Protein AF-0000000083420151 (afdb_homodimer)

Secondary structure (DSSP, 8-state):
----SS--SS-S---SS-----THHHHS------GGGS----HHHHHHHHHHHHHTHHHHHHHHHHHHHS--BTT-GGGHHHHHHHHHHHHHHHHHTT-EEEEEEEPPSTT----EEEEEEEE---TTSPEEEEEEE--B----GGG-SS-TTS-EEETTEEE-TTTTTSHHHHHHHHHHHHHHHHHHSS-SSEEEEEEE---S-HHHHHHHHHHTTGGGGTT--EEEEEEEEEEETTEEB-B-EE-EEEEEEEEEE----SSS----EETTT---SS--HHHHHHHHHTTTB-TT--BSS---TTPPPPPHHHHHHHHH----HHHHHHHHT-SS-TTS--HHHHHHHHHTS-EEEEEEEEE---TT--SSEE-SEEEEEEEEEE-TT--HHHHHHHHHHHHHHHHHHTT--S-EEEEEEEEE--EE--TT-HHHHHHHHHHHHHH--PPB--SS--B--HHHHHHHHHS-TT-EEEEEEEEEGGG-TTSTT-EEEHHHHHHHHHHHHHHHHHHHTS-------HHHHT---SS---HHHHHHHH-TTTTSSS-------SSTTS---S-------HHHHHHHHHHHHHHH-/---TTT--SSSS---SS-----THHHHS------GGGS----HHHHHHHHHHHHHTHHHHHHHHHHHHHS--BTT-GGGHHHHHHHHHHHHHHHHHTT-EEEEEEEPPSTT----EEEEEEEE---TTSPEEEEEEE--B----GGG-SS-TTS-EEETTEEE-TTTTTSHHHHHHHHHHHHHHHHHHSS-SSEEEEEEE---S-HHHHHHHHHHTTGGGGTT--EEEEEEEEEEETTEEB-B-EE-EEEEEEEEEE---SSSS----EETTT---SS--HHHHHHHHHTTTB-TT--BSS---TTPPPPPHHHHHHHHH----HHHHHHHHT-SS-TTS--HHHHHHHHHTS-EEEEEEEEE---TT--SSEE-SEEEEEEEEEE-TT--HHHHHHHHHHHHHHHHHHTT--S-EEEEEEEEE--EE--TT-HHHHHHHHHHHHHH----B--SS--B--HHHHHHHHHS-TT-EEEEEEEEEGGG-TTSTT-EEEHHHHHHHHHHHHHHHHHHHTS-------HHHHT---SSS--HHHHHHHH-TTTTSS--------SSTTS---S----PPPHHHHHHHHHHHHHHH-

Organism: Drosophila navojoa (NCBI:txid7232)

InterPro domains:
  IPR051458 Cytosolic and Metallo Dipeptidase [PTHR43270] (41-514)

Foldseek 3Di:
DPDPDDDDPQVPVPPVPDPPPPCVLVPLLPCPDDPVVAQDDDPVLLVQLLVLLVVCLVVLVVVLQVLLLQQQAALDPVRLVSVVVNVVVVQVLLVVLVWDKDKDWFADPDPRGRIKIKIKTWDDDDLQFAEEEEEFEAHAHDDDQVLFPDRQSGFDDDPFWTWHTCCQAGNVLVSLLSSLSVSSCVRVVDFLHTYIYIYMHDDDVCQVRVCVVVVVVLVSLRRHAAYEYAHAAALDQFAWAKEQWAKKKWKKKKKFFAPPVDPPQPAFDFPVGPPPPDDFRVVVVVLLVCCQADPLRHGNQPQCVQQDDFDPLNLVSQLPGPPDPVVVCVVVVHPADRPSDHSSVVLCCVFRHKHKAWDDKDAPHDPPHDPGTGGRMIMTMMMIMGWPRDDPVVVVVRSVVSSVVSCVVVVPDTDMAMDTPDIFDIGADDCVPQLNVLLQVLCCVLVVGGYRYGHTTHHYDRVQSSSVVSNPPHHRYMHTHLYHPVQQHSHHRRIGGPSSSSSSSSSSSSSSVSSSPDRSDSCSVPPPPVVPDDDDPPVPVPVCVPDPVVPPVPDPPPPPDPPPVPPPDDDPPPDDDSCCVPPPPPVVVVVVD/DVDPPPDDLPVPVPVVPDPPPPCVLVVLLVCPDDPVPQQDDDPVLLVQLLVLLVVCLVVLVVVLQVLLLQQQAALDPVRLVSVVVSVVVVQVLLVVLVWDKDKDWFADPDPRGRIKIKIKTWDDDDLQFAEEEEEFEAHAHDDDQVLFPDRQSGFDDDPFWTWHTCCQAGNVLVSLLSSLSVSSCVRVVDFLHTYIYIYMHDDDVCQPRVCVVVVVVLVSLRRHAAYEYAHAAALDQFAWAKEQWAKKKWKKKKKFFAPPPDPDQPAFDFPVGPPPPDDFRVVVVVLLVCCQADPLRHGNQPQCVQQDDFDPLNLVSQQPGPPDPVVVCVVVVHPADRPNDHSSVVLCCVFRHKHKAWDDKDAPHDPPHDPGTGGRMIMTMMMIMGWPRGDPVVVVVSSVVSSVVSCVVVVPDTDMDMDTPDIFDIGADDCVPQLNVLLQVLCCVLVVGGYRYGHGTHHYDRVQSSSVVSNPPHHRYMHTHLYHPVQQHSHHRRIGGPSSSSSSSSSSSSSSVSSSPDRSDSCSVPSPPVVPDDDDPPVPPPVCVPDPVVPPVPDPPPPPDPPPVPPPDDDPPPDDDPCCVPQPPVVVVVVVD

Structure (mmCIF, N/CA/C/O backbone):
data_AF-0000000083420151-model_v1
#
loop_
_entity.id
_entity.type
_entity.pdbx_description
1 polymer 'Uncharacterized protein'
#
loop_
_atom_site.group_PDB
_atom_site.id
_atom_site.type_symbol
_atom_site.label_atom_id
_atom_site.label_alt_id
_atom_site.label_comp_id
_atom_site.label_asym_id
_atom_site.label_entity_id
_atom_site.label_seq_id
_atom_site.pdbx_PDB_ins_code
_atom_site.Cartn_x
_atom_site.Cartn_y
_atom_site.Cartn_z
_atom_site.occupancy
_atom_site.B_iso_or_equiv
_atom_site.auth_seq_id
_atom_site.auth_comp_id
_atom_site.auth_asym_id
_atom_site.auth_atom_id
_atom_site.pdbx_PDB_model_num
ATOM 1 N N . MET A 1 1 ? 25.75 55.375 -12.164 1 15.41 1 MET A N 1
ATOM 2 C CA . MET A 1 1 ? 24.875 56.062 -11.211 1 15.41 1 MET A CA 1
ATOM 3 C C . MET A 1 1 ? 23.406 55.906 -11.594 1 15.41 1 MET A C 1
ATOM 5 O O . MET A 1 1 ? 22.547 56.625 -11.109 1 15.41 1 MET A O 1
ATOM 9 N N . ILE A 1 2 ? 22.797 54.625 -11.859 1 16.34 2 ILE A N 1
ATOM 10 C CA . ILE A 1 2 ? 21.391 54.344 -12.062 1 16.34 2 ILE A CA 1
ATOM 11 C C . ILE A 1 2 ? 20.641 54.438 -10.734 1 16.34 2 ILE A C 1
ATOM 13 O O . ILE A 1 2 ? 20.906 53.688 -9.805 1 16.34 2 ILE A O 1
ATOM 17 N N . CYS A 1 3 ? 19.797 55.844 -10.695 1 16.09 3 CYS A N 1
ATOM 18 C CA . CYS A 1 3 ? 18.875 56.844 -10.18 1 16.09 3 CYS A CA 1
ATOM 19 C C . CYS A 1 3 ? 17.422 56.406 -10.422 1 16.09 3 CYS A C 1
ATOM 21 O O . CYS A 1 3 ? 17.047 56.125 -11.555 1 16.09 3 CYS A O 1
ATOM 23 N N . TRP A 1 4 ? 16.562 55.719 -9.188 1 20.94 4 TRP A N 1
ATOM 24 C CA . TRP A 1 4 ? 15.906 55.438 -7.922 1 20.94 4 TRP A CA 1
ATOM 25 C C . TRP A 1 4 ? 15.164 56.656 -7.398 1 20.94 4 TRP A C 1
ATOM 27 O O . TRP A 1 4 ? 14.688 56.656 -6.262 1 20.94 4 TRP A O 1
ATOM 37 N N . GLY A 1 5 ? 14.984 57.812 -8.219 1 21.97 5 GLY A N 1
ATOM 38 C CA . GLY A 1 5 ? 14.344 59.125 -8.219 1 21.97 5 GLY A CA 1
ATOM 39 C C . GLY A 1 5 ? 12.922 59.094 -8.742 1 21.97 5 GLY A C 1
ATOM 40 O O . GLY A 1 5 ? 12.406 58.031 -9.094 1 21.97 5 GLY A O 1
ATOM 41 N N . GLU A 1 6 ? 12.258 60.094 -9.578 1 23.14 6 GLU A N 1
ATOM 42 C CA . GLU A 1 6 ? 10.969 60.625 -10.008 1 23.14 6 GLU A CA 1
ATOM 43 C C . GLU A 1 6 ? 10.211 59.625 -10.859 1 23.14 6 GLU A C 1
ATOM 45 O O . GLU A 1 6 ? 9.055 59.875 -11.234 1 23.14 6 GLU A O 1
ATOM 50 N N . GLN A 1 7 ? 10.812 58.625 -11.492 1 23.88 7 GLN A N 1
ATOM 51 C CA . GLN A 1 7 ? 10.305 58.219 -12.797 1 23.88 7 GLN A CA 1
ATOM 52 C C . GLN A 1 7 ? 9.172 57.219 -12.672 1 23.88 7 GLN A C 1
ATOM 54 O O . GLN A 1 7 ? 9.102 56.469 -11.695 1 23.88 7 GLN A O 1
ATOM 59 N N . ASN A 1 8 ? 8.195 57.312 -13.648 1 23.17 8 ASN A N 1
ATOM 60 C CA . ASN A 1 8 ? 6.836 56.906 -13.977 1 23.17 8 ASN A CA 1
ATOM 61 C C . ASN A 1 8 ? 6.703 55.375 -13.977 1 23.17 8 ASN A C 1
ATOM 63 O O . ASN A 1 8 ? 7.488 54.688 -14.633 1 23.17 8 ASN A O 1
ATOM 67 N N . CYS A 1 9 ? 6.449 54.875 -12.891 1 25.41 9 CYS A N 1
ATOM 68 C CA . CYS A 1 9 ? 6.297 53.562 -12.297 1 25.41 9 CYS A CA 1
ATOM 69 C C . CYS A 1 9 ? 5.629 52.594 -13.266 1 25.41 9 CYS A C 1
ATOM 71 O O . CYS A 1 9 ? 5.656 51.375 -13.055 1 25.41 9 CYS A O 1
ATOM 73 N N . CYS A 1 10 ? 4.609 53.125 -14.078 1 26.06 10 CYS A N 1
ATOM 74 C CA . CYS A 1 10 ? 3.771 52.312 -14.953 1 26.06 10 CYS A CA 1
ATOM 75 C C . CYS A 1 10 ? 4.527 51.938 -16.219 1 26.06 10 CYS A C 1
ATOM 77 O O . CYS A 1 10 ? 5.199 52.75 -16.828 1 26.06 10 CYS A O 1
ATOM 79 N N . GLY A 1 11 ? 5.469 51.094 -16.281 1 27.66 11 GLY A N 1
ATOM 80 C CA . GLY A 1 11 ? 6.094 50.844 -17.562 1 27.66 11 GLY A CA 1
ATOM 81 C C . GLY A 1 11 ? 5.195 51.188 -18.734 1 27.66 11 GLY A C 1
ATOM 82 O O . GLY A 1 11 ? 5.461 50.781 -19.875 1 27.66 11 GLY A O 1
ATOM 83 N N . VAL A 1 12 ? 3.736 51.344 -18.484 1 26.94 12 VAL A N 1
ATOM 84 C CA . VAL A 1 12 ? 3.082 51.969 -19.641 1 26.94 12 VAL A CA 1
ATOM 85 C C . VAL A 1 12 ? 3.738 53.281 -19.969 1 26.94 12 VAL A C 1
ATOM 87 O O . VAL A 1 12 ? 4.031 54.094 -19.062 1 26.94 12 VAL A O 1
ATOM 90 N N . PHE A 1 13 ? 4.625 53.25 -20.953 1 27.58 13 PHE A N 1
ATOM 91 C CA . PHE A 1 13 ? 4.891 54.531 -21.578 1 27.58 13 PHE A CA 1
ATOM 92 C C . PHE A 1 13 ? 3.619 55.375 -21.656 1 27.58 13 PHE A C 1
ATOM 94 O O . PHE A 1 13 ? 2.705 55.062 -22.422 1 27.58 13 PHE A O 1
ATOM 101 N N . LEU A 1 14 ? 3.121 55.719 -20.328 1 26.69 14 LEU A N 1
ATOM 102 C CA . LEU A 1 14 ? 2.201 56.844 -20.453 1 26.69 14 LEU A CA 1
ATOM 103 C C . LEU A 1 14 ? 2.758 57.906 -21.406 1 26.69 14 LEU A C 1
ATOM 105 O O . LEU A 1 14 ? 3.891 58.375 -21.25 1 26.69 14 LEU A O 1
ATOM 109 N N . ASP A 1 15 ? 2.428 57.594 -22.75 1 27.91 15 ASP A N 1
ATOM 110 C CA . ASP A 1 15 ? 2.574 58.844 -23.5 1 27.91 15 ASP A CA 1
ATOM 111 C C . ASP A 1 15 ? 2.16 60.031 -22.656 1 27.91 15 ASP A C 1
ATOM 113 O O . ASP A 1 15 ? 1.205 59.969 -21.875 1 27.91 15 ASP A O 1
ATOM 117 N N . ARG A 1 16 ? 3.068 60.906 -22.219 1 29.41 16 ARG A N 1
ATOM 118 C CA . ARG A 1 16 ? 2.932 62.156 -21.469 1 29.41 16 ARG A CA 1
ATOM 119 C C . ARG A 1 16 ? 1.572 62.812 -21.719 1 29.41 16 ARG A C 1
ATOM 121 O O . ARG A 1 16 ? 0.978 63.375 -20.812 1 29.41 16 ARG A O 1
ATOM 128 N N . ASP A 1 17 ? 1.144 62.906 -22.953 1 27.97 17 ASP A N 1
ATOM 129 C CA . ASP A 1 17 ? 0.086 63.875 -23.281 1 27.97 17 ASP A CA 1
ATOM 130 C C . ASP A 1 17 ? -1.291 63.281 -22.969 1 27.97 17 ASP A C 1
ATOM 132 O O . ASP A 1 17 ? -2.229 64 -22.672 1 27.97 17 ASP A O 1
ATOM 136 N N . LYS A 1 18 ? -1.635 61.938 -23.484 1 31.73 18 LYS A N 1
ATOM 137 C CA . LYS A 1 18 ? -3.074 61.719 -23.438 1 31.73 18 LYS A CA 1
ATOM 138 C C . LYS A 1 18 ? -3.5 61.125 -22.094 1 31.73 18 LYS A C 1
ATOM 140 O O . LYS A 1 18 ? -2.785 60.312 -21.5 1 31.73 18 LYS A O 1
ATOM 145 N N . ASN A 1 19 ? -4.309 61.719 -21.094 1 26.14 19 ASN A N 1
ATOM 146 C CA . ASN A 1 19 ? -4.996 61.625 -19.812 1 26.14 19 ASN A CA 1
ATOM 147 C C . ASN A 1 19 ? -5.582 60.219 -19.578 1 26.14 19 ASN A C 1
ATOM 149 O O . ASN A 1 19 ? -6.59 60.062 -18.891 1 26.14 19 ASN A O 1
ATOM 153 N N . ASP A 1 20 ? -5.363 59.25 -20.438 1 28.25 20 ASP A N 1
ATOM 154 C CA . ASP A 1 20 ? -6.18 58.031 -20.297 1 28.25 20 ASP A CA 1
ATOM 155 C C . ASP A 1 20 ? -5.82 57.281 -19.016 1 28.25 20 ASP A C 1
ATOM 157 O O . ASP A 1 20 ? -4.75 56.688 -18.922 1 28.25 20 ASP A O 1
ATOM 161 N N . ARG A 1 21 ? -6.285 57.844 -17.75 1 28.59 21 ARG A N 1
ATOM 162 C CA . ARG A 1 21 ? -6.301 57.406 -16.359 1 28.59 21 ARG A CA 1
ATOM 163 C C . ARG A 1 21 ? -6.801 55.969 -16.25 1 28.59 21 ARG A C 1
ATOM 165 O O . ARG A 1 21 ? -7.84 55.625 -16.812 1 28.59 21 ARG A O 1
ATOM 172 N N . CYS A 1 22 ? -5.949 55 -16.297 1 28.22 22 CYS A N 1
ATOM 173 C CA . CYS A 1 22 ? -6.34 53.594 -16.156 1 28.22 22 CYS A CA 1
ATOM 174 C C . CYS A 1 22 ? -7.395 53.438 -15.07 1 28.22 22 CYS A C 1
ATOM 176 O O . CYS A 1 22 ? -7.133 53.719 -13.898 1 28.22 22 CYS A O 1
ATOM 178 N N . ASP A 1 23 ? -8.734 53.594 -15.25 1 26.89 23 ASP A N 1
ATOM 179 C CA . ASP A 1 23 ? -9.969 53.438 -14.477 1 26.89 23 ASP A CA 1
ATOM 180 C C . ASP A 1 23 ? -9.984 52.125 -13.727 1 26.89 23 ASP A C 1
ATOM 182 O O . ASP A 1 23 ? -10.828 51.906 -12.852 1 26.89 23 ASP A O 1
ATOM 186 N N . CYS A 1 24 ? -9.375 51.156 -14.289 1 28.39 24 CYS A N 1
ATOM 187 C CA . CYS A 1 24 ? -9.586 49.844 -13.688 1 28.39 24 CYS A CA 1
ATOM 188 C C . CYS A 1 24 ? -9.023 49.812 -12.266 1 28.39 24 CYS A C 1
ATOM 190 O O . CYS A 1 24 ? -9.305 48.875 -11.516 1 28.39 24 CYS A O 1
ATOM 192 N N . LEU A 1 25 ? -7.934 50.562 -11.992 1 29.17 25 LEU A N 1
ATOM 193 C CA . LEU A 1 25 ? -7.289 50.594 -10.68 1 29.17 25 LEU A CA 1
ATOM 194 C C . LEU A 1 25 ? -8.242 51.156 -9.625 1 29.17 25 LEU A C 1
ATOM 196 O O . LEU A 1 25 ? -7.949 51.094 -8.43 1 29.17 25 LEU A O 1
ATOM 200 N N . ARG A 1 26 ? -9.18 51.969 -10.047 1 28.11 26 ARG A N 1
ATOM 201 C CA . ARG A 1 26 ? -10.117 52.688 -9.18 1 28.11 26 ARG A CA 1
ATOM 202 C C . ARG A 1 26 ? -11.047 51.719 -8.477 1 28.11 26 ARG A C 1
ATOM 204 O O . ARG A 1 26 ? -11.391 51.906 -7.309 1 28.11 26 ARG A O 1
ATOM 211 N N . ASP A 1 27 ? -11.633 50.812 -9.258 1 28.66 27 ASP A N 1
ATOM 212 C CA . ASP A 1 27 ? -12.766 50.094 -8.664 1 28.66 27 ASP A CA 1
ATOM 213 C C . ASP A 1 27 ? -12.297 49.125 -7.566 1 28.66 27 ASP A C 1
ATOM 215 O O . ASP A 1 27 ? -13.078 48.719 -6.707 1 28.66 27 ASP A O 1
ATOM 219 N N . PHE A 1 28 ? -11.258 48.344 -7.797 1 29.7 28 PHE A N 1
ATOM 220 C CA . PHE A 1 28 ? -10.953 47.406 -6.727 1 29.7 28 PHE A CA 1
ATOM 221 C C . PHE A 1 28 ? -10.273 48.094 -5.559 1 29.7 28 PHE A C 1
ATOM 223 O O . PHE A 1 28 ? -9.977 47.469 -4.539 1 29.7 28 PHE A O 1
ATOM 230 N N . CYS A 1 29 ? -9.516 49.219 -5.82 1 31.81 29 CYS A N 1
ATOM 231 C CA . CYS A 1 29 ? -9.055 50 -4.676 1 31.81 29 CYS A CA 1
ATOM 232 C C . CYS A 1 29 ? -10.234 50.5 -3.848 1 31.81 29 CYS A C 1
ATOM 234 O O . CYS A 1 29 ? -10.844 51.5 -4.18 1 31.81 29 CYS A O 1
ATOM 236 N N . ILE A 1 30 ? -10.93 49.562 -3.318 1 33.56 30 ILE A N 1
ATOM 237 C CA . ILE A 1 30 ? -12.086 50.031 -2.551 1 33.56 30 ILE A CA 1
ATOM 238 C C . ILE A 1 30 ? -11.664 51.125 -1.578 1 33.56 30 ILE A C 1
ATOM 240 O O . ILE A 1 30 ? -12.516 51.844 -1.036 1 33.56 30 ILE A O 1
ATOM 244 N N . ARG A 1 31 ? -10.414 50.969 -0.913 1 38.84 31 ARG A N 1
ATOM 245 C CA . ARG A 1 31 ? -10.414 51.781 0.303 1 38.84 31 ARG A CA 1
ATOM 246 C C . ARG A 1 31 ? -9.992 53.219 0.008 1 38.84 31 ARG A C 1
ATOM 248 O O . ARG A 1 31 ? -8.797 53.5 -0.026 1 38.84 31 ARG A O 1
ATOM 255 N N . ASP A 1 32 ? -10.32 53.906 -0.871 1 37.34 32 ASP A N 1
ATOM 256 C CA . ASP A 1 32 ? -10.086 55.344 -0.929 1 37.34 32 ASP A CA 1
ATOM 257 C C . ASP A 1 32 ? -10.633 56.031 0.318 1 37.34 32 ASP A C 1
ATOM 259 O O . ASP A 1 32 ? -11.773 56.5 0.331 1 37.34 32 ASP A O 1
ATOM 263 N N . TYR A 1 33 ? -10.375 55.531 1.555 1 38.16 33 TYR A N 1
ATOM 264 C CA . TYR A 1 33 ? -11.062 56.219 2.631 1 38.16 33 TYR A CA 1
ATOM 265 C C . TYR A 1 33 ? -10.336 57.531 2.996 1 38.16 33 TYR A C 1
ATOM 267 O O . TYR A 1 33 ? -9.117 57.625 2.867 1 38.16 33 TYR A O 1
ATOM 275 N N . LEU A 1 34 ? -11.055 58.625 3.01 1 40.31 34 LEU A N 1
ATOM 276 C CA . LEU A 1 34 ? -10.617 59.875 3.59 1 40.31 34 LEU A CA 1
ATOM 277 C C . LEU A 1 34 ? -10.094 59.656 5.008 1 40.31 34 LEU A C 1
ATOM 279 O O . LEU A 1 34 ? -10.586 58.812 5.734 1 40.31 34 LEU A O 1
ATOM 283 N N . PRO A 1 35 ? -8.922 60.125 5.305 1 43.91 35 PRO A N 1
ATOM 284 C CA . PRO A 1 35 ? -8.359 60.062 6.656 1 43.91 35 PRO A CA 1
ATOM 285 C C . PRO A 1 35 ? -9.422 60.25 7.746 1 43.91 35 PRO A C 1
ATOM 287 O O . PRO A 1 35 ? -9.289 59.656 8.836 1 43.91 35 PRO A O 1
ATOM 290 N N . GLU A 1 36 ? -10.328 61.062 7.496 1 43.5 36 GLU A N 1
ATOM 291 C CA . GLU A 1 36 ? -11.328 61.344 8.516 1 43.5 36 GLU A CA 1
ATOM 292 C C . GLU A 1 36 ? -12.125 60.094 8.875 1 43.5 36 GLU A C 1
ATOM 294 O O . GLU A 1 36 ? -12.812 60.062 9.898 1 43.5 36 GLU A O 1
ATOM 299 N N . ASP A 1 37 ? -12.086 59.188 7.98 1 46.91 37 ASP A N 1
ATOM 300 C CA . ASP A 1 37 ? -12.914 58.031 8.219 1 46.91 37 ASP A CA 1
ATOM 301 C C . ASP A 1 37 ? -12.148 56.969 9.023 1 46.91 37 ASP A C 1
ATOM 303 O O . ASP A 1 37 ? -12.602 55.812 9.141 1 46.91 37 ASP A O 1
ATOM 307 N N . ARG A 1 38 ? -11.023 57.344 9.375 1 50.91 38 ARG A N 1
ATOM 308 C CA . ARG A 1 38 ? -10.195 56.406 10.148 1 50.91 38 ARG A CA 1
ATOM 309 C C . ARG A 1 38 ? -10.891 56 11.445 1 50.91 38 ARG A C 1
ATOM 311 O O . ARG A 1 38 ? -11.539 56.844 12.086 1 50.91 38 ARG A O 1
ATOM 318 N N . ILE A 1 39 ? -11.141 54.75 11.688 1 57.25 39 ILE A N 1
ATOM 319 C CA . ILE A 1 39 ? -11.781 54.031 12.781 1 57.25 39 ILE A CA 1
ATOM 320 C C . ILE A 1 39 ? -11.164 54.469 14.109 1 57.25 39 ILE A C 1
ATOM 322 O O . ILE A 1 39 ? -9.945 54.406 14.281 1 57.25 39 ILE A O 1
ATOM 326 N N . THR A 1 40 ? -11.875 55.344 14.906 1 63.5 40 THR A N 1
ATOM 327 C CA . THR A 1 40 ? -11.469 55.969 16.172 1 63.5 40 THR A CA 1
ATOM 328 C C . THR A 1 40 ? -11.828 55.094 17.344 1 63.5 40 THR A C 1
ATOM 330 O O . THR A 1 40 ? -12.977 55.094 17.797 1 63.5 40 THR A O 1
ATOM 333 N N . VAL A 1 41 ? -11.211 53.781 17.531 1 82.94 41 VAL A N 1
ATOM 334 C CA . VAL A 1 41 ? -11.398 53.125 18.812 1 82.94 41 VAL A CA 1
ATOM 335 C C . VAL A 1 41 ? -10.461 53.719 19.859 1 82.94 41 VAL A C 1
ATOM 337 O O . VAL A 1 41 ? -9.344 54.125 19.531 1 82.94 41 VAL A O 1
ATOM 340 N N . SER A 1 42 ? -11.016 53.844 21.141 1 86.62 42 SER A N 1
ATOM 341 C CA . SER A 1 42 ? -10.234 54.406 22.234 1 86.62 42 SER A CA 1
ATOM 342 C C . SER A 1 42 ? -10.023 53.406 23.344 1 86.62 42 SER A C 1
ATOM 344 O O . SER A 1 42 ? -10.664 52.344 23.359 1 86.62 42 SER A O 1
ATOM 346 N N . GLU A 1 43 ? -9.148 53.688 24.234 1 90.62 43 GLU A N 1
ATOM 347 C CA . GLU A 1 43 ? -8.883 52.844 25.406 1 90.62 43 GLU A CA 1
ATOM 348 C C . GLU A 1 43 ? -10.148 52.656 26.234 1 90.62 43 GLU A C 1
ATOM 350 O O . GLU A 1 43 ? -10.359 51.594 26.812 1 90.62 43 GLU A O 1
ATOM 355 N N . LYS A 1 44 ? -10.945 53.656 26.281 1 91.62 44 LYS A N 1
ATOM 356 C CA . LYS A 1 44 ? -12.203 53.562 27.031 1 91.62 44 LYS A CA 1
ATOM 357 C C . LYS A 1 44 ? -13.141 52.531 26.406 1 91.62 44 LYS A C 1
ATOM 359 O O . LYS A 1 44 ? -13.867 51.844 27.109 1 91.62 44 LYS A O 1
ATOM 364 N N . ASP A 1 45 ? -13.102 52.469 25.125 1 93.5 45 ASP A N 1
ATOM 365 C CA . ASP A 1 45 ? -13.906 51.5 24.422 1 93.5 45 ASP A CA 1
ATOM 366 C C . ASP A 1 45 ? -13.461 50.062 24.781 1 93.5 45 ASP A C 1
ATOM 368 O O . ASP A 1 45 ? -14.289 49.188 25 1 93.5 45 ASP A O 1
ATOM 372 N N . LEU A 1 46 ? -12.148 49.844 24.828 1 95.44 46 LEU A N 1
ATOM 373 C CA . LEU A 1 46 ? -11.609 48.531 25.172 1 95.44 46 LEU A CA 1
ATOM 374 C C . LEU A 1 46 ? -12.008 48.156 26.594 1 95.44 46 LEU A C 1
ATOM 376 O O . LEU A 1 46 ? -12.352 47 26.844 1 95.44 46 LEU A O 1
ATOM 380 N N . ASP A 1 47 ? -12.008 49.156 27.453 1 94.94 47 ASP A N 1
ATOM 381 C CA . ASP A 1 47 ? -12.414 48.875 28.828 1 94.94 47 ASP A CA 1
ATOM 382 C C . ASP A 1 47 ? -13.867 48.406 28.891 1 94.94 47 ASP A C 1
ATOM 384 O O . ASP A 1 47 ? -14.195 47.469 29.641 1 94.94 47 ASP A O 1
ATOM 388 N N . LYS A 1 48 ? -14.688 49.031 28.141 1 97.06 48 LYS A N 1
ATOM 389 C CA . LYS A 1 48 ? -16.094 48.625 28.078 1 97.06 48 LYS A CA 1
ATOM 390 C C . LYS A 1 48 ? -16.234 47.219 27.531 1 97.06 48 LYS A C 1
ATOM 392 O O . LYS A 1 48 ? -17.094 46.469 27.984 1 97.06 48 LYS A O 1
ATOM 397 N N . VAL A 1 49 ? -15.43 46.938 26.594 1 97.56 49 VAL A N 1
ATOM 398 C CA . VAL A 1 49 ? -15.477 45.625 25.953 1 97.56 49 VAL A CA 1
ATOM 399 C C . VAL A 1 49 ? -15.039 44.562 26.938 1 97.56 49 VAL A C 1
ATOM 401 O O . VAL A 1 49 ? -15.656 43.5 27.031 1 97.56 49 VAL A O 1
ATOM 404 N N . ILE A 1 50 ? -13.984 44.781 27.688 1 96.94 50 ILE A N 1
ATOM 405 C CA . ILE A 1 50 ? -13.492 43.844 28.688 1 96.94 50 ILE A CA 1
ATOM 406 C C . ILE A 1 50 ? -14.547 43.625 29.766 1 96.94 50 ILE A C 1
ATOM 408 O O . ILE A 1 50 ? -14.766 42.5 30.203 1 96.94 50 ILE A O 1
ATOM 412 N N . LYS A 1 51 ? -15.195 44.688 30.141 1 96.62 51 LYS A N 1
ATOM 413 C CA . LYS A 1 51 ? -16.281 44.562 31.109 1 96.62 51 LYS A CA 1
ATOM 414 C C . LYS A 1 51 ? -17.422 43.719 30.547 1 96.62 51 LYS A C 1
ATOM 416 O O . LYS A 1 51 ? -17.953 42.875 31.25 1 96.62 51 LYS A O 1
ATOM 421 N N . ALA A 1 52 ? -17.734 43.969 29.328 1 97.06 52 ALA A N 1
ATOM 422 C CA . ALA A 1 52 ? -18.797 43.219 28.688 1 97.06 52 ALA A CA 1
ATOM 423 C C . ALA A 1 52 ? -18.453 41.719 28.625 1 97.06 52 ALA A C 1
ATOM 425 O O . ALA A 1 52 ? -19.328 40.875 28.734 1 97.06 52 ALA A O 1
ATOM 426 N N . LEU A 1 53 ? -17.219 41.438 28.375 1 96.06 53 LEU A N 1
ATOM 427 C CA . LEU A 1 53 ? -16.719 40.062 28.328 1 96.06 53 LEU A CA 1
ATOM 428 C C . LEU A 1 53 ? -16.969 39.344 29.656 1 96.06 53 LEU A C 1
ATOM 430 O O . LEU A 1 53 ? -17.484 38.219 29.672 1 96.06 53 LEU A O 1
ATOM 434 N N . TYR A 1 54 ? -16.719 40 30.719 1 93.94 54 TYR A N 1
ATOM 435 C CA . TYR A 1 54 ? -16.859 39.406 32.031 1 93.94 54 TYR A CA 1
ATOM 436 C C . TYR A 1 54 ? -18.312 39.375 32.469 1 93.94 54 TYR A C 1
ATOM 438 O O . TYR A 1 54 ? -18.734 38.531 33.25 1 93.94 54 TYR A O 1
ATOM 446 N N . ASP A 1 55 ? -19.125 40.312 32 1 95.38 55 ASP A N 1
ATOM 447 C CA . ASP A 1 55 ? -20.562 40.312 32.281 1 95.38 55 ASP A CA 1
ATOM 448 C C . ASP A 1 55 ? -21.219 39.031 31.719 1 95.38 55 ASP A C 1
ATOM 450 O O . ASP A 1 55 ? -22.25 38.594 32.219 1 95.38 55 ASP A O 1
ATOM 454 N N . LYS A 1 56 ? -20.609 38.469 30.766 1 94.56 56 LYS A N 1
ATOM 455 C CA . LYS A 1 56 ? -21.172 37.281 30.125 1 94.56 56 LYS A CA 1
ATOM 456 C C . LYS A 1 56 ? -20.359 36.031 30.453 1 94.56 56 LYS A C 1
ATOM 458 O O . LYS A 1 56 ? -20.359 35.062 29.703 1 94.56 56 LYS A O 1
ATOM 463 N N . GLU A 1 57 ? -19.656 36.125 31.484 1 93.44 57 GLU A N 1
ATOM 464 C CA . GLU A 1 57 ? -18.781 35 31.875 1 93.44 57 GLU A CA 1
ATOM 465 C C . GLU A 1 57 ? -19.562 33.719 32 1 93.44 57 GLU A C 1
ATOM 467 O O . GLU A 1 57 ? -19.125 32.656 31.516 1 93.44 57 GLU A O 1
ATOM 472 N N . ASP A 1 58 ? -20.703 33.719 32.656 1 92.06 58 ASP A N 1
ATOM 473 C CA . ASP A 1 58 ? -21.516 32.531 32.844 1 92.06 58 ASP A CA 1
ATOM 474 C C . ASP A 1 58 ? -22.031 31.984 31.531 1 92.06 58 ASP A C 1
ATOM 476 O O . ASP A 1 58 ? -21.984 30.781 31.281 1 92.06 58 ASP A O 1
ATOM 480 N N . PHE A 1 59 ? -22.5 32.875 30.75 1 93.19 59 PHE A N 1
ATOM 481 C CA . PHE A 1 59 ? -22.969 32.469 29.438 1 93.19 59 PHE A CA 1
ATOM 482 C C . PHE A 1 59 ? -21.859 31.781 28.641 1 93.19 59 PHE A C 1
ATOM 484 O O . PHE A 1 59 ? -22.078 30.734 28.031 1 93.19 59 PHE A O 1
ATOM 491 N N . ASN A 1 60 ? -20.75 32.438 28.594 1 94.62 60 ASN A N 1
ATOM 492 C CA . ASN A 1 60 ? -19.609 31.922 27.828 1 94.62 60 ASN A CA 1
ATOM 493 C C . ASN A 1 60 ? -19.188 30.531 28.312 1 94.62 60 ASN A C 1
ATOM 495 O O . ASN A 1 60 ? -18.875 29.656 27.516 1 94.62 60 ASN A O 1
ATOM 499 N N . MET A 1 61 ? -19.234 30.297 29.578 1 93.75 61 MET A N 1
ATOM 500 C CA . MET A 1 61 ? -18.828 29 30.141 1 93.75 61 MET A CA 1
ATOM 501 C C . MET A 1 61 ? -19.859 27.938 29.828 1 93.75 61 MET A C 1
ATOM 503 O O . MET A 1 61 ? -19.516 26.797 29.516 1 93.75 61 MET A O 1
ATOM 507 N N . VAL A 1 62 ? -21.125 28.297 29.922 1 94.06 62 VAL A N 1
ATOM 508 C CA . VAL A 1 62 ? -22.188 27.344 29.609 1 94.06 62 VAL A CA 1
ATOM 509 C C . VAL A 1 62 ? -22.125 26.969 28.141 1 94.06 62 VAL A C 1
ATOM 511 O O . VAL A 1 62 ? -22.25 25.797 27.781 1 94.06 62 VAL A O 1
ATOM 514 N N . TYR A 1 63 ? -21.984 27.984 27.344 1 95.44 63 TYR A N 1
ATOM 515 C CA . TYR A 1 63 ? -21.891 27.719 25.922 1 95.44 63 TYR A CA 1
ATOM 516 C C . TYR A 1 63 ? -20.688 26.844 25.594 1 95.44 63 TYR A C 1
ATOM 518 O O . TYR A 1 63 ? -20.766 25.938 24.766 1 95.44 63 TYR A O 1
ATOM 526 N N . THR A 1 64 ? -19.516 27.109 26.234 1 96.25 64 THR A N 1
ATOM 527 C CA . THR A 1 64 ? -18.328 26.281 26.047 1 96.25 64 THR A CA 1
ATOM 528 C C . THR A 1 64 ? -18.594 24.844 26.453 1 96.25 64 THR A C 1
ATOM 530 O O . THR A 1 64 ? -18.156 23.906 25.781 1 96.25 64 THR A O 1
ATOM 533 N N . SER A 1 65 ? -19.266 24.688 27.531 1 95.75 65 SER A N 1
ATOM 534 C CA . SER A 1 65 ? -19.609 23.344 28.016 1 95.75 65 SER A CA 1
ATOM 535 C C . SER A 1 65 ? -20.469 22.594 27 1 95.75 65 SER A C 1
ATOM 537 O O . SER A 1 65 ? -20.25 21.406 26.766 1 95.75 65 SER A O 1
ATOM 539 N N . GLU A 1 66 ? -21.375 23.281 26.453 1 95.94 66 GLU A N 1
ATOM 540 C CA . GLU A 1 66 ? -22.234 22.688 25.438 1 95.94 66 GLU A CA 1
ATOM 541 C C . GLU A 1 66 ? -21.438 22.234 24.234 1 95.94 66 GLU A C 1
ATOM 543 O O . GLU A 1 66 ? -21.656 21.141 23.703 1 95.94 66 GLU A O 1
ATOM 548 N N . ILE A 1 67 ? -20.578 23.094 23.766 1 97.06 67 ILE A N 1
ATOM 549 C CA . ILE A 1 67 ? -19.797 22.812 22.562 1 97.06 67 ILE A CA 1
ATOM 550 C C . ILE A 1 67 ? -18.844 21.656 22.812 1 97.06 67 ILE A C 1
ATOM 552 O O . ILE A 1 67 ? -18.688 20.781 21.953 1 97.06 67 ILE A O 1
ATOM 556 N N . ILE A 1 68 ? -18.234 21.594 23.953 1 95.5 68 ILE A N 1
ATOM 557 C CA . ILE A 1 68 ? -17.281 20.547 24.312 1 95.5 68 ILE A CA 1
ATOM 558 C C . ILE A 1 68 ? -18.016 19.203 24.375 1 95.5 68 ILE A C 1
ATOM 560 O O . ILE A 1 68 ? -17.453 18.172 24.031 1 95.5 68 ILE A O 1
ATOM 564 N N . ALA A 1 69 ? -19.25 19.234 24.75 1 95 69 ALA A N 1
ATOM 565 C CA . ALA A 1 69 ? -20.031 18.031 24.906 1 95 69 ALA A CA 1
ATOM 566 C C . ALA A 1 69 ? -20.344 17.391 23.547 1 95 69 ALA A C 1
ATOM 568 O O . ALA A 1 69 ? -20.672 16.203 23.484 1 95 69 ALA A O 1
ATOM 569 N N . ILE A 1 70 ? -20.266 18.156 22.516 1 96.06 70 ILE A N 1
ATOM 570 C CA . ILE A 1 70 ? -20.578 17.625 21.188 1 96.06 70 ILE A CA 1
ATOM 571 C C . ILE A 1 70 ? -19.375 16.828 20.672 1 96.06 70 ILE A C 1
ATOM 573 O O . ILE A 1 70 ? -18.266 17.359 20.547 1 96.06 70 ILE A O 1
ATOM 577 N N . LYS A 1 71 ? -19.594 15.586 20.25 1 93.44 71 LYS A N 1
ATOM 578 C CA . LYS A 1 71 ? -18.531 14.68 19.828 1 93.44 71 LYS A CA 1
ATOM 579 C C . LYS A 1 71 ? -18.25 14.812 18.328 1 93.44 71 LYS A C 1
ATOM 581 O O . LYS A 1 71 ? -18.516 13.883 17.562 1 93.44 71 LYS A O 1
ATOM 586 N N . SER A 1 72 ? -17.641 15.883 17.953 1 91.06 72 SER A N 1
ATOM 587 C CA . SER A 1 72 ? -17.25 16.094 16.562 1 91.06 72 SER A CA 1
ATOM 588 C C . SER A 1 72 ? -15.969 15.344 16.234 1 91.06 72 SER A C 1
ATOM 590 O O . SER A 1 72 ? -14.961 15.953 15.891 1 91.06 72 SER A O 1
ATOM 592 N N . ILE A 1 73 ? -16.047 14.047 16.219 1 84.75 73 ILE A N 1
ATOM 593 C CA . ILE A 1 73 ? -14.891 13.18 16.062 1 84.75 73 ILE A CA 1
ATOM 594 C C . ILE A 1 73 ? -14.578 13 14.586 1 84.75 73 ILE A C 1
ATOM 596 O O . ILE A 1 73 ? -15.445 12.594 13.805 1 84.75 73 ILE A O 1
ATOM 600 N N . LEU A 1 74 ? -13.422 13.273 14.281 1 73.31 74 LEU A N 1
ATOM 601 C CA . LEU A 1 74 ? -12.914 13.25 12.914 1 73.31 74 LEU A CA 1
ATOM 602 C C . LEU A 1 74 ? -12.984 11.844 12.32 1 73.31 74 LEU A C 1
ATOM 604 O O . LEU A 1 74 ? -12.594 10.875 12.977 1 73.31 74 LEU A O 1
ATOM 608 N N . GLY A 1 75 ? -13.344 11.734 11.07 1 66.5 75 GLY A N 1
ATOM 609 C CA . GLY A 1 75 ? -13.219 10.523 10.266 1 66.5 75 GLY A CA 1
ATOM 610 C C . GLY A 1 75 ? -14.07 9.383 10.781 1 66.5 75 GLY A C 1
ATOM 611 O O . GLY A 1 75 ? -13.898 8.234 10.352 1 66.5 75 GLY A O 1
ATOM 612 N N . ASN A 1 76 ? -14.844 9.586 11.781 1 71.88 76 ASN A N 1
ATOM 613 C CA . ASN A 1 76 ? -15.703 8.531 12.312 1 71.88 76 ASN A CA 1
ATOM 614 C C . ASN A 1 76 ? -17.141 8.695 11.859 1 71.88 76 ASN A C 1
ATOM 616 O O . ASN A 1 76 ? -17.828 9.625 12.297 1 71.88 76 ASN A O 1
ATOM 620 N N . PRO A 1 77 ? -17.547 7.789 11.07 1 75.31 77 PRO A N 1
ATOM 621 C CA . PRO A 1 77 ? -18.906 7.922 10.516 1 75.31 77 PRO A CA 1
ATOM 622 C C . PRO A 1 77 ? -19.984 7.887 11.594 1 75.31 77 PRO A C 1
ATOM 624 O O . PRO A 1 77 ? -21.094 8.398 11.375 1 75.31 77 PRO A O 1
ATOM 627 N N . MET A 1 78 ? -19.75 7.367 12.742 1 81.56 78 MET A N 1
ATOM 628 C CA . MET A 1 78 ? -20.719 7.254 13.82 1 81.56 78 MET A CA 1
ATOM 629 C C . MET A 1 78 ? -21.078 8.633 14.367 1 81.56 78 MET A C 1
ATOM 631 O O . MET A 1 78 ? -22.156 8.805 14.961 1 81.56 78 MET A O 1
ATOM 635 N N . TYR A 1 79 ? -20.234 9.617 14.086 1 88 79 TYR A N 1
ATOM 636 C CA . TYR A 1 79 ? -20.438 10.914 14.727 1 88 79 TYR A CA 1
ATOM 637 C C . TYR A 1 79 ? -20.703 12 13.688 1 88 79 TYR A C 1
ATOM 639 O O . TYR A 1 79 ? -20.453 13.18 13.938 1 88 79 TYR A O 1
ATOM 647 N N . VAL A 1 80 ? -21.156 11.633 12.617 1 85.94 80 VAL A N 1
ATOM 648 C CA . VAL A 1 80 ? -21.438 12.586 11.555 1 85.94 80 VAL A CA 1
ATOM 649 C C . VAL A 1 80 ? -22.531 13.562 12.008 1 85.94 80 VAL A C 1
ATOM 651 O O . VAL A 1 80 ? -22.453 14.758 11.719 1 85.94 80 VAL A O 1
ATOM 654 N N . ASN A 1 81 ? -23.484 13.055 12.672 1 90.81 81 ASN A N 1
ATOM 655 C CA . ASN A 1 81 ? -24.578 13.898 13.148 1 90.81 81 ASN A CA 1
ATOM 656 C C . ASN A 1 81 ? -24.094 14.891 14.211 1 90.81 81 ASN A C 1
ATOM 658 O O . ASN A 1 81 ? -24.547 16.031 14.25 1 90.81 81 ASN A O 1
ATOM 662 N N . GLU A 1 82 ? -23.266 14.469 15.039 1 93.56 82 GLU A N 1
ATOM 663 C CA . GLU A 1 82 ? -22.703 15.359 16.047 1 93.56 82 GLU A CA 1
ATOM 664 C C . GLU A 1 82 ? -21.875 16.469 15.398 1 93.56 82 GLU A C 1
ATOM 666 O O . GLU A 1 82 ? -21.938 17.625 15.82 1 93.56 82 GLU A O 1
ATOM 671 N N . THR A 1 83 ? -21.219 16.062 14.422 1 92.31 83 THR A N 1
ATOM 672 C CA . THR A 1 83 ? -20.422 17.062 13.711 1 92.31 83 THR A CA 1
ATOM 673 C C . THR A 1 83 ? -21.328 18.094 13.055 1 92.31 83 THR A C 1
ATOM 675 O O . THR A 1 83 ? -21.047 19.297 13.109 1 92.31 83 THR A O 1
ATOM 678 N N . LYS A 1 84 ? -22.344 17.656 12.469 1 93.31 84 LYS A N 1
ATOM 679 C CA . LYS A 1 84 ? -23.312 18.578 11.875 1 93.31 84 LYS A CA 1
ATOM 680 C C . LYS A 1 84 ? -23.953 19.469 12.938 1 93.31 84 LYS A C 1
ATOM 682 O O . LYS A 1 84 ? -24.141 20.672 12.719 1 93.31 84 LYS A O 1
ATOM 687 N N . GLN A 1 85 ? -24.281 18.875 14.008 1 96 85 GLN A N 1
ATOM 688 C CA . GLN A 1 85 ? -24.859 19.625 15.117 1 96 85 GLN A CA 1
ATOM 689 C C . GLN A 1 85 ? -23.938 20.75 15.562 1 96 85 GLN A C 1
ATOM 691 O O . GLN A 1 85 ? -24.391 21.859 15.844 1 96 85 GLN A O 1
ATOM 696 N N . LEU A 1 86 ? -22.703 20.453 15.688 1 97.06 86 LEU A N 1
ATOM 697 C CA . LEU A 1 86 ? -21.734 21.453 16.094 1 97.06 86 LEU A CA 1
ATOM 698 C C . LEU A 1 86 ? -21.703 22.609 15.094 1 97.06 86 LEU A C 1
ATOM 700 O O . LEU A 1 86 ? -21.734 23.781 15.5 1 97.06 86 LEU A O 1
ATOM 704 N N . ILE A 1 87 ? -21.672 22.297 13.859 1 96.38 87 ILE A N 1
ATOM 705 C CA . ILE A 1 87 ? -21.609 23.312 12.805 1 96.38 87 ILE A CA 1
ATOM 706 C C . ILE A 1 87 ? -22.891 24.156 12.836 1 96.38 87 ILE A C 1
ATOM 708 O O . ILE A 1 87 ? -22.812 25.375 12.68 1 96.38 87 ILE A O 1
ATOM 712 N N . ASP A 1 88 ? -23.953 23.516 13.023 1 96.94 88 ASP A N 1
ATOM 713 C CA . ASP A 1 88 ? -25.219 24.234 13.109 1 96.94 88 ASP A CA 1
ATOM 714 C C . ASP A 1 88 ? -25.234 25.188 14.312 1 96.94 88 ASP A C 1
ATOM 716 O O . ASP A 1 88 ? -25.672 26.328 14.203 1 96.94 88 ASP A O 1
ATOM 720 N N . ARG A 1 89 ? -24.766 24.703 15.359 1 97.62 89 ARG A N 1
ATOM 721 C CA . ARG A 1 89 ? -24.766 25.5 16.578 1 97.62 89 ARG A CA 1
ATOM 722 C C . ARG A 1 89 ? -23.844 26.719 16.422 1 97.62 89 ARG A C 1
ATOM 724 O O . ARG A 1 89 ? -24.188 27.812 16.875 1 97.62 89 ARG A O 1
ATOM 731 N N . LEU A 1 90 ? -22.672 26.516 15.891 1 98.19 90 LEU A N 1
ATOM 732 C CA . LEU A 1 90 ? -21.734 27.609 15.695 1 98.19 90 LEU A CA 1
ATOM 733 C C . LEU A 1 90 ? -22.281 28.594 14.664 1 98.19 90 LEU A C 1
ATOM 735 O O . LEU A 1 90 ? -22.156 29.812 14.844 1 98.19 90 LEU A O 1
ATOM 739 N N . SER A 1 91 ? -22.859 28.109 13.617 1 97.94 91 SER A N 1
ATOM 740 C CA . SER A 1 91 ? -23.438 28.969 12.594 1 97.94 91 SER A CA 1
ATOM 741 C C . SER A 1 91 ? -24.562 29.828 13.172 1 97.94 91 SER A C 1
ATOM 743 O O . SER A 1 91 ? -24.688 31.016 12.836 1 97.94 91 SER A O 1
ATOM 745 N N . GLN A 1 92 ? -25.344 29.188 13.914 1 97.81 92 GLN A N 1
ATOM 746 C CA . GLN A 1 92 ? -26.438 29.906 14.562 1 97.81 92 GLN A CA 1
ATOM 747 C C . GLN A 1 92 ? -25.906 31.031 15.445 1 97.81 92 GLN A C 1
ATOM 749 O O . GLN A 1 92 ? -26.422 32.156 15.422 1 97.81 92 GLN A O 1
ATOM 754 N N . ARG A 1 93 ? -24.922 30.688 16.219 1 97.75 93 ARG A N 1
ATOM 755 C CA . ARG A 1 93 ? -24.344 31.688 17.109 1 97.75 93 ARG A CA 1
ATOM 756 C C . ARG A 1 93 ? -23.781 32.875 16.312 1 97.75 93 ARG A C 1
ATOM 758 O O . ARG A 1 93 ? -23.984 34.031 16.688 1 97.75 93 ARG A O 1
ATOM 765 N N . LEU A 1 94 ? -23.078 32.656 15.258 1 98.44 94 LEU A N 1
ATOM 766 C CA . LEU A 1 94 ? -22.5 33.688 14.414 1 98.44 94 LEU A CA 1
ATOM 767 C C . LEU A 1 94 ? -23.594 34.531 13.758 1 98.44 94 LEU A C 1
ATOM 769 O O . LEU A 1 94 ? -23.453 35.75 13.625 1 98.44 94 LEU A O 1
ATOM 773 N N . THR A 1 95 ? -24.688 33.906 13.398 1 97.81 95 THR A N 1
ATOM 774 C CA . THR A 1 95 ? -25.812 34.625 12.828 1 97.81 95 THR A CA 1
ATOM 775 C C . THR A 1 95 ? -26.438 35.562 13.859 1 97.81 95 THR A C 1
ATOM 777 O O . THR A 1 95 ? -26.781 36.688 13.539 1 97.81 95 THR A O 1
ATOM 780 N N . GLU A 1 96 ? -26.547 35.031 15.047 1 97.25 96 GLU A N 1
ATOM 781 C CA . GLU A 1 96 ? -27.062 35.844 16.141 1 97.25 96 GLU A CA 1
ATOM 782 C C . GLU A 1 96 ? -26.203 37.094 16.359 1 97.25 96 GLU A C 1
ATOM 784 O O . GLU A 1 96 ? -26.703 38.125 16.828 1 97.25 96 GLU A O 1
ATOM 789 N N . LEU A 1 97 ? -24.938 36.969 16.047 1 97.31 97 LEU A N 1
ATOM 790 C CA . LEU A 1 97 ? -24 38.094 16.203 1 97.31 97 LEU A CA 1
ATOM 791 C C . LEU A 1 97 ? -23.953 38.938 14.938 1 97.31 97 LEU A C 1
ATOM 793 O O . LEU A 1 97 ? -23.047 39.75 14.758 1 97.31 97 LEU A O 1
ATOM 797 N N . GLU A 1 98 ? -24.859 38.688 14 1 95.12 98 GLU A N 1
ATOM 798 C CA . GLU A 1 98 ? -25.109 39.5 12.812 1 95.12 98 GLU A CA 1
ATOM 799 C C . GLU A 1 98 ? -24.047 39.281 11.75 1 95.12 98 GLU A C 1
ATOM 801 O O . GLU A 1 98 ? -23.797 40.156 10.906 1 95.12 98 GLU A O 1
ATOM 806 N N . PHE A 1 99 ? -23.297 38.25 11.844 1 98 99 PHE A N 1
ATOM 807 C CA . PHE A 1 99 ? -22.438 37.844 10.734 1 98 99 PHE A CA 1
ATOM 808 C C . PHE A 1 99 ? -23.281 37.312 9.57 1 98 99 PHE A C 1
ATOM 810 O O . PHE A 1 99 ? -24.344 36.719 9.781 1 98 99 PHE A O 1
ATOM 817 N N . ASP A 1 100 ? -22.828 37.625 8.336 1 97.12 100 ASP A N 1
ATOM 818 C CA . ASP A 1 100 ? -23.328 36.875 7.172 1 97.12 100 ASP A CA 1
ATOM 819 C C . ASP A 1 100 ? -22.688 35.5 7.09 1 97.12 100 ASP A C 1
ATOM 821 O O . ASP A 1 100 ? -21.484 35.375 6.855 1 97.12 100 ASP A O 1
ATOM 825 N N . VAL A 1 101 ? -23.562 34.469 7.285 1 97.62 101 VAL A N 1
ATOM 826 C CA . VAL A 1 101 ? -23.016 33.125 7.473 1 97.62 101 VAL A CA 1
ATOM 827 C C . VAL A 1 101 ? -23.438 32.25 6.312 1 97.62 101 VAL A C 1
ATOM 829 O O . VAL A 1 101 ? -24.609 32.25 5.902 1 97.62 101 VAL A O 1
ATOM 832 N N . GLU A 1 102 ? -22.438 31.594 5.73 1 96.12 102 GLU A N 1
ATOM 833 C CA . GLU A 1 102 ? -22.641 30.531 4.746 1 96.12 102 GLU A CA 1
ATOM 834 C C . GLU A 1 102 ? -22.031 29.219 5.207 1 96.12 102 GLU A C 1
ATOM 836 O O . GLU A 1 102 ? -20.875 29.172 5.621 1 96.12 102 GLU A O 1
ATOM 841 N N . VAL A 1 103 ? -22.859 28.172 5.18 1 95.12 103 VAL A N 1
ATOM 842 C CA . VAL A 1 103 ? -22.359 26.828 5.504 1 95.12 103 VAL A CA 1
ATOM 843 C C . VAL A 1 103 ? -22.297 25.984 4.238 1 95.12 103 VAL A C 1
ATOM 845 O O . VAL A 1 103 ? -23.281 25.844 3.518 1 95.12 103 VAL A O 1
ATOM 848 N N . VAL A 1 104 ? -21.125 25.438 3.982 1 91.88 104 VAL A N 1
ATOM 849 C CA . VAL A 1 104 ? -20.922 24.625 2.793 1 91.88 104 VAL A CA 1
ATOM 850 C C . VAL A 1 104 ? -20.672 23.172 3.201 1 91.88 104 VAL A C 1
ATOM 852 O O . VAL A 1 104 ? -19.859 22.906 4.098 1 91.88 104 VAL A O 1
ATOM 855 N N . THR A 1 105 ? -21.375 22.297 2.58 1 87.88 105 THR A N 1
ATOM 856 C CA . THR A 1 105 ? -21.141 20.875 2.768 1 87.88 105 THR A CA 1
ATOM 857 C C . THR A 1 105 ? -20.219 20.312 1.681 1 87.88 105 THR A C 1
ATOM 859 O O . THR A 1 105 ? -20.469 20.547 0.491 1 87.88 105 THR A O 1
ATOM 862 N N . VAL A 1 106 ? -19.141 19.688 2.139 1 81.56 106 VAL A N 1
ATOM 863 C CA . VAL A 1 106 ? -18.172 19.141 1.195 1 81.56 106 VAL A CA 1
ATOM 864 C C . VAL A 1 106 ? -18.188 17.609 1.265 1 81.56 106 VAL A C 1
ATOM 866 O O . VAL A 1 106 ? -17.938 17.031 2.324 1 81.56 106 VAL A O 1
ATOM 869 N N . GLN A 1 107 ? -18.391 16.953 0.151 1 75.5 107 GLN A N 1
ATOM 870 C CA . GLN A 1 107 ? -18.359 15.5 0.069 1 75.5 107 GLN A CA 1
ATOM 871 C C . GLN A 1 107 ? -16.984 15 -0.348 1 75.5 107 GLN A C 1
ATOM 873 O O . GLN A 1 107 ? -16.422 15.469 -1.338 1 75.5 107 GLN A O 1
ATOM 878 N N . PRO A 1 108 ? -16.438 14.164 0.526 1 68.19 108 PRO A N 1
ATOM 879 C CA . PRO A 1 108 ? -15.148 13.625 0.119 1 68.19 108 PRO A CA 1
ATOM 880 C C . PRO A 1 108 ? -15.234 12.742 -1.121 1 68.19 108 PRO A C 1
ATOM 882 O O . PRO A 1 108 ? -16.312 12.242 -1.452 1 68.19 108 PRO A O 1
ATOM 885 N N . GLN A 1 109 ? -14.047 12.711 -1.879 1 59.47 109 GLN A N 1
ATOM 886 C CA . GLN A 1 109 ? -13.992 11.805 -3.025 1 59.47 109 GLN A CA 1
ATOM 887 C C . GLN A 1 109 ? -13.625 10.391 -2.592 1 59.47 109 GLN A C 1
ATOM 889 O O . GLN A 1 109 ? -12.914 10.203 -1.602 1 59.47 109 GLN A O 1
ATOM 894 N N . GLY A 1 110 ? -14.172 9.352 -3.146 1 53.75 110 GLY A N 1
ATOM 895 C CA . GLY A 1 110 ? -13.812 7.961 -2.943 1 53.75 110 GLY A CA 1
ATOM 896 C C . GLY A 1 110 ? -14.719 7.25 -1.956 1 53.75 110 GLY A C 1
ATOM 897 O O . GLY A 1 110 ? -15.914 7.559 -1.861 1 53.75 110 GLY A O 1
ATOM 898 N N . ASN A 1 111 ? -14.078 6.328 -1.108 1 47.28 111 ASN A N 1
ATOM 899 C CA . ASN A 1 111 ? -14.828 5.445 -0.225 1 47.28 111 ASN A CA 1
ATOM 900 C C . ASN A 1 111 ? -15.156 6.125 1.103 1 47.28 111 ASN A C 1
ATOM 902 O O . ASN A 1 111 ? -15.836 5.547 1.949 1 47.28 111 ASN A O 1
ATOM 906 N N . VAL A 1 112 ? -14.547 7.352 1.278 1 54.41 112 VAL A N 1
ATOM 907 C CA . VAL A 1 112 ? -14.859 7.984 2.557 1 54.41 112 VAL A CA 1
ATOM 908 C C . VAL A 1 112 ? -16.234 8.641 2.484 1 54.41 112 VAL A C 1
ATOM 910 O O . VAL A 1 112 ? -16.5 9.438 1.583 1 54.41 112 VAL A O 1
ATOM 913 N N . LYS A 1 113 ? -16.969 8.281 3.477 1 61.19 113 LYS A N 1
ATOM 914 C CA . LYS A 1 113 ? -18.406 8.531 3.354 1 61.19 113 LYS A CA 1
ATOM 915 C C . LYS A 1 113 ? -18.828 9.727 4.203 1 61.19 113 LYS A C 1
ATOM 917 O O . LYS A 1 113 ? -19.953 10.234 4.055 1 61.19 113 LYS A O 1
ATOM 922 N N . THR A 1 114 ? -17.906 10.312 5.035 1 72.19 114 THR A N 1
ATOM 923 C CA . THR A 1 114 ? -18.516 11.312 5.902 1 72.19 114 THR A CA 1
ATOM 924 C C . THR A 1 114 ? -18.297 12.719 5.34 1 72.19 114 THR A C 1
ATOM 926 O O . THR A 1 114 ? -17.188 13.086 4.984 1 72.19 114 THR A O 1
ATOM 929 N N . PRO A 1 115 ? -19.359 13.43 5.211 1 80.88 115 PRO A N 1
ATOM 930 C CA . PRO A 1 115 ? -19.234 14.789 4.691 1 80.88 115 PRO A CA 1
ATOM 931 C C . PRO A 1 115 ? -18.469 15.719 5.633 1 80.88 115 PRO A C 1
ATOM 933 O O . PRO A 1 115 ? -18.484 15.516 6.848 1 80.88 115 PRO A O 1
ATOM 936 N N . HIS A 1 116 ? -17.781 16.672 5.059 1 84.25 116 HIS A N 1
ATOM 937 C CA . HIS A 1 116 ? -17.156 17.766 5.797 1 84.25 116 HIS A CA 1
ATOM 938 C C . HIS A 1 116 ? -17.922 19.062 5.645 1 84.25 116 HIS A C 1
ATOM 940 O O . HIS A 1 116 ? -18.75 19.188 4.73 1 84.25 116 HIS A O 1
ATOM 946 N N . TYR A 1 117 ? -17.75 19.953 6.621 1 89.5 117 TYR A N 1
ATOM 947 C CA . TYR A 1 117 ? -18.453 21.234 6.609 1 89.5 117 TYR A CA 1
ATOM 948 C C . TYR A 1 117 ? -17.5 22.406 6.766 1 89.5 117 TYR A C 1
ATOM 950 O O . TYR A 1 117 ? -16.469 22.281 7.438 1 89.5 117 TYR A O 1
ATOM 958 N N . VAL A 1 118 ? -17.828 23.5 6.094 1 91.69 118 VAL A N 1
ATOM 959 C CA . VAL A 1 118 ? -17.078 24.734 6.238 1 91.69 118 VAL A CA 1
ATOM 960 C C . VAL A 1 118 ? -18.031 25.906 6.492 1 91.69 118 VAL A C 1
ATOM 962 O O . VAL A 1 118 ? -19.016 26.062 5.773 1 91.69 118 VAL A O 1
ATOM 965 N N . ILE A 1 119 ? -17.797 26.656 7.523 1 95.75 119 ILE A N 1
ATOM 966 C CA . ILE A 1 119 ? -18.531 27.875 7.793 1 95.75 119 ILE A CA 1
ATOM 967 C C . ILE A 1 119 ? -17.75 29.078 7.266 1 95.75 119 ILE A C 1
ATOM 969 O O . ILE A 1 119 ? -16.578 29.25 7.605 1 95.75 119 ILE A O 1
ATOM 973 N N . PHE A 1 120 ? -18.375 29.859 6.398 1 95.56 120 PHE A N 1
ATOM 974 C CA . PHE A 1 120 ? -17.906 31.188 6.035 1 95.56 120 PHE A CA 1
ATOM 975 C C . PHE A 1 120 ? -18.75 32.25 6.711 1 95.56 120 PHE A C 1
ATOM 977 O O . PHE A 1 120 ? -19.953 32.344 6.465 1 95.56 120 PHE A O 1
ATOM 984 N N . ALA A 1 121 ? -18.125 33 7.57 1 97.94 121 ALA A N 1
ATOM 985 C CA . ALA A 1 121 ? -18.828 34.094 8.258 1 97.94 121 ALA A CA 1
ATOM 986 C C . ALA A 1 121 ? -18.141 35.406 8.023 1 97.94 121 ALA A C 1
ATOM 988 O O . ALA A 1 121 ? -16.906 35.531 8.102 1 97.94 121 ALA A O 1
ATOM 989 N N . ASN A 1 122 ? -18.953 36.406 7.656 1 97.06 122 ASN A N 1
ATOM 990 C CA . ASN A 1 122 ? -18.422 37.719 7.309 1 97.06 122 ASN A CA 1
ATOM 991 C C . ASN A 1 122 ? -19.156 38.844 8.039 1 97.06 122 ASN A C 1
ATOM 993 O O . ASN A 1 122 ? -20.375 38.969 7.926 1 97.06 122 ASN A O 1
ATOM 997 N N . TYR A 1 123 ? -18.453 39.562 8.875 1 97.5 123 TYR A N 1
ATOM 998 C CA . TYR A 1 123 ? -18.906 40.812 9.43 1 97.5 123 TYR A CA 1
ATOM 999 C C . TYR A 1 123 ? -18.141 42 8.828 1 97.5 123 TYR A C 1
ATOM 1001 O O . TYR A 1 123 ? -16.953 42.188 9.117 1 97.5 123 TYR A O 1
ATOM 1009 N N . PHE A 1 124 ? -18.812 42.688 7.996 1 92.25 124 PHE A N 1
ATOM 1010 C CA . PHE A 1 124 ? -18.203 43.812 7.277 1 92.25 124 PHE A CA 1
ATOM 1011 C C . PHE A 1 124 ? -18.969 45.094 7.527 1 92.25 124 PHE A C 1
ATOM 1013 O O . PHE A 1 124 ? -20.141 45.219 7.152 1 92.25 124 PHE A O 1
ATOM 1020 N N . SER A 1 125 ? -18.297 46 8.156 1 88 125 SER A N 1
ATOM 1021 C CA . SER A 1 125 ? -18.984 47.25 8.523 1 88 125 SER A CA 1
ATOM 1022 C C . SER A 1 125 ? -18.578 48.375 7.594 1 88 125 SER A C 1
ATOM 1024 O O . SER A 1 125 ? -19.438 49.094 7.066 1 88 125 SER A O 1
ATOM 1026 N N . THR A 1 126 ? -17.297 48.594 7.422 1 85.19 126 THR A N 1
ATOM 1027 C CA . THR A 1 126 ? -16.812 49.656 6.562 1 85.19 126 THR A CA 1
ATOM 1028 C C . THR A 1 126 ? -15.477 49.312 5.945 1 85.19 126 THR A C 1
ATOM 1030 O O . THR A 1 126 ? -14.641 48.656 6.582 1 85.19 126 THR A O 1
ATOM 1033 N N . PRO A 1 127 ? -15.258 49.719 4.77 1 81 127 PRO A N 1
ATOM 1034 C CA . PRO A 1 127 ? -13.984 49.438 4.102 1 81 127 PRO A CA 1
ATOM 1035 C C . PRO A 1 127 ? -12.797 50.125 4.754 1 81 127 PRO A C 1
ATOM 1037 O O . PRO A 1 127 ? -11.641 49.812 4.465 1 81 127 PRO A O 1
ATOM 1040 N N . ALA A 1 128 ? -13.016 51.062 5.605 1 76.69 128 ALA A N 1
ATOM 1041 C CA . ALA A 1 128 ? -11.961 51.812 6.277 1 76.69 128 ALA A CA 1
ATOM 1042 C C . ALA A 1 128 ? -11.281 50.969 7.348 1 76.69 128 ALA A C 1
ATOM 1044 O O . ALA A 1 128 ? -10.188 51.281 7.812 1 76.69 128 ALA A O 1
ATOM 1045 N N . LYS A 1 129 ? -11.914 49.906 7.672 1 86.69 129 LYS A N 1
ATOM 1046 C CA . LYS A 1 129 ? -11.375 49.031 8.711 1 86.69 129 LYS A CA 1
ATOM 1047 C C . LYS A 1 129 ? -10.539 47.906 8.102 1 86.69 129 LYS A C 1
ATOM 1049 O O . LYS A 1 129 ? -10.812 47.469 6.988 1 86.69 129 LYS A O 1
ATOM 1054 N N . ASN A 1 130 ? -9.523 47.531 8.859 1 89.31 130 ASN A N 1
ATOM 1055 C CA . ASN A 1 130 ? -8.773 46.344 8.453 1 89.31 130 ASN A CA 1
ATOM 1056 C C . ASN A 1 130 ? -9.656 45.094 8.406 1 89.31 130 ASN A C 1
ATOM 1058 O O . ASN A 1 130 ? -10.609 44.969 9.18 1 89.31 130 ASN A O 1
ATOM 1062 N N . VAL A 1 131 ? -9.344 44.188 7.508 1 91.81 131 VAL A N 1
ATOM 1063 C CA . VAL A 1 131 ? -10.07 42.938 7.414 1 91.81 131 VAL A CA 1
ATOM 1064 C C . VAL A 1 131 ? -9.234 41.812 8.023 1 91.81 131 VAL A C 1
ATOM 1066 O O . VAL A 1 131 ? -8.125 41.531 7.551 1 91.81 131 VAL A O 1
ATOM 1069 N N . VAL A 1 132 ? -9.734 41.188 9.039 1 94.81 132 VAL A N 1
ATOM 1070 C CA . VAL A 1 132 ? -9.062 40.094 9.719 1 94.81 132 VAL A CA 1
ATOM 1071 C C . VAL A 1 132 ? -9.805 38.781 9.422 1 94.81 132 VAL A C 1
ATOM 1073 O O . VAL A 1 132 ? -11.023 38.688 9.609 1 94.81 132 VAL A O 1
ATOM 1076 N N . LEU A 1 133 ? -9.07 37.812 8.914 1 95.75 133 LEU A N 1
ATOM 1077 C CA . LEU A 1 133 ? -9.625 36.5 8.68 1 95.75 133 LEU A CA 1
ATOM 1078 C C . LEU A 1 133 ? -9.07 35.5 9.688 1 95.75 133 LEU A C 1
ATOM 1080 O O . LEU A 1 133 ? -7.863 35.25 9.75 1 95.75 133 LEU A O 1
ATOM 1084 N N . VAL A 1 134 ? -9.961 34.906 10.43 1 95.81 134 VAL A N 1
ATOM 1085 C CA . VAL A 1 134 ? -9.594 33.906 11.422 1 95.81 134 VAL A CA 1
ATOM 1086 C C . VAL A 1 134 ? -9.961 32.5 10.906 1 95.81 134 VAL A C 1
ATOM 1088 O O . VAL A 1 134 ? -11.109 32.25 10.531 1 95.81 134 VAL A O 1
ATOM 1091 N N . TYR A 1 135 ? -8.953 31.672 10.953 1 92.5 135 TYR A N 1
ATOM 1092 C CA . TYR A 1 135 ? -9.172 30.297 10.562 1 92.5 135 TYR A CA 1
ATOM 1093 C C . TYR A 1 135 ? -9.086 29.359 11.773 1 92.5 135 TYR A C 1
ATOM 1095 O O . TYR A 1 135 ? -8.195 29.516 12.617 1 92.5 135 TYR A O 1
ATOM 1103 N N . GLY A 1 136 ? -10.062 28.359 11.805 1 90.06 136 GLY A N 1
ATOM 1104 C CA . GLY A 1 136 ? -10 27.375 12.859 1 90.06 136 GLY A CA 1
ATOM 1105 C C . GLY A 1 136 ? -10.742 26.094 12.523 1 90.06 136 GLY A C 1
ATOM 1106 O O . GLY A 1 136 ? -11.789 26.125 11.867 1 90.06 136 GLY A O 1
ATOM 1107 N N . GLY A 1 137 ? -10.156 25.031 12.984 1 87.69 137 GLY A N 1
ATOM 1108 C CA . GLY A 1 137 ? -10.828 23.734 12.922 1 87.69 137 GLY A CA 1
ATOM 1109 C C . GLY A 1 137 ? -11.508 23.359 14.219 1 87.69 137 GLY A C 1
ATOM 1110 O O . GLY A 1 137 ? -11.055 23.734 15.305 1 87.69 137 GLY A O 1
ATOM 1111 N N . VAL A 1 138 ? -12.547 22.438 14.094 1 91.56 138 VAL A N 1
ATOM 1112 C CA . VAL A 1 138 ? -13.305 22.188 15.312 1 91.56 138 VAL A CA 1
ATOM 1113 C C . VAL A 1 138 ? -13.484 20.688 15.508 1 91.56 138 VAL A C 1
ATOM 1115 O O . VAL A 1 138 ? -14.273 20.25 16.359 1 91.56 138 VAL A O 1
ATOM 1118 N N . THR A 1 139 ? -12.805 19.953 14.781 1 86.94 139 THR A N 1
ATOM 1119 C CA . THR A 1 139 ? -12.883 18.516 14.977 1 86.94 139 THR A CA 1
ATOM 1120 C C . THR A 1 139 ? -11.844 18.047 15.992 1 86.94 139 THR A C 1
ATOM 1122 O O . THR A 1 139 ? -10.812 18.688 16.172 1 86.94 139 THR A O 1
ATOM 1125 N N . VAL A 1 140 ? -12.219 16.922 16.609 1 86.06 140 VAL A N 1
ATOM 1126 C CA . VAL A 1 140 ? -11.312 16.359 17.625 1 86.06 140 VAL A CA 1
ATOM 1127 C C . VAL A 1 140 ? -10.969 14.922 17.281 1 86.06 140 VAL A C 1
ATOM 1129 O O . VAL A 1 140 ? -11.664 14.281 16.484 1 86.06 140 VAL A O 1
ATOM 1132 N N . LYS A 1 141 ? -9.914 14.453 17.844 1 76.75 141 LYS A N 1
ATOM 1133 C CA . LYS A 1 141 ? -9.5 13.07 17.641 1 76.75 141 LYS A CA 1
ATOM 1134 C C . LYS A 1 141 ? -10.367 12.117 18.453 1 76.75 141 LYS A C 1
ATOM 1136 O O . LYS A 1 141 ? -10.93 12.5 19.484 1 76.75 141 LYS A O 1
ATOM 1141 N N . ASP A 1 142 ? -10.43 10.914 17.844 1 77.44 142 ASP A N 1
ATOM 1142 C CA . ASP A 1 142 ? -11.078 9.867 18.625 1 77.44 142 ASP A CA 1
ATOM 1143 C C . ASP A 1 142 ? -10.188 9.414 19.781 1 77.44 142 ASP A C 1
ATOM 1145 O O . ASP A 1 142 ? -9 9.117 19.578 1 77.44 142 ASP A O 1
ATOM 1149 N N . VAL A 1 143 ? -10.633 9.516 20.984 1 78.81 143 VAL A N 1
ATOM 1150 C CA . VAL A 1 143 ? -9.812 9.203 22.156 1 78.81 143 VAL A CA 1
ATOM 1151 C C . VAL A 1 143 ? -10.461 8.07 22.953 1 78.81 143 VAL A C 1
ATOM 1153 O O . VAL A 1 143 ? -11.68 7.902 22.922 1 78.81 143 VAL A O 1
ATOM 1156 N N . ASN A 1 144 ? -9.516 7.352 23.562 1 78.56 144 ASN A N 1
ATOM 1157 C CA . ASN A 1 144 ? -10 6.379 24.547 1 78.56 144 ASN A CA 1
ATOM 1158 C C . ASN A 1 144 ? -10.367 7.047 25.859 1 78.56 144 ASN A C 1
ATOM 1160 O O . ASN A 1 144 ? -9.5 7.586 26.562 1 78.56 144 ASN A O 1
ATOM 1164 N N . LYS A 1 145 ? -11.547 6.895 26.219 1 82.75 145 LYS A N 1
ATOM 1165 C CA . LYS A 1 145 ? -12.078 7.57 27.391 1 82.75 145 LYS A CA 1
ATOM 1166 C C . LYS A 1 145 ? -11.344 7.133 28.656 1 82.75 145 LYS A C 1
ATOM 1168 O O . LYS A 1 145 ? -11.172 7.926 29.578 1 82.75 145 LYS A O 1
ATOM 1173 N N . SER A 1 146 ? -10.844 5.953 28.547 1 81.69 146 SER A N 1
ATOM 1174 C CA . SER A 1 146 ? -10.195 5.406 29.75 1 81.69 146 SER A CA 1
ATOM 1175 C C . SER A 1 146 ? -8.844 6.062 30 1 81.69 146 SER A C 1
ATOM 1177 O O . SER A 1 146 ? -8.336 6.035 31.109 1 81.69 146 SER A O 1
ATOM 1179 N N . ASP A 1 147 ? -8.352 6.73 29.047 1 81.56 147 ASP A N 1
ATOM 1180 C CA . ASP A 1 147 ? -7.043 7.355 29.172 1 81.56 147 ASP A CA 1
ATOM 1181 C C . ASP A 1 147 ? -7.156 8.742 29.797 1 81.56 147 ASP A C 1
ATOM 1183 O O . ASP A 1 147 ? -6.152 9.32 30.219 1 81.56 147 ASP A O 1
ATOM 1187 N N . TRP A 1 148 ? -8.328 9.203 29.906 1 86.69 148 TRP A N 1
ATOM 1188 C CA . TRP A 1 148 ? -8.562 10.555 30.422 1 86.69 148 TRP A CA 1
ATOM 1189 C C . TRP A 1 148 ? -8.906 10.523 31.906 1 86.69 148 TRP A C 1
ATOM 1191 O O . TRP A 1 148 ? -9.594 9.617 32.375 1 86.69 148 TRP A O 1
ATOM 1201 N N . SER A 1 149 ? -8.391 11.453 32.625 1 86.94 149 SER A N 1
ATOM 1202 C CA . SER A 1 149 ? -8.734 11.586 34.062 1 86.94 149 SER A CA 1
ATOM 1203 C C . SER A 1 149 ? -10.188 12.008 34.219 1 86.94 149 SER A C 1
ATOM 1205 O O . SER A 1 149 ? -10.812 11.68 35.25 1 86.94 149 SER A O 1
ATOM 1207 N N . HIS A 1 150 ? -10.672 12.82 33.312 1 88.56 150 HIS A N 1
ATOM 1208 C CA . HIS A 1 150 ? -12.062 13.258 33.25 1 88.56 150 HIS A CA 1
ATOM 1209 C C . HIS A 1 150 ? -12.68 12.945 31.906 1 88.56 150 HIS A C 1
ATOM 1211 O O . HIS A 1 150 ? -11.961 12.82 30.906 1 88.56 150 HIS A O 1
ATOM 1217 N N . TYR A 1 151 ? -14 12.758 32 1 91.31 151 TYR A N 1
ATOM 1218 C CA . TYR A 1 151 ? -14.656 12.422 30.75 1 91.31 151 TYR A CA 1
ATOM 1219 C C . TYR A 1 151 ? -14.367 13.477 29.688 1 91.31 151 TYR A C 1
ATOM 1221 O O . TYR A 1 151 ? -14.633 14.664 29.891 1 91.31 151 TYR A O 1
ATOM 1229 N N . PRO A 1 152 ? -13.828 13.102 28.531 1 92.94 152 PRO A N 1
ATOM 1230 C CA . PRO A 1 152 ? -13.305 14.062 27.562 1 92.94 152 PRO A CA 1
ATOM 1231 C C . PRO A 1 152 ? -14.398 14.922 26.938 1 92.94 152 PRO A C 1
ATOM 1233 O O . PRO A 1 152 ? -14.125 16.047 26.5 1 92.94 152 PRO A O 1
ATOM 1236 N N . PHE A 1 153 ? -15.672 14.477 26.938 1 94.19 153 PHE A N 1
ATOM 1237 C CA . PHE A 1 153 ? -16.734 15.227 26.266 1 94.19 153 PHE A CA 1
ATOM 1238 C C . PHE A 1 153 ? -17.656 15.875 27.281 1 94.19 153 PHE A C 1
ATOM 1240 O O . PHE A 1 153 ? -18.875 15.953 27.062 1 94.19 153 PHE A O 1
ATOM 1247 N N . GLN A 1 154 ? -17.078 16.234 28.312 1 93.44 154 GLN A N 1
ATOM 1248 C CA . GLN A 1 154 ? -17.688 17.047 29.375 1 93.44 154 GLN A CA 1
ATOM 1249 C C . GLN A 1 154 ? -16.688 18.047 29.922 1 93.44 154 GLN A C 1
ATOM 1251 O O . GLN A 1 154 ? -15.602 17.672 30.375 1 93.44 154 GLN A O 1
ATOM 1256 N N . LEU A 1 155 ? -17.078 19.328 29.797 1 94.62 155 LEU A N 1
ATOM 1257 C CA . LEU A 1 155 ? -16.219 20.344 30.406 1 94.62 155 LEU A CA 1
ATOM 1258 C C . LEU A 1 155 ? -16.203 20.203 31.922 1 94.62 155 LEU A C 1
ATOM 1260 O O . LEU A 1 155 ? -17.234 20.359 32.562 1 94.62 155 LEU A O 1
ATOM 1264 N N . THR A 1 156 ? -15.062 19.875 32.406 1 92.94 156 THR A N 1
ATOM 1265 C CA . THR A 1 156 ? -14.93 19.641 33.844 1 92.94 156 THR A CA 1
ATOM 1266 C C . THR A 1 156 ? -13.938 20.609 34.469 1 92.94 156 THR A C 1
ATOM 1268 O O . THR A 1 156 ? -12.875 20.875 33.875 1 92.94 156 THR A O 1
ATOM 1271 N N . GLN A 1 157 ? -14.344 21.156 35.5 1 90.88 157 GLN A N 1
ATOM 1272 C CA . GLN A 1 157 ? -13.445 22.016 36.25 1 90.88 157 GLN A CA 1
ATOM 1273 C C . GLN A 1 157 ? -12.984 21.328 37.531 1 90.88 157 GLN A C 1
ATOM 1275 O O . GLN A 1 157 ? -13.805 20.844 38.312 1 90.88 157 GLN A O 1
ATOM 1280 N N . SER A 1 158 ? -11.766 21.172 37.656 1 88.69 158 SER A N 1
ATOM 1281 C CA . SER A 1 158 ? -11.133 20.688 38.875 1 88.69 158 SER A CA 1
ATOM 1282 C C . SER A 1 158 ? -10.227 21.766 39.469 1 88.69 158 SER A C 1
ATOM 1284 O O . SER A 1 158 ? -9.141 22.016 38.969 1 88.69 158 SER A O 1
ATOM 1286 N N . ASN A 1 159 ? -10.68 22.406 40.562 1 86.62 159 ASN A N 1
ATOM 1287 C CA . ASN A 1 159 ? -10.016 23.578 41.094 1 86.62 159 ASN A CA 1
ATOM 1288 C C . ASN A 1 159 ? -9.961 24.734 40.094 1 86.62 159 ASN A C 1
ATOM 1290 O O . ASN A 1 159 ? -11 25.25 39.688 1 86.62 159 ASN A O 1
ATOM 1294 N N . GLN A 1 160 ? -8.812 25 39.594 1 87.69 160 GLN A N 1
ATOM 1295 C CA . GLN A 1 160 ? -8.703 26.125 38.688 1 87.69 160 GLN A CA 1
ATOM 1296 C C . GLN A 1 160 ? -8.523 25.641 37.25 1 87.69 160 GLN A C 1
ATOM 1298 O O . GLN A 1 160 ? -8.555 26.438 36.312 1 87.69 160 GLN A O 1
ATOM 1303 N N . ASP A 1 161 ? -8.523 24.312 37.156 1 88.75 161 ASP A N 1
ATOM 1304 C CA . ASP A 1 161 ? -8.219 23.766 35.844 1 88.75 161 ASP A CA 1
ATOM 1305 C C . ASP A 1 161 ? -9.484 23.297 35.156 1 88.75 161 ASP A C 1
ATOM 1307 O O . ASP A 1 161 ? -10.391 22.75 35.781 1 88.75 161 ASP A O 1
ATOM 1311 N N . LEU A 1 162 ? -9.555 23.594 33.875 1 91.88 162 LEU A N 1
ATOM 1312 C CA . LEU A 1 162 ? -10.609 23.125 32.969 1 91.88 162 LEU A CA 1
ATOM 1313 C C . LEU A 1 162 ? -10.094 22.031 32.062 1 91.88 162 LEU A C 1
ATOM 1315 O O . LEU A 1 162 ? -8.961 22.094 31.562 1 91.88 162 LEU A O 1
ATOM 1319 N N . PHE A 1 163 ? -10.93 21 31.953 1 91.06 163 PHE A N 1
ATOM 1320 C CA . PHE A 1 163 ? -10.562 19.891 31.078 1 91.06 163 PHE A CA 1
ATOM 1321 C C . PHE A 1 163 ? -11.664 19.594 30.078 1 91.06 163 PHE A C 1
ATOM 1323 O O . PHE A 1 163 ? -12.852 19.688 30.406 1 91.06 163 PHE A O 1
ATOM 1330 N N . GLY A 1 164 ? -11.273 19.281 28.859 1 92 164 GLY A N 1
ATOM 1331 C CA . GLY A 1 164 ? -12.188 18.875 27.812 1 92 164 GLY A CA 1
ATOM 1332 C C . GLY A 1 164 ? -11.5 18.656 26.469 1 92 164 GLY A C 1
ATOM 1333 O O . GLY A 1 164 ? -10.562 19.391 26.125 1 92 164 GLY A O 1
ATOM 1334 N N . ASN A 1 165 ? -12 17.703 25.75 1 91.12 165 ASN A N 1
ATOM 1335 C CA . ASN A 1 165 ? -11.406 17.406 24.453 1 91.12 165 ASN A CA 1
ATOM 1336 C C . ASN A 1 165 ? -11.656 18.531 23.453 1 91.12 165 ASN A C 1
ATOM 1338 O O . ASN A 1 165 ? -12.812 18.859 23.172 1 91.12 165 ASN A O 1
ATOM 1342 N N . GLY A 1 166 ? -10.633 19.156 23 1 90.44 166 GLY A N 1
ATOM 1343 C CA . GLY A 1 166 ? -10.727 20.25 22.047 1 90.44 166 GLY A CA 1
ATOM 1344 C C . GLY A 1 166 ? -10.68 21.625 22.688 1 90.44 166 GLY A C 1
ATOM 1345 O O . GLY A 1 166 ? -10.633 22.641 22 1 90.44 166 GLY A O 1
ATOM 1346 N N . LEU A 1 167 ? -10.609 21.656 23.922 1 91.19 167 LEU A N 1
ATOM 1347 C CA . LEU A 1 167 ? -10.672 22.906 24.656 1 91.19 167 LEU A CA 1
ATOM 1348 C C . LEU A 1 167 ? -9.477 23.797 24.312 1 91.19 167 LEU A C 1
ATOM 1350 O O . LEU A 1 167 ? -9.625 25.016 24.172 1 91.19 167 LEU A O 1
ATOM 1354 N N . THR A 1 168 ? -8.328 23.203 24.172 1 88.06 168 THR A N 1
ATOM 1355 C CA . THR A 1 168 ? -7.121 24 23.953 1 88.06 168 THR A CA 1
ATOM 1356 C C . THR A 1 168 ? -6.648 23.906 22.516 1 88.06 168 THR A C 1
ATOM 1358 O O . THR A 1 168 ? -5.875 24.75 22.047 1 88.06 168 THR A O 1
ATOM 1361 N N . SER A 1 169 ? -7.148 23.016 21.797 1 84.38 169 SER A N 1
ATOM 1362 C CA . SER A 1 169 ? -6.531 22.719 20.5 1 84.38 169 SER A CA 1
ATOM 1363 C C . SER A 1 169 ? -7.441 23.141 19.344 1 84.38 169 SER A C 1
ATOM 1365 O O . SER A 1 169 ? -6.973 23.672 18.344 1 84.38 169 SER A O 1
ATOM 1367 N N . THR A 1 170 ? -8.664 22.875 19.422 1 89.38 170 THR A N 1
ATOM 1368 C CA . THR A 1 170 ? -9.523 23.047 18.266 1 89.38 170 THR A CA 1
ATOM 1369 C C . THR A 1 170 ? -10.734 23.922 18.609 1 89.38 170 THR A C 1
ATOM 1371 O O . THR A 1 170 ? -10.734 25.125 18.344 1 89.38 170 THR A O 1
ATOM 1374 N N . LYS A 1 171 ? -11.641 23.484 19.453 1 92.88 171 LYS A N 1
ATOM 1375 C CA . LYS A 1 171 ? -12.906 24.156 19.734 1 92.88 171 LYS A CA 1
ATOM 1376 C C . LYS A 1 171 ? -12.672 25.422 20.578 1 92.88 171 LYS A C 1
ATOM 1378 O O . LYS A 1 171 ? -13.297 26.453 20.344 1 92.88 171 LYS A O 1
ATOM 1383 N N . GLY A 1 172 ? -11.852 25.266 21.516 1 92.62 172 GLY A N 1
ATOM 1384 C CA . GLY A 1 172 ? -11.609 26.359 22.453 1 92.62 172 GLY A CA 1
ATOM 1385 C C . GLY A 1 172 ? -11.18 27.641 21.766 1 92.62 172 GLY A C 1
ATOM 1386 O O . GLY A 1 172 ? -11.797 28.688 21.969 1 92.62 172 GLY A O 1
ATOM 1387 N N . PRO A 1 173 ? -10.148 27.594 20.984 1 93.81 173 PRO A N 1
ATOM 1388 C CA . PRO A 1 173 ? -9.695 28.812 20.297 1 93.81 173 PRO A CA 1
ATOM 1389 C C . PRO A 1 173 ? -10.797 29.453 19.453 1 93.81 173 PRO A C 1
ATOM 1391 O O . PRO A 1 173 ? -10.945 30.688 19.453 1 93.81 173 PRO A O 1
ATOM 1394 N N . VAL A 1 174 ? -11.531 28.719 18.766 1 95.69 174 VAL A N 1
ATOM 1395 C CA . VAL A 1 174 ? -12.609 29.219 17.938 1 95.69 174 VAL A CA 1
ATOM 1396 C C . VAL A 1 174 ? -13.656 29.922 18.797 1 95.69 174 VAL A C 1
ATOM 1398 O O . VAL A 1 174 ? -14.109 31.031 18.469 1 95.69 174 VAL A O 1
ATOM 1401 N N . LEU A 1 175 ? -14.016 29.344 19.891 1 96.5 175 LEU A N 1
ATOM 1402 C CA . LEU A 1 175 ? -14.992 29.906 20.797 1 96.5 175 LEU A CA 1
ATOM 1403 C C . LEU A 1 175 ? -14.492 31.234 21.375 1 96.5 175 LEU A C 1
ATOM 1405 O O . LEU A 1 175 ? -15.258 32.188 21.484 1 96.5 175 LEU A O 1
ATOM 1409 N N . CYS A 1 176 ? -13.258 31.234 21.703 1 95.62 176 CYS A N 1
ATOM 1410 C CA . CYS A 1 176 ? -12.703 32.469 22.281 1 95.62 176 CYS A CA 1
ATOM 1411 C C . CYS A 1 176 ? -12.773 33.625 21.297 1 95.62 176 CYS A C 1
ATOM 1413 O O . CYS A 1 176 ? -13.031 34.75 21.688 1 95.62 176 CYS A O 1
ATOM 1415 N N . TRP A 1 177 ? -12.539 33.344 20.078 1 97.25 177 TRP A N 1
ATOM 1416 C CA . TRP A 1 177 ? -12.656 34.375 19.062 1 97.25 177 TRP A CA 1
ATOM 1417 C C . TRP A 1 177 ? -14.102 34.844 18.953 1 97.25 177 TRP A C 1
ATOM 1419 O O . TRP A 1 177 ? -14.344 36.062 18.844 1 97.25 177 TRP A O 1
ATOM 1429 N N . ILE A 1 178 ? -15 33.969 18.953 1 98 178 ILE A N 1
ATOM 1430 C CA . ILE A 1 178 ? -16.422 34.312 18.844 1 98 178 ILE A CA 1
ATOM 1431 C C . ILE A 1 178 ? -16.844 35.156 20.047 1 98 178 ILE A C 1
ATOM 1433 O O . ILE A 1 178 ? -17.547 36.156 19.891 1 98 178 ILE A O 1
ATOM 1437 N N . PHE A 1 179 ? -16.375 34.781 21.203 1 98 179 PHE A N 1
ATOM 1438 C CA . PHE A 1 179 ? -16.719 35.5 22.422 1 98 179 PHE A CA 1
ATOM 1439 C C . PHE A 1 179 ? -16.109 36.906 22.422 1 98 179 PHE A C 1
ATOM 1441 O O . PHE A 1 179 ? -16.688 37.844 22.938 1 98 179 PHE A O 1
ATOM 1448 N N . ALA A 1 180 ? -14.914 37 21.906 1 97.5 180 ALA A N 1
ATOM 1449 C CA . ALA A 1 180 ? -14.289 38.312 21.781 1 97.5 180 ALA A CA 1
ATOM 1450 C C . ALA A 1 180 ? -15.102 39.219 20.875 1 97.5 180 ALA A C 1
ATOM 1452 O O . ALA A 1 180 ? -15.305 40.375 21.188 1 97.5 180 ALA A O 1
ATOM 1453 N N . ALA A 1 181 ? -15.516 38.719 19.781 1 98 181 ALA A N 1
ATOM 1454 C CA . ALA A 1 181 ? -16.359 39.469 18.859 1 98 181 ALA A CA 1
ATOM 1455 C C . ALA A 1 181 ? -17.672 39.875 19.547 1 98 181 ALA A C 1
ATOM 1457 O O . ALA A 1 181 ? -18.141 41 19.391 1 98 181 ALA A O 1
ATOM 1458 N N . GLN A 1 182 ? -18.234 38.938 20.281 1 97.94 182 GLN A N 1
ATOM 1459 C CA . GLN A 1 182 ? -19.469 39.188 21 1 97.94 182 GLN A CA 1
ATOM 1460 C C . GLN A 1 182 ? -19.297 40.344 22 1 97.94 182 GLN A C 1
ATOM 1462 O O . GLN A 1 182 ? -20.172 41.188 22.109 1 97.94 182 GLN A O 1
ATOM 1467 N N . ALA A 1 183 ? -18.234 40.312 22.656 1 97.94 183 ALA A N 1
ATOM 1468 C CA . ALA A 1 183 ? -17.984 41.375 23.641 1 97.94 183 ALA A CA 1
ATOM 1469 C C . ALA A 1 183 ? -17.938 42.75 22.984 1 97.94 183 ALA A C 1
ATOM 1471 O O . ALA A 1 183 ? -18.469 43.719 23.516 1 97.94 183 ALA A O 1
ATOM 1472 N N . TRP A 1 184 ? -17.25 42.844 21.906 1 97.56 184 TRP A N 1
ATOM 1473 C CA . TRP A 1 184 ? -17.203 44.094 21.156 1 97.56 184 TRP A CA 1
ATOM 1474 C C . TRP A 1 184 ? -18.594 44.531 20.703 1 97.56 184 TRP A C 1
ATOM 1476 O O . TRP A 1 184 ? -18.969 45.688 20.859 1 97.56 184 TRP A O 1
ATOM 1486 N N . LEU A 1 185 ? -19.344 43.656 20.188 1 97.12 185 LEU A N 1
ATOM 1487 C CA . LEU A 1 185 ? -20.688 43.938 19.672 1 97.12 185 LEU A CA 1
ATOM 1488 C C . LEU A 1 185 ? -21.625 44.344 20.812 1 97.12 185 LEU A C 1
ATOM 1490 O O . LEU A 1 185 ? -22.453 45.219 20.656 1 97.12 185 LEU A O 1
ATOM 1494 N N . ASP A 1 186 ? -21.469 43.656 21.891 1 96.69 186 ASP A N 1
ATOM 1495 C CA . ASP A 1 186 ? -22.297 44 23.047 1 96.69 186 ASP A CA 1
ATOM 1496 C C . ASP A 1 186 ? -22 45.375 23.578 1 96.69 186 ASP A C 1
ATOM 1498 O O . ASP A 1 186 ? -22.922 46.125 23.938 1 96.69 186 ASP A O 1
ATOM 1502 N N . ALA A 1 187 ? -20.75 45.75 23.578 1 96.75 187 ALA A N 1
ATOM 1503 C CA . ALA A 1 187 ? -20.344 47 24.219 1 96.75 187 ALA A CA 1
ATOM 1504 C C . ALA A 1 187 ? -20.406 48.156 23.25 1 96.75 187 ALA A C 1
ATOM 1506 O O . ALA A 1 187 ? -20.766 49.281 23.625 1 96.75 187 ALA A O 1
ATOM 1507 N N . MET A 1 188 ? -20 47.938 21.984 1 94.88 188 MET A N 1
ATOM 1508 C CA . MET A 1 188 ? -19.781 49.031 21.062 1 94.88 188 MET A CA 1
ATOM 1509 C C . MET A 1 188 ? -20.734 48.969 19.875 1 94.88 188 MET A C 1
ATOM 1511 O O . MET A 1 188 ? -20.75 49.844 19 1 94.88 188 MET A O 1
ATOM 1515 N N . HIS A 1 189 ? -21.594 47.938 19.781 1 94.31 189 HIS A N 1
ATOM 1516 C CA . HIS A 1 189 ? -22.547 47.688 18.719 1 94.31 189 HIS A CA 1
ATOM 1517 C C . HIS A 1 189 ? -21.859 47.625 17.359 1 94.31 189 HIS A C 1
ATOM 1519 O O . HIS A 1 189 ? -22.484 47.875 16.328 1 94.31 189 HIS A O 1
ATOM 1525 N N . ASP A 1 190 ? -20.547 47.438 17.438 1 94.38 190 ASP A N 1
ATOM 1526 C CA . ASP A 1 190 ? -19.734 47.281 16.234 1 94.38 190 ASP A CA 1
ATOM 1527 C C . ASP A 1 190 ? -18.375 46.656 16.578 1 94.38 190 ASP A C 1
ATOM 1529 O O . ASP A 1 190 ? -17.984 46.625 17.75 1 94.38 190 ASP A O 1
ATOM 1533 N N . L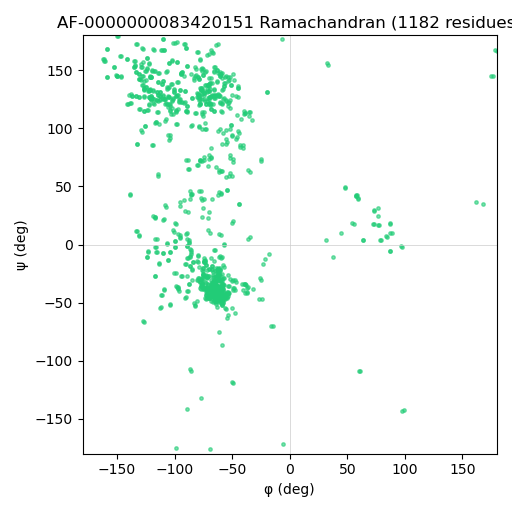EU A 1 191 ? -17.781 46.094 15.539 1 96 191 LEU A N 1
ATOM 1534 C CA . LEU A 1 191 ? -16.438 45.562 15.695 1 96 191 LEU A CA 1
ATOM 1535 C C . LEU A 1 191 ? -15.391 46.594 15.289 1 96 191 LEU A C 1
ATOM 1537 O O . LEU A 1 191 ? -15.656 47.438 14.438 1 96 191 LEU A O 1
ATOM 1541 N N . PRO A 1 192 ? -14.258 46.531 15.93 1 94.94 192 PRO A N 1
ATOM 1542 C CA . PRO A 1 192 ? -13.227 47.5 15.57 1 94.94 192 PRO A CA 1
ATOM 1543 C C . PRO A 1 192 ? -12.555 47.188 14.234 1 94.94 192 PRO A C 1
ATOM 1545 O O . PRO A 1 192 ? -11.844 48.031 13.68 1 94.94 192 PRO A O 1
ATOM 1548 N N . VAL A 1 193 ? -12.719 46 13.703 1 95 193 VAL A N 1
ATOM 1549 C CA . VAL A 1 193 ? -12.211 45.562 12.422 1 95 193 VAL A CA 1
ATOM 1550 C C . VAL A 1 193 ? -13.312 44.812 11.664 1 95 193 VAL A C 1
ATOM 1552 O O . VAL A 1 193 ? -14.359 44.5 12.234 1 95 193 VAL A O 1
ATOM 1555 N N . ASN A 1 194 ? -13.148 44.75 10.312 1 94 194 ASN A N 1
ATOM 1556 C CA . ASN A 1 194 ? -13.938 43.75 9.609 1 94 194 ASN A CA 1
ATOM 1557 C C . ASN A 1 194 ? -13.445 42.312 9.914 1 94 194 ASN A C 1
ATOM 1559 O O . ASN A 1 194 ? -12.25 42.031 9.82 1 94 194 ASN A O 1
ATOM 1563 N N . LEU A 1 195 ? -14.305 41.469 10.359 1 97.62 195 LEU A N 1
ATOM 1564 C CA . LEU A 1 195 ? -13.898 40.188 10.859 1 97.62 195 LEU A CA 1
ATOM 1565 C C . LEU A 1 195 ? -14.547 39.062 10.047 1 97.62 195 LEU A C 1
ATOM 1567 O O . LEU A 1 195 ? -15.758 39.062 9.828 1 97.62 195 LEU A O 1
ATOM 1571 N N . ARG A 1 196 ? -13.719 38.188 9.562 1 97 196 ARG A N 1
ATOM 1572 C CA . ARG A 1 196 ? -14.172 37.031 8.828 1 97 196 ARG A CA 1
ATOM 1573 C C . ARG A 1 196 ? -13.719 35.75 9.508 1 97 196 ARG A C 1
ATOM 1575 O O . ARG A 1 196 ? -12.633 35.688 10.094 1 97 196 ARG A O 1
ATOM 1582 N N . PHE A 1 197 ? -14.594 34.688 9.461 1 97.31 197 PHE A N 1
ATOM 1583 C CA . PHE A 1 197 ? -14.25 33.375 10 1 97.31 197 PHE A CA 1
ATOM 1584 C C . PHE A 1 197 ? -14.344 32.312 8.914 1 97.31 197 PHE A C 1
ATOM 1586 O O . PHE A 1 197 ? -15.258 32.312 8.094 1 97.31 197 PHE A O 1
ATOM 1593 N N . ILE A 1 198 ? -13.32 31.469 8.859 1 93.94 198 ILE A N 1
ATOM 1594 C CA . ILE A 1 198 ? -13.43 30.172 8.211 1 93.94 198 ILE A CA 1
ATOM 1595 C C . ILE A 1 198 ? -13.266 29.062 9.25 1 93.94 198 ILE A C 1
ATOM 1597 O O . ILE A 1 198 ? -12.203 28.922 9.852 1 93.94 198 ILE A O 1
ATOM 1601 N N . ILE A 1 199 ? -14.305 28.312 9.492 1 94 199 ILE A N 1
ATOM 1602 C CA . ILE A 1 199 ? -14.312 27.219 10.453 1 94 199 ILE A CA 1
ATOM 1603 C C . ILE A 1 199 ? -14.664 25.906 9.734 1 94 199 ILE A C 1
ATOM 1605 O O . ILE A 1 199 ? -15.703 25.828 9.062 1 94 199 ILE A O 1
ATOM 1609 N N . ASP A 1 200 ? -13.812 24.953 9.867 1 89.25 200 ASP A N 1
ATOM 1610 C CA . ASP A 1 200 ? -14.094 23.75 9.086 1 89.25 200 ASP A CA 1
ATOM 1611 C C . ASP A 1 200 ? -13.953 22.484 9.945 1 89.25 200 ASP A C 1
ATOM 1613 O O . ASP A 1 200 ? -13.602 22.578 11.125 1 89.25 200 ASP A O 1
ATOM 1617 N N . THR A 1 201 ? -14.352 21.359 9.312 1 87.06 201 THR A N 1
ATOM 1618 C CA . THR A 1 201 ? -14.258 20.047 9.961 1 87.06 201 THR A CA 1
ATOM 1619 C C . THR A 1 201 ? -13.297 19.141 9.195 1 87.06 201 THR A C 1
ATOM 1621 O O . THR A 1 201 ? -13.438 17.906 9.227 1 87.06 201 THR A O 1
ATOM 1624 N N . PHE A 1 202 ? -12.484 19.828 8.523 1 74.25 202 PHE A N 1
ATOM 1625 C CA . PHE A 1 202 ? -11.602 19.031 7.688 1 74.25 202 PHE A CA 1
ATOM 1626 C C . PHE A 1 202 ? -10.586 18.281 8.547 1 74.25 202 PHE A C 1
ATOM 1628 O O . PHE A 1 202 ? -10.211 18.734 9.617 1 74.25 202 PHE A O 1
ATOM 1635 N N . ASP A 1 203 ? -10.516 17.109 8.078 1 56.47 203 ASP A N 1
ATOM 1636 C CA . ASP A 1 203 ? -9.5 16.297 8.75 1 56.47 203 ASP A CA 1
ATOM 1637 C C . ASP A 1 203 ? -8.125 16.5 8.109 1 56.47 203 ASP A C 1
ATOM 1639 O O . ASP A 1 203 ? -7.57 17.609 8.156 1 56.47 203 ASP A O 1
ATOM 1643 N N . THR A 1 204 ? -7.723 15.367 7.344 1 48.75 204 THR A N 1
ATOM 1644 C CA . THR A 1 204 ? -6.363 15.289 6.828 1 48.75 204 THR A CA 1
ATOM 1645 C C . THR A 1 204 ? -6.305 15.758 5.379 1 48.75 204 THR A C 1
ATOM 1647 O O . THR A 1 204 ? -5.254 16.188 4.898 1 48.75 204 THR A O 1
ATOM 1650 N N . GLU A 1 205 ? -7.285 15.477 4.539 1 51.38 205 GLU A N 1
ATOM 1651 C CA . GLU A 1 205 ? -7.141 15.727 3.107 1 51.38 205 GLU A CA 1
ATOM 1652 C C . GLU A 1 205 ? -7.52 17.172 2.76 1 51.38 205 GLU A C 1
ATOM 1654 O O . GLU A 1 205 ? -8.219 17.406 1.771 1 51.38 205 GLU A O 1
ATOM 1659 N N . TYR A 1 206 ? -7.012 18.125 3.678 1 58.34 206 TYR A N 1
ATOM 1660 C CA . TYR A 1 206 ? -7.523 19.484 3.801 1 58.34 206 TYR A CA 1
ATOM 1661 C C . TYR A 1 206 ? -7.406 20.234 2.479 1 58.34 206 TYR A C 1
ATOM 1663 O O . TYR A 1 206 ? -8.352 20.922 2.055 1 58.34 206 TYR A O 1
ATOM 1671 N N . ASN A 1 207 ? -6.242 19.859 1.775 1 57.88 207 ASN A N 1
ATOM 1672 C CA . ASN A 1 207 ? -5.875 20.891 0.807 1 57.88 207 ASN A CA 1
ATOM 1673 C C . ASN A 1 207 ? -6.75 20.828 -0.441 1 57.88 207 ASN A C 1
ATOM 1675 O O . ASN A 1 207 ? -7.242 21.844 -0.915 1 57.88 207 ASN A O 1
ATOM 1679 N N . GLN A 1 208 ? -7.012 19.547 -0.758 1 61.25 208 GLN A N 1
ATOM 1680 C CA . GLN A 1 208 ? -7.746 19.453 -2.016 1 61.25 208 GLN A CA 1
ATOM 1681 C C . GLN A 1 208 ? -9.211 19.828 -1.824 1 61.25 208 GLN A C 1
ATOM 1683 O O . GLN A 1 208 ? -9.805 20.5 -2.67 1 61.25 208 GLN A O 1
ATOM 1688 N N . MET A 1 209 ? -9.695 19.469 -0.732 1 65.75 209 MET A N 1
ATOM 1689 C CA . MET A 1 209 ? -11.109 19.75 -0.486 1 65.75 209 MET A CA 1
ATOM 1690 C C . MET A 1 209 ? -11.336 21.234 -0.246 1 65.75 209 MET A C 1
ATOM 1692 O O . MET A 1 209 ? -12.305 21.812 -0.742 1 65.75 209 MET A O 1
ATOM 1696 N N . LEU A 1 210 ? -10.438 21.828 0.478 1 70.19 210 LEU A N 1
ATOM 1697 C CA . LEU A 1 210 ? -10.547 23.25 0.771 1 70.19 210 LEU A CA 1
ATOM 1698 C C . LEU A 1 210 ? -10.422 24.078 -0.504 1 70.19 210 LEU A C 1
ATOM 1700 O O . LEU A 1 210 ? -11.133 25.062 -0.674 1 70.19 210 LEU A O 1
ATOM 1704 N N . ARG A 1 211 ? -9.562 23.531 -1.357 1 71.44 211 ARG A N 1
ATOM 1705 C CA . ARG A 1 211 ? -9.359 24.25 -2.607 1 71.44 211 ARG A CA 1
ATOM 1706 C C . ARG A 1 211 ? -10.641 24.312 -3.42 1 71.44 211 ARG A C 1
ATOM 1708 O O . ARG A 1 211 ? -10.977 25.375 -3.975 1 71.44 211 ARG A O 1
ATOM 1715 N N . LYS A 1 212 ? -11.32 23.219 -3.428 1 71.19 212 LYS A N 1
ATOM 1716 C CA . LYS A 1 212 ? -12.555 23.188 -4.207 1 71.19 212 LYS A CA 1
ATOM 1717 C C . LYS A 1 212 ? -13.586 24.156 -3.65 1 71.19 212 LYS A C 1
ATOM 1719 O O . LYS A 1 212 ? -14.281 24.828 -4.41 1 71.19 212 LYS A O 1
ATOM 1724 N N . VAL A 1 213 ? -13.625 24.25 -2.369 1 78.75 213 VAL A N 1
ATOM 1725 C CA . VAL A 1 213 ? -14.625 25.094 -1.719 1 78.75 213 VAL A CA 1
ATOM 1726 C C . VAL A 1 213 ? -14.25 26.562 -1.866 1 78.75 213 VAL A C 1
ATOM 1728 O O . VAL A 1 213 ? -15.109 27.406 -2.113 1 78.75 213 VAL A O 1
ATOM 1731 N N . ILE A 1 214 ? -12.969 26.828 -1.777 1 78.88 214 ILE A N 1
ATOM 1732 C CA . ILE A 1 214 ? -12.5 28.219 -1.756 1 78.88 214 ILE A CA 1
ATOM 1733 C C . ILE A 1 214 ? -12.531 28.797 -3.168 1 78.88 214 ILE A C 1
ATOM 1735 O O . ILE A 1 214 ? -12.797 29.984 -3.352 1 78.88 214 ILE A O 1
ATOM 1739 N N . ASP A 1 215 ? -12.344 27.906 -4.164 1 74.5 215 ASP A N 1
ATOM 1740 C CA . ASP A 1 215 ? -12.289 28.359 -5.547 1 74.5 215 ASP A CA 1
ATOM 1741 C C . ASP A 1 215 ? -13.594 29.047 -5.953 1 74.5 215 ASP A C 1
ATOM 1743 O O . ASP A 1 215 ? -13.586 29.984 -6.754 1 74.5 215 ASP A O 1
ATOM 1747 N N . ASP A 1 216 ? -14.625 28.594 -5.355 1 76.81 216 ASP A N 1
ATOM 1748 C CA . ASP A 1 216 ? -15.93 29.156 -5.691 1 76.81 216 ASP A CA 1
ATOM 1749 C C . ASP A 1 216 ? -16.234 30.391 -4.84 1 76.81 216 ASP A C 1
ATOM 1751 O O . ASP A 1 216 ? -17.266 31.031 -5.031 1 76.81 216 ASP A O 1
ATOM 1755 N N . ARG A 1 217 ? -15.312 30.781 -3.988 1 85.12 217 ARG A N 1
ATOM 1756 C CA . ARG A 1 217 ? -15.602 31.844 -3.029 1 85.12 217 ARG A CA 1
ATOM 1757 C C . ARG A 1 217 ? -14.414 32.781 -2.896 1 85.12 217 ARG A C 1
ATOM 1759 O O . ARG A 1 217 ? -14.07 33.219 -1.79 1 85.12 217 ARG A O 1
ATOM 1766 N N . LYS A 1 218 ? -13.875 33.094 -3.992 1 79.56 218 LYS A N 1
ATOM 1767 C CA . LYS A 1 218 ? -12.672 33.906 -4.016 1 79.56 218 LYS A CA 1
ATOM 1768 C C . LYS A 1 218 ? -12.953 35.312 -3.504 1 79.56 218 LYS A C 1
ATOM 1770 O O . LYS A 1 218 ? -12.086 35.938 -2.914 1 79.56 218 LYS A O 1
ATOM 1775 N N . VAL A 1 219 ? -14.188 35.688 -3.668 1 82.25 219 VAL A N 1
ATOM 1776 C CA . VAL A 1 219 ? -14.578 37.031 -3.268 1 82.25 219 VAL A CA 1
ATOM 1777 C C . VAL A 1 219 ? -14.469 37.188 -1.75 1 82.25 219 VAL A C 1
ATOM 1779 O O . VAL A 1 219 ? -14.195 38.25 -1.238 1 82.25 219 VAL A O 1
ATOM 1782 N N . PHE A 1 220 ? -14.625 36.125 -1.053 1 89.88 220 PHE A N 1
ATOM 1783 C CA . PHE A 1 220 ? -14.562 36.125 0.404 1 89.88 220 PHE A CA 1
ATOM 1784 C C . PHE A 1 220 ? -13.188 36.562 0.895 1 89.88 220 PHE A C 1
ATOM 1786 O O . PHE A 1 220 ? -13.055 37.062 2.004 1 89.88 220 PHE A O 1
ATOM 1793 N N . PHE A 1 221 ? -12.211 36.406 0.064 1 88.75 221 PHE A N 1
ATOM 1794 C CA . PHE A 1 221 ? -10.828 36.625 0.477 1 88.75 221 PHE A CA 1
ATOM 1795 C C . PHE A 1 221 ? -10.359 38 0.041 1 88.75 221 PHE A C 1
ATOM 1797 O O . PHE A 1 221 ? -9.242 38.438 0.377 1 88.75 221 PHE A O 1
ATOM 1804 N N . LYS A 1 222 ? -11.18 38.656 -0.605 1 80.88 222 LYS A N 1
ATOM 1805 C CA . LYS A 1 222 ? -10.82 40 -1.094 1 80.88 222 LYS A CA 1
ATOM 1806 C C . LYS A 1 222 ? -10.578 40.969 0.064 1 80.88 222 LYS A C 1
ATOM 1808 O O . LYS A 1 222 ? -11.391 41.031 0.989 1 80.88 222 LYS A O 1
ATOM 1813 N N . GLY A 1 223 ? -9.422 41.625 0.084 1 82.44 223 GLY A N 1
ATOM 1814 C CA . GLY A 1 223 ? -9.133 42.688 1.017 1 82.44 223 GLY A CA 1
ATOM 1815 C C . GLY A 1 223 ? -8.648 42.188 2.365 1 82.44 223 GLY A C 1
ATOM 1816 O O . GLY A 1 223 ? -8.484 43 3.299 1 82.44 223 GLY A O 1
ATOM 1817 N N . VAL A 1 224 ? -8.422 40.969 2.49 1 90.56 224 VAL A N 1
ATOM 1818 C CA . VAL A 1 224 ? -7.945 40.438 3.771 1 90.56 224 VAL A CA 1
ATOM 1819 C C . VAL A 1 224 ? -6.559 41 4.074 1 90.56 224 VAL A C 1
ATOM 1821 O O . VAL A 1 224 ? -5.652 40.906 3.244 1 90.56 224 VAL A O 1
ATOM 1824 N N . ASP A 1 225 ? -6.441 41.562 5.266 1 88.5 225 ASP A N 1
ATOM 1825 C CA . ASP A 1 225 ? -5.176 42.156 5.688 1 88.5 225 ASP A CA 1
ATOM 1826 C C . ASP A 1 225 ? -4.375 41.188 6.559 1 88.5 225 ASP A C 1
ATOM 1828 O O . ASP A 1 225 ? -3.145 41.188 6.52 1 88.5 225 ASP A O 1
ATOM 1832 N N . LEU A 1 226 ? -5.047 40.5 7.301 1 91.62 226 LEU A N 1
ATOM 1833 C CA . LEU A 1 226 ? -4.406 39.625 8.273 1 91.62 226 LEU A CA 1
ATOM 1834 C C . LEU A 1 226 ? -5.109 38.281 8.344 1 91.62 226 LEU A C 1
ATOM 1836 O O . LEU A 1 226 ? -6.332 38.219 8.484 1 91.62 226 LEU A O 1
ATOM 1840 N N . LEU A 1 227 ? -4.367 37.312 8.086 1 92.44 227 LEU A N 1
ATOM 1841 C CA . LEU A 1 227 ? -4.82 35.938 8.258 1 92.44 227 LEU A CA 1
ATOM 1842 C C . LEU A 1 227 ? -4.262 35.344 9.539 1 92.44 227 LEU A C 1
ATOM 1844 O O . LEU A 1 227 ? -3.043 35.281 9.734 1 92.44 227 LEU A O 1
ATOM 1848 N N . ILE A 1 228 ? -5.145 34.812 10.422 1 92.06 228 ILE A N 1
ATOM 1849 C CA . ILE A 1 228 ? -4.699 34.375 11.734 1 92.06 228 ILE A CA 1
ATOM 1850 C C . ILE A 1 228 ? -5.176 32.938 11.984 1 92.06 228 ILE A C 1
ATOM 1852 O O . ILE A 1 228 ? -6.297 32.594 11.617 1 92.06 228 ILE A O 1
ATOM 1856 N N . THR A 1 229 ? -4.289 32.188 12.516 1 89.31 229 THR A N 1
ATOM 1857 C CA . THR A 1 229 ? -4.66 30.922 13.156 1 89.31 229 THR A CA 1
ATOM 1858 C C . THR A 1 229 ? -4.145 30.875 14.594 1 89.31 229 THR A C 1
ATOM 1860 O O . THR A 1 229 ? -3.18 31.562 14.938 1 89.31 229 THR A O 1
ATOM 1863 N N . THR A 1 230 ? -4.883 30.172 15.414 1 84.88 230 THR A N 1
ATOM 1864 C CA . THR A 1 230 ? -4.488 30.094 16.812 1 84.88 230 THR A CA 1
ATOM 1865 C C . THR A 1 230 ? -4.098 28.656 17.188 1 84.88 230 THR A C 1
ATOM 1867 O O . THR A 1 230 ? -4.738 28.031 18.031 1 84.88 230 THR A O 1
ATOM 1870 N N . THR A 1 231 ? -3.096 28.188 16.5 1 69.12 231 THR A N 1
ATOM 1871 C CA . THR A 1 231 ? -2.707 26.797 16.719 1 69.12 231 THR A CA 1
ATOM 1872 C C . THR A 1 231 ? -1.287 26.719 17.281 1 69.12 231 THR A C 1
ATOM 1874 O O . THR A 1 231 ? -0.797 25.625 17.578 1 69.12 231 THR A O 1
ATOM 1877 N N . ASN A 1 232 ? -0.701 27.719 17.562 1 69.44 232 ASN A N 1
ATOM 1878 C CA . ASN A 1 232 ? 0.676 27.672 18.047 1 69.44 232 ASN A CA 1
ATOM 1879 C C . ASN A 1 232 ? 0.734 27.578 19.562 1 69.44 232 ASN A C 1
ATOM 1881 O O . ASN A 1 232 ? -0.299 27.625 20.234 1 69.44 232 ASN A O 1
ATOM 1885 N N . LEU A 1 233 ? 2.008 27.375 20.047 1 74.56 233 LEU A N 1
ATOM 1886 C CA . LEU A 1 233 ? 2.166 27.094 21.469 1 74.56 233 LEU A CA 1
ATOM 1887 C C . LEU A 1 233 ? 3.08 28.125 22.125 1 74.56 233 LEU A C 1
ATOM 1889 O O . LEU A 1 233 ? 3.828 28.828 21.438 1 74.56 233 LEU A O 1
ATOM 1893 N N . TRP A 1 234 ? 2.826 28.219 23.453 1 80.5 234 TRP A N 1
ATOM 1894 C CA . TRP A 1 234 ? 3.857 28.844 24.266 1 80.5 234 TRP A CA 1
ATOM 1895 C C . TRP A 1 234 ? 5.043 27.906 24.469 1 80.5 234 TRP A C 1
ATOM 1897 O O . TRP A 1 234 ? 4.875 26.781 24.938 1 80.5 234 TRP A O 1
ATOM 1907 N N . ILE A 1 235 ? 6.215 28.375 24.125 1 82.25 235 ILE A N 1
ATOM 1908 C CA . ILE A 1 235 ? 7.379 27.5 24.188 1 82.25 235 ILE A CA 1
ATOM 1909 C C . ILE A 1 235 ? 7.812 27.312 25.625 1 82.25 235 ILE A C 1
ATOM 1911 O O . ILE A 1 235 ? 8.547 26.375 25.953 1 82.25 235 ILE A O 1
ATOM 1915 N N . THR A 1 236 ? 7.539 28.234 26.484 1 82.12 236 THR A N 1
ATOM 1916 C CA . THR A 1 236 ? 7.617 28.156 27.938 1 82.12 236 THR A CA 1
ATOM 1917 C C . THR A 1 236 ? 6.305 28.594 28.578 1 82.12 236 THR A C 1
ATOM 1919 O O . THR A 1 236 ? 5.406 29.078 27.891 1 82.12 236 THR A O 1
ATOM 1922 N N . PRO A 1 237 ? 6.156 28.359 29.844 1 78.38 237 PRO A N 1
ATOM 1923 C CA . PRO A 1 237 ? 4.93 28.844 30.484 1 78.38 237 PRO A CA 1
ATOM 1924 C C . PRO A 1 237 ? 4.762 30.359 30.391 1 78.38 237 PRO A C 1
ATOM 1926 O O . PRO A 1 237 ? 3.658 30.875 30.594 1 78.38 237 PRO A O 1
ATOM 1929 N N . THR A 1 238 ? 5.754 31.062 30 1 84.38 238 THR A N 1
ATOM 1930 C CA . THR A 1 238 ? 5.664 32.531 30.016 1 84.38 238 THR A CA 1
ATOM 1931 C C . THR A 1 238 ? 6.105 33.094 28.688 1 84.38 238 THR A C 1
ATOM 1933 O O . THR A 1 238 ? 6.316 34.312 28.578 1 84.38 238 THR A O 1
ATOM 1936 N N . THR A 1 239 ? 6.316 32.281 27.75 1 87.12 239 THR A N 1
ATOM 1937 C CA . THR A 1 239 ? 6.805 32.844 26.484 1 87.12 239 THR A CA 1
ATOM 1938 C C . THR A 1 239 ? 5.941 32.344 25.328 1 87.12 239 THR A C 1
ATOM 1940 O O . THR A 1 239 ? 6.223 31.312 24.719 1 87.12 239 THR A O 1
ATOM 1943 N N . PRO A 1 240 ? 4.977 33.219 24.922 1 89.94 240 PRO A N 1
ATOM 1944 C CA . PRO A 1 240 ? 4.238 32.875 23.703 1 89.94 240 PRO A CA 1
ATOM 1945 C C . PRO A 1 240 ? 5.09 33.031 22.453 1 89.94 240 PRO A C 1
ATOM 1947 O O . PRO A 1 240 ? 5.836 34 22.312 1 89.94 240 PRO A O 1
ATOM 1950 N N . LEU A 1 241 ? 5.055 32.094 21.625 1 88.38 241 LEU A N 1
ATOM 1951 C CA . LEU A 1 241 ? 5.793 32.125 20.359 1 88.38 241 LEU A CA 1
ATOM 1952 C C . LEU A 1 241 ? 4.891 32.562 19.219 1 88.38 241 LEU A C 1
ATOM 1954 O O . LEU A 1 241 ? 4.082 31.75 18.719 1 88.38 241 LEU A O 1
ATOM 1958 N N . LEU A 1 242 ? 5.035 33.812 18.781 1 88.62 242 LEU A N 1
ATOM 1959 C CA . LEU A 1 242 ? 4.312 34.312 17.609 1 88.62 242 LEU A CA 1
ATOM 1960 C C . LEU A 1 242 ? 5.023 33.906 16.328 1 88.62 242 LEU A C 1
ATOM 1962 O O . LEU A 1 242 ? 6.145 34.344 16.062 1 88.62 242 LEU A O 1
ATOM 1966 N N . THR A 1 243 ? 4.41 33.062 15.562 1 83 243 THR A N 1
ATOM 1967 C CA . THR A 1 243 ? 5.066 32.594 14.344 1 83 243 THR A CA 1
ATOM 1968 C C . THR A 1 243 ? 4.586 33.406 13.133 1 83 243 THR A C 1
ATOM 1970 O O . THR A 1 243 ? 3.383 33.594 12.945 1 83 243 THR A O 1
ATOM 1973 N N . THR A 1 244 ? 5.609 33.906 12.406 1 82.38 244 THR A N 1
ATOM 1974 C CA . THR A 1 244 ? 5.324 34.75 11.258 1 82.38 244 THR A CA 1
ATOM 1975 C C . THR A 1 244 ? 5.789 34.094 9.969 1 82.38 244 THR A C 1
ATOM 1977 O O . THR A 1 244 ? 5.543 34.625 8.875 1 82.38 244 THR A O 1
ATOM 1980 N N . SER A 1 245 ? 6.426 33.031 10.117 1 85.75 245 SER A N 1
ATOM 1981 C CA . SER A 1 245 ? 6.883 32.281 8.953 1 85.75 245 SER A CA 1
ATOM 1982 C C . SER A 1 245 ? 6.316 30.859 8.945 1 85.75 245 SER A C 1
ATOM 1984 O O . SER A 1 245 ? 6.148 30.25 10 1 85.75 245 SER A O 1
ATOM 1986 N N . HIS A 1 246 ? 6.047 30.438 7.754 1 86.25 246 HIS A N 1
ATOM 1987 C CA . HIS A 1 246 ? 5.488 29.109 7.594 1 86.25 246 HIS A CA 1
ATOM 1988 C C . HIS A 1 246 ? 6.238 28.328 6.523 1 86.25 246 HIS A C 1
ATOM 1990 O O . HIS A 1 246 ? 6.633 28.891 5.496 1 86.25 246 HIS A O 1
ATOM 1996 N N . SER A 1 247 ? 6.367 27.062 6.844 1 88.75 247 SER A N 1
ATOM 1997 C CA . SER A 1 247 ? 7.098 26.188 5.922 1 88.75 247 SER A CA 1
ATOM 1998 C C . SER A 1 247 ? 6.273 25.891 4.672 1 88.75 247 SER A C 1
ATOM 2000 O O . SER A 1 247 ? 5.043 25.906 4.719 1 88.75 247 SER A O 1
ATOM 2002 N N . GLY A 1 248 ? 6.992 25.719 3.57 1 87.31 248 GLY A N 1
ATOM 2003 C CA . GLY A 1 248 ? 6.406 25.203 2.348 1 87.31 248 GLY A CA 1
ATOM 2004 C C . GLY A 1 248 ? 6.688 23.719 2.137 1 87.31 248 GLY A C 1
ATOM 2005 O O . GLY A 1 248 ? 7.398 23.094 2.928 1 87.31 248 GLY A O 1
ATOM 2006 N N . TYR A 1 249 ? 6.023 23.203 1.073 1 87.88 249 TYR A N 1
ATOM 2007 C CA . TYR A 1 249 ? 6.215 21.781 0.799 1 87.88 249 TYR A CA 1
ATOM 2008 C C . TYR A 1 249 ? 6.168 21.5 -0.699 1 87.88 249 TYR A C 1
ATOM 2010 O O . TYR A 1 249 ? 5.492 22.219 -1.447 1 87.88 249 TYR A O 1
ATOM 2018 N N . ILE A 1 250 ? 6.949 20.609 -1.049 1 90.5 250 ILE A N 1
ATOM 2019 C CA . ILE A 1 250 ? 6.82 20 -2.367 1 90.5 250 ILE A CA 1
ATOM 2020 C C . ILE A 1 250 ? 6.48 18.516 -2.221 1 90.5 250 ILE A C 1
ATOM 2022 O O . ILE A 1 250 ? 7.188 17.781 -1.529 1 90.5 250 ILE A O 1
ATOM 2026 N N . TYR A 1 251 ? 5.398 18.109 -2.832 1 88.44 251 TYR A N 1
ATOM 2027 C CA . TYR A 1 251 ? 4.98 16.719 -2.789 1 88.44 251 TYR A CA 1
ATOM 2028 C C . TYR A 1 251 ? 5.336 16 -4.086 1 88.44 251 TYR A C 1
ATOM 2030 O O . TYR A 1 251 ? 4.895 16.391 -5.168 1 88.44 251 TYR A O 1
ATOM 2038 N N . PHE A 1 252 ? 6.082 14.938 -3.883 1 91.38 252 PHE A N 1
ATOM 2039 C CA . PHE A 1 252 ? 6.602 14.219 -5.039 1 91.38 252 PHE A CA 1
ATOM 2040 C C . PHE A 1 252 ? 5.984 12.82 -5.125 1 91.38 252 PHE A C 1
ATOM 2042 O O . PHE A 1 252 ? 5.676 12.211 -4.102 1 91.38 252 PHE A O 1
ATOM 2049 N N . GLU A 1 253 ? 5.824 12.375 -6.359 1 90.88 253 GLU A N 1
ATOM 2050 C CA . GLU A 1 253 ? 5.551 10.977 -6.684 1 90.88 253 GLU A CA 1
ATOM 2051 C C . GLU A 1 253 ? 6.613 10.414 -7.621 1 90.88 253 GLU A C 1
ATOM 2053 O O . GLU A 1 253 ? 6.867 10.977 -8.688 1 90.88 253 GLU A O 1
ATOM 2058 N N . LEU A 1 254 ? 7.27 9.406 -7.168 1 93.56 254 LEU A N 1
ATOM 2059 C CA . LEU A 1 254 ? 8.227 8.68 -7.992 1 93.56 254 LEU A CA 1
ATOM 2060 C C . LEU A 1 254 ? 7.652 7.348 -8.453 1 93.56 254 LEU A C 1
ATOM 2062 O O . LEU A 1 254 ? 7.246 6.527 -7.633 1 93.56 254 LEU A O 1
ATOM 2066 N N . GLU A 1 255 ? 7.582 7.18 -9.797 1 89.44 255 GLU A N 1
ATOM 2067 C CA . GLU A 1 255 ? 7.031 5.953 -10.367 1 89.44 255 GLU A CA 1
ATOM 2068 C C . GLU A 1 255 ? 8.109 5.148 -11.086 1 89.44 255 GLU A C 1
ATOM 2070 O O . GLU A 1 255 ? 8.891 5.703 -11.859 1 89.44 255 GLU A O 1
ATOM 2075 N N . VAL A 1 256 ? 8.211 3.877 -10.727 1 87.94 256 VAL A N 1
ATOM 2076 C CA . VAL A 1 256 ? 9.062 2.928 -11.438 1 87.94 256 VAL A CA 1
ATOM 2077 C C . VAL A 1 256 ? 8.195 1.85 -12.086 1 87.94 256 VAL A C 1
ATOM 2079 O O . VAL A 1 256 ? 7.348 1.244 -11.43 1 87.94 256 VAL A O 1
ATOM 2082 N N . LYS A 1 257 ? 8.328 1.687 -13.367 1 79.81 257 LYS A N 1
ATOM 2083 C CA . LYS A 1 257 ? 7.473 0.708 -14.031 1 79.81 257 LYS A CA 1
ATOM 2084 C C . LYS A 1 257 ? 8.273 -0.179 -14.977 1 79.81 257 LYS A C 1
ATOM 2086 O O . LYS A 1 257 ? 9.344 0.215 -15.445 1 79.81 257 LYS A O 1
ATOM 2091 N N . GLU A 1 258 ? 7.77 -1.39 -15.055 1 71.31 258 GLU A N 1
ATOM 2092 C CA . GLU A 1 258 ? 8.367 -2.33 -15.992 1 71.31 258 GLU A CA 1
ATOM 2093 C C . GLU A 1 258 ? 8.055 -1.938 -17.438 1 71.31 258 GLU A C 1
ATOM 2095 O O . GLU A 1 258 ? 7.008 -1.35 -17.719 1 71.31 258 GLU A O 1
ATOM 2100 N N . ASN A 1 259 ? 9.039 -1.652 -18.391 1 56.19 259 ASN A N 1
ATOM 2101 C CA . ASN A 1 259 ? 8.938 -1.2 -19.766 1 56.19 259 ASN A CA 1
ATOM 2102 C C . ASN A 1 259 ? 7.953 -2.053 -20.562 1 56.19 259 ASN A C 1
ATOM 2104 O O . ASN A 1 259 ? 8.312 -2.613 -21.609 1 56.19 259 ASN A O 1
ATOM 2108 N N . ALA A 1 260 ? 7.098 -2.734 -19.906 1 50.81 260 ALA A N 1
ATOM 2109 C CA . ALA A 1 260 ? 6.273 -3.49 -20.844 1 50.81 260 ALA A CA 1
ATOM 2110 C C . ALA A 1 260 ? 5.496 -2.555 -21.766 1 50.81 260 ALA A C 1
ATOM 2112 O O . ALA A 1 260 ? 4.855 -1.608 -21.297 1 50.81 260 ALA A O 1
ATOM 2113 N N . LYS A 1 261 ? 6.129 -2.408 -22.938 1 44.59 261 LYS A N 1
ATOM 2114 C CA . LYS A 1 261 ? 5.531 -1.588 -24 1 44.59 261 LYS A CA 1
ATOM 2115 C C . LYS A 1 261 ? 4.059 -1.312 -23.703 1 44.59 261 LYS A C 1
ATOM 2117 O O . LYS A 1 261 ? 3.484 -0.36 -24.234 1 44.59 261 LYS A O 1
ATOM 2122 N N . LYS A 1 262 ? 3.191 -2.346 -23.797 1 43.81 262 LYS A N 1
ATOM 2123 C CA . LYS A 1 262 ? 1.755 -2.193 -24.016 1 43.81 262 LYS A CA 1
ATOM 2124 C C . LYS A 1 262 ? 1.053 -1.732 -22.75 1 43.81 262 LYS A C 1
ATOM 2126 O O . LYS A 1 262 ? 1.541 -1.974 -21.641 1 43.81 262 LYS A O 1
ATOM 2131 N N . ASN A 1 263 ? 0.234 -0.751 -22.906 1 39.34 263 ASN A N 1
ATOM 2132 C CA . ASN A 1 263 ? -0.802 -0.105 -22.109 1 39.34 263 ASN A CA 1
ATOM 2133 C C . ASN A 1 263 ? -1.383 -1.058 -21.078 1 39.34 263 ASN A C 1
ATOM 2135 O O . ASN A 1 263 ? -2.363 -0.729 -20.406 1 39.34 263 ASN A O 1
ATOM 2139 N N . SER A 1 264 ? -1.411 -2.295 -21.359 1 39.09 264 SER A N 1
ATOM 2140 C CA . SER A 1 264 ? -2.262 -3.039 -20.438 1 39.09 264 SER A CA 1
ATOM 2141 C C . SER A 1 264 ? -1.548 -3.291 -19.125 1 39.09 264 SER A C 1
ATOM 2143 O O . SER A 1 264 ? -0.381 -3.689 -19.094 1 39.09 264 SER A O 1
ATOM 2145 N N . PRO A 1 265 ? -1.848 -2.594 -18.234 1 42.44 265 PRO A N 1
ATOM 2146 C CA . PRO A 1 265 ? -1.348 -2.977 -16.906 1 42.44 265 PRO A CA 1
ATOM 2147 C C . PRO A 1 265 ? -1.056 -4.469 -16.797 1 42.44 265 PRO A C 1
ATOM 2149 O O . PRO A 1 265 ? -1.949 -5.297 -17 1 42.44 265 PRO A O 1
ATOM 2152 N N . GLU A 1 266 ? -0.016 -4.973 -17.375 1 46.31 266 GLU A N 1
ATOM 2153 C CA . GLU A 1 266 ? 0.233 -6.406 -17.297 1 46.31 266 GLU A CA 1
ATOM 2154 C C . GLU A 1 266 ? -0.1 -6.953 -15.914 1 46.31 266 GLU A C 1
ATOM 2156 O O . GLU A 1 266 ? 0.136 -6.285 -14.906 1 46.31 266 GLU A O 1
ATOM 2161 N N . GLU A 1 267 ? -1.052 -7.758 -15.922 1 49.09 267 GLU A N 1
ATOM 2162 C CA . GLU A 1 267 ? -1.519 -8.492 -14.75 1 49.09 267 GLU A CA 1
ATOM 2163 C C . GLU A 1 267 ? -0.348 -8.977 -13.898 1 49.09 267 GLU A C 1
ATOM 2165 O O . GLU A 1 267 ? 0.645 -9.477 -14.43 1 49.09 267 GLU A O 1
ATOM 2170 N N . PRO A 1 268 ? -0.275 -8.375 -12.719 1 52.09 268 PRO A N 1
ATOM 2171 C CA . PRO A 1 268 ? 0.716 -8.898 -11.781 1 52.09 268 PRO A CA 1
ATOM 2172 C C . PRO A 1 268 ? 0.886 -10.406 -11.883 1 52.09 268 PRO A C 1
ATOM 2174 O O . PRO A 1 268 ? -0.095 -11.133 -12.07 1 52.09 268 PRO A O 1
ATOM 2177 N N . GLU A 1 269 ? 2.09 -10.82 -12.32 1 58.91 269 GLU A N 1
ATOM 2178 C CA . GLU A 1 269 ? 2.373 -12.258 -12.32 1 58.91 269 GLU A CA 1
ATOM 2179 C C . GLU A 1 269 ? 2.516 -12.789 -10.898 1 58.91 269 GLU A C 1
ATOM 2181 O O . GLU A 1 269 ? 3.045 -12.102 -10.023 1 58.91 269 GLU A O 1
ATOM 2186 N N . PRO A 1 270 ? 1.761 -13.805 -10.648 1 56.69 270 PRO A N 1
ATOM 2187 C CA . PRO A 1 270 ? 1.997 -14.422 -9.344 1 56.69 270 PRO A CA 1
ATOM 2188 C C . PRO A 1 270 ? 3.482 -14.602 -9.039 1 56.69 270 PRO A C 1
ATOM 2190 O O . PRO A 1 270 ? 4.277 -14.859 -9.945 1 56.69 270 PRO A O 1
ATOM 2193 N N . ALA A 1 271 ? 3.818 -14.219 -7.758 1 53.31 271 ALA A N 1
ATOM 2194 C CA . ALA A 1 271 ? 5.199 -14.312 -7.285 1 53.31 271 ALA A CA 1
ATOM 2195 C C . ALA A 1 271 ? 5.871 -15.586 -7.805 1 53.31 271 ALA A C 1
ATOM 2197 O O . ALA A 1 271 ? 7.059 -15.57 -8.141 1 53.31 271 ALA A O 1
ATOM 2198 N N . GLU A 1 272 ? 5.051 -16.578 -7.898 1 53.81 272 GLU A N 1
ATOM 2199 C CA . GLU A 1 272 ? 5.543 -17.922 -8.227 1 53.81 272 GLU A CA 1
ATOM 2200 C C . GLU A 1 272 ? 5.961 -18 -9.688 1 53.81 272 GLU A C 1
ATOM 2202 O O . GLU A 1 272 ? 6.801 -18.828 -10.047 1 53.81 272 GLU A O 1
ATOM 2207 N N . CYS A 1 273 ? 5.27 -17.141 -10.484 1 51.12 273 CYS A N 1
ATOM 2208 C CA . CYS A 1 273 ? 5.516 -17.188 -11.922 1 51.12 273 CYS A CA 1
ATOM 2209 C C . CYS A 1 273 ? 6.473 -16.094 -12.352 1 51.12 273 CYS A C 1
ATOM 2211 O O . CYS A 1 273 ? 6.965 -16.094 -13.484 1 51.12 273 CYS A O 1
ATOM 2213 N N . SER A 1 274 ? 6.539 -14.984 -11.531 1 49.72 274 SER A N 1
ATOM 2214 C CA . SER A 1 274 ? 7.062 -13.688 -11.953 1 49.72 274 SER A CA 1
ATOM 2215 C C . SER A 1 274 ? 8.57 -13.734 -12.141 1 49.72 274 SER A C 1
ATOM 2217 O O . SER A 1 274 ? 9.234 -12.695 -12.156 1 49.72 274 SER A O 1
ATOM 2219 N N . LYS A 1 275 ? 9.211 -14.797 -12.367 1 55.16 275 LYS A N 1
ATOM 2220 C CA . LYS A 1 275 ? 10.641 -14.492 -12.391 1 55.16 275 LYS A CA 1
ATOM 2221 C C . LYS A 1 275 ? 11.023 -13.773 -13.672 1 55.16 275 LYS A C 1
ATOM 2223 O O . LYS A 1 275 ? 11.484 -14.398 -14.633 1 55.16 275 LYS A O 1
ATOM 2228 N N . LYS A 1 276 ? 10.555 -12.422 -13.688 1 58.75 276 LYS A N 1
ATOM 2229 C CA . LYS A 1 276 ? 10.906 -11.477 -14.742 1 58.75 276 LYS A CA 1
ATOM 2230 C C . LYS A 1 276 ? 12.414 -11.32 -14.867 1 58.75 276 LYS A C 1
ATOM 2232 O O . LYS A 1 276 ? 13.133 -11.367 -13.867 1 58.75 276 LYS A O 1
ATOM 2237 N N . PRO A 1 277 ? 12.773 -11.547 -16.078 1 62.72 277 PRO A N 1
ATOM 2238 C CA . PRO A 1 277 ? 14.211 -11.43 -16.328 1 62.72 277 PRO A CA 1
ATOM 2239 C C . PRO A 1 277 ? 14.773 -10.062 -15.953 1 62.72 277 PRO A C 1
ATOM 2241 O O . PRO A 1 277 ? 15.984 -9.836 -16.047 1 62.72 277 PRO A O 1
ATOM 2244 N N . THR A 1 278 ? 13.898 -9.281 -15.5 1 65.88 278 THR A N 1
ATOM 2245 C CA . THR A 1 278 ? 14.344 -7.922 -15.211 1 65.88 278 THR A CA 1
ATOM 2246 C C . THR A 1 278 ? 14.391 -7.672 -13.711 1 65.88 278 THR A C 1
ATOM 2248 O O . THR A 1 278 ? 13.945 -8.508 -12.922 1 65.88 278 THR A O 1
ATOM 2251 N N . ARG A 1 279 ? 15.023 -6.574 -13.43 1 76.31 279 ARG A N 1
ATOM 2252 C CA . ARG A 1 279 ? 14.992 -6.148 -12.039 1 76.31 279 ARG A CA 1
ATOM 2253 C C . ARG A 1 279 ? 13.562 -5.891 -11.57 1 76.31 279 ARG A C 1
ATOM 2255 O O . ARG A 1 279 ? 12.719 -5.465 -12.359 1 76.31 279 ARG A O 1
ATOM 2262 N N . GLN A 1 280 ? 13.367 -6.195 -10.422 1 81.38 280 GLN A N 1
ATOM 2263 C CA . GLN A 1 280 ? 12.047 -5.969 -9.852 1 81.38 280 GLN A CA 1
ATOM 2264 C C . GLN A 1 280 ? 11.82 -4.484 -9.562 1 81.38 280 GLN A C 1
ATOM 2266 O O . GLN A 1 280 ? 12.648 -3.846 -8.906 1 81.38 280 GLN A O 1
ATOM 2271 N N . PRO A 1 281 ? 10.742 -3.949 -10.023 1 84.31 281 PRO A N 1
ATOM 2272 C CA . PRO A 1 281 ? 10.477 -2.523 -9.812 1 84.31 281 PRO A CA 1
ATOM 2273 C C . PRO A 1 281 ? 10.562 -2.111 -8.352 1 84.31 281 PRO A C 1
ATOM 2275 O O . PRO A 1 281 ? 11.086 -1.037 -8.031 1 84.31 281 PRO A O 1
ATOM 2278 N N . LEU A 1 282 ? 10.047 -2.92 -7.473 1 87.75 282 LEU A N 1
ATOM 2279 C CA . LEU A 1 282 ? 10.086 -2.578 -6.055 1 87.75 282 LEU A CA 1
ATOM 2280 C C . LEU A 1 282 ? 11.523 -2.514 -5.555 1 87.75 282 LEU A C 1
ATOM 2282 O O . LEU A 1 282 ? 11.859 -1.672 -4.715 1 87.75 282 LEU A O 1
ATOM 2286 N N . ALA A 1 283 ? 12.359 -3.369 -6.008 1 87.31 283 ALA A N 1
ATOM 2287 C CA . ALA A 1 283 ? 13.766 -3.34 -5.621 1 87.31 283 ALA A CA 1
ATOM 2288 C C . ALA A 1 283 ? 14.438 -2.049 -6.082 1 87.31 283 ALA A C 1
ATOM 2290 O O . ALA A 1 283 ? 15.188 -1.425 -5.328 1 87.31 283 ALA A O 1
ATOM 2291 N N . GLU A 1 284 ? 14.195 -1.751 -7.27 1 88.12 284 GLU A N 1
ATOM 2292 C CA . GLU A 1 284 ? 14.781 -0.524 -7.797 1 88.12 284 GLU A CA 1
ATOM 2293 C C . GLU A 1 284 ? 14.242 0.705 -7.074 1 88.12 284 GLU A C 1
ATOM 2295 O O . GLU A 1 284 ? 14.977 1.663 -6.828 1 88.12 284 GLU A O 1
ATOM 2300 N N . MET A 1 285 ? 12.938 0.701 -6.816 1 91.31 285 MET A N 1
ATOM 2301 C CA . MET A 1 285 ? 12.344 1.799 -6.059 1 91.31 285 MET A CA 1
ATOM 2302 C C . MET A 1 285 ? 13.039 1.972 -4.715 1 91.31 285 MET A C 1
ATOM 2304 O O . MET A 1 285 ? 13.383 3.09 -4.324 1 91.31 285 MET A O 1
ATOM 2308 N N . CYS A 1 286 ? 13.25 0.892 -4.023 1 89.94 286 CYS A N 1
ATOM 2309 C CA . CYS A 1 286 ? 13.898 0.956 -2.723 1 89.94 286 CYS A CA 1
ATOM 2310 C C . CYS A 1 286 ? 15.32 1.509 -2.85 1 89.94 286 CYS A C 1
ATOM 2312 O O . CYS A 1 286 ? 15.773 2.258 -1.984 1 89.94 286 CYS A O 1
ATOM 2314 N N . LEU A 1 287 ? 16.031 1.14 -3.902 1 89.19 287 LEU A N 1
ATOM 2315 C CA . LEU A 1 287 ? 17.375 1.653 -4.141 1 89.19 287 LEU A CA 1
ATOM 2316 C C . LEU A 1 287 ? 17.359 3.17 -4.293 1 89.19 287 LEU A C 1
ATOM 2318 O O . LEU A 1 287 ? 18.172 3.869 -3.68 1 89.19 287 LEU A O 1
ATOM 2322 N N . LEU A 1 288 ? 16.453 3.557 -5.078 1 91.5 288 LEU A N 1
ATOM 2323 C CA . LEU A 1 288 ? 16.375 4.988 -5.344 1 91.5 288 LEU A CA 1
ATOM 2324 C C . LEU A 1 288 ? 15.961 5.754 -4.09 1 91.5 288 LEU A C 1
ATOM 2326 O O . LEU A 1 288 ? 16.562 6.781 -3.76 1 91.5 288 LEU A O 1
ATOM 2330 N N . MET A 1 289 ? 15 5.289 -3.367 1 90.88 289 MET A N 1
ATOM 2331 C CA . MET A 1 289 ? 14.516 5.949 -2.158 1 90.88 289 MET A CA 1
ATOM 2332 C C . MET A 1 289 ? 15.609 6.016 -1.1 1 90.88 289 MET A C 1
ATOM 2334 O O . MET A 1 289 ? 15.688 6.984 -0.344 1 90.88 289 MET A O 1
ATOM 2338 N N . ASN A 1 290 ? 16.453 5.059 -1.127 1 88.94 290 ASN A N 1
ATOM 2339 C CA . ASN A 1 290 ? 17.516 4.984 -0.131 1 88.94 290 ASN A CA 1
ATOM 2340 C C . ASN A 1 290 ? 18.609 6.016 -0.4 1 88.94 290 ASN A C 1
ATOM 2342 O O . ASN A 1 290 ? 19.453 6.266 0.457 1 88.94 290 ASN A O 1
ATOM 2346 N N . THR A 1 291 ? 18.547 6.566 -1.489 1 90.94 291 THR A N 1
ATOM 2347 C CA . THR A 1 291 ? 19.562 7.578 -1.789 1 90.94 291 THR A CA 1
ATOM 2348 C C . THR A 1 291 ? 19.156 8.93 -1.22 1 90.94 291 THR A C 1
ATOM 2350 O O . THR A 1 291 ? 19.984 9.852 -1.143 1 90.94 291 THR A O 1
ATOM 2353 N N . LEU A 1 292 ? 17.938 9.094 -0.847 1 90.12 292 LEU A N 1
ATOM 2354 C CA . LEU A 1 292 ? 17.406 10.391 -0.438 1 90.12 292 LEU A CA 1
ATOM 2355 C C . LEU A 1 292 ? 17.875 10.742 0.972 1 90.12 292 LEU A C 1
ATOM 2357 O O . LEU A 1 292 ? 18 11.922 1.309 1 90.12 292 LEU A O 1
ATOM 2361 N N . THR A 1 293 ? 18.016 9.789 1.747 1 81.12 293 THR A N 1
ATOM 2362 C CA . THR A 1 293 ? 18.484 9.984 3.115 1 81.12 293 THR A CA 1
ATOM 2363 C C . THR A 1 293 ? 19.547 8.953 3.477 1 81.12 293 THR A C 1
ATOM 2365 O O . THR A 1 293 ? 19.594 7.875 2.885 1 81.12 293 THR A O 1
ATOM 2368 N N . ASP A 1 294 ? 20.406 9.258 4.363 1 74.81 294 ASP A N 1
ATOM 2369 C CA . ASP A 1 294 ? 21.391 8.289 4.828 1 74.81 294 ASP A CA 1
ATOM 2370 C C . ASP A 1 294 ? 20.875 7.492 6.02 1 74.81 294 ASP A C 1
ATOM 2372 O O . ASP A 1 294 ? 19.797 7.793 6.547 1 74.81 294 ASP A O 1
ATOM 2376 N N . PRO A 1 295 ? 21.562 6.461 6.387 1 65.62 295 PRO A N 1
ATOM 2377 C CA . PRO A 1 295 ? 21.109 5.633 7.5 1 65.62 295 PRO A CA 1
ATOM 2378 C C . PRO A 1 295 ? 20.922 6.426 8.789 1 65.62 295 PRO A C 1
ATOM 2380 O O . PRO A 1 295 ? 20.219 5.98 9.695 1 65.62 295 PRO A O 1
ATOM 2383 N N . LYS A 1 296 ? 21.547 7.625 8.898 1 63.81 296 LYS A N 1
ATOM 2384 C CA . LYS A 1 296 ? 21.406 8.492 10.062 1 63.81 296 LYS A CA 1
ATOM 2385 C C . LYS A 1 296 ? 20.328 9.547 9.828 1 63.81 296 LYS A C 1
ATOM 2387 O O . LYS A 1 296 ? 20.203 10.508 10.594 1 63.81 296 LYS A O 1
ATOM 2392 N N . SER A 1 297 ? 19.578 9.43 8.719 1 65.69 297 SER A N 1
ATOM 2393 C CA . SER A 1 297 ? 18.438 10.273 8.344 1 65.69 297 SER A CA 1
ATOM 2394 C C . SER A 1 297 ? 18.906 11.648 7.887 1 65.69 297 SER A C 1
ATOM 2396 O O . SER A 1 297 ? 18.172 12.633 8.016 1 65.69 297 SER A O 1
ATOM 2398 N N . LYS A 1 298 ? 20.141 11.719 7.574 1 72.31 298 LYS A N 1
ATOM 2399 C CA . LYS A 1 298 ? 20.609 12.969 6.973 1 72.31 298 LYS A CA 1
ATOM 2400 C C . LYS A 1 298 ? 20.188 13.055 5.508 1 72.31 298 LYS A C 1
ATOM 2402 O O . LYS A 1 298 ? 20.234 12.062 4.781 1 72.31 298 LYS A O 1
ATOM 2407 N N . LEU A 1 299 ? 19.703 14.219 5.172 1 80.69 299 LEU A N 1
ATOM 2408 C CA . LEU A 1 299 ? 19.312 14.461 3.789 1 80.69 299 LEU A CA 1
ATOM 2409 C C . LEU A 1 299 ? 20.531 14.422 2.865 1 80.69 299 LEU A C 1
ATOM 2411 O O . LEU A 1 299 ? 21.531 15.078 3.129 1 80.69 299 LEU A O 1
ATOM 2415 N N . MET A 1 300 ? 20.422 13.648 1.831 1 86.06 300 MET A N 1
ATOM 2416 C CA . MET A 1 300 ? 21.547 13.492 0.911 1 86.06 300 MET A CA 1
ATOM 2417 C C . MET A 1 300 ? 21.5 14.539 -0.196 1 86.06 300 MET A C 1
ATOM 2419 O O . MET A 1 300 ? 22.438 14.656 -0.99 1 86.06 300 MET A O 1
ATOM 2423 N N . ILE A 1 301 ? 20.438 15.172 -0.26 1 89.62 301 ILE A N 1
ATOM 2424 C CA . ILE A 1 301 ? 20.281 16.297 -1.175 1 89.62 301 ILE A CA 1
ATOM 2425 C C . ILE A 1 301 ? 20.656 17.594 -0.461 1 89.62 301 ILE A C 1
ATOM 2427 O O . ILE A 1 301 ? 20.172 17.875 0.634 1 89.62 301 ILE A O 1
ATOM 2431 N N . ASN A 1 302 ? 21.547 18.297 -0.913 1 86.69 302 ASN A N 1
ATOM 2432 C CA . ASN A 1 302 ? 21.938 19.547 -0.29 1 86.69 302 ASN A CA 1
ATOM 2433 C C . ASN A 1 302 ? 20.891 20.641 -0.515 1 86.69 302 ASN A C 1
ATOM 2435 O O . ASN A 1 302 ? 20.891 21.297 -1.553 1 86.69 302 ASN A O 1
ATOM 2439 N N . LEU A 1 303 ? 20.109 20.828 0.454 1 88.31 303 LEU A N 1
ATOM 2440 C CA . LEU A 1 303 ? 19.062 21.828 0.368 1 88.31 303 LEU A CA 1
ATOM 2441 C C . LEU A 1 303 ? 19.453 23.094 1.104 1 88.31 303 LEU A C 1
ATOM 2443 O O . LEU A 1 303 ? 18.625 23.984 1.314 1 88.31 303 LEU A O 1
ATOM 2447 N N . ASP A 1 304 ? 20.688 23.188 1.463 1 82.19 304 ASP A N 1
ATOM 2448 C CA . ASP A 1 304 ? 21.109 24.234 2.393 1 82.19 304 ASP A CA 1
ATOM 2449 C C . ASP A 1 304 ? 21.266 25.578 1.676 1 82.19 304 ASP A C 1
ATOM 2451 O O . ASP A 1 304 ? 21.328 26.625 2.318 1 82.19 304 ASP A O 1
ATOM 2455 N N . ARG A 1 305 ? 21.188 25.344 0.371 1 78.19 305 ARG A N 1
ATOM 2456 C CA . ARG A 1 305 ? 21.312 26.594 -0.362 1 78.19 305 ARG A CA 1
ATOM 2457 C C . ARG A 1 305 ? 20.094 27.484 -0.145 1 78.19 305 ARG A C 1
ATOM 2459 O O . ARG A 1 305 ? 18.953 27.016 -0.207 1 78.19 305 ARG A O 1
ATOM 2466 N N . HIS A 1 306 ? 20.141 28.641 0.334 1 80.56 306 HIS A N 1
ATOM 2467 C CA . HIS A 1 306 ? 19.109 29.656 0.521 1 80.56 306 HIS A CA 1
ATOM 2468 C C . HIS A 1 306 ? 18.391 29.484 1.855 1 80.56 306 HIS A C 1
ATOM 2470 O O . HIS A 1 306 ? 17.234 29.859 1.995 1 80.56 306 HIS A O 1
ATOM 2476 N N . VAL A 1 307 ? 18.953 28.625 2.646 1 87.69 307 VAL A N 1
ATOM 2477 C CA . VAL A 1 307 ? 18.453 28.578 4.016 1 87.69 307 VAL A CA 1
ATOM 2478 C C . VAL A 1 307 ? 19.031 29.734 4.82 1 87.69 307 VAL A C 1
ATOM 2480 O O . VAL A 1 307 ? 20.25 29.938 4.84 1 87.69 307 VAL A O 1
ATOM 2483 N N . LEU A 1 308 ? 18.188 30.5 5.395 1 84.25 308 LEU A N 1
ATOM 2484 C CA . LEU A 1 308 ? 18.625 31.609 6.215 1 84.25 308 LEU A CA 1
ATOM 2485 C C . LEU A 1 308 ? 19.359 31.125 7.457 1 84.25 308 LEU A C 1
ATOM 2487 O O . LEU A 1 308 ? 18.969 30.125 8.062 1 84.25 308 LEU A O 1
ATOM 2491 N N . PRO A 1 309 ? 20.484 31.734 7.734 1 85.5 309 PRO A N 1
ATOM 2492 C CA . PRO A 1 309 ? 21.172 31.344 8.969 1 85.5 309 PRO A CA 1
ATOM 2493 C C . PRO A 1 309 ? 20.312 31.562 10.211 1 85.5 309 PRO A C 1
ATOM 2495 O O . PRO A 1 309 ? 19.562 32.562 10.281 1 85.5 309 PRO A O 1
ATOM 2498 N N . VAL A 1 310 ? 20.531 30.719 11.125 1 87.5 310 VAL A N 1
ATOM 2499 C CA . VAL A 1 310 ? 19.828 30.875 12.391 1 87.5 310 VAL A CA 1
ATOM 2500 C C . VAL A 1 310 ? 20.422 32.031 13.172 1 87.5 310 VAL A C 1
ATOM 2502 O O . VAL A 1 310 ? 21.625 32.062 13.438 1 87.5 310 VAL A O 1
ATOM 2505 N N . THR A 1 311 ? 19.578 32.969 13.516 1 85.56 311 THR A N 1
ATOM 2506 C CA . THR A 1 311 ? 20.031 34.156 14.188 1 85.56 311 THR A CA 1
ATOM 2507 C C . THR A 1 311 ? 20.25 33.906 15.68 1 85.56 311 THR A C 1
ATOM 2509 O O . THR A 1 311 ? 19.812 32.875 16.203 1 85.56 311 THR A O 1
ATOM 2512 N N . HIS A 1 312 ? 20.953 34.844 16.328 1 87.44 312 HIS A N 1
ATOM 2513 C CA . HIS A 1 312 ? 21.125 34.75 17.781 1 87.44 312 HIS A CA 1
ATOM 2514 C C . HIS A 1 312 ? 19.797 34.75 18.5 1 87.44 312 HIS A C 1
ATOM 2516 O O . HIS A 1 312 ? 19.625 34.062 19.516 1 87.44 312 HIS A O 1
ATOM 2522 N N . ARG A 1 313 ? 18.906 35.531 18.016 1 85.75 313 ARG A N 1
ATOM 2523 C CA . ARG A 1 313 ? 17.562 35.562 18.594 1 85.75 313 ARG A CA 1
ATOM 2524 C C . ARG A 1 313 ? 16.875 34.219 18.516 1 85.75 313 ARG A C 1
ATOM 2526 O O . ARG A 1 313 ? 16.297 33.75 19.484 1 85.75 313 ARG A O 1
ATOM 2533 N N . ASP A 1 314 ? 16.969 33.625 17.375 1 88.31 314 ASP A N 1
ATOM 2534 C CA . ASP A 1 314 ? 16.359 32.312 17.188 1 88.31 314 ASP A CA 1
ATOM 2535 C C . ASP A 1 314 ? 17.016 31.281 18.094 1 88.31 314 ASP A C 1
ATOM 2537 O O . ASP A 1 314 ? 16.344 30.422 18.672 1 88.31 314 ASP A O 1
ATOM 2541 N N . TRP A 1 315 ? 18.297 31.391 18.219 1 88.06 315 TRP A N 1
ATOM 2542 C CA . TRP A 1 315 ? 19 30.469 19.094 1 88.06 315 TRP A CA 1
ATOM 2543 C C . TRP A 1 315 ? 18.547 30.625 20.547 1 88.06 315 TRP A C 1
ATOM 2545 O O . TRP A 1 315 ? 18.453 29.656 21.297 1 88.06 315 TRP A O 1
ATOM 2555 N N . ASP A 1 316 ? 18.344 31.844 20.906 1 86.25 316 ASP A N 1
ATOM 2556 C CA . ASP A 1 316 ? 17.859 32.125 22.25 1 86.25 316 ASP A CA 1
ATOM 2557 C C . ASP A 1 316 ? 16.484 31.484 22.484 1 86.25 316 ASP A C 1
ATOM 2559 O O . ASP A 1 316 ? 16.234 30.906 23.531 1 86.25 316 ASP A O 1
ATOM 2563 N N . ILE A 1 317 ? 15.648 31.641 21.531 1 86.69 317 ILE A N 1
ATOM 2564 C CA . ILE A 1 317 ? 14.312 31.062 21.609 1 86.69 317 ILE A CA 1
ATOM 2565 C C . ILE A 1 317 ? 14.414 29.531 21.656 1 86.69 317 ILE A C 1
ATOM 2567 O O . ILE A 1 317 ? 13.773 28.891 22.5 1 86.69 317 ILE A O 1
ATOM 2571 N N . LEU A 1 318 ? 15.258 28.969 20.828 1 84 318 LEU A N 1
ATOM 2572 C CA . LEU A 1 318 ? 15.438 27.531 20.734 1 84 318 LEU A CA 1
ATOM 2573 C C . LEU A 1 318 ? 15.984 26.969 22.047 1 84 318 LEU A C 1
ATOM 2575 O O . LEU A 1 318 ? 15.57 25.891 22.484 1 84 318 LEU A O 1
ATOM 2579 N N . SER A 1 319 ? 16.844 27.656 22.641 1 82.62 319 SER A N 1
ATOM 2580 C CA . SER A 1 319 ? 17.484 27.188 23.875 1 82.62 319 SER A CA 1
ATOM 2581 C C . SER A 1 319 ? 16.516 27.266 25.047 1 82.62 319 SER A C 1
ATOM 2583 O O . SER A 1 319 ? 16.594 26.438 25.969 1 82.62 319 SER A O 1
ATOM 2585 N N . LYS A 1 320 ? 15.562 28.156 25.016 1 81.31 320 LYS A N 1
ATOM 2586 C CA . LYS A 1 320 ? 14.648 28.359 26.125 1 81.31 320 LYS A CA 1
ATOM 2587 C C . LYS A 1 320 ? 13.414 27.484 26 1 81.31 320 LYS A C 1
ATOM 2589 O O . LYS A 1 320 ? 12.688 27.281 26.969 1 81.31 320 LYS A O 1
ATOM 2594 N N . ALA A 1 321 ? 13.211 26.984 24.828 1 81 321 ALA A N 1
ATOM 2595 C CA . ALA A 1 321 ? 12 26.203 24.578 1 81 321 ALA A CA 1
ATOM 2596 C C . ALA A 1 321 ? 11.945 24.969 25.484 1 81 321 ALA A C 1
ATOM 2598 O O . ALA A 1 321 ? 12.961 24.281 25.672 1 81 321 ALA A O 1
ATOM 2599 N N . GLU A 1 322 ? 10.812 24.797 26.188 1 74.19 322 GLU A N 1
ATOM 2600 C CA . GLU A 1 322 ? 10.625 23.641 27.078 1 74.19 322 GLU A CA 1
ATOM 2601 C C . GLU A 1 322 ? 9.883 22.516 26.375 1 74.19 322 GLU A C 1
ATOM 2603 O O . GLU A 1 322 ? 8.797 22.109 26.812 1 74.19 322 GLU A O 1
ATOM 2608 N N . MET A 1 323 ? 10.062 22.266 25.203 1 66.5 323 MET A N 1
ATOM 2609 C CA . MET A 1 323 ? 9.477 21.156 24.469 1 66.5 323 MET A CA 1
ATOM 2610 C C . MET A 1 323 ? 10.406 19.938 24.5 1 66.5 323 MET A C 1
ATOM 2612 O O . MET A 1 323 ? 10.992 19.578 23.469 1 66.5 323 MET A O 1
ATOM 2616 N N . GLY A 1 324 ? 11.039 19.719 25.594 1 56.66 324 GLY A N 1
ATOM 2617 C CA . GLY A 1 324 ? 12.281 19.016 25.875 1 56.66 324 GLY A CA 1
ATOM 2618 C C . GLY A 1 324 ? 12.352 17.641 25.219 1 56.66 324 GLY A C 1
ATOM 2619 O O . GLY A 1 324 ? 11.32 17.047 24.891 1 56.66 324 GLY A O 1
ATOM 2620 N N . ILE A 1 325 ? 13.547 17.297 24.734 1 63.12 325 ILE A N 1
ATOM 2621 C CA . ILE A 1 325 ? 14.117 16.078 24.156 1 63.12 325 ILE A CA 1
ATOM 2622 C C . ILE A 1 325 ? 13.633 14.867 24.953 1 63.12 325 ILE A C 1
ATOM 2624 O O . ILE A 1 325 ? 13.297 13.836 24.359 1 63.12 325 ILE A O 1
ATOM 2628 N N . MET A 1 326 ? 13.477 15.156 26.25 1 62.81 326 MET A N 1
ATOM 2629 C CA . MET A 1 326 ? 13.109 14.023 27.078 1 62.81 326 MET A CA 1
ATOM 2630 C C . MET A 1 326 ? 11.656 13.617 26.844 1 62.81 326 MET A C 1
ATOM 2632 O O . MET A 1 326 ? 11.328 12.43 26.844 1 62.81 326 MET A O 1
ATOM 2636 N N . ASP A 1 327 ? 10.844 14.695 26.641 1 63.5 327 ASP A N 1
ATOM 2637 C CA . ASP A 1 327 ? 9.438 14.406 26.375 1 63.5 327 ASP A CA 1
ATOM 2638 C C . ASP A 1 327 ? 9.273 13.633 25.062 1 63.5 327 ASP A C 1
ATOM 2640 O O . ASP A 1 327 ? 8.484 12.688 25 1 63.5 327 ASP A O 1
ATOM 2644 N N . PHE A 1 328 ? 10.055 14.07 24.188 1 65.06 328 PHE A N 1
ATOM 2645 C CA . PHE A 1 328 ? 10 13.391 22.906 1 65.06 328 PHE A CA 1
ATOM 2646 C C . PHE A 1 328 ? 10.562 11.977 23 1 65.06 328 PHE A C 1
ATOM 2648 O O . PHE A 1 328 ? 10 11.031 22.453 1 65.06 328 PHE A O 1
ATOM 2655 N N . LYS A 1 329 ? 11.68 11.859 23.719 1 67.25 329 LYS A N 1
ATOM 2656 C CA . LYS A 1 329 ? 12.289 10.547 23.891 1 67.25 329 LYS A CA 1
ATOM 2657 C C . LYS A 1 329 ? 11.336 9.586 24.594 1 67.25 329 LYS A C 1
ATOM 2659 O O . LYS A 1 329 ? 11.234 8.414 24.219 1 67.25 329 LYS A O 1
ATOM 2664 N N . ASN A 1 330 ? 10.656 10.109 25.562 1 64.62 330 ASN A N 1
ATOM 2665 C CA . ASN A 1 330 ? 9.727 9.281 26.312 1 64.62 330 ASN A CA 1
ATOM 2666 C C . ASN A 1 330 ? 8.492 8.93 25.484 1 64.62 330 ASN A C 1
ATOM 2668 O O . ASN A 1 330 ? 8.008 7.793 25.531 1 64.62 330 ASN A O 1
ATOM 2672 N N . ARG A 1 331 ? 8.078 9.852 24.734 1 63.41 331 ARG A N 1
ATOM 2673 C CA . ARG A 1 331 ? 6.875 9.672 23.922 1 63.41 331 ARG A CA 1
ATOM 2674 C C . ARG A 1 331 ? 7.102 8.633 22.828 1 63.41 331 ARG A C 1
ATOM 2676 O O . ARG A 1 331 ? 6.223 7.816 22.547 1 63.41 331 ARG A O 1
ATOM 2683 N N . TYR A 1 332 ? 8.234 8.75 22.297 1 62.94 332 TYR A N 1
ATOM 2684 C CA . TYR A 1 332 ? 8.508 7.867 21.172 1 62.94 332 TYR A CA 1
ATOM 2685 C C . TYR A 1 332 ? 9.344 6.672 21.609 1 62.94 332 TYR A C 1
ATOM 2687 O O . TYR A 1 332 ? 9.625 5.773 20.812 1 62.94 332 TYR A O 1
ATOM 2695 N N . ASN A 1 333 ? 9.641 6.586 22.938 1 63.97 333 ASN A N 1
ATOM 2696 C CA . ASN A 1 333 ? 10.438 5.512 23.531 1 63.97 333 ASN A CA 1
ATOM 2697 C C . ASN A 1 333 ? 11.719 5.266 22.734 1 63.97 333 ASN A C 1
ATOM 2699 O O . ASN A 1 333 ? 11.984 4.141 22.312 1 63.97 333 ASN A O 1
ATOM 2703 N N . VAL A 1 334 ? 12.328 6.359 22.516 1 63.91 334 VAL A N 1
ATOM 2704 C CA . VAL A 1 334 ? 13.594 6.262 21.797 1 63.91 334 VAL A CA 1
ATOM 2705 C C . VAL A 1 334 ? 14.742 6.699 22.703 1 63.91 334 VAL A C 1
ATOM 2707 O O . VAL A 1 334 ? 14.562 7.574 23.562 1 63.91 334 VAL A O 1
ATOM 2710 N N . LYS A 1 335 ? 15.805 5.973 22.594 1 62.12 335 LYS A N 1
ATOM 2711 C CA . LYS A 1 335 ? 16.969 6.289 23.406 1 62.12 335 LYS A CA 1
ATOM 2712 C C . LYS A 1 335 ? 17.734 7.477 22.828 1 62.12 335 LYS A C 1
ATOM 2714 O O . LYS A 1 335 ? 18.391 8.227 23.578 1 62.12 335 LYS A O 1
ATOM 2719 N N . ARG A 1 336 ? 17.656 7.527 21.516 1 61.69 336 ARG A N 1
ATOM 2720 C CA . ARG A 1 336 ? 18.422 8.586 20.859 1 61.69 336 ARG A CA 1
ATOM 2721 C C . ARG A 1 336 ? 17.578 9.297 19.812 1 61.69 336 ARG A C 1
ATOM 2723 O O . ARG A 1 336 ? 16.781 8.664 19.109 1 61.69 336 ARG A O 1
ATOM 2730 N N . LEU A 1 337 ? 17.562 10.594 19.953 1 64.88 337 LEU A N 1
ATOM 2731 C CA . LEU A 1 337 ? 16.906 11.398 18.922 1 64.88 337 LEU A CA 1
ATOM 2732 C C . LEU A 1 337 ? 17.844 11.633 17.75 1 64.88 337 LEU A C 1
ATOM 2734 O O . LEU A 1 337 ? 19.062 11.523 17.875 1 64.88 337 LEU A O 1
ATOM 2738 N N . ARG A 1 338 ? 17.156 11.82 16.594 1 62.78 338 ARG A N 1
ATOM 2739 C CA . ARG A 1 338 ? 17.938 12.141 15.398 1 62.78 338 ARG A CA 1
ATOM 2740 C C . ARG A 1 338 ? 18.844 13.344 15.656 1 62.78 338 ARG A C 1
ATOM 2742 O O . ARG A 1 338 ? 18.469 14.273 16.375 1 62.78 338 ARG A O 1
ATOM 2749 N N . HIS A 1 339 ? 20.078 13.312 15.133 1 59.59 339 HIS A N 1
ATOM 2750 C CA . HIS A 1 339 ? 21.078 14.375 15.102 1 59.59 339 HIS A CA 1
ATOM 2751 C C . HIS A 1 339 ? 21.75 14.539 16.469 1 59.59 339 HIS A C 1
ATOM 2753 O O . HIS A 1 339 ? 22.344 15.586 16.734 1 59.59 339 HIS A O 1
ATOM 2759 N N . GLU A 1 340 ? 21.719 13.25 17.391 1 57.16 340 GLU A N 1
ATOM 2760 C CA . GLU A 1 340 ? 22.438 13.086 18.656 1 57.16 340 GLU A CA 1
ATOM 2761 C C . GLU A 1 340 ? 22.578 14.414 19.391 1 57.16 340 GLU A C 1
ATOM 2763 O O . GLU A 1 340 ? 23.25 14.5 20.406 1 57.16 340 GLU A O 1
ATOM 2768 N N . GLU A 1 341 ? 21.984 15.484 18.844 1 61.12 341 GLU A N 1
ATOM 2769 C CA . GLU A 1 341 ? 22.469 16.781 19.344 1 61.12 341 GLU A CA 1
ATOM 2770 C C . GLU A 1 341 ? 21.547 17.328 20.422 1 61.12 341 GLU A C 1
ATOM 2772 O O . GLU A 1 341 ? 20.469 16.797 20.656 1 61.12 341 GLU A O 1
ATOM 2777 N N . SER A 1 342 ? 21.812 18.422 21.109 1 68.88 342 SER A N 1
ATOM 2778 C CA . SER A 1 342 ? 21.156 19.25 22.109 1 68.88 342 SER A CA 1
ATOM 2779 C C . SER A 1 342 ? 19.734 19.594 21.688 1 68.88 342 SER A C 1
ATOM 2781 O O . SER A 1 342 ? 19.375 19.469 20.516 1 68.88 342 SER A O 1
ATOM 2783 N N . GLN A 1 343 ? 18.859 19.719 22.609 1 73.31 343 GLN A N 1
ATOM 2784 C CA . GLN A 1 343 ? 17.5 20.156 22.391 1 73.31 343 GLN A CA 1
ATOM 2785 C C . GLN A 1 343 ? 17.453 21.281 21.344 1 73.31 343 GLN A C 1
ATOM 2787 O O . GLN A 1 343 ? 16.594 21.266 20.453 1 73.31 343 GLN A O 1
ATOM 2792 N N . ALA A 1 344 ? 18.391 22.125 21.5 1 76.56 344 ALA A N 1
ATOM 2793 C CA . ALA A 1 344 ? 18.422 23.266 20.594 1 76.56 344 ALA A CA 1
ATOM 2794 C C . ALA A 1 344 ? 18.688 22.812 19.156 1 76.56 344 ALA A C 1
ATOM 2796 O O . ALA A 1 344 ? 18.078 23.328 18.219 1 76.56 344 ALA A O 1
ATOM 2797 N N . SER A 1 345 ? 19.516 21.859 19.062 1 76.62 345 SER A N 1
ATOM 2798 C CA . SER A 1 345 ? 19.828 21.344 17.734 1 76.62 345 SER A CA 1
ATOM 2799 C C . SER A 1 345 ? 18.656 20.594 17.125 1 76.62 345 SER A C 1
ATOM 2801 O O . SER A 1 345 ? 18.422 20.672 15.914 1 76.62 345 SER A O 1
ATOM 2803 N N . PHE A 1 346 ? 18.031 19.953 17.906 1 77.19 346 PHE A N 1
ATOM 2804 C CA . PHE A 1 346 ? 16.859 19.219 17.438 1 77.19 346 PHE A CA 1
ATOM 2805 C C . PHE A 1 346 ? 15.781 20.188 16.953 1 77.19 346 PHE A C 1
ATOM 2807 O O . PHE A 1 346 ? 15.219 19.984 15.867 1 77.19 346 PHE A O 1
ATOM 2814 N N . LEU A 1 347 ? 15.523 21.156 17.766 1 79.69 347 LEU A N 1
ATOM 2815 C CA . LEU A 1 347 ? 14.484 22.125 17.406 1 79.69 347 LEU A CA 1
ATOM 2816 C C . LEU A 1 347 ? 14.883 22.938 16.188 1 79.69 347 LEU A C 1
ATOM 2818 O O . LEU A 1 347 ? 14.031 23.312 15.375 1 79.69 347 LEU A O 1
ATOM 2822 N N . LYS A 1 348 ? 16.141 23.172 16.094 1 82.06 348 LYS A N 1
ATOM 2823 C CA . LYS A 1 348 ? 16.641 23.859 14.898 1 82.06 348 LYS A CA 1
ATOM 2824 C C . LYS A 1 348 ? 16.281 23.078 13.633 1 82.06 348 LYS A C 1
ATOM 2826 O O . LYS A 1 348 ? 15.836 23.672 12.641 1 82.06 348 LYS A O 1
ATOM 2831 N N . HIS A 1 349 ? 16.484 21.844 13.688 1 79.25 349 HIS A N 1
ATOM 2832 C CA . HIS A 1 349 ? 16.188 21.016 12.523 1 79.25 349 HIS A CA 1
ATOM 2833 C C . HIS A 1 349 ? 14.695 20.953 12.25 1 79.25 349 HIS A C 1
ATOM 2835 O O . HIS A 1 349 ? 14.273 20.859 11.094 1 79.25 349 HIS A O 1
ATOM 2841 N N . ARG A 1 350 ? 14 21.016 13.234 1 79.19 350 ARG A N 1
ATOM 2842 C CA . ARG A 1 350 ? 12.555 20.906 13.102 1 79.19 350 ARG A CA 1
ATOM 2843 C C . ARG A 1 350 ? 11.945 22.203 12.594 1 79.19 350 ARG A C 1
ATOM 2845 O O . ARG A 1 350 ? 11.031 22.203 11.773 1 79.19 350 ARG A O 1
ATOM 2852 N N . TRP A 1 351 ? 12.531 23.312 13.039 1 83.12 351 TRP A N 1
ATOM 2853 C CA . TRP A 1 351 ? 11.797 24.562 12.828 1 83.12 351 TRP A CA 1
ATOM 2854 C C . TRP A 1 351 ? 12.539 25.453 11.852 1 83.12 351 TRP A C 1
ATOM 2856 O O . TRP A 1 351 ? 11.961 26.391 11.289 1 83.12 351 TRP A O 1
ATOM 2866 N N . CYS A 1 352 ? 13.805 25.172 11.594 1 86.38 352 CYS A N 1
ATOM 2867 C CA . CYS A 1 352 ? 14.57 26.156 10.82 1 86.38 352 CYS A CA 1
ATOM 2868 C C . CYS A 1 352 ? 15.18 25.516 9.578 1 86.38 352 CYS A C 1
ATOM 2870 O O . CYS A 1 352 ? 15.633 26.219 8.68 1 86.38 352 CYS A O 1
ATOM 2872 N N . MET A 1 353 ? 15.109 24.219 9.547 1 84.62 353 MET A N 1
ATOM 2873 C CA . MET A 1 353 ? 15.812 23.562 8.453 1 84.62 353 MET A CA 1
ATOM 2874 C C . MET A 1 353 ? 14.836 22.812 7.551 1 84.62 353 MET A C 1
ATOM 2876 O O . MET A 1 353 ? 13.781 22.359 8 1 84.62 353 MET A O 1
ATOM 2880 N N . PRO A 1 354 ? 15.234 22.75 6.23 1 88.69 354 PRO A N 1
ATOM 2881 C CA . PRO A 1 354 ? 14.438 21.875 5.359 1 88.69 354 PRO A CA 1
ATOM 2882 C C . PRO A 1 354 ? 14.57 20.406 5.719 1 88.69 354 PRO A C 1
ATOM 2884 O O . PRO A 1 354 ? 15.438 20.031 6.512 1 88.69 354 PRO A O 1
ATOM 2887 N N . GLY A 1 355 ? 13.633 19.625 5.164 1 83.94 355 GLY A N 1
ATOM 2888 C CA . GLY A 1 355 ? 13.641 18.203 5.445 1 83.94 355 GLY A CA 1
ATOM 2889 C C . GLY A 1 355 ? 12.891 17.391 4.402 1 83.94 355 GLY A C 1
ATOM 2890 O O . GLY A 1 355 ? 12.266 17.953 3.498 1 83.94 355 GLY A O 1
ATOM 2891 N N . LEU A 1 356 ? 13.109 16.078 4.523 1 87.56 356 LEU A N 1
ATOM 2892 C CA . LEU A 1 356 ? 12.461 15.156 3.605 1 87.56 356 LEU A CA 1
ATOM 2893 C C . LEU A 1 356 ? 11.703 14.07 4.371 1 87.56 356 LEU A C 1
ATOM 2895 O O . LEU A 1 356 ? 12.195 13.555 5.375 1 87.56 356 LEU A O 1
ATOM 2899 N N . SER A 1 357 ? 10.484 13.812 3.965 1 85.44 357 SER A N 1
ATOM 2900 C CA . SER A 1 357 ? 9.648 12.781 4.574 1 85.44 357 SER A CA 1
ATOM 2901 C C . SER A 1 357 ? 9.203 11.75 3.543 1 85.44 357 SER A C 1
ATOM 2903 O O . SER A 1 357 ? 8.828 12.109 2.424 1 85.44 357 SER A O 1
ATOM 2905 N N . LEU A 1 358 ? 9.359 10.531 3.953 1 86.75 358 LEU A N 1
ATOM 2906 C CA . LEU A 1 358 ? 8.859 9.445 3.129 1 86.75 358 LEU A CA 1
ATOM 2907 C C . LEU A 1 358 ? 7.461 9.023 3.58 1 86.75 358 LEU A C 1
ATOM 2909 O O . LEU A 1 358 ? 7.223 8.828 4.773 1 86.75 358 LEU A O 1
ATOM 2913 N N . HIS A 1 359 ? 6.57 8.875 2.646 1 84.06 359 HIS A N 1
ATOM 2914 C CA . HIS A 1 359 ? 5.176 8.68 3.031 1 84.06 359 HIS A CA 1
ATOM 2915 C C . HIS A 1 359 ? 4.699 7.277 2.676 1 84.06 359 HIS A C 1
ATOM 2917 O O . HIS A 1 359 ? 4.121 6.582 3.516 1 84.06 359 HIS A O 1
ATOM 2923 N N . LYS A 1 360 ? 4.879 6.914 1.344 1 84.56 360 LYS A N 1
ATOM 2924 C CA . LYS A 1 360 ? 4.25 5.672 0.907 1 84.56 360 LYS A CA 1
ATOM 2925 C C . LYS A 1 360 ? 5.016 5.047 -0.256 1 84.56 360 LYS A C 1
ATOM 2927 O O . LYS A 1 360 ? 5.684 5.75 -1.015 1 84.56 360 LYS A O 1
ATOM 2932 N N . VAL A 1 361 ? 4.895 3.783 -0.33 1 86.56 361 VAL A N 1
ATOM 2933 C CA . VAL A 1 361 ? 5.219 2.982 -1.506 1 86.56 361 VAL A CA 1
ATOM 2934 C C . VAL A 1 361 ? 4.027 2.107 -1.881 1 86.56 361 VAL A C 1
ATOM 2936 O O . VAL A 1 361 ? 3.551 1.313 -1.066 1 86.56 361 VAL A O 1
ATOM 2939 N N . GLU A 1 362 ? 3.486 2.379 -3.025 1 80.19 362 GLU A N 1
ATOM 2940 C CA . GLU A 1 362 ? 2.268 1.654 -3.375 1 80.19 362 GLU A CA 1
ATOM 2941 C C . GLU A 1 362 ? 2.357 1.073 -4.785 1 80.19 362 GLU A C 1
ATOM 2943 O O . GLU A 1 362 ? 3.143 1.549 -5.609 1 80.19 362 GLU A O 1
ATOM 2948 N N . HIS A 1 363 ? 1.712 -0.057 -4.863 1 74.88 363 HIS A N 1
ATOM 2949 C CA . HIS A 1 363 ? 1.556 -0.615 -6.203 1 74.88 363 HIS A CA 1
ATOM 2950 C C . HIS A 1 363 ? 0.259 -0.14 -6.852 1 74.88 363 HIS A C 1
ATOM 2952 O O . HIS A 1 363 ? -0.726 0.126 -6.156 1 74.88 363 HIS A O 1
ATOM 2958 N N . ARG A 1 364 ? 0.235 0.29 -7.984 1 56.06 364 ARG A N 1
ATOM 2959 C CA . ARG A 1 364 ? -1.007 0.629 -8.672 1 56.06 364 ARG A CA 1
ATOM 2960 C C . ARG A 1 364 ? -1.711 -0.625 -9.18 1 56.06 364 ARG A C 1
ATOM 2962 O O . ARG A 1 364 ? -1.148 -1.377 -9.977 1 56.06 364 ARG A O 1
ATOM 2969 N N . SER A 1 365 ? -2.27 -1.356 -8.109 1 49.84 365 SER A N 1
ATOM 2970 C CA . SER A 1 365 ? -2.787 -2.703 -8.32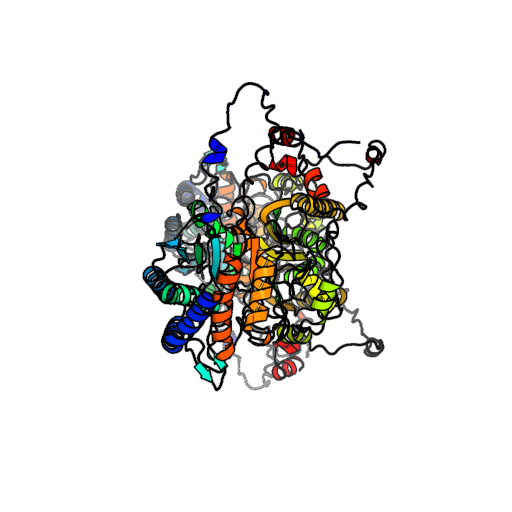8 1 49.84 365 SER A CA 1
ATOM 2971 C C . SER A 1 365 ? -4.031 -2.68 -9.211 1 49.84 365 SER A C 1
ATOM 2973 O O . SER A 1 365 ? -4.762 -1.685 -9.234 1 49.84 365 SER A O 1
ATOM 2975 N N . TYR A 1 366 ? -3.955 -3.424 -10.125 1 43.25 366 TYR A N 1
ATOM 2976 C CA . TYR A 1 366 ? -5.203 -3.824 -10.766 1 43.25 366 TYR A CA 1
ATOM 2977 C C . TYR A 1 366 ? -6.117 -4.539 -9.773 1 43.25 366 TYR A C 1
ATOM 2979 O O . TYR A 1 366 ? -5.645 -5.129 -8.797 1 43.25 366 TYR A O 1
ATOM 2987 N N . GLY A 1 367 ? -7.273 -4.105 -9.539 1 42.91 367 GLY A N 1
ATOM 2988 C CA . GLY A 1 367 ? -8.32 -4.754 -8.758 1 42.91 367 GLY A CA 1
ATOM 2989 C C . GLY A 1 367 ? -8.102 -6.25 -8.594 1 42.91 367 GLY A C 1
ATOM 2990 O O . GLY A 1 367 ? -7.73 -6.934 -9.555 1 42.91 367 GLY A O 1
ATOM 2991 N N . GLY A 1 368 ? -8.203 -6.828 -7.359 1 43.97 368 GLY A N 1
ATOM 2992 C CA . GLY A 1 368 ? -8.281 -8.258 -7.109 1 43.97 368 GLY A CA 1
ATOM 2993 C C . GLY A 1 368 ? -6.926 -8.922 -6.992 1 43.97 368 GLY A C 1
ATOM 2994 O O . GLY A 1 368 ? -6.797 -10.133 -7.207 1 43.97 368 GLY A O 1
ATOM 2995 N N . MET A 1 369 ? -5.914 -8.055 -6.754 1 48.16 369 MET A N 1
ATOM 2996 C CA . MET A 1 369 ? -4.57 -8.617 -6.898 1 48.16 369 MET A CA 1
ATOM 2997 C C . MET A 1 369 ? -4.223 -9.508 -5.711 1 48.16 369 MET A C 1
ATOM 2999 O O . MET A 1 369 ? -4.711 -9.289 -4.602 1 48.16 369 MET A O 1
ATOM 3003 N N . ARG A 1 370 ? -3.455 -10.539 -6.035 1 55.78 370 ARG A N 1
ATOM 3004 C CA . ARG A 1 370 ? -2.852 -11.5 -5.121 1 55.78 370 ARG A CA 1
ATOM 3005 C C . ARG A 1 370 ? -1.995 -10.797 -4.074 1 55.78 370 ARG A C 1
ATOM 3007 O O . ARG A 1 370 ? -1.497 -9.695 -4.305 1 55.78 370 ARG A O 1
ATOM 3014 N N . GLU A 1 371 ? -2.074 -11.266 -2.83 1 60.19 371 GLU A N 1
ATOM 3015 C CA . GLU A 1 371 ? -1.233 -10.75 -1.757 1 60.19 371 GLU A CA 1
ATOM 3016 C C . GLU A 1 371 ? 0.244 -10.805 -2.137 1 60.19 371 GLU A C 1
ATOM 3018 O O . GLU A 1 371 ? 1.011 -9.898 -1.8 1 60.19 371 GLU A O 1
ATOM 3023 N N . PHE A 1 372 ? 0.557 -11.836 -2.855 1 62.59 372 PHE A N 1
ATOM 3024 C CA . PHE A 1 372 ? 1.962 -11.984 -3.219 1 62.59 372 PHE A CA 1
ATOM 3025 C C . PHE A 1 372 ? 2.133 -11.969 -4.734 1 62.59 372 PHE A C 1
ATOM 3027 O O . PHE A 1 372 ? 2.014 -13.008 -5.387 1 62.59 372 PHE A O 1
ATOM 3034 N N . PHE A 1 373 ? 2.227 -10.883 -5.262 1 71.31 373 PHE A N 1
ATOM 3035 C CA . PHE A 1 373 ? 2.492 -10.648 -6.676 1 71.31 373 PHE A CA 1
ATOM 3036 C C . PHE A 1 373 ? 3.648 -9.672 -6.855 1 71.31 373 PHE A C 1
ATOM 3038 O O . PHE A 1 373 ? 3.979 -8.922 -5.938 1 71.31 373 PHE A O 1
ATOM 3045 N N . THR A 1 374 ? 4.273 -9.82 -7.91 1 73.56 374 THR A N 1
ATOM 3046 C CA . THR A 1 374 ? 5.316 -8.852 -8.227 1 73.56 374 THR A CA 1
ATOM 3047 C C . THR A 1 374 ? 4.742 -7.68 -9.023 1 73.56 374 THR A C 1
ATOM 3049 O O . THR A 1 374 ? 4.27 -7.855 -10.148 1 73.56 374 THR A O 1
ATOM 3052 N N . PRO A 1 375 ? 4.785 -6.551 -8.414 1 77.38 375 PRO A N 1
ATOM 3053 C CA . PRO A 1 375 ? 4.195 -5.402 -9.109 1 77.38 375 PRO A CA 1
ATOM 3054 C C . PRO A 1 375 ? 5 -4.969 -10.328 1 77.38 375 PRO A C 1
ATOM 3056 O O . PRO A 1 375 ? 6.23 -5.023 -10.312 1 77.38 375 PRO A O 1
ATOM 3059 N N . SER A 1 376 ? 4.258 -4.652 -11.375 1 77.06 376 SER A N 1
ATOM 3060 C CA . SER A 1 376 ? 4.906 -4.141 -12.578 1 77.06 376 SER A CA 1
ATOM 3061 C C . SER A 1 376 ? 5.094 -2.629 -12.508 1 77.06 376 SER A C 1
ATOM 3063 O O . SER A 1 376 ? 5.867 -2.057 -13.273 1 77.06 376 SER A O 1
ATOM 3065 N N . ARG A 1 377 ? 4.332 -2.047 -11.625 1 81.31 377 ARG A N 1
ATOM 3066 C CA . ARG A 1 377 ? 4.387 -0.6 -11.445 1 81.31 377 ARG A CA 1
ATOM 3067 C C . ARG A 1 377 ? 4.367 -0.232 -9.969 1 81.31 377 ARG A C 1
ATOM 3069 O O . ARG A 1 377 ? 3.498 -0.689 -9.219 1 81.31 377 ARG A O 1
ATOM 3076 N N . ILE A 1 378 ? 5.352 0.575 -9.602 1 86.75 378 ILE A N 1
ATOM 3077 C CA . ILE A 1 378 ? 5.461 0.997 -8.211 1 86.75 378 ILE A CA 1
ATOM 3078 C C . ILE A 1 378 ? 5.531 2.52 -8.133 1 86.75 378 ILE A C 1
ATOM 3080 O O . ILE A 1 378 ? 6.195 3.158 -8.953 1 86.75 378 ILE A O 1
ATOM 3084 N N . VAL A 1 379 ? 4.758 3.045 -7.215 1 89.38 379 VAL A N 1
ATOM 3085 C CA . VAL A 1 379 ? 4.766 4.488 -6.996 1 89.38 379 VAL A CA 1
ATOM 3086 C C . VAL A 1 379 ? 5.145 4.789 -5.547 1 89.38 379 VAL A C 1
ATOM 3088 O O . VAL A 1 379 ? 4.582 4.207 -4.617 1 89.38 379 VAL A O 1
ATOM 3091 N N . SER A 1 380 ? 6.121 5.59 -5.383 1 91.19 380 SER A N 1
ATOM 3092 C CA . SER A 1 380 ? 6.488 6.074 -4.059 1 91.19 380 SER A CA 1
ATOM 3093 C C . SER A 1 380 ? 6.164 7.555 -3.9 1 91.19 380 SER A C 1
ATOM 3095 O O . SER A 1 380 ? 6.293 8.328 -4.852 1 91.19 380 SER A O 1
ATOM 3097 N N . LYS A 1 381 ? 5.688 7.883 -2.732 1 89.38 381 LYS A N 1
ATOM 3098 C CA . LYS A 1 381 ? 5.355 9.273 -2.418 1 89.38 381 LYS A CA 1
ATOM 3099 C C . LYS A 1 381 ? 6.25 9.805 -1.304 1 89.38 381 LYS A C 1
ATOM 3101 O O . LYS A 1 381 ? 6.461 9.141 -0.292 1 89.38 381 LYS A O 1
ATOM 3106 N N . PHE A 1 382 ? 6.84 10.953 -1.472 1 89.94 382 PHE A N 1
ATOM 3107 C CA . PHE A 1 382 ? 7.641 11.633 -0.464 1 89.94 382 PHE A CA 1
ATOM 3108 C C . PHE A 1 382 ? 7.5 13.148 -0.592 1 89.94 382 PHE A C 1
ATOM 3110 O O . PHE A 1 382 ? 6.961 13.641 -1.584 1 89.94 382 PHE A O 1
ATOM 3117 N N . SER A 1 383 ? 7.852 13.828 0.407 1 89.5 383 SER A N 1
ATOM 3118 C CA . SER A 1 383 ? 7.723 15.281 0.397 1 89.5 383 SER A CA 1
ATOM 3119 C C . SER A 1 383 ? 8.984 15.953 0.921 1 89.5 383 SER A C 1
ATOM 3121 O O . SER A 1 383 ? 9.773 15.336 1.644 1 89.5 383 SER A O 1
ATOM 3123 N N . VAL A 1 384 ? 9.188 17.156 0.469 1 90.12 384 VAL A N 1
ATOM 3124 C CA . VAL A 1 384 ? 10.281 18 0.937 1 90.12 384 VAL A CA 1
ATOM 3125 C C . VAL A 1 384 ? 9.734 19.25 1.592 1 90.12 384 VAL A C 1
ATOM 3127 O O . VAL A 1 384 ? 8.953 19.984 0.98 1 90.12 384 VAL A O 1
ATOM 3130 N N . LYS A 1 385 ? 10.078 19.422 2.799 1 89.19 385 LYS A N 1
ATOM 3131 C CA . LYS A 1 385 ? 9.734 20.641 3.52 1 89.19 385 LYS A CA 1
ATOM 3132 C C . LYS A 1 385 ? 10.641 21.797 3.113 1 89.19 385 LYS A C 1
ATOM 3134 O O . LYS A 1 385 ? 11.867 21.641 3.092 1 89.19 385 LYS A O 1
ATOM 3139 N N . LEU A 1 386 ? 10.055 22.906 2.85 1 91 386 LEU A N 1
ATOM 3140 C CA . LEU A 1 386 ? 10.797 24.109 2.504 1 91 386 LEU A CA 1
ATOM 3141 C C . LEU A 1 386 ? 10.758 25.125 3.648 1 91 386 LEU A C 1
ATOM 3143 O O . LEU A 1 386 ? 9.805 25.141 4.434 1 91 386 LEU A O 1
ATOM 3147 N N . VAL A 1 387 ? 11.789 25.844 3.738 1 89.69 387 VAL A N 1
ATOM 3148 C CA . VAL A 1 387 ? 11.844 26.938 4.695 1 89.69 387 VAL A CA 1
ATOM 3149 C C . VAL A 1 387 ? 11.844 28.266 3.953 1 89.69 387 VAL A C 1
ATOM 3151 O O . VAL A 1 387 ? 11.992 28.312 2.73 1 89.69 387 VAL A O 1
ATOM 3154 N N . PRO A 1 388 ? 11.633 29.359 4.684 1 85.06 388 PRO A N 1
ATOM 3155 C CA . PRO A 1 388 ? 11.516 30.672 4.039 1 85.06 388 PRO A CA 1
ATOM 3156 C C . PRO A 1 388 ? 12.672 30.969 3.086 1 85.06 388 PRO A C 1
ATOM 3158 O O . PRO A 1 388 ? 13.82 30.625 3.379 1 85.06 388 PRO A O 1
ATOM 3161 N N . ASP A 1 389 ? 12.43 31.5 1.943 1 81.44 389 ASP A N 1
ATOM 3162 C CA . ASP A 1 389 ? 13.359 32 0.933 1 81.44 389 ASP A CA 1
ATOM 3163 C C . ASP A 1 389 ? 13.797 30.875 -0.009 1 81.44 389 ASP A C 1
ATOM 3165 O O . ASP A 1 389 ? 14.523 31.125 -0.976 1 81.44 389 ASP A O 1
ATOM 3169 N N . GLN A 1 390 ? 13.375 29.688 0.307 1 89.75 390 GLN A N 1
ATOM 3170 C CA . GLN A 1 390 ? 13.656 28.625 -0.646 1 89.75 390 GLN A CA 1
ATOM 3171 C C . GLN A 1 390 ? 12.68 28.641 -1.813 1 89.75 390 GLN A C 1
ATOM 3173 O O . GLN A 1 390 ? 11.5 28.984 -1.637 1 89.75 390 GLN A O 1
ATOM 3178 N N . ASP A 1 391 ? 13.234 28.312 -2.957 1 88.06 391 ASP A N 1
ATOM 3179 C CA . ASP A 1 391 ? 12.445 28.328 -4.188 1 88.06 391 ASP A CA 1
ATOM 3180 C C . ASP A 1 391 ? 11.992 26.922 -4.578 1 88.06 391 ASP A C 1
ATOM 3182 O O . ASP A 1 391 ? 12.797 25.984 -4.586 1 88.06 391 ASP A O 1
ATOM 3186 N N . ILE A 1 392 ? 10.773 26.844 -4.898 1 89.56 392 ILE A N 1
ATOM 3187 C CA . ILE A 1 392 ? 10.172 25.562 -5.23 1 89.56 392 ILE A CA 1
ATOM 3188 C C . ILE A 1 392 ? 10.852 24.969 -6.461 1 89.56 392 ILE A C 1
ATOM 3190 O O . ILE A 1 392 ? 11.203 23.781 -6.48 1 89.56 392 ILE A O 1
ATOM 3194 N N . ASP A 1 393 ? 11.023 25.797 -7.484 1 87.88 393 ASP A N 1
ATOM 3195 C CA . ASP A 1 393 ? 11.609 25.312 -8.734 1 87.88 393 ASP A CA 1
ATOM 3196 C C . ASP A 1 393 ? 13.047 24.844 -8.523 1 87.88 393 ASP A C 1
ATOM 3198 O O . ASP A 1 393 ? 13.453 23.812 -9.062 1 87.88 393 ASP A O 1
ATOM 3202 N N . TYR A 1 394 ? 13.742 25.625 -7.77 1 89.81 394 TYR A N 1
ATOM 3203 C CA . TYR A 1 394 ? 15.133 25.266 -7.516 1 89.81 394 TYR A CA 1
ATOM 3204 C C . TYR A 1 394 ? 15.234 23.969 -6.742 1 89.81 394 TYR A C 1
ATOM 3206 O O . TYR A 1 394 ? 16.047 23.094 -7.082 1 89.81 394 TYR A O 1
ATOM 3214 N N . VAL A 1 395 ? 14.484 23.844 -5.695 1 92.62 395 VAL A N 1
ATOM 3215 C CA . VAL A 1 395 ? 14.508 22.625 -4.887 1 92.62 395 VAL A CA 1
ATOM 3216 C C . VAL A 1 395 ? 14.062 21.438 -5.727 1 92.62 395 VAL A C 1
ATOM 3218 O O . VAL A 1 395 ? 14.617 20.344 -5.609 1 92.62 395 VAL A O 1
ATOM 3221 N N . THR A 1 396 ? 13.062 21.641 -6.559 1 91.12 396 THR A N 1
ATOM 3222 C CA . THR A 1 396 ? 12.609 20.594 -7.469 1 91.12 396 THR A CA 1
ATOM 3223 C C . THR A 1 396 ? 13.75 20.141 -8.375 1 91.12 396 THR A C 1
ATOM 3225 O O . THR A 1 396 ? 13.922 18.938 -8.594 1 91.12 396 THR A O 1
ATOM 3228 N N . PHE A 1 397 ? 14.461 21.094 -8.883 1 90.06 397 PHE A N 1
ATOM 3229 C CA . PHE A 1 397 ? 15.609 20.797 -9.719 1 90.06 397 PHE A CA 1
ATOM 3230 C C . PHE A 1 397 ? 16.625 19.953 -8.961 1 90.06 397 PHE A C 1
ATOM 3232 O O . PHE A 1 397 ? 17.156 18.969 -9.5 1 90.06 397 PHE A O 1
ATOM 3239 N N . LEU A 1 398 ? 16.922 20.328 -7.719 1 92.44 398 LEU A N 1
ATOM 3240 C CA . LEU A 1 398 ? 17.891 19.594 -6.918 1 92.44 398 LEU A CA 1
ATOM 3241 C C . LEU A 1 398 ? 17.453 18.156 -6.703 1 92.44 398 LEU A C 1
ATOM 3243 O O . LEU A 1 398 ? 18.281 17.234 -6.77 1 92.44 398 LEU A O 1
ATOM 3247 N N . VAL A 1 399 ? 16.188 17.938 -6.375 1 93.19 399 VAL A N 1
ATOM 3248 C CA . VAL A 1 399 ? 15.656 16.594 -6.129 1 93.19 399 VAL A CA 1
ATOM 3249 C C . VAL A 1 399 ? 15.742 15.758 -7.406 1 93.19 399 VAL A C 1
ATOM 3251 O O . VAL A 1 399 ? 16.188 14.609 -7.375 1 93.19 399 VAL A O 1
ATOM 3254 N N . ARG A 1 400 ? 15.328 16.328 -8.445 1 91.5 400 ARG A N 1
ATOM 3255 C CA . ARG A 1 400 ? 15.383 15.648 -9.734 1 91.5 400 ARG A CA 1
ATOM 3256 C C . ARG A 1 400 ? 16.812 15.281 -10.102 1 91.5 400 ARG A C 1
ATOM 3258 O O . ARG A 1 400 ? 17.078 14.148 -10.516 1 91.5 400 ARG A O 1
ATOM 3265 N N . ASP A 1 401 ? 17.672 16.266 -10 1 92 401 ASP A N 1
ATOM 3266 C CA . ASP A 1 401 ? 19.078 16.047 -10.32 1 92 401 ASP A CA 1
ATOM 3267 C C . ASP A 1 401 ? 19.656 14.922 -9.477 1 92 401 ASP A C 1
ATOM 3269 O O . ASP A 1 401 ? 20.422 14.086 -9.984 1 92 401 ASP A O 1
ATOM 3273 N N . HIS A 1 402 ? 19.375 14.938 -8.258 1 93.69 402 HIS A N 1
ATOM 3274 C CA . HIS A 1 402 ? 19.859 13.906 -7.355 1 93.69 402 HIS A CA 1
ATOM 3275 C C . HIS A 1 402 ? 19.359 12.523 -7.777 1 93.69 402 HIS A C 1
ATOM 3277 O O . HIS A 1 402 ? 20.141 11.57 -7.816 1 93.69 402 HIS A O 1
ATOM 3283 N N . LEU A 1 403 ? 18.094 12.398 -8.062 1 93.69 403 LEU A N 1
ATOM 3284 C CA . LEU A 1 403 ? 17.5 11.109 -8.422 1 93.69 403 LEU A CA 1
ATOM 3285 C C . LEU A 1 403 ? 18.031 10.625 -9.766 1 93.69 403 LEU A C 1
ATOM 3287 O O . LEU A 1 403 ? 18.234 9.422 -9.961 1 93.69 403 LEU A O 1
ATOM 3291 N N . GLU A 1 404 ? 18.219 11.523 -10.664 1 90.31 404 GLU A N 1
ATOM 3292 C CA . GLU A 1 404 ? 18.781 11.156 -11.961 1 90.31 404 GLU A CA 1
ATOM 3293 C C . GLU A 1 404 ? 20.219 10.641 -11.805 1 90.31 404 GLU A C 1
ATOM 3295 O O . GLU A 1 404 ? 20.594 9.656 -12.438 1 90.31 404 GLU A O 1
ATOM 3300 N N . ASP A 1 405 ? 20.984 11.367 -11.039 1 93.44 405 ASP A N 1
ATOM 3301 C CA . ASP A 1 405 ? 22.344 10.914 -10.75 1 93.44 405 ASP A CA 1
ATOM 3302 C C . ASP A 1 405 ? 22.344 9.539 -10.094 1 93.44 405 ASP A C 1
ATOM 3304 O O . ASP A 1 405 ? 23.156 8.68 -10.438 1 93.44 405 ASP A O 1
ATOM 3308 N N . ALA A 1 406 ? 21.531 9.398 -9.133 1 91.38 406 ALA A N 1
ATOM 3309 C CA . ALA A 1 406 ? 21.422 8.117 -8.445 1 91.38 406 ALA A CA 1
ATOM 3310 C C . ALA A 1 406 ? 21.031 7.012 -9.422 1 91.38 406 ALA A C 1
ATOM 3312 O O . ALA A 1 406 ? 21.562 5.898 -9.359 1 91.38 406 ALA A O 1
ATOM 3313 N N . TYR A 1 407 ? 20.047 7.293 -10.266 1 89.12 407 TYR A N 1
ATOM 3314 C CA . TYR A 1 407 ? 19.578 6.348 -11.273 1 89.12 407 TYR A CA 1
ATOM 3315 C C . TYR A 1 407 ? 20.734 5.844 -12.125 1 89.12 407 TYR A C 1
ATOM 3317 O O . TYR A 1 407 ? 20.844 4.645 -12.391 1 89.12 407 TYR A O 1
ATOM 3325 N N . LYS A 1 408 ? 21.609 6.73 -12.516 1 87.94 408 LYS A N 1
ATOM 3326 C CA . LYS A 1 408 ? 22.766 6.387 -13.336 1 87.94 408 LYS A CA 1
ATOM 3327 C C . LYS A 1 408 ? 23.812 5.637 -12.523 1 87.94 408 LYS A C 1
ATOM 3329 O O . LYS A 1 408 ? 24.328 4.598 -12.961 1 87.94 408 LYS A O 1
ATOM 3334 N N . ARG A 1 409 ? 24.094 6.141 -11.375 1 89.25 409 ARG A N 1
ATOM 3335 C CA . ARG A 1 409 ? 25.141 5.57 -10.516 1 89.25 409 ARG A CA 1
ATOM 3336 C C . ARG A 1 409 ? 24.781 4.148 -10.102 1 89.25 409 ARG A C 1
ATOM 3338 O O . ARG A 1 409 ? 25.656 3.281 -10.039 1 89.25 409 ARG A O 1
ATOM 3345 N N . LEU A 1 410 ? 23.547 3.936 -9.859 1 85.88 410 LEU A N 1
ATOM 3346 C CA . LEU A 1 410 ? 23.094 2.631 -9.383 1 85.88 410 LEU A CA 1
ATOM 3347 C C . LEU A 1 410 ? 22.75 1.715 -10.555 1 85.88 410 LEU A C 1
ATOM 3349 O O . LEU A 1 410 ? 22.344 0.571 -10.344 1 85.88 410 LEU A O 1
ATOM 3353 N N . LYS A 1 411 ? 22.875 2.232 -11.758 1 81.62 411 LYS A N 1
ATOM 3354 C CA . LYS A 1 411 ? 22.641 1.475 -12.984 1 81.62 411 LYS A CA 1
ATOM 3355 C C . LYS A 1 411 ? 21.234 0.896 -13.008 1 81.62 411 LYS A C 1
ATOM 3357 O O . LYS A 1 411 ? 21.047 -0.299 -13.25 1 81.62 411 LYS A O 1
ATOM 3362 N N . CYS A 1 412 ? 20.312 1.752 -12.57 1 81.12 412 CYS A N 1
ATOM 3363 C CA . CYS A 1 412 ? 18.906 1.37 -12.703 1 81.12 412 CYS A CA 1
ATOM 3364 C C . CYS A 1 412 ? 18.547 1.159 -14.164 1 81.12 412 CYS A C 1
ATOM 3366 O O . CYS A 1 412 ? 19.125 1.784 -15.055 1 81.12 412 CYS A O 1
ATOM 3368 N N . GLU A 1 413 ? 17.625 0.207 -14.422 1 77.5 413 GLU A N 1
ATOM 3369 C CA . GLU A 1 413 ? 17.297 -0.152 -15.805 1 77.5 413 GLU A CA 1
ATOM 3370 C C . GLU A 1 413 ? 15.844 0.147 -16.125 1 77.5 413 GLU A C 1
ATOM 3372 O O . GLU A 1 413 ? 15.484 0.341 -17.281 1 77.5 413 GLU A O 1
ATOM 3377 N N . LEU A 1 414 ? 15.039 0.119 -15.156 1 80.12 414 LEU A N 1
ATOM 3378 C CA . LEU A 1 414 ? 13.617 0.311 -15.398 1 80.12 414 LEU A CA 1
ATOM 3379 C C . LEU A 1 414 ? 13.281 1.794 -15.516 1 80.12 414 LEU A C 1
ATOM 3381 O O . LEU A 1 414 ? 13.867 2.625 -14.82 1 80.12 414 LEU A O 1
ATOM 3385 N N . PRO A 1 415 ? 12.312 2.137 -16.375 1 82.5 415 PRO A N 1
ATOM 3386 C CA . PRO A 1 415 ? 11.898 3.539 -16.469 1 82.5 415 PRO A CA 1
ATOM 3387 C C . PRO A 1 415 ? 11.391 4.094 -15.141 1 82.5 415 PRO A C 1
ATOM 3389 O O . PRO A 1 415 ? 10.641 3.42 -14.43 1 82.5 415 PRO A O 1
ATOM 3392 N N . ALA A 1 416 ? 11.906 5.277 -14.852 1 88.12 416 ALA A N 1
ATOM 3393 C CA . ALA A 1 416 ? 11.484 5.98 -13.641 1 88.12 416 ALA A CA 1
ATOM 3394 C C . ALA A 1 416 ? 10.977 7.379 -13.969 1 88.12 416 ALA A C 1
ATOM 3396 O O . ALA A 1 416 ? 11.547 8.078 -14.805 1 88.12 416 ALA A O 1
ATOM 3397 N N . TYR A 1 417 ? 9.805 7.754 -13.32 1 87.69 417 TYR A N 1
ATOM 3398 C CA . TYR A 1 417 ? 9.164 9.047 -13.57 1 87.69 417 TYR A CA 1
ATOM 3399 C C . TYR A 1 417 ? 8.93 9.797 -12.266 1 87.69 417 TYR A C 1
ATOM 3401 O O . TYR A 1 417 ? 8.391 9.234 -11.305 1 87.69 417 TYR A O 1
ATOM 3409 N N . LEU A 1 418 ? 9.414 11.055 -12.242 1 92.06 418 LEU A N 1
ATOM 3410 C CA . LEU A 1 418 ? 9.188 11.93 -11.094 1 92.06 418 LEU A CA 1
ATOM 3411 C C . LEU A 1 418 ? 8.133 12.984 -11.414 1 92.06 418 LEU A C 1
ATOM 3413 O O . LEU A 1 418 ? 8.211 13.656 -12.445 1 92.06 418 LEU A O 1
ATOM 3417 N N . ARG A 1 419 ? 7.133 13.062 -10.562 1 89.31 419 ARG A N 1
ATOM 3418 C CA . ARG A 1 419 ? 6.082 14.062 -10.734 1 89.31 419 ARG A CA 1
ATOM 3419 C C . ARG A 1 419 ? 5.832 14.828 -9.438 1 89.31 419 ARG A C 1
ATOM 3421 O O . ARG A 1 419 ? 5.977 14.273 -8.344 1 89.31 419 ARG A O 1
ATOM 3428 N N . ILE A 1 420 ? 5.578 16.109 -9.594 1 90.12 420 ILE A N 1
ATOM 3429 C CA . ILE A 1 420 ? 5.105 16.922 -8.477 1 90.12 420 ILE A CA 1
ATOM 3430 C C . ILE A 1 420 ? 3.582 16.875 -8.422 1 90.12 420 ILE A C 1
ATOM 3432 O O . ILE A 1 420 ? 2.908 17.219 -9.398 1 90.12 420 ILE A O 1
ATOM 3436 N N . THR A 1 421 ? 3.084 16.391 -7.363 1 82.81 421 THR A N 1
ATOM 3437 C CA . THR A 1 421 ? 1.634 16.281 -7.242 1 82.81 421 THR A CA 1
ATOM 3438 C C . THR A 1 421 ? 1.047 17.578 -6.672 1 82.81 421 THR A C 1
ATOM 3440 O O . THR A 1 421 ? -0.102 17.922 -6.961 1 82.81 421 THR A O 1
ATOM 3443 N N . ASP A 1 422 ? 1.736 18.234 -5.809 1 80.69 422 ASP A N 1
ATOM 3444 C CA . ASP A 1 422 ? 1.316 19.484 -5.184 1 80.69 422 ASP A CA 1
ATOM 3445 C C . ASP A 1 422 ? 2.51 20.234 -4.59 1 80.69 422 ASP A C 1
ATOM 3447 O O . ASP A 1 422 ? 3.59 19.656 -4.43 1 80.69 422 ASP A O 1
ATOM 3451 N N . SER A 1 423 ? 2.379 21.5 -4.406 1 85.88 423 SER A N 1
ATOM 3452 C CA . SER A 1 423 ? 3.424 22.297 -3.77 1 85.88 423 SER A CA 1
ATOM 3453 C C . SER A 1 423 ? 2.836 23.484 -3.016 1 85.88 423 SER A C 1
ATOM 3455 O O . SER A 1 423 ? 1.783 24.016 -3.391 1 85.88 423 SER A O 1
ATOM 3457 N N . LEU A 1 424 ? 3.42 23.828 -1.946 1 83.56 424 LEU A N 1
ATOM 3458 C CA . LEU A 1 424 ? 3.094 24.984 -1.134 1 83.56 424 LEU A CA 1
ATOM 3459 C C . LEU A 1 424 ? 4.305 25.906 -0.984 1 83.56 424 LEU A C 1
ATOM 3461 O O . LEU A 1 424 ? 5.375 25.469 -0.56 1 83.56 424 LEU A O 1
ATOM 3465 N N . LYS A 1 425 ? 4.074 27.125 -1.306 1 85.56 425 LYS A N 1
ATOM 3466 C CA . LYS A 1 425 ? 5.16 28.094 -1.163 1 85.56 425 LYS A CA 1
ATOM 3467 C C . LYS A 1 425 ? 5.359 28.484 0.298 1 85.56 425 LYS A C 1
ATOM 3469 O O . LYS A 1 425 ? 4.387 28.719 1.02 1 85.56 425 LYS A O 1
ATOM 3474 N N . PRO A 1 426 ? 6.613 28.484 0.759 1 88.88 426 PRO A N 1
ATOM 3475 C CA . PRO A 1 426 ? 6.832 28.984 2.121 1 88.88 426 PRO A CA 1
ATOM 3476 C C . PRO A 1 426 ? 6.457 30.453 2.281 1 88.88 426 PRO A C 1
ATOM 3478 O O . PRO A 1 426 ? 6.484 31.203 1.31 1 88.88 426 PRO A O 1
ATOM 3481 N N . ILE A 1 427 ? 6.027 30.844 3.473 1 85.44 427 ILE A N 1
ATOM 3482 C CA . ILE A 1 427 ? 5.664 32.219 3.809 1 85.44 427 ILE A CA 1
ATOM 3483 C C . ILE A 1 427 ? 6.695 32.812 4.766 1 85.44 427 ILE A C 1
ATOM 3485 O O . ILE A 1 427 ? 7.129 32.125 5.707 1 85.44 427 ILE A O 1
ATOM 3489 N N . ASN A 1 428 ? 7.195 33.906 4.453 1 82 428 ASN A N 1
ATOM 3490 C CA . ASN A 1 428 ? 8.117 34.625 5.324 1 82 428 ASN A CA 1
ATOM 3491 C C . ASN A 1 428 ? 7.641 36.062 5.586 1 82 428 ASN A C 1
ATOM 3493 O O . ASN A 1 428 ? 7.785 36.938 4.727 1 82 428 ASN A O 1
ATOM 3497 N N . GLU A 1 429 ? 7.059 36.281 6.758 1 78.62 429 GLU A N 1
ATOM 3498 C CA . GLU A 1 429 ? 6.637 37.625 7.148 1 78.62 429 GLU A CA 1
ATOM 3499 C C . GLU A 1 429 ? 7.719 38.312 7.969 1 78.62 429 GLU A C 1
ATOM 3501 O O . GLU A 1 429 ? 8.43 37.688 8.742 1 78.62 429 GLU A O 1
ATOM 3506 N N . ALA A 1 430 ? 7.746 39.594 7.766 1 74.5 430 ALA A N 1
ATOM 3507 C CA . ALA A 1 430 ? 8.719 40.344 8.539 1 74.5 430 ALA A CA 1
ATOM 3508 C C . ALA A 1 430 ? 8.352 40.375 10.023 1 74.5 430 ALA A C 1
ATOM 3510 O O . ALA A 1 430 ? 7.172 40.5 10.375 1 74.5 430 ALA A O 1
ATOM 3511 N N . ARG A 1 431 ? 9.383 40.219 10.828 1 78.25 431 ARG A N 1
ATOM 3512 C CA . ARG A 1 431 ? 9.188 40.188 12.273 1 78.25 431 ARG A CA 1
ATOM 3513 C C . ARG A 1 431 ? 8.508 41.469 12.734 1 78.25 431 ARG A C 1
ATOM 3515 O O . ARG A 1 431 ? 7.695 41.469 13.664 1 78.25 431 ARG A O 1
ATOM 3522 N N . HIS A 1 432 ? 8.828 42.625 12.062 1 77.62 432 HIS A N 1
ATOM 3523 C CA . HIS A 1 432 ? 8.32 43.906 12.516 1 77.62 432 HIS A CA 1
ATOM 3524 C C . HIS A 1 432 ? 7.105 44.344 11.695 1 77.62 432 HIS A C 1
ATOM 3526 O O . HIS A 1 432 ? 6.77 45.531 11.656 1 77.62 432 HIS A O 1
ATOM 3532 N N . ALA A 1 433 ? 6.559 43.344 11.055 1 81.56 433 ALA A N 1
ATOM 3533 C CA . ALA A 1 433 ? 5.297 43.656 10.391 1 81.56 433 ALA A CA 1
ATOM 3534 C C . ALA A 1 433 ? 4.281 44.219 11.375 1 81.56 433 ALA A C 1
ATOM 3536 O O . ALA A 1 433 ? 4.242 43.812 12.539 1 81.56 433 ALA A O 1
ATOM 3537 N N . PRO A 1 434 ? 3.477 45.125 10.984 1 82.06 434 PRO A N 1
ATOM 3538 C CA . PRO A 1 434 ? 2.621 45.875 11.898 1 82.06 434 PRO A CA 1
ATOM 3539 C C . PRO A 1 434 ? 1.7 45 12.727 1 82.06 434 PRO A C 1
ATOM 3541 O O . PRO A 1 434 ? 1.524 45.219 13.93 1 82.06 434 PRO A O 1
ATOM 3544 N N . PHE A 1 435 ? 1.159 44.031 12.172 1 89.25 435 PHE A N 1
ATOM 3545 C CA . PHE A 1 435 ? 0.201 43.219 12.914 1 89.25 435 PHE A CA 1
ATOM 3546 C C . PHE A 1 435 ? 0.916 42.312 13.906 1 89.25 435 PHE A C 1
ATOM 3548 O O . PHE A 1 435 ? 0.342 41.938 14.93 1 89.25 435 PHE A O 1
ATOM 3555 N N . ASN A 1 436 ? 2.152 41.969 13.641 1 88.5 436 ASN A N 1
ATOM 3556 C CA . ASN A 1 436 ? 2.941 41.25 14.633 1 88.5 436 ASN A CA 1
ATOM 3557 C C . ASN A 1 436 ? 3.182 42.062 15.883 1 88.5 436 ASN A C 1
ATOM 3559 O O . ASN A 1 436 ? 3.113 41.562 17 1 88.5 436 ASN A O 1
ATOM 3563 N N . LEU A 1 437 ? 3.422 43.281 15.609 1 86.81 437 LEU A N 1
ATOM 3564 C CA . LEU A 1 437 ? 3.652 44.188 16.734 1 86.81 437 LEU A CA 1
ATOM 3565 C C . LEU A 1 437 ? 2.367 44.406 17.516 1 86.81 437 LEU A C 1
ATOM 3567 O O . LEU A 1 437 ? 2.402 44.531 18.75 1 86.81 437 LEU A O 1
ATOM 3571 N N . ALA A 1 438 ? 1.273 44.469 16.797 1 90.56 438 ALA A N 1
ATOM 3572 C CA . ALA A 1 438 ? -0.021 44.562 17.469 1 90.56 438 ALA A CA 1
ATOM 3573 C C . ALA A 1 438 ? -0.257 43.375 18.391 1 90.56 438 ALA A C 1
ATOM 3575 O O . ALA A 1 438 ? -0.722 43.531 19.531 1 90.56 438 ALA A O 1
ATOM 3576 N N . ALA A 1 439 ? 0.098 42.219 17.891 1 93 439 ALA A N 1
ATOM 3577 C CA . ALA A 1 439 ? -0.07 41 18.688 1 93 439 ALA A CA 1
ATOM 3578 C C . ALA A 1 439 ? 0.859 41 19.906 1 93 439 ALA A C 1
ATOM 3580 O O . ALA A 1 439 ? 0.466 40.594 21 1 93 439 ALA A O 1
ATOM 3581 N N . LYS A 1 440 ? 2.057 41.469 19.688 1 90.31 440 LYS A N 1
ATOM 3582 C CA . LYS A 1 440 ? 3.012 41.562 20.797 1 90.31 440 LYS A CA 1
ATOM 3583 C C . LYS A 1 440 ? 2.477 42.469 21.906 1 90.31 440 LYS A C 1
ATOM 3585 O O . LYS A 1 440 ? 2.549 42.094 23.078 1 90.31 440 LYS A O 1
ATOM 3590 N N . ARG A 1 441 ? 1.925 43.562 21.562 1 92.44 441 ARG A N 1
ATOM 3591 C CA . ARG A 1 441 ? 1.362 44.5 22.531 1 92.44 441 ARG A CA 1
ATOM 3592 C C . ARG A 1 441 ? 0.179 43.875 23.266 1 92.44 441 ARG A C 1
ATOM 3594 O O . ARG A 1 441 ? 0.017 44.094 24.469 1 92.44 441 ARG A O 1
ATOM 3601 N N . ALA A 1 442 ? -0.61 43.188 22.531 1 94.69 442 ALA A N 1
ATOM 3602 C CA . ALA A 1 442 ? -1.766 42.531 23.156 1 94.69 442 ALA A CA 1
ATOM 3603 C C . ALA A 1 442 ? -1.331 41.531 24.219 1 94.69 442 ALA A C 1
ATOM 3605 O O . ALA A 1 442 ? -1.903 41.5 25.312 1 94.69 442 ALA A O 1
ATOM 3606 N N . TYR A 1 443 ? -0.319 40.75 23.922 1 93.62 443 TYR A N 1
ATOM 3607 C CA . TYR A 1 443 ? 0.18 39.781 24.906 1 93.62 443 TYR A CA 1
ATOM 3608 C C . TYR A 1 443 ? 0.765 40.5 26.125 1 93.62 443 TYR A C 1
ATOM 3610 O O . TYR A 1 443 ? 0.575 40.031 27.25 1 93.62 443 TYR A O 1
ATOM 3618 N N . GLU A 1 444 ? 1.483 41.531 25.859 1 91.56 444 GLU A N 1
ATOM 3619 C CA . GLU A 1 444 ? 2.074 42.312 26.953 1 91.56 444 GLU A CA 1
ATOM 3620 C C . GLU A 1 444 ? 0.996 42.906 27.859 1 91.56 444 GLU A C 1
ATOM 3622 O O . GLU A 1 444 ? 1.123 42.875 29.078 1 91.56 444 GLU A O 1
ATOM 3627 N N . ARG A 1 445 ? 0.014 43.344 27.297 1 93.12 445 ARG A N 1
ATOM 3628 C CA . ARG A 1 445 ? -1.053 44 28.031 1 93.12 445 ARG A CA 1
ATOM 3629 C C . ARG A 1 445 ? -1.837 43 28.875 1 93.12 445 ARG A C 1
ATOM 3631 O O . ARG A 1 445 ? -2.215 43.312 30.016 1 93.12 445 ARG A O 1
ATOM 3638 N N . ILE A 1 446 ? -2.076 41.875 28.359 1 93.94 446 ILE A N 1
ATOM 3639 C CA . ILE A 1 446 ? -3.035 40.969 28.984 1 93.94 446 ILE A CA 1
ATOM 3640 C C . ILE A 1 446 ? -2.297 39.969 29.875 1 93.94 446 ILE A C 1
ATOM 3642 O O . ILE A 1 446 ? -2.748 39.656 30.984 1 93.94 446 ILE A O 1
ATOM 3646 N N . PHE A 1 447 ? -1.144 39.469 29.438 1 92.81 447 PHE A N 1
ATOM 3647 C CA . PHE A 1 447 ? -0.445 38.438 30.172 1 92.81 447 PHE A CA 1
ATOM 3648 C C . PHE A 1 447 ? 0.831 38.969 30.797 1 92.81 447 PHE A C 1
ATOM 3650 O O . PHE A 1 447 ? 1.49 38.281 31.578 1 92.81 447 PHE A O 1
ATOM 3657 N N . ASP A 1 448 ? 1.209 40.156 30.5 1 91.38 448 ASP A N 1
ATOM 3658 C CA . ASP A 1 448 ? 2.43 40.781 31.016 1 91.38 448 ASP A CA 1
ATOM 3659 C C . ASP A 1 448 ? 3.66 39.969 30.625 1 91.38 448 ASP A C 1
ATOM 3661 O O . ASP A 1 448 ? 4.504 39.688 31.484 1 91.38 448 ASP A O 1
ATOM 3665 N N . VAL A 1 449 ? 3.639 39.5 29.453 1 90.38 449 VAL A N 1
ATOM 3666 C CA . VAL A 1 449 ? 4.758 38.719 28.922 1 90.38 449 VAL A CA 1
ATOM 3667 C C . VAL A 1 449 ? 5.184 39.281 27.562 1 90.38 449 VAL A C 1
ATOM 3669 O O . VAL A 1 449 ? 4.422 40 26.922 1 90.38 449 VAL A O 1
ATOM 3672 N N . GLU A 1 450 ? 6.422 39 27.281 1 86.44 450 GLU A N 1
ATOM 3673 C CA . GLU A 1 450 ? 6.914 39.375 25.969 1 86.44 450 GLU A CA 1
ATOM 3674 C C . GLU A 1 450 ? 6.855 38.188 25 1 86.44 450 GLU A C 1
ATOM 3676 O O . GLU A 1 450 ? 7.531 37.188 25.203 1 86.44 450 GLU A O 1
ATOM 3681 N N . ALA A 1 451 ? 6.016 38.406 23.984 1 89.12 451 ALA A N 1
ATOM 3682 C CA . ALA A 1 451 ? 5.922 37.344 22.984 1 89.12 451 ALA A CA 1
ATOM 3683 C C . ALA A 1 451 ? 7.199 37.25 22.156 1 89.12 451 ALA A C 1
ATOM 3685 O O . ALA A 1 451 ? 7.777 38.281 21.781 1 89.12 451 ALA A O 1
ATOM 3686 N N . ALA A 1 452 ? 7.668 36.094 22.016 1 88.38 452 ALA A N 1
ATOM 3687 C CA . ALA A 1 452 ? 8.82 35.875 21.156 1 88.38 452 ALA A CA 1
ATOM 3688 C C . ALA A 1 452 ? 8.414 35.812 19.688 1 88.38 452 ALA A C 1
ATOM 3690 O O . ALA A 1 452 ? 7.43 35.156 19.328 1 88.38 452 ALA A O 1
ATOM 3691 N N . ILE A 1 453 ? 9.086 36.562 18.828 1 88.75 453 ILE A N 1
ATOM 3692 C CA . ILE A 1 453 ? 8.906 36.531 17.391 1 88.75 453 ILE A CA 1
ATOM 3693 C C . ILE A 1 453 ? 10.195 36.062 16.719 1 88.75 453 ILE A C 1
ATOM 3695 O O . ILE A 1 453 ? 11.156 36.812 16.609 1 88.75 453 ILE A O 1
ATOM 3699 N N . PRO A 1 454 ? 10.203 34.844 16.266 1 87.38 454 PRO A N 1
ATOM 3700 C CA . PRO A 1 454 ? 11.43 34.344 15.633 1 87.38 454 PRO A CA 1
ATOM 3701 C C . PRO A 1 454 ? 11.703 35 14.273 1 87.38 454 PRO A C 1
ATOM 3703 O O . PRO A 1 454 ? 10.805 35.594 13.68 1 87.38 454 PRO A O 1
ATOM 3706 N N . ASP A 1 455 ? 12.953 34.812 13.859 1 79.12 455 ASP A N 1
ATOM 3707 C CA . ASP A 1 455 ? 13.367 35.344 12.562 1 79.12 455 ASP A CA 1
ATOM 3708 C C . ASP A 1 455 ? 13.164 34.312 11.453 1 79.12 455 ASP A C 1
ATOM 3710 O O . ASP A 1 455 ? 12.703 34.656 10.359 1 79.12 455 ASP A O 1
ATOM 3714 N N . THR A 1 456 ? 13.586 33.125 11.758 1 80.56 456 THR A N 1
ATOM 3715 C CA . THR A 1 456 ? 13.664 32.156 10.68 1 80.56 456 THR A CA 1
ATOM 3716 C C . THR A 1 456 ? 12.828 30.922 11.008 1 80.56 456 THR A C 1
ATOM 3718 O O . THR A 1 456 ? 12.648 30.047 10.164 1 80.56 456 THR A O 1
ATOM 3721 N N . MET A 1 457 ? 12.305 30.844 12.172 1 83 457 MET A N 1
ATOM 3722 C CA . MET A 1 457 ? 11.555 29.656 12.562 1 83 457 MET A CA 1
ATOM 3723 C C . MET A 1 457 ? 10.219 29.594 11.828 1 83 457 MET A C 1
ATOM 3725 O O . MET A 1 457 ? 9.547 30.625 11.664 1 83 457 MET A O 1
ATOM 3729 N N . CYS A 1 458 ? 10 28.422 11.312 1 82.56 458 CYS A N 1
ATOM 3730 C CA . CYS A 1 458 ? 8.758 28.281 10.562 1 82.56 458 CYS A CA 1
ATOM 3731 C C . CYS A 1 458 ? 7.887 27.172 11.156 1 82.56 458 CYS A C 1
ATOM 3733 O O . CYS A 1 458 ? 8.398 26.219 11.727 1 82.56 458 CYS A O 1
ATOM 3735 N N . THR A 1 459 ? 6.625 27.391 11.109 1 77.38 459 THR A N 1
ATOM 3736 C CA . THR A 1 459 ? 5.645 26.391 11.508 1 77.38 459 THR A CA 1
ATOM 3737 C C . THR A 1 459 ? 5.02 25.734 10.289 1 77.38 459 THR A C 1
ATOM 3739 O O . THR A 1 459 ? 5.098 26.266 9.172 1 77.38 459 THR A O 1
ATOM 3742 N N . CYS A 1 460 ? 4.512 24.578 10.609 1 73.19 460 CYS A N 1
ATOM 3743 C CA . CYS A 1 460 ? 3.904 23.812 9.531 1 73.19 460 CYS A CA 1
ATOM 3744 C C . CYS A 1 460 ? 2.383 23.844 9.625 1 73.19 460 CYS A C 1
ATOM 3746 O O . CYS A 1 460 ? 1.777 22.984 10.273 1 73.19 460 CYS A O 1
ATOM 3748 N N . ILE A 1 461 ? 1.774 24.766 8.922 1 75.19 461 ILE A N 1
ATOM 3749 C CA . ILE A 1 461 ? 0.321 24.828 8.812 1 75.19 461 ILE A CA 1
ATOM 3750 C C . ILE A 1 461 ? -0.077 25.016 7.352 1 75.19 461 ILE A C 1
ATOM 3752 O O . ILE A 1 461 ? -0.374 26.125 6.918 1 75.19 461 ILE A O 1
ATOM 3756 N N . PRO A 1 462 ? -0.186 23.938 6.656 1 76.31 462 PRO A N 1
ATOM 3757 C CA . PRO A 1 462 ? -0.386 24 5.207 1 76.31 462 PRO A CA 1
ATOM 3758 C C . PRO A 1 462 ? -1.629 24.797 4.816 1 76.31 462 PRO A C 1
ATOM 3760 O O . PRO A 1 462 ? -1.651 25.438 3.758 1 76.31 462 PRO A O 1
ATOM 3763 N N . VAL A 1 463 ? -2.564 24.812 5.645 1 77.5 463 VAL A N 1
ATOM 3764 C CA . VAL A 1 463 ? -3.812 25.484 5.32 1 77.5 463 VAL A CA 1
ATOM 3765 C C . VAL A 1 463 ? -3.561 26.984 5.172 1 77.5 463 VAL A C 1
ATOM 3767 O O . VAL A 1 463 ? -4.184 27.656 4.336 1 77.5 463 VAL A O 1
ATOM 3770 N N . LEU A 1 464 ? -2.713 27.484 5.957 1 80.81 464 LEU A N 1
ATOM 3771 C CA . LEU A 1 464 ? -2.412 28.906 5.879 1 80.81 464 LEU A CA 1
ATOM 3772 C C . LEU A 1 464 ? -1.733 29.25 4.559 1 80.81 464 LEU A C 1
ATOM 3774 O O . LEU A 1 464 ? -2.002 30.297 3.971 1 80.81 464 LEU A O 1
ATOM 3778 N N . ASN A 1 465 ? -0.86 28.344 4.211 1 80.94 465 ASN A N 1
ATOM 3779 C CA . ASN A 1 465 ? -0.222 28.531 2.916 1 80.94 465 ASN A CA 1
ATOM 3780 C C . ASN A 1 465 ? -1.244 28.547 1.783 1 80.94 465 ASN A C 1
ATOM 3782 O O . ASN A 1 465 ? -1.15 29.359 0.864 1 80.94 465 ASN A O 1
ATOM 3786 N N . GLU A 1 466 ? -2.152 27.734 1.912 1 78.12 466 GLU A N 1
ATOM 3787 C CA . GLU A 1 466 ? -3.182 27.625 0.882 1 78.12 466 GLU A CA 1
ATOM 3788 C C . GLU A 1 466 ? -4.086 28.859 0.881 1 78.12 466 GLU A C 1
ATOM 3790 O O . GLU A 1 466 ? -4.422 29.391 -0.181 1 78.12 466 GLU A O 1
ATOM 3795 N N . LEU A 1 467 ? -4.496 29.25 2.053 1 83.31 467 LEU A N 1
ATOM 3796 C CA . LEU A 1 467 ? -5.398 30.391 2.16 1 83.31 467 LEU A CA 1
ATOM 3797 C C . LEU A 1 467 ? -4.715 31.656 1.683 1 83.31 467 LEU A C 1
ATOM 3799 O O . LEU A 1 467 ? -5.359 32.531 1.087 1 83.31 467 LEU A O 1
ATOM 3803 N N . ARG A 1 468 ? -3.51 31.75 1.977 1 83.5 468 ARG A N 1
ATOM 3804 C CA . ARG A 1 468 ? -2.762 32.938 1.584 1 83.5 468 ARG A CA 1
ATOM 3805 C C . ARG A 1 468 ? -2.766 33.094 0.069 1 83.5 468 ARG A C 1
ATOM 3807 O O . ARG A 1 468 ? -2.771 34.219 -0.432 1 83.5 468 ARG A O 1
ATOM 3814 N N . LYS A 1 469 ? -2.803 32.031 -0.58 1 77.5 469 LYS A N 1
ATOM 3815 C CA . LYS A 1 469 ? -2.836 32.062 -2.039 1 77.5 469 LYS A CA 1
ATOM 3816 C C . LYS A 1 469 ? -4.059 32.844 -2.539 1 77.5 469 LYS A C 1
ATOM 3818 O O . LYS A 1 469 ? -4.008 33.469 -3.592 1 77.5 469 LYS A O 1
ATOM 3823 N N . TYR A 1 470 ? -5.086 32.781 -1.798 1 79.19 470 TYR A N 1
ATOM 3824 C CA . TYR A 1 470 ? -6.336 33.375 -2.248 1 79.19 470 TYR A CA 1
ATOM 3825 C C . TYR A 1 470 ? -6.473 34.812 -1.728 1 79.19 470 TYR A C 1
ATOM 3827 O O . TYR A 1 470 ? -7.301 35.562 -2.219 1 79.19 470 TYR A O 1
ATOM 3835 N N . CYS A 1 471 ? -5.789 35 -0.578 1 78.19 471 CYS A N 1
ATOM 3836 C CA . CYS A 1 471 ? -5.816 36.344 -0.046 1 78.19 471 CYS A CA 1
ATOM 3837 C C . CYS A 1 471 ? -5 37.312 -0.918 1 78.19 471 CYS A C 1
ATOM 3839 O O . CYS A 1 471 ? -3.922 36.938 -1.392 1 78.19 471 CYS A O 1
ATOM 3841 N N . MET A 1 472 ? -5.547 37.656 -2.086 1 58.28 472 MET A N 1
ATOM 3842 C CA . MET A 1 472 ? -4.855 38.469 -3.062 1 58.28 472 MET A CA 1
ATOM 3843 C C . MET A 1 472 ? -3.518 38.969 -2.51 1 58.28 472 MET A C 1
ATOM 3845 O O . MET A 1 472 ? -3.271 38.875 -1.306 1 58.28 472 MET A O 1
ATOM 3849 N N . SER A 1 473 ? -2.697 39.875 -3.104 1 53.75 473 SER A N 1
ATOM 3850 C CA . SER A 1 473 ? -1.296 40.219 -3.273 1 53.75 473 SER A CA 1
ATOM 3851 C C . SER A 1 473 ? -0.746 40.906 -2.018 1 53.75 473 SER A C 1
ATOM 3853 O O . SER A 1 473 ? 0.321 41.531 -2.055 1 53.75 473 SER A O 1
ATOM 3855 N N . ASN A 1 474 ? -1.197 40.344 -0.396 1 64.25 474 ASN A N 1
ATOM 3856 C CA . ASN A 1 474 ? -0.254 40.75 0.633 1 64.25 474 ASN A CA 1
ATOM 3857 C C . ASN A 1 474 ? -0.859 40.656 2.029 1 64.25 474 ASN A C 1
ATOM 3859 O O . ASN A 1 474 ? -0.619 41.5 2.885 1 64.25 474 ASN A O 1
ATOM 3863 N N . ALA A 1 475 ? -1.729 39.562 2.23 1 84.12 475 ALA A N 1
ATOM 3864 C CA . ALA A 1 475 ? -2.219 39.406 3.598 1 84.12 475 ALA A CA 1
ATOM 3865 C C . ALA A 1 475 ? -1.127 38.844 4.512 1 84.12 475 ALA A C 1
ATOM 3867 O O . ALA A 1 475 ? -0.378 37.938 4.117 1 84.12 475 ALA A O 1
ATOM 3868 N N . GLN A 1 476 ? -0.979 39.531 5.629 1 87.19 476 GLN A N 1
ATOM 3869 C CA . GLN A 1 476 ? -0.044 39 6.609 1 87.19 476 GLN A CA 1
ATOM 3870 C C . GLN A 1 476 ? -0.599 37.719 7.262 1 87.19 476 GLN A C 1
ATOM 3872 O O . GLN A 1 476 ? -1.793 37.656 7.551 1 87.19 476 GLN A O 1
ATOM 3877 N N . VAL A 1 477 ? 0.273 36.781 7.395 1 88.88 477 VAL A N 1
ATOM 3878 C CA . VAL A 1 477 ? -0.124 35.531 8.039 1 88.88 477 VAL A CA 1
ATOM 3879 C C . VAL A 1 477 ? 0.485 35.469 9.438 1 88.88 477 VAL A C 1
ATOM 3881 O O . VAL A 1 477 ? 1.66 35.781 9.633 1 88.88 477 VAL A O 1
ATOM 3884 N N . MET A 1 478 ? -0.363 35.094 10.359 1 88.94 478 MET A N 1
ATOM 3885 C CA . MET A 1 478 ? 0.11 35.031 11.742 1 88.94 478 MET A CA 1
ATOM 3886 C C . MET A 1 478 ? -0.409 33.781 12.453 1 88.94 478 MET A C 1
ATOM 3888 O O . MET A 1 478 ? -1.604 33.5 12.406 1 88.94 478 MET A O 1
ATOM 3892 N N . GLY A 1 479 ? 0.551 33.094 13.062 1 88.38 479 GLY A N 1
ATOM 3893 C CA . GLY A 1 479 ? 0.193 32.031 14.008 1 88.38 479 GLY A CA 1
ATOM 3894 C C . GLY A 1 479 ? 0.269 32.5 15.453 1 88.38 479 GLY A C 1
ATOM 3895 O O . GLY A 1 479 ? 1.356 32.75 15.969 1 88.38 479 GLY A O 1
ATOM 3896 N N . MET A 1 480 ? -0.875 32.531 16.094 1 89.25 480 MET A N 1
ATOM 3897 C CA . MET A 1 480 ? -0.93 33.062 17.453 1 89.25 480 MET A CA 1
ATOM 3898 C C . MET A 1 480 ? -0.963 31.906 18.469 1 89.25 480 MET A C 1
ATOM 3900 O O . MET A 1 480 ? -1.746 30.969 18.312 1 89.25 480 MET A O 1
ATOM 3904 N N . PRO A 1 481 ? -0.089 32.031 19.453 1 88.31 481 PRO A N 1
ATOM 3905 C CA . PRO A 1 481 ? -0.12 31 20.469 1 88.31 481 PRO A CA 1
ATOM 3906 C C . PRO A 1 481 ? -1.332 31.109 21.391 1 88.31 481 PRO A C 1
ATOM 3908 O O . PRO A 1 481 ? -1.69 32.219 21.812 1 88.31 481 PRO A O 1
ATOM 3911 N N . PHE A 1 482 ? -1.927 29.984 21.672 1 86.31 482 PHE A N 1
ATOM 3912 C CA . PHE A 1 482 ? -3.137 29.938 22.484 1 86.31 482 PHE A CA 1
ATOM 3913 C C . PHE A 1 482 ? -2.85 29.328 23.859 1 86.31 482 PHE A C 1
ATOM 3915 O O . PHE A 1 482 ? -3.371 29.797 24.875 1 86.31 482 PHE A O 1
ATOM 3922 N N . CYS A 1 483 ? -2.008 28.312 23.844 1 81.12 483 CYS A N 1
ATOM 3923 C CA . CYS A 1 483 ? -1.776 27.625 25.094 1 81.12 483 CYS A CA 1
ATOM 3924 C C . CYS A 1 483 ? -0.309 27.234 25.234 1 81.12 483 CYS A C 1
ATOM 3926 O O . CYS A 1 483 ? 0.441 27.25 24.266 1 81.12 483 CYS A O 1
ATOM 3928 N N . SER A 1 484 ? -0.011 27.016 26.484 1 77 484 SER A N 1
ATOM 3929 C CA . SER A 1 484 ? 1.357 26.594 26.766 1 77 484 SER A CA 1
ATOM 3930 C C . SER A 1 484 ? 1.558 25.125 26.438 1 77 484 SER A C 1
ATOM 3932 O O . SER A 1 484 ? 0.591 24.359 26.375 1 77 484 SER A O 1
ATOM 3934 N N . VAL A 1 485 ? 2.758 24.75 26.25 1 71.88 485 VAL A N 1
ATOM 3935 C CA . VAL A 1 485 ? 3.139 23.391 25.922 1 71.88 485 VAL A CA 1
ATOM 3936 C C . VAL A 1 485 ? 2.721 22.438 27.031 1 71.88 485 VAL A C 1
ATOM 3938 O O . VAL A 1 485 ? 2.494 21.25 26.812 1 71.88 485 VAL A O 1
ATOM 3941 N N . HIS A 1 486 ? 2.523 22.938 28.188 1 68.81 486 HIS A N 1
ATOM 3942 C CA . HIS A 1 486 ? 2.211 22.109 29.344 1 68.81 486 HIS A CA 1
ATOM 3943 C C . HIS A 1 486 ? 0.712 21.844 29.453 1 68.81 486 HIS A C 1
ATOM 3945 O O . HIS A 1 486 ? 0.274 21.031 30.266 1 68.81 486 HIS A O 1
ATOM 3951 N N . MET A 1 487 ? -0.02 22.453 28.578 1 69.12 487 MET A N 1
ATOM 3952 C CA . MET A 1 487 ? -1.475 22.344 28.656 1 69.12 487 MET A CA 1
ATOM 3953 C C . MET A 1 487 ? -1.983 21.234 27.734 1 69.12 487 MET A C 1
ATOM 3955 O O . MET A 1 487 ? -3.191 21.078 27.562 1 69.12 487 MET A O 1
ATOM 3959 N N . LEU A 1 488 ? -1.065 20.516 27.172 1 61 488 LEU A N 1
ATOM 3960 C CA . LEU A 1 488 ? -1.276 19.25 26.5 1 61 488 LEU A CA 1
ATOM 3961 C C . LEU A 1 488 ? -2.279 19.391 25.359 1 61 488 LEU A C 1
ATOM 3963 O O . LEU A 1 488 ? -3.221 18.609 25.234 1 61 488 LEU A O 1
ATOM 3967 N N . GLY A 1 489 ? -2.156 20.469 24.594 1 64.94 489 GLY A N 1
ATOM 3968 C CA . GLY A 1 489 ? -3.062 20.672 23.484 1 64.94 489 GLY A CA 1
ATOM 3969 C C . GLY A 1 489 ? -3.139 19.484 22.547 1 64.94 489 GLY A C 1
ATOM 3970 O O . GLY A 1 489 ? -2.119 19.047 22.016 1 64.94 489 GLY A O 1
ATOM 3971 N N . GLY A 1 490 ? -4.391 18.969 22.375 1 65.69 490 GLY A N 1
ATOM 3972 C CA . GLY A 1 490 ? -4.621 17.859 21.469 1 65.69 490 GLY A CA 1
ATOM 3973 C C . GLY A 1 490 ? -4.223 16.516 22.047 1 65.69 490 GLY A C 1
ATOM 3974 O O . GLY A 1 490 ? -4.316 15.484 21.375 1 65.69 490 GLY A O 1
ATOM 3975 N N . GLN A 1 491 ? -3.826 16.562 23.234 1 73 491 GLN A N 1
ATOM 3976 C CA . GLN A 1 491 ? -3.41 15.328 23.906 1 73 491 GLN A CA 1
ATOM 3977 C C . GLN A 1 491 ? -4.41 14.93 24.984 1 73 491 GLN A C 1
ATOM 3979 O O . GLN A 1 491 ? -5.406 15.617 25.203 1 73 491 GLN A O 1
ATOM 3984 N N . ILE A 1 492 ? -4.094 13.789 25.562 1 80.44 492 ILE A N 1
ATOM 3985 C CA . ILE A 1 492 ? -4.934 13.289 26.656 1 80.44 492 ILE A CA 1
ATOM 3986 C C . ILE A 1 492 ? -4.906 14.266 27.828 1 80.44 492 ILE A C 1
ATOM 3988 O O . ILE A 1 492 ? -3.848 14.773 28.188 1 80.44 492 ILE A O 1
ATOM 3992 N N . ASN A 1 493 ? -6.062 14.602 28.266 1 84.19 493 ASN A N 1
ATOM 3993 C CA . ASN A 1 493 ? -6.25 15.492 29.406 1 84.19 493 ASN A CA 1
ATOM 3994 C C . ASN A 1 493 ? -5.91 16.938 29.047 1 84.19 493 ASN A C 1
ATOM 3996 O O . ASN A 1 493 ? -5.348 17.672 29.859 1 84.19 493 ASN A O 1
ATOM 4000 N N . GLU A 1 494 ? -6.105 17.234 27.812 1 86.81 494 GLU A N 1
ATOM 4001 C CA . GLU A 1 494 ? -5.902 18.625 27.438 1 86.81 494 GLU A CA 1
ATOM 4002 C C . GLU A 1 494 ? -6.789 19.562 28.266 1 86.81 494 GLU A C 1
ATOM 4004 O O . GLU A 1 494 ? -7.938 19.219 28.562 1 86.81 494 GLU A O 1
ATOM 4009 N N . GLY A 1 495 ? -6.176 20.656 28.719 1 85.44 495 GLY A N 1
ATOM 4010 C CA . GLY A 1 495 ? -6.879 21.625 29.531 1 85.44 495 GLY A CA 1
ATOM 4011 C C . GLY A 1 495 ? -6 22.797 29.953 1 85.44 495 GLY A C 1
ATOM 4012 O O . GLY A 1 495 ? -4.801 22.797 29.672 1 85.44 495 GLY A O 1
ATOM 4013 N N . PHE A 1 496 ? -6.637 23.812 30.438 1 86.44 496 PHE A N 1
ATOM 4014 C CA . PHE A 1 496 ? -5.922 24.922 31.047 1 86.44 496 PHE A CA 1
ATOM 4015 C C . PHE A 1 496 ? -6.762 25.578 32.156 1 86.44 496 PHE A C 1
ATOM 4017 O O . PHE A 1 496 ? -7.867 25.109 32.438 1 86.44 496 PHE A O 1
ATOM 4024 N N . THR A 1 497 ? -6.227 26.531 32.75 1 87 497 THR A N 1
ATOM 4025 C CA . THR A 1 497 ? -6.91 27.141 33.875 1 87 497 THR A CA 1
ATOM 4026 C C . THR A 1 497 ? -8.047 28.047 33.438 1 87 497 THR A C 1
ATOM 4028 O O . THR A 1 497 ? -8.008 28.578 32.312 1 87 497 THR A O 1
ATOM 4031 N N . ARG A 1 498 ? -8.992 28.094 34.281 1 89.62 498 ARG A N 1
ATOM 4032 C CA . ARG A 1 498 ? -10.094 29.016 34.031 1 89.62 498 ARG A CA 1
ATOM 4033 C C . ARG A 1 498 ? -9.578 30.438 33.781 1 89.62 498 ARG A C 1
ATOM 4035 O O . ARG A 1 498 ? -10.062 31.141 32.906 1 89.62 498 ARG A O 1
ATOM 4042 N N . GLU A 1 499 ? -8.688 30.797 34.5 1 89.12 499 GLU A N 1
ATOM 4043 C CA . GLU A 1 499 ? -8.078 32.125 34.344 1 89.12 499 GLU A CA 1
ATOM 4044 C C . GLU A 1 499 ? -7.488 32.281 32.969 1 89.12 499 GLU A C 1
ATOM 4046 O O . GLU A 1 499 ? -7.68 33.312 32.312 1 89.12 499 GLU A O 1
ATOM 4051 N N . HIS A 1 500 ? -6.758 31.312 32.562 1 89.69 500 HIS A N 1
ATOM 4052 C CA . HIS A 1 500 ? -6.148 31.359 31.234 1 89.69 500 HIS A CA 1
ATOM 4053 C C . HIS A 1 500 ? -7.207 31.453 30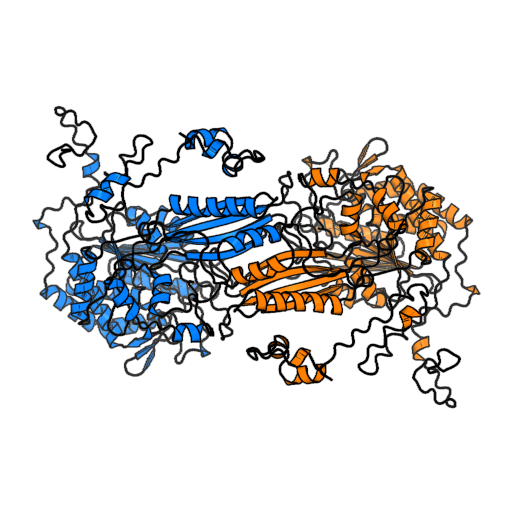.141 1 89.69 500 HIS A C 1
ATOM 4055 O O . HIS A 1 500 ? -7 32.094 29.125 1 89.69 500 HIS A O 1
ATOM 4061 N N . PHE A 1 501 ? -8.273 30.781 30.391 1 91.31 501 PHE A N 1
ATOM 4062 C CA . PHE A 1 501 ? -9.375 30.828 29.438 1 91.31 501 PHE A CA 1
ATOM 4063 C C . PHE A 1 501 ? -9.867 32.25 29.25 1 91.31 501 PHE A C 1
ATOM 4065 O O . PHE A 1 501 ? -9.938 32.75 28.125 1 91.31 501 PHE A O 1
ATOM 4072 N N . PHE A 1 502 ? -10.148 32.906 30.234 1 93.06 502 PHE A N 1
ATOM 4073 C CA . PHE A 1 502 ? -10.711 34.25 30.156 1 93.06 502 PHE A CA 1
ATOM 4074 C C . PHE A 1 502 ? -9.641 35.25 29.734 1 93.06 502 PHE A C 1
ATOM 4076 O O . PHE A 1 502 ? -9.938 36.219 29.031 1 93.06 502 PHE A O 1
ATOM 4083 N N . LYS A 1 503 ? -8.438 35.031 30.109 1 93 503 LYS A N 1
ATOM 4084 C CA . LYS A 1 503 ? -7.355 35.875 29.625 1 93 503 LYS A CA 1
ATOM 4085 C C . LYS A 1 503 ? -7.203 35.781 28.109 1 93 503 LYS A C 1
ATOM 4087 O O . LYS A 1 503 ? -6.852 36.781 27.469 1 93 503 LYS A O 1
ATOM 4092 N N . ASN A 1 504 ? -7.43 34.625 27.656 1 93.31 504 ASN A N 1
ATOM 4093 C CA . ASN A 1 504 ? -7.391 34.469 26.203 1 93.31 504 ASN A CA 1
ATOM 4094 C C . ASN A 1 504 ? -8.516 35.25 25.531 1 93.31 504 ASN A C 1
ATOM 4096 O O . ASN A 1 504 ? -8.328 35.812 24.438 1 93.31 504 ASN A O 1
ATOM 4100 N N . LEU A 1 505 ? -9.664 35.312 26.172 1 95.25 505 LEU A N 1
ATOM 4101 C CA . LEU A 1 505 ? -10.75 36.125 25.656 1 95.25 505 LEU A CA 1
ATOM 4102 C C . LEU A 1 505 ? -10.336 37.594 25.609 1 95.25 505 LEU A C 1
ATOM 4104 O O . LEU A 1 505 ? -10.555 38.281 24.609 1 95.25 505 LEU A O 1
ATOM 4108 N N . GLU A 1 506 ? -9.766 38 26.688 1 96.38 506 GLU A N 1
ATOM 4109 C CA . GLU A 1 506 ? -9.273 39.344 26.75 1 96.38 506 GLU A CA 1
ATOM 4110 C C . GLU A 1 506 ? -8.219 39.625 25.688 1 96.38 506 GLU A C 1
ATOM 4112 O O . GLU A 1 506 ? -8.188 40.688 25.078 1 96.38 506 GLU A O 1
ATOM 4117 N N . LEU A 1 507 ? -7.41 38.656 25.562 1 96.12 507 LEU A N 1
ATOM 4118 C CA . LEU A 1 507 ? -6.328 38.75 24.594 1 96.12 507 LEU A CA 1
ATOM 4119 C C . LEU A 1 507 ? -6.875 39 23.188 1 96.12 507 LEU A C 1
ATOM 4121 O O . LEU A 1 507 ? -6.418 39.875 22.484 1 96.12 507 LEU A O 1
ATOM 4125 N N . PHE A 1 508 ? -7.824 38.219 22.797 1 97.25 508 PHE A N 1
ATOM 4126 C CA . PHE A 1 508 ? -8.352 38.344 21.438 1 97.25 508 PHE A CA 1
ATOM 4127 C C . PHE A 1 508 ? -9.125 39.625 21.266 1 97.25 508 PHE A C 1
ATOM 4129 O O . PHE A 1 508 ? -9.039 40.281 20.203 1 97.25 508 PHE A O 1
ATOM 4136 N N . ALA A 1 509 ? -9.859 40.062 22.25 1 97.5 509 ALA A N 1
ATOM 4137 C CA . ALA A 1 509 ? -10.539 41.344 22.188 1 97.5 509 ALA A CA 1
ATOM 4138 C C . ALA A 1 509 ? -9.531 42.5 22.062 1 97.5 509 ALA A C 1
ATOM 4140 O O . ALA A 1 509 ? -9.742 43.406 21.281 1 97.5 509 ALA A O 1
ATOM 4141 N N . THR A 1 510 ? -8.492 42.375 22.844 1 96.81 510 THR A N 1
ATOM 4142 C CA . THR A 1 510 ? -7.453 43.406 22.828 1 96.81 510 THR A CA 1
ATOM 4143 C C . THR A 1 510 ? -6.699 43.375 21.5 1 96.81 510 THR A C 1
ATOM 4145 O O . THR A 1 510 ? -6.297 44.438 21 1 96.81 510 THR A O 1
ATOM 4148 N N . LEU A 1 511 ? -6.465 42.219 20.984 1 97.06 511 LEU A N 1
ATOM 4149 C CA . LEU A 1 511 ? -5.801 42.125 19.688 1 97.06 511 LEU A CA 1
ATOM 4150 C C . LEU A 1 511 ? -6.605 42.844 18.609 1 97.06 511 LEU A C 1
ATOM 4152 O O . LEU A 1 511 ? -6.043 43.531 17.781 1 97.06 511 LEU A O 1
ATOM 4156 N N . LEU A 1 512 ? -7.898 42.625 18.594 1 96.88 512 LEU A N 1
ATOM 4157 C CA . LEU A 1 512 ? -8.742 43.281 17.625 1 96.88 512 LEU A CA 1
ATOM 4158 C C . LEU A 1 512 ? -8.625 44.812 17.766 1 96.88 512 LEU A C 1
ATOM 4160 O O . LEU A 1 512 ? -8.633 45.531 16.766 1 96.88 512 LEU A O 1
ATOM 4164 N N . PHE A 1 513 ? -8.508 45.281 18.984 1 94.88 513 PHE A N 1
ATOM 4165 C CA . PHE A 1 513 ? -8.281 46.688 19.25 1 94.88 513 PHE A CA 1
ATOM 4166 C C . PHE A 1 513 ? -6.953 47.156 18.672 1 94.88 513 PHE A C 1
ATOM 4168 O O . PHE A 1 513 ? -6.902 48.156 17.953 1 94.88 513 PHE A O 1
ATOM 4175 N N . GLU A 1 514 ? -5.918 46.375 18.953 1 93.06 514 GLU A N 1
ATOM 4176 C CA . GLU A 1 514 ? -4.582 46.75 18.5 1 93.06 514 GLU A CA 1
ATOM 4177 C C . GLU A 1 514 ? -4.508 46.719 16.969 1 93.06 514 GLU A C 1
ATOM 4179 O O . GLU A 1 514 ? -3.818 47.562 16.375 1 93.06 514 GLU A O 1
ATOM 4184 N N . VAL A 1 515 ? -5.141 45.781 16.359 1 93.06 515 VAL A N 1
ATOM 4185 C CA . VAL A 1 515 ? -5.156 45.688 14.906 1 93.06 515 VAL A CA 1
ATOM 4186 C C . VAL A 1 515 ? -5.891 46.875 14.297 1 93.06 515 VAL A C 1
ATOM 4188 O O . VAL A 1 515 ? -5.512 47.375 13.234 1 93.06 515 VAL A O 1
ATOM 4191 N N . ALA A 1 516 ? -6.926 47.312 14.938 1 91.44 516 ALA A N 1
ATOM 4192 C CA . ALA A 1 516 ? -7.707 48.438 14.461 1 91.44 516 ALA A CA 1
ATOM 4193 C C . ALA A 1 516 ? -6.855 49.719 14.422 1 91.44 516 ALA A C 1
ATOM 4195 O O . ALA A 1 516 ? -7.129 50.625 13.641 1 91.44 516 ALA A O 1
ATOM 4196 N N . LEU A 1 517 ? -5.867 49.781 15.266 1 86.19 517 LEU A N 1
ATOM 4197 C CA . LEU A 1 517 ? -5.02 50.969 15.375 1 86.19 517 LEU A CA 1
ATOM 4198 C C . LEU A 1 517 ? -3.973 50.969 14.258 1 86.19 517 LEU A C 1
ATOM 4200 O O . LEU A 1 517 ? -3.34 52 14.016 1 86.19 517 LEU A O 1
ATOM 4204 N N . VAL A 1 518 ? -3.785 49.875 13.594 1 83.94 518 VAL A N 1
ATOM 4205 C CA . VAL A 1 518 ? -2.852 49.812 12.477 1 83.94 518 VAL A CA 1
ATOM 4206 C C . VAL A 1 518 ? -3.486 50.438 11.234 1 83.94 518 VAL A C 1
ATOM 4208 O O . VAL A 1 518 ? -4.582 50.062 10.828 1 83.94 518 VAL A O 1
ATOM 4211 N N . PRO A 1 519 ? -2.801 51.5 10.703 1 71.62 519 PRO A N 1
ATOM 4212 C CA . PRO A 1 519 ? -3.381 52.125 9.516 1 71.62 519 PRO A CA 1
ATOM 4213 C C . PRO A 1 519 ? -3.48 51.156 8.328 1 71.62 519 PRO A C 1
ATOM 4215 O O . PRO A 1 519 ? -2.562 50.375 8.094 1 71.62 519 PRO A O 1
ATOM 4218 N N . PRO A 1 520 ? -4.633 51.094 7.785 1 59.84 520 PRO A N 1
ATOM 4219 C CA . PRO A 1 520 ? -4.797 50.188 6.641 1 59.84 520 PRO A CA 1
ATOM 4220 C C . PRO A 1 520 ? -3.887 50.531 5.473 1 59.84 520 PRO A C 1
ATOM 4222 O O . PRO A 1 520 ? -3.602 51.719 5.25 1 59.84 520 PRO A O 1
ATOM 4225 N N . GLU A 1 521 ? -2.898 49.688 5.059 1 53.03 521 GLU A N 1
ATOM 4226 C CA . GLU A 1 521 ? -2 49.969 3.938 1 53.03 521 GLU A CA 1
ATOM 4227 C C . GLU A 1 521 ? -2.752 49.938 2.611 1 53.03 521 GLU A C 1
ATOM 4229 O O . GLU A 1 521 ? -3.729 49.219 2.451 1 53.03 521 GLU A O 1
ATOM 4234 N N . CYS A 1 522 ? -2.6 51.031 1.827 1 41.72 522 CYS A N 1
ATOM 4235 C CA . CYS A 1 522 ? -3.113 51.062 0.462 1 41.72 522 CYS A CA 1
ATOM 4236 C C . CYS A 1 522 ? -2.572 49.906 -0.355 1 41.72 522 CYS A C 1
ATOM 4238 O O . CYS A 1 522 ? -1.357 49.719 -0.437 1 41.72 522 CYS A O 1
ATOM 4240 N N . LYS A 1 523 ? -3.125 48.688 -0.41 1 42.31 523 LYS A N 1
ATOM 4241 C CA . LYS A 1 523 ? -2.631 47.469 -1.035 1 42.31 523 LYS A CA 1
ATOM 4242 C C . LYS A 1 523 ? -2.834 47.5 -2.547 1 42.31 523 LYS A C 1
ATOM 4244 O O . LYS A 1 523 ? -3.832 47 -3.057 1 42.31 523 LYS A O 1
ATOM 4249 N N . CYS A 1 524 ? -2.553 48.531 -3.34 1 34 524 CYS A N 1
ATOM 4250 C CA . CYS A 1 524 ? -2.588 48.438 -4.793 1 34 524 CYS A CA 1
ATOM 4251 C C . CYS A 1 524 ? -1.578 47.406 -5.285 1 34 524 CYS A C 1
ATOM 4253 O O . CYS A 1 524 ? -0.409 47.719 -5.5 1 34 524 CYS A O 1
ATOM 4255 N N . THR A 1 525 ? -1.482 46.312 -4.746 1 32.28 525 THR A N 1
ATOM 4256 C CA . THR A 1 525 ? -0.5 45.344 -5.199 1 32.28 525 THR A CA 1
ATOM 4257 C C . THR A 1 525 ? -0.816 44.875 -6.617 1 32.28 525 THR A C 1
ATOM 4259 O O . THR A 1 525 ? -0.154 43.969 -7.141 1 32.28 525 THR A O 1
ATOM 4262 N N . GLU A 1 526 ? -1.836 45.219 -7.23 1 31.02 526 GLU A N 1
ATOM 4263 C CA . GLU A 1 526 ? -1.995 44.531 -8.5 1 31.02 526 GLU A CA 1
ATOM 4264 C C . GLU A 1 526 ? -0.827 44.812 -9.438 1 31.02 526 GLU A C 1
ATOM 4266 O O . GLU A 1 526 ? -0.805 44.344 -10.578 1 31.02 526 GLU A O 1
ATOM 4271 N N . ILE A 1 527 ? 0.047 45.719 -9.156 1 29.83 527 ILE A N 1
ATOM 4272 C CA . ILE A 1 527 ? 1.001 46.094 -10.195 1 29.83 527 ILE A CA 1
ATOM 4273 C C . ILE A 1 527 ? 1.992 44.938 -10.422 1 29.83 527 ILE A C 1
ATOM 4275 O O . ILE A 1 527 ? 2.738 44.938 -11.406 1 29.83 527 ILE A O 1
ATOM 4279 N N . LYS A 1 528 ? 2.18 44.188 -9.406 1 29.62 528 LYS A N 1
ATOM 4280 C CA . LYS A 1 528 ? 3.365 43.375 -9.672 1 29.62 528 LYS A CA 1
ATOM 4281 C C . LYS A 1 528 ? 3.088 42.312 -10.75 1 29.62 528 LYS A C 1
ATOM 4283 O O . LYS A 1 528 ? 3.949 42.031 -11.586 1 29.62 528 LYS A O 1
ATOM 4288 N N . ASP A 1 529 ? 1.978 41.656 -10.672 1 28.67 529 ASP A N 1
ATOM 4289 C CA . ASP A 1 529 ? 1.991 40.438 -11.516 1 28.67 529 ASP A CA 1
ATOM 4290 C C . ASP A 1 529 ? 1.744 40.812 -12.977 1 28.67 529 ASP A C 1
ATOM 4292 O O . ASP A 1 529 ? 1.729 39.938 -13.844 1 28.67 529 ASP A O 1
ATOM 4296 N N . TYR A 1 530 ? 1.197 41.969 -13.266 1 27.48 530 TYR A N 1
ATOM 4297 C CA . TYR A 1 530 ? 0.901 42.062 -14.688 1 27.48 530 TYR A CA 1
ATOM 4298 C C . TYR A 1 530 ? 2.178 42.219 -15.5 1 27.48 530 TYR A C 1
ATOM 4300 O O . TYR A 1 530 ? 2.127 42.406 -16.719 1 27.48 530 TYR A O 1
ATOM 4308 N N . CYS A 1 531 ? 3.234 42.688 -14.836 1 26.53 531 CYS A N 1
ATOM 4309 C CA . CYS A 1 531 ? 4.297 42.969 -15.789 1 26.53 531 CYS A CA 1
ATOM 4310 C C . CYS A 1 531 ? 4.859 41.688 -16.391 1 26.53 531 CYS A C 1
ATOM 4312 O O . CYS A 1 531 ? 6.004 41.312 -16.125 1 26.53 531 CYS A O 1
ATOM 4314 N N . PHE A 1 532 ? 4.203 40.562 -16.141 1 24.88 532 PHE A N 1
ATOM 4315 C CA . PHE A 1 532 ? 4.754 39.438 -16.859 1 24.88 532 PHE A CA 1
ATOM 4316 C C . PHE A 1 532 ? 4.664 39.625 -18.375 1 24.88 532 PHE A C 1
ATOM 4318 O O . PHE A 1 532 ? 3.654 39.281 -19 1 24.88 532 PHE A O 1
ATOM 4325 N N . GLU A 1 533 ? 4.957 40.812 -18.875 1 25.17 533 GLU A N 1
ATOM 4326 C CA . GLU A 1 533 ? 5.039 40.656 -20.328 1 25.17 533 GLU A CA 1
ATOM 4327 C C . GLU A 1 533 ? 5.926 39.469 -20.688 1 25.17 533 GLU A C 1
ATOM 4329 O O . GLU A 1 533 ? 5.445 38.5 -21.25 1 25.17 533 GLU A O 1
ATOM 4334 N N . THR A 1 534 ? 7.102 39.844 -21.484 1 23.97 534 THR A N 1
ATOM 4335 C CA . THR A 1 534 ? 7.938 38.875 -22.156 1 23.97 534 THR A CA 1
ATOM 4336 C C . THR A 1 534 ? 8.594 37.938 -21.156 1 23.97 534 THR A C 1
ATOM 4338 O O . THR A 1 534 ? 8.672 38.25 -19.969 1 23.97 534 THR A O 1
ATOM 4341 N N . GLY A 1 535 ? 9.352 36.781 -21.516 1 24.7 535 GLY A N 1
ATOM 4342 C CA . GLY A 1 535 ? 9.906 35.594 -20.875 1 24.7 535 GLY A CA 1
ATOM 4343 C C . GLY A 1 535 ? 10.672 35.875 -19.609 1 24.7 535 GLY A C 1
ATOM 4344 O O . GLY A 1 535 ? 11.078 34.969 -18.891 1 24.7 535 GLY A O 1
ATOM 4345 N N . LYS A 1 536 ? 11.43 37.031 -19.609 1 25.56 536 LYS A N 1
ATOM 4346 C CA . LYS A 1 536 ? 12.555 37.125 -18.688 1 25.56 536 LYS A CA 1
ATOM 4347 C C . LYS A 1 536 ? 12.102 37.594 -17.312 1 25.56 536 LYS A C 1
ATOM 4349 O O . LYS A 1 536 ? 11.367 38.594 -17.203 1 25.56 536 LYS A O 1
ATOM 4354 N N . THR A 1 537 ? 12 36.688 -16.359 1 25.31 537 THR A N 1
ATOM 4355 C CA . THR A 1 537 ? 11.602 36.75 -14.953 1 25.31 537 THR A CA 1
ATOM 4356 C C . THR A 1 537 ? 12.359 37.875 -14.227 1 25.31 537 THR A C 1
ATOM 4358 O O . THR A 1 537 ? 13.578 37.781 -14.062 1 25.31 537 THR A O 1
ATOM 4361 N N . VAL A 1 538 ? 12.109 39.156 -14.453 1 25.16 538 VAL A N 1
ATOM 4362 C CA . VAL A 1 538 ? 12.711 40.312 -13.82 1 25.16 538 VAL A CA 1
ATOM 4363 C C . VAL A 1 538 ? 12.453 40.281 -12.32 1 25.16 538 VAL A C 1
ATOM 4365 O O . VAL A 1 538 ? 12.648 41.281 -11.625 1 25.16 538 VAL A O 1
ATOM 4368 N N . TYR A 1 539 ? 11.93 39.25 -11.773 1 26.64 539 TYR A N 1
ATOM 4369 C CA . TYR A 1 539 ? 11.547 39.219 -10.367 1 26.64 539 TYR A CA 1
ATOM 4370 C C . TYR A 1 539 ? 12.758 39.406 -9.461 1 26.64 539 TYR A C 1
ATOM 4372 O O . TYR A 1 539 ? 12.617 39.844 -8.312 1 26.64 539 TYR A O 1
ATOM 4380 N N . ARG A 1 540 ? 13.953 39.188 -9.883 1 26.47 540 ARG A N 1
ATOM 4381 C CA . ARG A 1 540 ? 15.109 39.062 -9.008 1 26.47 540 ARG A CA 1
ATOM 4382 C C . ARG A 1 540 ? 15.492 40.406 -8.406 1 26.47 540 ARG A C 1
ATOM 4384 O O . ARG A 1 540 ? 15.867 40.5 -7.238 1 26.47 540 ARG A O 1
ATOM 4391 N N . ASP A 1 541 ? 15.406 41.5 -9.125 1 27.59 541 ASP A N 1
ATOM 4392 C CA . ASP A 1 541 ? 16.047 42.75 -8.727 1 27.59 541 ASP A CA 1
ATOM 4393 C C . ASP A 1 541 ? 15.219 43.469 -7.656 1 27.59 541 ASP A C 1
ATOM 4395 O O . ASP A 1 541 ? 15.781 44.125 -6.77 1 27.59 541 ASP A O 1
ATOM 4399 N N . PHE A 1 542 ? 13.883 43.375 -7.582 1 28.09 542 PHE A N 1
ATOM 4400 C CA . PHE A 1 542 ? 13.086 44.125 -6.641 1 28.09 542 PHE A CA 1
ATOM 4401 C C . PHE A 1 542 ? 13.32 43.656 -5.211 1 28.09 542 PHE A C 1
ATOM 4403 O O . PHE A 1 542 ? 13.492 44.469 -4.301 1 28.09 542 PHE A O 1
ATOM 4410 N N . ILE A 1 543 ? 13.523 42.469 -4.883 1 27.34 543 ILE A N 1
ATOM 4411 C CA . ILE A 1 543 ? 13.789 41.938 -3.551 1 27.34 543 ILE A CA 1
ATOM 4412 C C . ILE A 1 543 ? 15.133 42.469 -3.047 1 27.34 543 ILE A C 1
ATOM 4414 O O . ILE A 1 543 ? 15.297 42.75 -1.854 1 27.34 543 ILE A O 1
ATOM 4418 N N . ARG A 1 544 ? 16.062 42.719 -3.832 1 28.8 544 ARG A N 1
ATOM 4419 C CA . ARG A 1 544 ? 17.375 43.219 -3.436 1 28.8 544 ARG A CA 1
ATOM 4420 C C . ARG A 1 544 ? 17.281 44.625 -2.826 1 28.8 544 ARG A C 1
ATOM 4422 O O . ARG A 1 544 ? 18.047 44.969 -1.923 1 28.8 544 ARG A O 1
ATOM 4429 N N . MET A 1 545 ? 16.484 45.5 -3.279 1 28.2 545 MET A N 1
ATOM 4430 C CA . MET A 1 545 ? 16.438 46.875 -2.863 1 28.2 545 MET A CA 1
ATOM 4431 C C . MET A 1 545 ? 15.906 47 -1.438 1 28.2 545 MET A C 1
ATOM 4433 O O . MET A 1 545 ? 16.375 47.844 -0.67 1 28.2 545 MET A O 1
ATOM 4437 N N . MET A 1 546 ? 14.844 46.344 -0.943 1 28.44 546 MET A N 1
ATOM 4438 C CA . MET A 1 546 ? 14.234 46.594 0.355 1 28.44 546 MET A CA 1
ATOM 4439 C C . MET A 1 546 ? 15.062 46 1.482 1 28.44 546 MET A C 1
ATOM 4441 O O . MET A 1 546 ? 14.867 46.344 2.652 1 28.44 546 MET A O 1
ATOM 4445 N N . HIS A 1 547 ? 15.812 44.781 1.362 1 25.25 547 HIS A N 1
ATOM 4446 C CA . HIS A 1 547 ? 16.719 44.281 2.398 1 25.25 547 HIS A CA 1
ATOM 4447 C C . HIS A 1 547 ? 18.172 44.5 1.996 1 25.25 547 HIS A C 1
ATOM 4449 O O . HIS A 1 547 ? 18.734 43.719 1.224 1 25.25 547 HIS A O 1
ATOM 4455 N N . PRO A 1 548 ? 18.812 45.594 2.312 1 25.95 548 PRO A N 1
ATOM 4456 C CA . PRO A 1 548 ? 20.203 45.969 1.989 1 25.95 548 PRO A CA 1
ATOM 4457 C C . PRO A 1 548 ? 21.203 44.906 2.451 1 25.95 548 PRO A C 1
ATOM 4459 O O . PRO A 1 548 ? 22.328 44.875 1.927 1 25.95 548 PRO A O 1
ATOM 4462 N N . ARG A 1 549 ? 21.094 44.406 3.578 1 28.98 549 ARG A N 1
ATOM 4463 C CA . ARG A 1 549 ? 22.219 43.625 4.039 1 28.98 549 ARG A CA 1
ATOM 4464 C C . ARG A 1 549 ? 22.422 42.375 3.15 1 28.98 549 ARG A C 1
ATOM 4466 O O . ARG A 1 549 ? 23.406 41.656 3.32 1 28.98 549 ARG A O 1
ATOM 4473 N N . GLU A 1 550 ? 21.531 41.906 2.436 1 27.86 550 GLU A N 1
ATOM 4474 C CA . GLU A 1 550 ? 21.906 40.75 1.604 1 27.86 550 GLU A CA 1
ATOM 4475 C C . GLU A 1 550 ? 22.734 41.188 0.403 1 27.86 550 GLU A C 1
ATOM 4477 O O . GLU A 1 550 ? 22.219 41.281 -0.714 1 27.86 550 GLU A O 1
ATOM 4482 N N . ARG A 1 551 ? 23.641 42.156 0.544 1 27.2 551 ARG A N 1
ATOM 4483 C CA . ARG A 1 551 ? 24.625 42.531 -0.465 1 27.2 551 ARG A CA 1
ATOM 4484 C C . ARG A 1 551 ? 25.453 41.344 -0.917 1 27.2 551 ARG A C 1
ATOM 4486 O O . ARG A 1 551 ? 25.734 41.188 -2.107 1 27.2 551 ARG A O 1
ATOM 4493 N N . GLN A 1 552 ? 26.25 40.688 -0.058 1 24.77 552 GLN A N 1
ATOM 4494 C CA . GLN A 1 552 ? 27.484 40.031 -0.473 1 24.77 552 GLN A CA 1
ATOM 4495 C C . GLN A 1 552 ? 27.188 38.75 -1.249 1 24.77 552 GLN A C 1
ATOM 4497 O O . GLN A 1 552 ? 28.047 38.188 -1.933 1 24.77 552 GLN A O 1
ATOM 4502 N N . VAL A 1 553 ? 26.297 38.062 -0.939 1 24.5 553 VAL A N 1
ATOM 4503 C CA . VAL A 1 553 ? 26.422 36.75 -1.575 1 24.5 553 VAL A CA 1
ATOM 4504 C C . VAL A 1 553 ? 26.016 36.844 -3.045 1 24.5 553 VAL A C 1
ATOM 4506 O O . VAL A 1 553 ? 24.906 36.438 -3.422 1 24.5 553 VAL A O 1
ATOM 4509 N N . SER A 1 554 ? 26.062 37.969 -3.695 1 24.95 554 SER A N 1
ATOM 4510 C CA . SER A 1 554 ? 25.562 38.125 -5.055 1 24.95 554 SER A CA 1
ATOM 4511 C C . SER A 1 554 ? 26.312 37.219 -6.027 1 24.95 554 SER A C 1
ATOM 4513 O O . SER A 1 554 ? 25.688 36.531 -6.836 1 24.95 554 SER A O 1
ATOM 4515 N N . ASP A 1 555 ? 27.672 37.5 -6.488 1 23.53 555 ASP A N 1
ATOM 4516 C CA . ASP A 1 555 ? 28.344 37.438 -7.781 1 23.53 555 ASP A CA 1
ATOM 4517 C C . ASP A 1 555 ? 28.859 36.031 -8.078 1 23.53 555 ASP A C 1
ATOM 4519 O O . ASP A 1 555 ? 29.547 35.812 -9.078 1 23.53 555 ASP A O 1
ATOM 4523 N N . VAL A 1 556 ? 29.219 35.25 -7.25 1 22.95 556 VAL A N 1
ATOM 4524 C CA . VAL A 1 556 ? 30.031 34.156 -7.789 1 22.95 556 VAL A CA 1
ATOM 4525 C C . VAL A 1 556 ? 29.219 33.344 -8.789 1 22.95 556 VAL A C 1
ATOM 4527 O O . VAL A 1 556 ? 28.328 32.594 -8.398 1 22.95 556 VAL A O 1
ATOM 4530 N N . LEU A 1 557 ? 28.766 34.031 -9.938 1 22.95 557 LEU A N 1
ATOM 4531 C CA . LEU A 1 557 ? 28.297 33.469 -11.203 1 22.95 557 LEU A CA 1
ATOM 4532 C C . LEU A 1 557 ? 29.297 32.469 -11.766 1 22.95 557 LEU A C 1
ATOM 4534 O O . LEU A 1 557 ? 30.438 32.812 -12.039 1 22.95 557 LEU A O 1
ATOM 4538 N N . PHE A 1 558 ? 29.438 31.203 -11.297 1 23.09 558 PHE A N 1
ATOM 4539 C CA . PHE A 1 558 ? 30.312 30.266 -11.984 1 23.09 558 PHE A CA 1
ATOM 4540 C C . PHE A 1 558 ? 30.094 30.328 -13.492 1 23.09 558 PHE A C 1
ATOM 4542 O O . PHE A 1 558 ? 28.953 30.219 -13.961 1 23.09 558 PHE A O 1
ATOM 4549 N N . GLU A 1 559 ? 30.859 31.016 -14.227 1 23.53 559 GLU A N 1
ATOM 4550 C CA . GLU A 1 559 ? 31.109 30.906 -15.656 1 23.53 559 GLU A CA 1
ATOM 4551 C C . GLU A 1 559 ? 31.438 29.469 -16.062 1 23.53 559 GLU A C 1
ATOM 4553 O O . GLU A 1 559 ? 32.531 28.984 -15.836 1 23.53 559 GLU A O 1
ATOM 4558 N N . LEU A 1 560 ? 30.578 28.484 -15.828 1 22.56 560 LEU A N 1
ATOM 4559 C CA . LEU A 1 560 ? 30.891 27.156 -16.344 1 22.56 560 LEU A CA 1
ATOM 4560 C C . LEU A 1 560 ? 31.266 27.219 -17.828 1 22.56 560 LEU A C 1
ATOM 4562 O O . LEU A 1 560 ? 30.531 27.812 -18.625 1 22.56 560 LEU A O 1
ATOM 4566 N N . ASP A 1 561 ? 32.438 27.297 -18.109 1 22.14 561 ASP A N 1
ATOM 4567 C CA . ASP A 1 561 ? 33.062 27.172 -19.422 1 22.14 561 ASP A CA 1
ATOM 4568 C C . ASP A 1 561 ? 32.438 26.016 -20.219 1 22.14 561 ASP A C 1
ATOM 4570 O O . ASP A 1 561 ? 32.281 24.922 -19.688 1 22.14 561 ASP A O 1
ATOM 4574 N N . GLU A 1 562 ? 31.656 26.203 -21.25 1 26.28 562 GLU A N 1
ATOM 4575 C CA . GLU A 1 562 ? 31.016 25.406 -22.312 1 26.28 562 GLU A CA 1
ATOM 4576 C C . GLU A 1 562 ? 31.938 24.297 -22.781 1 26.28 562 GLU A C 1
ATOM 4578 O O . GLU A 1 562 ? 31.469 23.219 -23.172 1 26.28 562 GLU A O 1
ATOM 4583 N N . ALA A 1 563 ? 33.188 24.625 -22.922 1 24.59 563 ALA A N 1
ATOM 4584 C CA . ALA A 1 563 ? 34.156 23.781 -23.609 1 24.59 563 ALA A CA 1
ATOM 4585 C C . ALA A 1 563 ? 34.375 22.453 -22.891 1 24.59 563 ALA A C 1
ATOM 4587 O O . ALA A 1 563 ? 34.531 21.406 -23.516 1 24.59 563 ALA A O 1
ATOM 4588 N N . GLN A 1 564 ? 34.562 22.547 -21.594 1 23.81 564 GLN A N 1
ATOM 4589 C CA . GLN A 1 564 ? 35.125 21.359 -21 1 23.81 564 GLN A CA 1
ATOM 4590 C C . GLN A 1 564 ? 34.062 20.328 -20.641 1 23.81 564 GLN A C 1
ATOM 4592 O O . GLN A 1 564 ? 34.375 19.234 -20.188 1 23.81 564 GLN A O 1
ATOM 4597 N N . ILE A 1 565 ? 32.812 20.75 -20.484 1 24.73 565 ILE A N 1
ATOM 4598 C CA . ILE A 1 565 ? 31.781 19.781 -20.156 1 24.73 565 ILE A CA 1
ATOM 4599 C C . ILE A 1 565 ? 31.656 18.766 -21.297 1 24.73 565 ILE A C 1
ATOM 4601 O O . ILE A 1 565 ? 31.062 17.688 -21.109 1 24.73 565 ILE A O 1
ATOM 4605 N N . ASP A 1 566 ? 31.984 19.109 -22.469 1 24.05 566 ASP A N 1
ATOM 4606 C CA . ASP A 1 566 ? 31.812 18.328 -23.688 1 24.05 566 ASP A CA 1
ATOM 4607 C C . ASP A 1 566 ? 32.688 17.062 -23.656 1 24.05 566 ASP A C 1
ATOM 4609 O O . ASP A 1 566 ? 32.406 16.109 -24.391 1 24.05 566 ASP A O 1
ATOM 4613 N N . LYS A 1 567 ? 33.969 17.25 -23.281 1 25.16 567 LYS A N 1
ATOM 4614 C CA . LYS A 1 567 ? 34.938 16.25 -23.719 1 25.16 567 LYS A CA 1
ATOM 4615 C C . LYS A 1 567 ? 34.812 14.969 -22.891 1 25.16 567 LYS A C 1
ATOM 4617 O O . LYS A 1 567 ? 35.656 14.062 -23.031 1 25.16 567 LYS A O 1
ATOM 4622 N N . ALA A 1 568 ? 34.188 14.953 -21.625 1 23.66 568 ALA A N 1
ATOM 4623 C CA . ALA A 1 568 ? 34.656 13.625 -21.219 1 23.66 568 ALA A CA 1
ATOM 4624 C C . ALA A 1 568 ? 33.875 12.531 -21.969 1 23.66 568 ALA A C 1
ATOM 4626 O O . ALA A 1 568 ? 32.656 12.578 -22.062 1 23.66 568 ALA A O 1
ATOM 4627 N N . PRO A 1 569 ? 34.344 11.672 -22.859 1 23.94 569 PRO A N 1
ATOM 4628 C CA . PRO A 1 569 ? 33.938 10.75 -23.922 1 23.94 569 PRO A CA 1
ATOM 4629 C C . PRO A 1 569 ? 32.875 9.742 -23.469 1 23.94 569 PRO A C 1
ATOM 4631 O O . PRO A 1 569 ? 32.406 8.938 -24.266 1 23.94 569 PRO A O 1
ATOM 4634 N N . GLY A 1 570 ? 32.812 9.406 -22.125 1 25.12 570 GLY A N 1
ATOM 4635 C CA . GLY A 1 570 ? 32.312 8.031 -22.156 1 25.12 570 GLY A CA 1
ATOM 4636 C C . GLY A 1 570 ? 30.891 7.906 -22.625 1 25.12 570 GLY A C 1
ATOM 4637 O O . GLY A 1 570 ? 30.188 8.906 -22.781 1 25.12 570 GLY A O 1
ATOM 4638 N N . ASN A 1 571 ? 30.328 6.637 -22.969 1 21.89 571 ASN A N 1
ATOM 4639 C CA . ASN A 1 571 ? 29.234 6.105 -23.781 1 21.89 571 ASN A CA 1
ATOM 4640 C C . ASN A 1 571 ? 27.875 6.555 -23.266 1 21.89 571 ASN A C 1
ATOM 4642 O O . ASN A 1 571 ? 27.391 6.031 -22.266 1 21.89 571 ASN A O 1
ATOM 4646 N N . ARG A 1 572 ? 27.516 7.836 -23.328 1 24.78 572 ARG A N 1
ATOM 4647 C CA . ARG A 1 572 ? 26.297 8.57 -23.016 1 24.78 572 ARG A CA 1
ATOM 4648 C C . ARG A 1 572 ? 25.094 7.969 -23.719 1 24.78 572 ARG A C 1
ATOM 4650 O O . ARG A 1 572 ? 24.875 8.219 -24.906 1 24.78 572 ARG A O 1
ATOM 4657 N N . ARG A 1 573 ? 24.766 6.703 -23.5 1 26.45 573 ARG A N 1
ATOM 4658 C CA . ARG A 1 573 ? 23.625 6.281 -24.297 1 26.45 573 ARG A CA 1
ATOM 4659 C C . ARG A 1 573 ? 22.453 7.246 -24.125 1 26.45 573 ARG A C 1
ATOM 4661 O O . ARG A 1 573 ? 22.234 7.773 -23.031 1 26.45 573 ARG A O 1
ATOM 4668 N N . ASP A 1 574 ? 21.953 7.957 -25.156 1 25.55 574 ASP A N 1
ATOM 4669 C CA . ASP A 1 574 ? 20.922 8.914 -25.547 1 25.55 574 ASP A CA 1
ATOM 4670 C C . ASP A 1 574 ? 19.562 8.539 -24.969 1 25.55 574 ASP A C 1
ATOM 4672 O O . ASP A 1 574 ? 18.75 7.922 -25.641 1 25.55 574 ASP A O 1
ATOM 4676 N N . TYR A 1 575 ? 19.578 8.023 -23.844 1 25.52 575 TYR A N 1
ATOM 4677 C CA . TYR A 1 575 ? 18.203 7.637 -23.531 1 25.52 575 TYR A CA 1
ATOM 4678 C C . TYR A 1 575 ? 17.312 8.867 -23.375 1 25.52 575 TYR A C 1
ATOM 4680 O O . TYR A 1 575 ? 17.781 9.914 -22.906 1 25.52 575 TYR A O 1
ATOM 4688 N N . PRO A 1 576 ? 16.266 9.062 -24.125 1 28.12 576 PRO A N 1
ATOM 4689 C CA . PRO A 1 576 ? 15.43 10.266 -24.062 1 28.12 576 PRO A CA 1
ATOM 4690 C C . PRO A 1 576 ? 15.109 10.688 -22.641 1 28.12 576 PRO A C 1
ATOM 4692 O O . PRO A 1 576 ? 15.094 9.852 -21.734 1 28.12 576 PRO A O 1
ATOM 4695 N N . SER A 1 577 ? 15.391 11.852 -22.406 1 29.12 577 SER A N 1
ATOM 4696 C CA . SER A 1 577 ? 15.234 12.477 -21.094 1 29.12 577 SER A CA 1
ATOM 4697 C C . SER A 1 577 ? 13.828 12.258 -20.547 1 29.12 577 SER A C 1
ATOM 4699 O O . SER A 1 577 ? 12.898 11.977 -21.297 1 29.12 577 SER A O 1
ATOM 4701 N N . ILE A 1 578 ? 13.734 12.086 -19.344 1 27.38 578 ILE A N 1
ATOM 4702 C CA . ILE A 1 578 ? 12.422 11.906 -18.719 1 27.38 578 ILE A CA 1
ATOM 4703 C C . ILE A 1 578 ? 11.469 13.008 -19.203 1 27.38 578 ILE A C 1
ATOM 4705 O O . ILE A 1 578 ? 10.289 12.75 -19.438 1 27.38 578 ILE A O 1
ATOM 4709 N N . THR A 1 579 ? 11.977 14.195 -19.516 1 25.88 579 THR A N 1
ATOM 4710 C CA . THR A 1 579 ? 11.203 15.32 -20.062 1 25.88 579 THR A CA 1
ATOM 4711 C C . THR A 1 579 ? 10.633 14.977 -21.422 1 25.88 579 THR A C 1
ATOM 4713 O O . THR A 1 579 ? 9.461 15.258 -21.703 1 25.88 579 THR A O 1
ATOM 4716 N N . GLU A 1 580 ? 11.492 14.438 -22.203 1 31.38 580 GLU A N 1
ATOM 4717 C CA . GLU A 1 580 ? 11.078 14.102 -23.562 1 31.38 580 GLU A CA 1
ATOM 4718 C C . GLU A 1 580 ? 10 13.016 -23.562 1 31.38 580 GLU A C 1
ATOM 4720 O O . GLU A 1 580 ? 9.094 13.039 -24.391 1 31.38 580 GLU A O 1
ATOM 4725 N N . MET A 1 581 ? 10.141 12.109 -22.688 1 29.73 581 MET A N 1
ATOM 4726 C CA . MET A 1 581 ? 9.164 11.023 -22.609 1 29.73 581 MET A CA 1
ATOM 4727 C C . MET A 1 581 ? 7.809 11.547 -22.156 1 29.73 581 MET A C 1
ATOM 4729 O O . MET A 1 581 ? 6.77 11.062 -22.609 1 29.73 581 MET A O 1
ATOM 4733 N N . LEU A 1 582 ? 7.789 12.547 -21.25 1 28.56 582 LEU A N 1
ATOM 4734 C CA . LEU A 1 582 ? 6.547 13.078 -20.703 1 28.56 582 LEU A CA 1
ATOM 4735 C C . LEU A 1 582 ? 5.934 14.102 -21.656 1 28.56 582 LEU A C 1
ATOM 4737 O O . LEU A 1 582 ? 4.711 14.164 -21.797 1 28.56 582 LEU A O 1
ATOM 4741 N N . LEU A 1 583 ? 6.668 15.133 -22.125 1 32.44 583 LEU A N 1
ATOM 4742 C CA . LEU A 1 583 ? 6.121 16.328 -22.75 1 32.44 583 LEU A CA 1
ATOM 4743 C C . LEU A 1 583 ? 6.016 16.156 -24.266 1 32.44 583 LEU A C 1
ATOM 4745 O O . LEU A 1 583 ? 5.406 16.984 -24.953 1 32.44 583 LEU A O 1
ATOM 4749 N N . GLY A 1 584 ? 5.859 15.109 -24.875 1 31.92 584 GLY A N 1
ATOM 4750 C CA . GLY A 1 584 ? 5.969 15.039 -26.328 1 31.92 584 GLY A CA 1
ATOM 4751 C C . GLY A 1 584 ? 6.973 16.016 -26.906 1 31.92 584 GLY A C 1
ATOM 4752 O O . GLY A 1 584 ? 7.457 16.906 -26.188 1 31.92 584 GLY A O 1
ATOM 4753 N N . LYS A 1 585 ? 7.684 15.914 -28.172 1 33.69 585 LYS A N 1
ATOM 4754 C CA . LYS A 1 585 ? 8.734 16.672 -28.844 1 33.69 585 LYS A CA 1
ATOM 4755 C C . LYS A 1 585 ? 8.438 18.172 -28.812 1 33.69 585 LYS A C 1
ATOM 4757 O O . LYS A 1 585 ? 9.32 18.984 -28.562 1 33.69 585 LYS A O 1
ATOM 4762 N N . ARG A 1 586 ? 7.324 18.656 -29.344 1 34.22 586 ARG A N 1
ATOM 4763 C CA . ARG A 1 586 ? 7.012 20.031 -29.672 1 34.22 586 ARG A CA 1
ATOM 4764 C C . ARG A 1 586 ? 6.984 20.906 -28.422 1 34.22 586 ARG A C 1
ATOM 4766 O O . ARG A 1 586 ? 7.535 22.016 -28.422 1 34.22 586 ARG A O 1
ATOM 4773 N N . SER A 1 587 ? 6.227 20.453 -27.562 1 32.41 587 SER A N 1
ATOM 4774 C CA . SER A 1 587 ? 6.012 21.375 -26.453 1 32.41 587 SER A CA 1
ATOM 4775 C C . SER A 1 587 ? 7.254 21.469 -25.562 1 32.41 587 SER A C 1
ATOM 4777 O O . SER A 1 587 ? 7.43 22.453 -24.844 1 32.41 587 SER A O 1
ATOM 4779 N N . ALA A 1 588 ? 8.172 20.625 -25.578 1 32.31 588 ALA A N 1
ATOM 4780 C CA . ALA A 1 588 ? 9.477 20.703 -24.938 1 32.31 588 ALA A CA 1
ATOM 4781 C C . ALA A 1 588 ? 10.336 21.797 -25.547 1 32.31 588 ALA A C 1
ATOM 4783 O O . ALA A 1 588 ? 11.07 22.484 -24.844 1 32.31 588 ALA A O 1
ATOM 4784 N N . GLU A 1 589 ? 10.211 21.969 -26.781 1 31.3 589 GLU A N 1
ATOM 4785 C CA . GLU A 1 589 ? 10.922 23.016 -27.5 1 31.3 589 GLU A CA 1
ATOM 4786 C C . GLU A 1 589 ? 10.539 24.406 -26.969 1 31.3 589 GLU A C 1
ATOM 4788 O O . GLU A 1 589 ? 11.406 25.266 -26.781 1 31.3 589 GLU A O 1
ATOM 4793 N N . LYS A 1 590 ? 9.312 24.656 -26.672 1 31.81 590 LYS A N 1
ATOM 4794 C CA . LYS A 1 590 ? 8.844 25.969 -26.234 1 31.81 590 LYS A CA 1
ATOM 4795 C C . LYS A 1 590 ? 9.344 26.281 -24.828 1 31.81 590 LYS A C 1
ATOM 4797 O O . LYS A 1 590 ? 9.758 27.406 -24.547 1 31.81 590 LYS A O 1
ATOM 4802 N N . ALA A 1 591 ? 9.438 25.219 -24.016 1 31 591 ALA A N 1
ATOM 4803 C CA . ALA A 1 591 ? 9.922 25.516 -22.672 1 31 591 ALA A CA 1
ATOM 4804 C C . ALA A 1 591 ? 11.414 25.844 -22.688 1 31 591 ALA A C 1
ATOM 4806 O O . ALA A 1 591 ? 11.867 26.719 -21.938 1 31 591 ALA A O 1
ATOM 4807 N N . LYS A 1 592 ? 12.102 25.328 -23.594 1 34.5 592 LYS A N 1
ATOM 4808 C CA . LYS A 1 592 ? 13.508 25.641 -23.797 1 34.5 592 LYS A CA 1
ATOM 4809 C C . LYS A 1 592 ? 13.688 27.125 -24.172 1 34.5 592 LYS A C 1
ATOM 4811 O O . LYS A 1 592 ? 14.633 27.766 -23.734 1 34.5 592 LYS A O 1
ATOM 4816 N N . ARG A 1 593 ? 12.719 27.703 -24.828 1 32.94 593 ARG A N 1
ATOM 4817 C CA . ARG A 1 593 ? 12.797 29.094 -25.25 1 32.94 593 ARG A CA 1
ATOM 4818 C C . ARG A 1 593 ? 12.516 30.031 -24.078 1 32.94 593 ARG A C 1
ATOM 4820 O O . ARG A 1 593 ? 13.18 31.062 -23.938 1 32.94 593 ARG A O 1
ATOM 4827 N N . MET B 1 1 ? 19.25 -53.312 14.43 1 13.45 1 MET B N 1
ATOM 4828 C CA . MET B 1 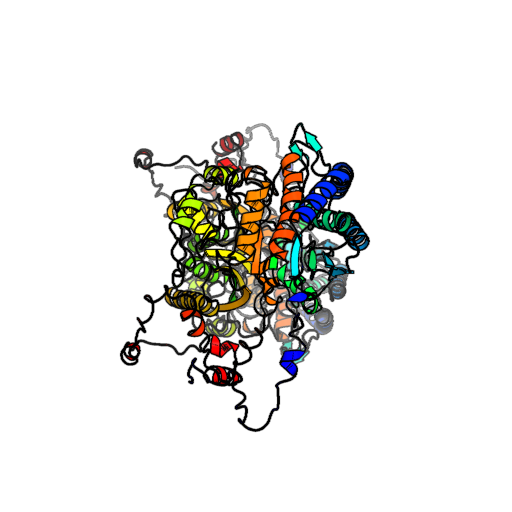1 ? 18.531 -53.125 15.68 1 13.45 1 MET B CA 1
ATOM 4829 C C . MET B 1 1 ? 19.328 -52.281 16.656 1 13.45 1 MET B C 1
ATOM 4831 O O . MET B 1 1 ? 20.562 -52.25 16.594 1 13.45 1 MET B O 1
ATOM 4835 N N . ILE B 1 2 ? 19.016 -50.906 17.047 1 15.18 2 ILE B N 1
ATOM 4836 C CA . ILE B 1 2 ? 17.828 -51.344 16.359 1 15.18 2 ILE B CA 1
ATOM 4837 C C . ILE B 1 2 ? 18.125 -51.531 14.867 1 15.18 2 ILE B C 1
ATOM 4839 O O . ILE B 1 2 ? 18.438 -50.531 14.18 1 15.18 2 ILE B O 1
ATOM 4843 N N . CYS B 1 3 ? 18.484 -52.312 14.734 1 17.39 3 CYS B N 1
ATOM 4844 C CA . CYS B 1 3 ? 18.781 -53.219 13.633 1 17.39 3 CYS B CA 1
ATOM 4845 C C . CYS B 1 3 ? 17.547 -53.469 12.789 1 17.39 3 CYS B C 1
ATOM 4847 O O . CYS B 1 3 ? 16.469 -53.781 13.32 1 17.39 3 CYS B O 1
ATOM 4849 N N . TRP B 1 4 ? 17.422 -52.719 11.578 1 22.28 4 TRP B N 1
ATOM 4850 C CA . TRP B 1 4 ? 17.188 -52.75 10.133 1 22.28 4 TRP B CA 1
ATOM 4851 C C . TRP B 1 4 ? 17.422 -54.156 9.578 1 22.28 4 TRP B C 1
ATOM 4853 O O . TRP B 1 4 ? 17.312 -54.375 8.367 1 22.28 4 TRP B O 1
ATOM 4863 N N . GLY B 1 5 ? 17.906 -54.969 10.352 1 22.45 5 GLY B N 1
ATOM 4864 C CA . GLY B 1 5 ? 17.719 -56.406 10.117 1 22.45 5 GLY B CA 1
ATOM 4865 C C . GLY B 1 5 ? 16.344 -56.875 10.508 1 22.45 5 GLY B C 1
ATOM 4866 O O . GLY B 1 5 ? 15.43 -56.094 10.719 1 22.45 5 GLY B O 1
ATOM 4867 N N . GLU B 1 6 ? 15.898 -57.906 11.234 1 23.11 6 GLU B N 1
ATOM 4868 C CA . GLU B 1 6 ? 14.758 -58.75 11.523 1 23.11 6 GLU B CA 1
ATOM 4869 C C . GLU B 1 6 ? 13.656 -57.969 12.25 1 23.11 6 GLU B C 1
ATOM 4871 O O . GLU B 1 6 ? 12.531 -58.469 12.391 1 23.11 6 GLU B O 1
ATOM 4876 N N . GLN B 1 7 ? 13.883 -56.906 13.094 1 24.39 7 GLN B N 1
ATOM 4877 C CA . GLN B 1 7 ? 13.156 -56.656 14.336 1 24.39 7 GLN B CA 1
ATOM 4878 C C . GLN B 1 7 ? 11.945 -55.75 14.102 1 24.39 7 GLN B C 1
ATOM 4880 O O . GLN B 1 7 ? 11.93 -54.969 13.148 1 24.39 7 GLN B O 1
ATOM 4885 N N . ASN B 1 8 ? 10.719 -55.969 14.898 1 23.55 8 ASN B N 1
ATOM 4886 C CA . ASN B 1 8 ? 9.297 -55.656 14.945 1 23.55 8 ASN B CA 1
ATOM 4887 C C . ASN B 1 8 ? 9.086 -54.125 14.891 1 23.55 8 ASN B C 1
ATOM 4889 O O . ASN B 1 8 ? 9.711 -53.375 15.648 1 23.55 8 ASN B O 1
ATOM 4893 N N . CYS B 1 9 ? 8.953 -53.594 13.773 1 25.41 9 CYS B N 1
ATOM 4894 C CA . CYS B 1 9 ? 8.805 -52.312 13.117 1 25.41 9 CYS B CA 1
ATOM 4895 C C . CYS B 1 9 ? 7.934 -51.375 13.945 1 25.41 9 CYS B C 1
ATOM 4897 O O . CYS B 1 9 ? 7.844 -50.188 13.648 1 25.41 9 CYS B O 1
ATOM 4899 N N . CYS B 1 10 ? 6.879 -51.938 14.672 1 26.16 10 CYS B N 1
ATOM 4900 C CA . CYS B 1 10 ? 5.938 -51.188 15.508 1 26.16 10 CYS B CA 1
ATOM 4901 C C . CYS B 1 10 ? 6.602 -50.75 16.797 1 26.16 10 CYS B C 1
ATOM 4903 O O . CYS B 1 10 ? 7.344 -51.5 17.422 1 26.16 10 CYS B O 1
ATOM 4905 N N . GLY B 1 11 ? 7.461 -49.781 16.938 1 28 11 GLY B N 1
ATOM 4906 C CA . GLY B 1 11 ? 7.949 -49.5 18.281 1 28 11 GLY B CA 1
ATOM 4907 C C . GLY B 1 11 ? 7.039 -50 19.375 1 28 11 GLY B C 1
ATOM 4908 O O . GLY B 1 11 ? 7.152 -49.562 20.531 1 28 11 GLY B O 1
ATOM 4909 N N . VAL B 1 12 ? 5.652 -50.438 18.969 1 26.86 12 VAL B N 1
ATOM 4910 C CA . VAL B 1 12 ? 5.043 -51.188 20.062 1 26.86 12 VAL B CA 1
ATOM 4911 C C . VAL B 1 12 ? 5.93 -52.406 20.422 1 26.86 12 VAL B C 1
ATOM 4913 O O . VAL B 1 12 ? 6.426 -53.094 19.531 1 26.86 12 VAL B O 1
ATOM 4916 N N . PHE B 1 13 ? 6.754 -52.188 21.438 1 27.67 13 PHE B N 1
ATOM 4917 C CA . PHE B 1 13 ? 7.168 -53.438 22.094 1 27.67 13 PHE B CA 1
ATOM 4918 C C . PHE B 1 13 ? 6.043 -54.469 22.078 1 27.67 13 PHE B C 1
ATOM 4920 O O . PHE B 1 13 ? 5.047 -54.312 22.781 1 27.67 13 PHE B O 1
ATOM 4927 N N . LEU B 1 14 ? 5.691 -54.844 20.703 1 26.48 14 LEU B N 1
ATOM 4928 C CA . LEU B 1 14 ? 4.938 -56.094 20.797 1 26.48 14 LEU B CA 1
ATOM 4929 C C . LEU B 1 14 ? 5.586 -57.062 21.797 1 26.48 14 LEU B C 1
ATOM 4931 O O . LEU B 1 14 ? 6.785 -57.344 21.703 1 26.48 14 LEU B O 1
ATOM 4935 N N . ASP B 1 15 ? 5.168 -56.781 23.094 1 27.81 15 ASP B N 1
ATOM 4936 C CA . ASP B 1 15 ? 5.434 -58 23.859 1 27.81 15 ASP B CA 1
ATOM 4937 C C . ASP B 1 15 ? 5.266 -59.25 22.969 1 27.81 15 ASP B C 1
ATOM 4939 O O . ASP B 1 15 ? 4.359 -59.312 22.141 1 27.81 15 ASP B O 1
ATOM 4943 N N . ARG B 1 16 ? 6.375 -59.938 22.578 1 29.34 16 ARG B N 1
ATOM 4944 C CA . ARG B 1 16 ? 6.449 -61.188 21.828 1 29.34 16 ARG B CA 1
ATOM 4945 C C . ARG B 1 16 ? 5.164 -62 21.984 1 29.34 16 ARG B C 1
ATOM 4947 O O . ARG B 1 16 ? 4.719 -62.656 21.031 1 29.34 16 ARG B O 1
ATOM 4954 N N . ASP B 1 17 ? 4.703 -62.125 23.188 1 27.95 17 ASP B N 1
ATOM 4955 C CA . ASP B 1 17 ? 3.725 -63.188 23.438 1 27.95 17 ASP B CA 1
ATOM 4956 C C . ASP B 1 17 ? 2.326 -62.75 23 1 27.95 17 ASP B C 1
ATOM 4958 O O . ASP B 1 17 ? 1.492 -63.594 22.656 1 27.95 17 ASP B O 1
ATOM 4962 N N . LYS B 1 18 ? 1.821 -61.438 23.438 1 31.48 18 LYS B N 1
ATOM 4963 C CA . LYS B 1 18 ? 0.375 -61.344 23.266 1 31.48 18 LYS B CA 1
ATOM 4964 C C . LYS B 1 18 ? 0.027 -60.812 21.875 1 31.48 18 LYS B C 1
ATOM 4966 O O . LYS B 1 18 ? 0.725 -59.969 21.344 1 31.48 18 LYS B O 1
ATOM 4971 N N . ASN B 1 19 ? -0.639 -61.438 20.797 1 26.22 19 ASN B N 1
ATOM 4972 C CA . ASN B 1 19 ? -1.231 -61.406 19.469 1 26.22 19 ASN B CA 1
ATOM 4973 C C . ASN B 1 19 ? -1.883 -60.062 19.188 1 26.22 19 ASN B C 1
ATOM 4975 O O . ASN B 1 19 ? -2.871 -60 18.453 1 26.22 19 ASN B O 1
ATOM 4979 N N . ASP B 1 20 ? -1.761 -59.062 20.047 1 28.14 20 ASP B N 1
ATOM 4980 C CA . ASP B 1 20 ? -2.65 -57.906 19.812 1 28.14 20 ASP B CA 1
ATOM 4981 C C . ASP B 1 20 ? -2.271 -57.156 18.547 1 28.14 20 ASP B C 1
ATOM 4983 O O . ASP B 1 20 ? -1.231 -56.5 18.5 1 28.14 20 ASP B O 1
ATOM 4987 N N . ARG B 1 21 ? -2.619 -57.75 17.266 1 28.11 21 ARG B N 1
ATOM 4988 C CA . ARG B 1 21 ? -2.588 -57.312 15.883 1 28.11 21 ARG B CA 1
ATOM 4989 C C . ARG B 1 21 ? -3.168 -55.906 15.742 1 28.11 21 ARG B C 1
ATOM 4991 O O . ARG B 1 21 ? -4.242 -55.594 16.266 1 28.11 21 ARG B O 1
ATOM 4998 N N . CYS B 1 22 ? -2.367 -54.906 15.805 1 28.03 22 CYS B N 1
ATOM 4999 C CA . CYS B 1 22 ? -2.826 -53.531 15.641 1 28.03 22 CYS B CA 1
ATOM 5000 C C . CYS B 1 22 ? -3.863 -53.406 14.531 1 28.03 22 CYS B C 1
ATOM 5002 O O . CYS B 1 22 ? -3.561 -53.688 13.367 1 28.03 22 CYS B O 1
ATOM 5004 N N . ASP B 1 23 ? -5.195 -53.656 14.672 1 26.95 23 ASP B N 1
ATOM 5005 C CA . ASP B 1 23 ? -6.41 -53.594 13.867 1 26.95 23 ASP B CA 1
ATOM 5006 C C . ASP B 1 23 ? -6.5 -52.25 13.117 1 26.95 23 ASP B C 1
ATOM 5008 O O . ASP B 1 23 ? -7.348 -52.094 12.242 1 26.95 23 ASP B O 1
ATOM 5012 N N . CYS B 1 24 ? -5.969 -51.281 13.695 1 28.44 24 CYS B N 1
ATOM 5013 C CA . CYS B 1 24 ? -6.254 -49.969 13.078 1 28.44 24 CYS B CA 1
ATOM 5014 C C . CYS B 1 24 ? -5.648 -49.906 11.68 1 28.44 24 CYS B C 1
ATOM 5016 O O . CYS B 1 24 ? -5.969 -49 10.914 1 28.44 24 CYS B O 1
ATOM 5018 N N . LEU B 1 25 ? -4.492 -50.562 11.406 1 29.48 25 LEU B N 1
ATOM 5019 C CA . LEU B 1 25 ? -3.797 -50.562 10.125 1 29.48 25 LEU B CA 1
ATOM 5020 C C . LEU B 1 25 ? -4.672 -51.188 9.039 1 29.48 25 LEU B C 1
ATOM 5022 O O . LEU B 1 25 ? -4.324 -51.156 7.859 1 29.48 25 LEU B O 1
ATOM 5026 N N . ARG B 1 26 ? -5.566 -52.062 9.422 1 28.08 26 ARG B N 1
ATOM 5027 C CA . ARG B 1 26 ? -6.438 -52.844 8.539 1 28.08 26 ARG B CA 1
ATOM 5028 C C . ARG B 1 26 ? -7.406 -51.906 7.797 1 28.08 26 ARG B C 1
ATOM 5030 O O . ARG B 1 26 ? -7.707 -52.125 6.625 1 28.08 26 ARG B O 1
ATOM 5037 N N . ASP B 1 27 ? -8.062 -51.031 8.547 1 28.92 27 ASP B N 1
ATOM 5038 C CA . ASP B 1 27 ? -9.211 -50.375 7.914 1 28.92 27 ASP B CA 1
ATOM 5039 C C . ASP B 1 27 ? -8.766 -49.438 6.812 1 28.92 27 ASP B C 1
ATOM 5041 O O . ASP B 1 27 ? -9.539 -49.094 5.914 1 28.92 27 ASP B O 1
ATOM 5045 N N . PHE B 1 28 ? -7.773 -48.562 7.062 1 29.81 28 PHE B N 1
ATOM 5046 C CA . PHE B 1 28 ? -7.5 -47.625 5.98 1 29.81 28 PHE B CA 1
ATOM 5047 C C . PHE B 1 28 ? -6.754 -48.312 4.844 1 29.81 28 PHE B C 1
ATOM 5049 O O . PHE B 1 28 ? -6.48 -47.719 3.811 1 29.81 28 PHE B O 1
ATOM 5056 N N . CYS B 1 29 ? -5.93 -49.375 5.137 1 31.78 29 CYS B N 1
ATOM 5057 C CA . CYS B 1 29 ? -5.398 -50.125 4.016 1 31.78 29 CYS B CA 1
ATOM 5058 C C . CYS B 1 29 ? -6.527 -50.719 3.182 1 31.78 29 CYS B C 1
ATOM 5060 O O . CYS B 1 29 ? -7.07 -51.781 3.527 1 31.78 29 CYS B O 1
ATOM 5062 N N . ILE B 1 30 ? -7.273 -49.875 2.635 1 33.91 30 ILE B N 1
ATOM 5063 C CA . ILE B 1 30 ? -8.383 -50.406 1.852 1 33.91 30 ILE B CA 1
ATOM 5064 C C . ILE B 1 30 ? -7.863 -51.469 0.899 1 33.91 30 ILE B C 1
ATOM 5066 O O . ILE B 1 30 ? -8.648 -52.25 0.334 1 33.91 30 ILE B O 1
ATOM 5070 N N . ARG B 1 31 ? -6.598 -51.25 0.297 1 39.16 31 ARG B N 1
ATOM 5071 C CA . ARG B 1 31 ? -6.5 -52.094 -0.902 1 39.16 31 ARG B CA 1
ATOM 5072 C C . ARG B 1 31 ? -6 -53.469 -0.563 1 39.16 31 ARG B C 1
ATOM 5074 O O . ARG B 1 31 ? -4.789 -53.719 -0.459 1 39.16 31 ARG B O 1
ATOM 5081 N N . ASP B 1 32 ? -6.34 -54.188 0.313 1 37.28 32 ASP B N 1
ATOM 5082 C CA . ASP B 1 32 ? -6.016 -55.625 0.405 1 37.28 32 ASP B CA 1
ATOM 5083 C C . ASP B 1 32 ? -6.434 -56.375 -0.861 1 37.28 32 ASP B C 1
ATOM 5085 O O . ASP B 1 32 ? -7.559 -56.875 -0.949 1 37.28 32 ASP B O 1
ATOM 5089 N N . TYR B 1 33 ? -6.129 -55.875 -2.096 1 38.03 33 TYR B N 1
ATOM 5090 C CA . TYR B 1 33 ? -6.707 -56.625 -3.197 1 38.03 33 TYR B CA 1
ATOM 5091 C C . TYR B 1 33 ? -5.875 -57.875 -3.496 1 38.03 33 TYR B C 1
ATOM 5093 O O . TYR B 1 33 ? -4.66 -57.875 -3.295 1 38.03 33 TYR B O 1
ATOM 5101 N N . LEU B 1 34 ? -6.523 -59 -3.52 1 39.97 34 LEU B N 1
ATOM 5102 C CA . LEU B 1 34 ? -5.973 -60.25 -4.07 1 39.97 34 LEU B CA 1
ATOM 5103 C C . LEU B 1 34 ? -5.43 -60.031 -5.477 1 39.97 34 LEU B C 1
ATOM 5105 O O . LEU B 1 34 ? -5.969 -59.219 -6.23 1 39.97 34 LEU B O 1
ATOM 5109 N N . PRO B 1 35 ? -4.215 -60.344 -5.734 1 44 35 PRO B N 1
ATOM 5110 C CA . PRO B 1 35 ? -3.613 -60.281 -7.066 1 44 35 PRO B CA 1
ATOM 5111 C C . PRO B 1 35 ? -4.617 -60.562 -8.188 1 44 35 PRO B C 1
ATOM 5113 O O . PRO B 1 35 ? -4.496 -60 -9.273 1 44 35 PRO B O 1
ATOM 5116 N N . GLU B 1 36 ? -5.457 -61.438 -7.953 1 43.66 36 GLU B N 1
ATOM 5117 C CA . GLU B 1 36 ? -6.398 -61.844 -9 1 43.66 36 GLU B CA 1
ATOM 5118 C C . GLU B 1 36 ? -7.277 -60.656 -9.414 1 43.66 36 GLU B C 1
ATOM 5120 O O . GLU B 1 36 ? -7.938 -60.688 -10.453 1 43.66 36 GLU B O 1
ATOM 5125 N N . ASP B 1 37 ? -7.348 -59.75 -8.539 1 46.84 37 ASP B N 1
ATOM 5126 C CA . ASP B 1 37 ? -8.266 -58.625 -8.82 1 46.84 37 ASP B CA 1
ATOM 5127 C C . ASP B 1 37 ? -7.57 -57.531 -9.625 1 46.84 37 ASP B C 1
ATOM 5129 O O . ASP B 1 37 ? -8.117 -56.438 -9.789 1 46.84 37 ASP B O 1
ATOM 5133 N N . ARG B 1 38 ? -6.41 -57.812 -9.953 1 51.03 38 ARG B N 1
ATOM 5134 C CA . ARG B 1 38 ? -5.641 -56.812 -10.719 1 51.03 38 ARG B CA 1
ATOM 5135 C C . ARG B 1 38 ? -6.348 -56.469 -12.031 1 51.03 38 ARG B C 1
ATOM 5137 O O . ARG B 1 38 ? -6.922 -57.375 -12.68 1 51.03 38 ARG B O 1
ATOM 5144 N N . ILE B 1 39 ? -6.711 -55.25 -12.281 1 57.28 39 ILE B N 1
ATOM 5145 C CA . ILE B 1 39 ? -7.406 -54.594 -13.375 1 57.28 39 ILE B CA 1
ATOM 5146 C C . ILE B 1 39 ? -6.75 -54.969 -14.703 1 57.28 39 ILE B C 1
ATOM 5148 O O . ILE B 1 39 ? -5.539 -54.812 -14.867 1 57.28 39 ILE B O 1
ATOM 5152 N N . THR B 1 40 ? -7.383 -55.906 -15.5 1 63.97 40 THR B N 1
ATOM 5153 C CA . THR B 1 40 ? -6.902 -56.5 -16.75 1 63.97 40 THR B CA 1
ATOM 5154 C C . THR B 1 40 ? -7.297 -55.656 -17.938 1 63.97 40 THR B C 1
ATOM 5156 O O . THR B 1 40 ? -8.43 -55.719 -18.422 1 63.97 40 THR B O 1
ATOM 5159 N N . VAL B 1 41 ? -6.785 -54.312 -18.141 1 83 41 VAL B N 1
ATOM 5160 C CA . VAL B 1 41 ? -6.992 -53.656 -19.422 1 83 41 VAL B CA 1
ATOM 5161 C C . VAL B 1 41 ? -5.988 -54.188 -20.438 1 83 41 VAL B C 1
ATOM 5163 O O . VAL B 1 41 ? -4.855 -54.531 -20.094 1 83 41 VAL B O 1
ATOM 5166 N N . SER B 1 42 ? -6.488 -54.344 -21.75 1 86.81 42 SER B N 1
ATOM 5167 C CA . SER B 1 42 ? -5.641 -54.844 -22.828 1 86.81 42 SER B CA 1
ATOM 5168 C C . SER B 1 42 ? -5.492 -53.812 -23.938 1 86.81 42 SER B C 1
ATOM 5170 O O . SER B 1 42 ? -6.199 -52.812 -23.953 1 86.81 42 SER B O 1
ATOM 5172 N N . GLU B 1 43 ? -4.586 -54.062 -24.812 1 90.62 43 GLU B N 1
ATOM 5173 C CA . GLU B 1 43 ? -4.367 -53.219 -25.984 1 90.62 43 GLU B CA 1
ATOM 5174 C C . GLU B 1 43 ? -5.621 -53.125 -26.844 1 90.62 43 GLU B C 1
ATOM 5176 O O . GLU B 1 43 ? -5.902 -52.062 -27.438 1 90.62 43 GLU B O 1
ATOM 5181 N N . LYS B 1 44 ? -6.344 -54.156 -26.891 1 91.75 44 LYS B N 1
ATOM 5182 C CA . LYS B 1 44 ? -7.59 -54.188 -27.656 1 91.75 44 LYS B CA 1
ATOM 5183 C C . LYS B 1 44 ? -8.609 -53.219 -27.062 1 91.75 44 LYS B C 1
ATOM 5185 O O . LYS B 1 44 ? -9.383 -52.594 -27.781 1 91.75 44 LYS B O 1
ATOM 5190 N N . ASP B 1 45 ? -8.602 -53.156 -25.781 1 93.69 45 ASP B N 1
ATOM 5191 C CA . ASP B 1 45 ? -9.492 -52.219 -25.094 1 93.69 45 ASP B CA 1
ATOM 5192 C C . ASP B 1 45 ? -9.148 -50.781 -25.453 1 93.69 45 ASP B C 1
ATOM 5194 O O . ASP B 1 45 ? -10.039 -49.969 -25.688 1 93.69 45 ASP B O 1
ATOM 5198 N N . LEU B 1 46 ? -7.859 -50.469 -25.469 1 95.5 46 LEU B N 1
ATOM 5199 C CA . LEU B 1 46 ? -7.418 -49.125 -25.812 1 95.5 46 LEU B CA 1
ATOM 5200 C C . LEU B 1 46 ? -7.824 -48.75 -27.234 1 95.5 46 LEU B C 1
ATOM 5202 O O . LEU B 1 46 ? -8.25 -47.625 -27.5 1 95.5 46 LEU B O 1
ATOM 5206 N N . ASP B 1 47 ? -7.734 -49.75 -28.109 1 95 47 ASP B N 1
ATOM 5207 C CA . ASP B 1 47 ? -8.141 -49.531 -29.484 1 95 47 ASP B CA 1
ATOM 5208 C C . ASP B 1 47 ? -9.617 -49.156 -29.578 1 95 47 ASP B C 1
ATOM 5210 O O . ASP B 1 47 ? -10 -48.281 -30.344 1 95 47 ASP B O 1
ATOM 5214 N N . LYS B 1 48 ? -10.406 -49.844 -28.828 1 97.06 48 LYS B N 1
ATOM 5215 C CA . LYS B 1 48 ? -11.836 -49.562 -28.797 1 97.06 48 LYS B CA 1
ATOM 5216 C C . LYS B 1 48 ? -12.102 -48.156 -28.281 1 97.06 48 LYS B C 1
ATOM 5218 O O . LYS B 1 48 ? -13.008 -47.469 -28.75 1 97.06 48 LYS B O 1
ATOM 5223 N N . VAL B 1 49 ? -11.328 -47.812 -27.312 1 97.62 49 VAL B N 1
ATOM 5224 C CA . VAL B 1 49 ? -11.5 -46.531 -26.688 1 97.62 49 VAL B CA 1
ATOM 5225 C C . VAL B 1 49 ? -11.125 -45.406 -27.672 1 97.62 49 VAL B C 1
ATOM 5227 O O . VAL B 1 49 ? -11.812 -44.406 -27.781 1 97.62 49 VAL B O 1
ATOM 5230 N N . ILE B 1 50 ? -10.039 -45.562 -28.406 1 96.94 50 ILE B N 1
ATOM 5231 C CA . ILE B 1 50 ? -9.594 -44.594 -29.391 1 96.94 50 ILE B CA 1
ATOM 5232 C C . ILE B 1 50 ? -10.648 -44.469 -30.484 1 96.94 50 ILE B C 1
ATOM 5234 O O . ILE B 1 50 ? -10.938 -43.344 -30.953 1 96.94 50 ILE B O 1
ATOM 5238 N N . LYS B 1 51 ? -11.211 -45.562 -30.875 1 96.62 51 LYS B N 1
ATOM 5239 C CA . LYS B 1 51 ? -12.289 -45.531 -31.859 1 96.62 51 LYS B CA 1
ATOM 5240 C C . LYS B 1 51 ? -13.5 -44.781 -31.328 1 96.62 51 LYS B C 1
ATOM 5242 O O . LYS B 1 51 ? -14.094 -43.969 -32.031 1 96.62 51 LYS B O 1
ATOM 5247 N N . ALA B 1 52 ? -13.812 -45.031 -30.109 1 97.06 52 ALA B N 1
ATOM 5248 C CA . ALA B 1 52 ? -14.945 -44.375 -29.484 1 97.06 52 ALA B CA 1
ATOM 5249 C C . ALA B 1 52 ? -14.711 -42.844 -29.438 1 97.06 52 ALA B C 1
ATOM 5251 O O . ALA B 1 52 ? -15.656 -42.062 -29.562 1 97.06 52 ALA B O 1
ATOM 5252 N N . LEU B 1 53 ? -13.5 -42.469 -29.156 1 96.12 53 LEU B N 1
ATOM 5253 C CA . LEU B 1 53 ? -13.125 -41.062 -29.109 1 96.12 53 LEU B CA 1
ATOM 5254 C C . LEU B 1 53 ? -13.406 -40.375 -30.438 1 96.12 53 LEU B C 1
ATOM 5256 O O . LEU B 1 53 ? -13.992 -39.312 -30.469 1 96.12 53 LEU B O 1
ATOM 5260 N N . TYR B 1 54 ? -13.086 -41 -31.5 1 93.94 54 TYR B N 1
ATOM 5261 C CA . TYR B 1 54 ? -13.258 -40.406 -32.812 1 93.94 54 TYR B CA 1
ATOM 5262 C C . TYR B 1 54 ? -14.703 -40.5 -33.281 1 93.94 54 TYR B C 1
ATOM 5264 O O . TYR B 1 54 ? -15.164 -39.688 -34.094 1 93.94 54 TYR B O 1
ATOM 5272 N N . ASP B 1 55 ? -15.445 -41.5 -32.844 1 95.44 55 ASP B N 1
ATOM 5273 C CA . ASP B 1 55 ? -16.875 -41.594 -33.125 1 95.44 55 ASP B CA 1
ATOM 5274 C C . ASP B 1 55 ? -17.625 -40.375 -32.594 1 95.44 55 ASP B C 1
ATOM 5276 O O . ASP B 1 55 ? -18.688 -40.031 -33.125 1 95.44 55 ASP B O 1
ATOM 5280 N N . LYS B 1 56 ? -17.078 -39.75 -31.609 1 94.56 56 LYS B N 1
ATOM 5281 C CA . LYS B 1 56 ? -17.75 -38.625 -30.984 1 94.56 56 LYS B CA 1
ATOM 5282 C C . LYS B 1 56 ? -17.016 -37.312 -31.328 1 94.56 56 LYS B C 1
ATOM 5284 O O . LYS B 1 56 ? -17.109 -36.344 -30.578 1 94.56 56 LYS B O 1
ATOM 5289 N N . GLU B 1 57 ? -16.312 -37.344 -32.344 1 93.38 57 GLU B N 1
ATOM 5290 C CA . GLU B 1 57 ? -15.508 -36.188 -32.719 1 93.38 57 GLU B CA 1
ATOM 5291 C C . GLU B 1 57 ? -16.375 -34.938 -32.875 1 93.38 57 GLU B C 1
ATOM 5293 O O . GLU B 1 57 ? -16.031 -33.875 -32.375 1 93.38 57 GLU B O 1
ATOM 5298 N N . ASP B 1 58 ? -17.516 -35.062 -33.531 1 92 58 ASP B N 1
ATOM 5299 C CA . ASP B 1 58 ? -18.406 -33.906 -33.75 1 92 58 ASP B CA 1
ATOM 5300 C C . ASP B 1 58 ? -18.984 -33.406 -32.438 1 92 58 ASP B C 1
ATOM 5302 O O . ASP B 1 58 ? -19.047 -32.219 -32.219 1 92 58 ASP B O 1
ATOM 5306 N N . PHE B 1 59 ? -19.391 -34.312 -31.672 1 93.25 59 PHE B N 1
ATOM 5307 C CA . PHE B 1 59 ? -19.938 -33.938 -30.375 1 93.25 59 PHE B CA 1
ATOM 5308 C C . PHE B 1 59 ? -18.891 -33.188 -29.562 1 93.25 59 PHE B C 1
ATOM 5310 O O . PHE B 1 59 ? -19.203 -32.156 -28.953 1 93.25 59 PHE B O 1
ATOM 5317 N N . ASN B 1 60 ? -17.734 -33.75 -29.484 1 94.62 60 ASN B N 1
ATOM 5318 C CA . ASN B 1 60 ? -16.656 -33.156 -28.703 1 94.62 60 ASN B CA 1
ATOM 5319 C C . ASN B 1 60 ? -16.328 -31.75 -29.188 1 94.62 60 ASN B C 1
ATOM 5321 O O . ASN B 1 60 ? -16.094 -30.844 -28.375 1 94.62 60 ASN B O 1
ATOM 5325 N N . MET B 1 61 ? -16.359 -31.516 -30.453 1 93.75 61 MET B N 1
ATOM 5326 C CA . MET B 1 61 ? -16.047 -30.203 -31.016 1 93.75 61 MET B CA 1
ATOM 5327 C C . MET B 1 61 ? -17.172 -29.203 -30.719 1 93.75 61 MET B C 1
ATOM 5329 O O . MET B 1 61 ? -16.906 -28.047 -30.406 1 93.75 61 MET B O 1
ATOM 5333 N N . VAL B 1 62 ? -18.391 -29.656 -30.859 1 94.12 62 VAL B N 1
ATOM 5334 C CA . VAL B 1 62 ? -19.531 -28.797 -30.562 1 94.12 62 VAL B CA 1
ATOM 5335 C C . VAL B 1 62 ? -19.531 -28.406 -29.094 1 94.12 62 VAL B C 1
ATOM 5337 O O . VAL B 1 62 ? -19.75 -27.25 -28.75 1 94.12 62 VAL B O 1
ATOM 5340 N N . TYR B 1 63 ? -19.312 -29.406 -28.281 1 95.44 63 TYR B N 1
ATOM 5341 C CA . TYR B 1 63 ? -19.266 -29.141 -26.844 1 95.44 63 TYR B CA 1
ATOM 5342 C C . TYR B 1 63 ? -18.141 -28.156 -26.5 1 95.44 63 TYR B C 1
ATOM 5344 O O . TYR B 1 63 ? -18.312 -27.266 -25.688 1 95.44 63 TYR B O 1
ATOM 5352 N N . THR B 1 64 ? -16.953 -28.344 -27.125 1 96.25 64 THR B N 1
ATOM 5353 C CA . THR B 1 64 ? -15.828 -27.438 -26.938 1 96.25 64 THR B CA 1
ATOM 5354 C C . THR B 1 64 ? -16.203 -26.016 -27.359 1 96.25 64 THR B C 1
ATOM 5356 O O . THR B 1 64 ? -15.859 -25.047 -26.672 1 96.25 64 THR B O 1
ATOM 5359 N N . SER B 1 65 ? -16.875 -25.906 -28.453 1 95.69 65 SER B N 1
ATOM 5360 C CA . SER B 1 65 ? -17.312 -24.609 -28.938 1 95.69 65 SER B CA 1
ATOM 5361 C C . SER B 1 65 ? -18.234 -23.922 -27.938 1 95.69 65 SER B C 1
ATOM 5363 O O . SER B 1 65 ? -18.125 -22.719 -27.719 1 95.69 65 SER B O 1
ATOM 5365 N N . GLU B 1 66 ? -19.094 -24.672 -27.406 1 96 66 GLU B N 1
ATOM 5366 C CA . GLU B 1 66 ? -20.016 -24.141 -26.406 1 96 66 GLU B CA 1
ATOM 5367 C C . GLU B 1 66 ? -19.266 -23.625 -25.188 1 96 66 GLU B C 1
ATOM 5369 O O . GLU B 1 66 ? -19.594 -22.547 -24.672 1 96 66 GLU B O 1
ATOM 5374 N N . ILE B 1 67 ? -18.359 -24.406 -24.703 1 97.06 67 ILE B N 1
ATOM 5375 C CA . ILE B 1 67 ? -17.641 -24.078 -23.469 1 97.06 67 ILE B CA 1
ATOM 5376 C C . ILE B 1 67 ? -16.766 -22.844 -23.719 1 97.06 67 ILE B C 1
ATOM 5378 O O . ILE B 1 67 ? -16.688 -21.953 -22.875 1 97.06 67 ILE B O 1
ATOM 5382 N N . ILE B 1 68 ? -16.141 -22.75 -24.859 1 95.44 68 ILE B N 1
ATOM 5383 C CA . ILE B 1 68 ? -15.266 -21.625 -25.203 1 95.44 68 ILE B CA 1
ATOM 5384 C C . ILE B 1 68 ? -16.094 -20.344 -25.297 1 95.44 68 ILE B C 1
ATOM 5386 O O . ILE B 1 68 ? -15.617 -19.266 -24.953 1 95.44 68 ILE B O 1
ATOM 5390 N N . ALA B 1 69 ? -17.312 -20.469 -25.688 1 95 69 ALA B N 1
ATOM 5391 C CA . ALA B 1 69 ? -18.203 -19.312 -25.859 1 95 69 ALA B CA 1
ATOM 5392 C C . ALA B 1 69 ? -18.578 -18.703 -24.516 1 95 69 ALA B C 1
ATOM 5394 O O . ALA B 1 69 ? -19 -17.547 -24.453 1 95 69 ALA B O 1
ATOM 5395 N N . ILE B 1 70 ? -18.453 -19.453 -23.469 1 96.06 70 ILE B N 1
ATOM 5396 C CA . ILE B 1 70 ? -18.812 -18.953 -22.156 1 96.06 70 ILE B CA 1
ATOM 5397 C C . ILE B 1 70 ? -17.688 -18.062 -21.609 1 96.06 70 ILE B C 1
ATOM 5399 O O . ILE B 1 70 ? -16.547 -18.516 -21.484 1 96.06 70 ILE B O 1
ATOM 5403 N N . LYS B 1 71 ? -18.016 -16.844 -21.219 1 93.44 71 LYS B N 1
ATOM 5404 C CA . LYS B 1 71 ? -17.031 -15.852 -20.781 1 93.44 71 LYS B CA 1
ATOM 5405 C C . LYS B 1 71 ? -16.766 -15.961 -19.281 1 93.44 71 LYS B C 1
ATOM 5407 O O . LYS B 1 71 ? -17.094 -15.055 -18.516 1 93.44 71 LYS B O 1
ATOM 5412 N N . SER B 1 72 ? -16.078 -16.984 -18.891 1 91.06 72 SER B N 1
ATOM 5413 C CA . SER B 1 72 ? -15.703 -17.141 -17.5 1 91.06 72 SER B CA 1
ATOM 5414 C C . SER B 1 72 ? -14.484 -16.297 -17.141 1 91.06 72 SER B C 1
ATOM 5416 O O . SER B 1 72 ? -13.438 -16.828 -16.766 1 91.06 72 SER B O 1
ATOM 5418 N N . ILE B 1 73 ? -14.68 -15.016 -17.141 1 84.69 73 ILE B N 1
ATOM 5419 C CA . ILE B 1 73 ? -13.594 -14.055 -16.969 1 84.69 73 ILE B CA 1
ATOM 5420 C C . ILE B 1 73 ? -13.328 -13.844 -15.477 1 84.69 73 ILE B C 1
ATOM 5422 O O . ILE B 1 73 ? -14.242 -13.508 -14.719 1 84.69 73 ILE B O 1
ATOM 5426 N N . LEU B 1 74 ? -12.164 -14.023 -15.141 1 72.94 74 LEU B N 1
ATOM 5427 C CA . LEU B 1 74 ? -11.688 -13.961 -13.766 1 72.94 74 LEU B CA 1
ATOM 5428 C C . LEU B 1 74 ? -11.875 -12.555 -13.188 1 72.94 74 LEU B C 1
ATOM 5430 O O . LEU B 1 74 ? -11.555 -11.562 -13.844 1 72.94 74 LEU B O 1
ATOM 5434 N N . GLY B 1 75 ? -12.258 -12.461 -11.93 1 66.38 75 GLY B N 1
ATOM 5435 C CA . GLY B 1 75 ? -12.234 -11.242 -11.141 1 66.38 75 GLY B CA 1
ATOM 5436 C C . GLY B 1 75 ? -13.156 -10.164 -11.672 1 66.38 75 GLY B C 1
ATOM 5437 O O . GLY B 1 75 ? -13.078 -9.008 -11.25 1 66.38 75 GLY B O 1
ATOM 5438 N N . ASN B 1 76 ? -13.914 -10.445 -12.688 1 71.81 76 ASN B N 1
ATOM 5439 C CA . ASN B 1 76 ? -14.836 -9.453 -13.242 1 71.81 76 ASN B CA 1
ATOM 5440 C C . ASN B 1 76 ? -16.281 -9.734 -12.812 1 71.81 76 ASN B C 1
ATOM 5442 O O . ASN B 1 76 ? -16.891 -10.711 -13.258 1 71.81 76 ASN B O 1
ATOM 5446 N N . PRO B 1 77 ? -16.75 -8.859 -12.031 1 75.25 77 PRO B N 1
ATOM 5447 C CA . PRO B 1 77 ? -18.094 -9.094 -11.5 1 75.25 77 PRO B CA 1
ATOM 5448 C C . PRO B 1 77 ? -19.156 -9.148 -12.586 1 75.25 77 PRO B C 1
ATOM 5450 O O . PRO B 1 77 ? -20.219 -9.742 -12.391 1 75.25 77 PRO B O 1
ATOM 5453 N N . MET B 1 78 ? -18.938 -8.602 -13.742 1 81.5 78 MET B N 1
ATOM 5454 C CA . MET B 1 78 ? -19.906 -8.578 -14.844 1 81.5 78 MET B CA 1
ATOM 5455 C C . MET B 1 78 ? -20.141 -9.984 -15.391 1 81.5 78 MET B C 1
ATOM 5457 O O . MET B 1 78 ? -21.172 -10.242 -16 1 81.5 78 MET B O 1
ATOM 5461 N N . TYR B 1 79 ? -19.219 -10.898 -15.086 1 87.88 79 TYR B N 1
ATOM 5462 C CA . TYR B 1 79 ? -19.297 -12.211 -15.727 1 87.88 79 TYR B CA 1
ATOM 5463 C C . TYR B 1 79 ? -19.516 -13.305 -14.695 1 87.88 79 TYR B C 1
ATOM 5465 O O . TYR B 1 79 ? -19.172 -14.469 -14.938 1 87.88 79 TYR B O 1
ATOM 5473 N N . VAL B 1 80 ? -20.016 -12.969 -13.625 1 85.81 80 VAL B N 1
ATOM 5474 C CA . VAL B 1 80 ? -20.234 -13.938 -12.562 1 85.81 80 VAL B CA 1
ATOM 5475 C C . VAL B 1 80 ? -21.234 -14.992 -13.031 1 85.81 80 VAL B C 1
ATOM 5477 O O . VAL B 1 80 ? -21.078 -16.188 -12.742 1 85.81 80 VAL B O 1
ATOM 5480 N N . ASN B 1 81 ? -22.234 -14.57 -13.711 1 90.62 81 ASN B N 1
ATOM 5481 C CA . ASN B 1 81 ? -23.25 -15.5 -14.203 1 90.62 81 ASN B CA 1
ATOM 5482 C C . ASN B 1 81 ? -22.672 -16.453 -15.242 1 90.62 81 ASN B C 1
ATOM 5484 O O . ASN B 1 81 ? -23.031 -17.625 -15.289 1 90.62 81 ASN B O 1
ATOM 5488 N N . GLU B 1 82 ? -21.875 -15.977 -16.062 1 93.44 82 GLU B N 1
ATOM 5489 C CA . GLU B 1 82 ? -21.219 -16.828 -17.062 1 93.44 82 GLU B CA 1
ATOM 5490 C C . GLU B 1 82 ? -20.328 -17.859 -16.391 1 93.44 82 GLU B C 1
ATOM 5492 O O . GLU B 1 82 ? -20.281 -19.016 -16.812 1 93.44 82 GLU B O 1
ATOM 5497 N N . THR B 1 83 ? -19.703 -17.406 -15.406 1 92.19 83 THR B N 1
ATOM 5498 C CA . THR B 1 83 ? -18.859 -18.344 -14.68 1 92.19 83 THR B CA 1
ATOM 5499 C C . THR B 1 83 ? -19.688 -19.438 -14.031 1 92.19 83 THR B C 1
ATOM 5501 O O . THR B 1 83 ? -19.312 -20.609 -14.078 1 92.19 83 THR B O 1
ATOM 5504 N N . LYS B 1 84 ? -20.734 -19.078 -13.469 1 93.25 84 LYS B N 1
ATOM 5505 C CA . LYS B 1 84 ? -21.641 -20.062 -12.875 1 93.25 84 LYS B CA 1
ATOM 5506 C C . LYS B 1 84 ? -22.203 -21 -13.945 1 93.25 84 LYS B C 1
ATOM 5508 O O . LYS B 1 84 ? -22.297 -22.203 -13.719 1 93.25 84 LYS B O 1
ATOM 5513 N N . GLN B 1 85 ? -22.547 -20.438 -15.023 1 96 85 GLN B N 1
ATOM 5514 C CA . GLN B 1 85 ? -23.062 -21.25 -16.141 1 96 85 GLN B CA 1
ATOM 5515 C C . GLN B 1 85 ? -22.031 -22.297 -16.562 1 96 85 GLN B C 1
ATOM 5517 O O . GLN B 1 85 ? -22.406 -23.438 -16.844 1 96 85 GLN B O 1
ATOM 5522 N N . LEU B 1 86 ? -20.828 -21.906 -16.672 1 97.06 86 LEU B N 1
ATOM 5523 C CA . LEU B 1 86 ? -19.766 -22.828 -17.047 1 97.06 86 LEU B CA 1
ATOM 5524 C C . LEU B 1 86 ? -19.672 -23.984 -16.047 1 97.06 86 LEU B C 1
ATOM 5526 O O . LEU B 1 86 ? -19.609 -25.141 -16.438 1 97.06 86 LEU B O 1
ATOM 5530 N N . ILE B 1 87 ? -19.688 -23.656 -14.82 1 96.31 87 ILE B N 1
ATOM 5531 C CA . ILE B 1 87 ? -19.578 -24.656 -13.758 1 96.31 87 ILE B CA 1
ATOM 5532 C C . ILE B 1 87 ? -20.766 -25.609 -13.805 1 96.31 87 ILE B C 1
ATOM 5534 O O . ILE B 1 87 ? -20.609 -26.812 -13.641 1 96.31 87 ILE B O 1
ATOM 5538 N N . ASP B 1 88 ? -21.891 -25.047 -14.016 1 96.94 88 ASP B N 1
ATOM 5539 C CA . ASP B 1 88 ? -23.094 -25.859 -14.117 1 96.94 88 ASP B CA 1
ATOM 5540 C C . ASP B 1 88 ? -23 -26.812 -15.312 1 96.94 88 ASP B C 1
ATOM 5542 O O . ASP B 1 88 ? -23.359 -27.984 -15.203 1 96.94 88 ASP B O 1
ATOM 5546 N N . ARG B 1 89 ? -22.562 -26.297 -16.359 1 97.56 89 ARG B N 1
ATOM 5547 C CA . ARG B 1 89 ? -22.484 -27.094 -17.578 1 97.56 89 ARG B CA 1
ATOM 5548 C C . ARG B 1 89 ? -21.484 -28.234 -17.406 1 97.56 89 ARG B C 1
ATOM 5550 O O . ARG B 1 89 ? -21.719 -29.359 -17.844 1 97.56 89 ARG B O 1
ATOM 5557 N N . LEU B 1 90 ? -20.328 -27.938 -16.844 1 98.19 90 LEU B N 1
ATOM 5558 C CA . LEU B 1 90 ? -19.312 -28.969 -16.625 1 98.19 90 LEU B CA 1
ATOM 5559 C C . LEU B 1 90 ? -19.797 -30 -15.602 1 98.19 90 LEU B C 1
ATOM 5561 O O . LEU B 1 90 ? -19.578 -31.203 -15.773 1 98.19 90 LEU B O 1
ATOM 5565 N N . SER B 1 91 ? -20.438 -29.547 -14.57 1 97.94 91 SER B N 1
ATOM 5566 C CA . SER B 1 91 ? -20.969 -30.438 -13.555 1 97.94 91 SER B CA 1
ATOM 5567 C C . SER B 1 91 ? -22.016 -31.391 -14.148 1 97.94 91 SER B C 1
ATOM 5569 O O . SER B 1 91 ? -22.047 -32.562 -13.805 1 97.94 91 SER B O 1
ATOM 5571 N N . GLN B 1 92 ? -22.828 -30.812 -14.906 1 97.81 92 GLN B N 1
ATOM 5572 C CA . GLN B 1 92 ? -23.844 -31.625 -15.57 1 97.81 92 GLN B CA 1
ATOM 5573 C C . GLN B 1 92 ? -23.219 -32.688 -16.438 1 97.81 92 GLN B C 1
ATOM 5575 O O . GLN B 1 92 ? -23.641 -33.844 -16.422 1 97.81 92 GLN B O 1
ATOM 5580 N N . ARG B 1 93 ? -22.234 -32.281 -17.203 1 97.75 93 ARG B N 1
ATOM 5581 C CA . ARG B 1 93 ? -21.562 -33.25 -18.062 1 97.75 93 ARG B CA 1
ATOM 5582 C C . ARG B 1 93 ? -20.938 -34.375 -17.25 1 97.75 93 ARG B C 1
ATOM 5584 O O . ARG B 1 93 ? -21.031 -35.531 -17.625 1 97.75 93 ARG B O 1
ATOM 5591 N N . LEU B 1 94 ? -20.266 -34.094 -16.203 1 98.44 94 LEU B N 1
ATOM 5592 C CA . LEU B 1 94 ? -19.625 -35.094 -15.336 1 98.44 94 LEU B CA 1
ATOM 5593 C C . LEU B 1 94 ? -20.656 -36 -14.695 1 98.44 94 LEU B C 1
ATOM 5595 O O . LEU B 1 94 ? -20.438 -37.219 -14.562 1 98.44 94 LEU B O 1
ATOM 5599 N N . THR B 1 95 ? -21.797 -35.469 -14.359 1 97.81 95 THR B N 1
ATOM 5600 C CA . THR B 1 95 ? -22.891 -36.25 -13.805 1 97.81 95 THR B CA 1
ATOM 5601 C C . THR B 1 95 ? -23.406 -37.25 -14.844 1 97.81 95 THR B C 1
ATOM 5603 O O . THR B 1 95 ? -23.688 -38.406 -14.523 1 97.81 95 THR B O 1
ATOM 5606 N N . GLU B 1 96 ? -23.547 -36.719 -16.047 1 97.19 96 GLU B N 1
ATOM 5607 C CA . GLU B 1 96 ? -24 -37.594 -17.125 1 97.19 96 GLU B CA 1
ATOM 5608 C C . GLU B 1 96 ? -23.031 -38.75 -17.344 1 97.19 96 GLU B C 1
ATOM 5610 O O . GLU B 1 96 ? -23.438 -39.812 -17.812 1 97.19 96 GLU B O 1
ATOM 5615 N N . LEU B 1 97 ? -21.766 -38.562 -17 1 97.31 97 LEU B N 1
ATOM 5616 C CA . LEU B 1 97 ? -20.75 -39.594 -17.125 1 97.31 97 LEU B CA 1
ATOM 5617 C C . LEU B 1 97 ? -20.656 -40.438 -15.859 1 97.31 97 LEU B C 1
ATOM 5619 O O . LEU B 1 97 ? -19.688 -41.156 -15.656 1 97.31 97 LEU B O 1
ATOM 5623 N N . GLU B 1 98 ? -21.594 -40.25 -14.938 1 95.12 98 GLU B N 1
ATOM 5624 C CA . GLU B 1 98 ? -21.812 -41.094 -13.75 1 95.12 98 GLU B CA 1
ATOM 5625 C C . GLU B 1 98 ? -20.781 -40.781 -12.664 1 95.12 98 GLU B C 1
ATOM 5627 O O . GLU B 1 98 ? -20.484 -41.594 -11.812 1 95.12 98 GLU B O 1
ATOM 5632 N N . PHE B 1 99 ? -20.125 -39.688 -12.758 1 97.94 99 PHE B N 1
ATOM 5633 C CA . PHE B 1 99 ? -19.328 -39.188 -11.641 1 97.94 99 PHE B CA 1
ATOM 5634 C C . PHE B 1 99 ? -20.219 -38.75 -10.492 1 97.94 99 PHE B C 1
ATOM 5636 O O . PHE B 1 99 ? -21.312 -38.219 -10.727 1 97.94 99 PHE B O 1
ATOM 5643 N N . ASP B 1 100 ? -19.766 -39 -9.242 1 97.12 100 ASP B N 1
ATOM 5644 C CA . ASP B 1 100 ? -20.328 -38.312 -8.086 1 97.12 100 ASP B CA 1
ATOM 5645 C C . ASP B 1 100 ? -19.812 -36.875 -8 1 97.12 100 ASP B C 1
ATOM 5647 O O . ASP B 1 100 ? -18.625 -36.656 -7.742 1 97.12 100 ASP B O 1
ATOM 5651 N N . VAL B 1 101 ? -20.766 -35.938 -8.227 1 97.62 101 VAL B N 1
ATOM 5652 C CA . VAL B 1 101 ? -20.328 -34.562 -8.414 1 97.62 101 VAL B CA 1
ATOM 5653 C C . VAL B 1 101 ? -20.828 -33.688 -7.262 1 97.62 101 VAL B C 1
ATOM 5655 O O . VAL B 1 101 ? -22 -33.781 -6.875 1 97.62 101 VAL B O 1
ATOM 5658 N N . GLU B 1 102 ? -19.891 -32.938 -6.656 1 96.06 102 GLU B N 1
ATOM 5659 C CA . GLU B 1 102 ? -20.203 -31.906 -5.68 1 96.06 102 GLU B CA 1
ATOM 5660 C C . GLU B 1 102 ? -19.688 -30.547 -6.141 1 96.06 102 GLU B C 1
ATOM 5662 O O . GLU B 1 102 ? -18.516 -30.422 -6.535 1 96.06 102 GLU B O 1
ATOM 5667 N N . VAL B 1 103 ? -20.578 -29.562 -6.133 1 95.12 103 VAL B N 1
ATOM 5668 C CA . VAL B 1 103 ? -20.188 -28.203 -6.461 1 95.12 103 VAL B CA 1
ATOM 5669 C C . VAL B 1 103 ? -20.203 -27.344 -5.199 1 95.12 103 VAL B C 1
ATOM 5671 O O . VAL B 1 103 ? -21.219 -27.281 -4.5 1 95.12 103 VAL B O 1
ATOM 5674 N N . VAL B 1 104 ? -19.094 -26.719 -4.926 1 91.75 104 VAL B N 1
ATOM 5675 C CA . VAL B 1 104 ? -18.969 -25.875 -3.734 1 91.75 104 VAL B CA 1
ATOM 5676 C C . VAL B 1 104 ? -18.828 -24.422 -4.148 1 91.75 104 VAL B C 1
ATOM 5678 O O . VAL B 1 104 ? -18.016 -24.094 -5.027 1 91.75 104 VAL B O 1
ATOM 5681 N N . THR B 1 105 ? -19.594 -23.594 -3.545 1 87.69 105 THR B N 1
ATOM 5682 C CA . THR B 1 105 ? -19.469 -22.156 -3.734 1 87.69 105 THR B CA 1
ATOM 5683 C C . THR B 1 105 ? -18.625 -21.531 -2.633 1 87.69 105 THR B C 1
ATOM 5685 O O . THR B 1 105 ? -18.859 -21.766 -1.446 1 87.69 105 THR B O 1
ATOM 5688 N N . VAL B 1 106 ? -17.578 -20.812 -3.07 1 81.44 106 VAL B N 1
ATOM 5689 C CA . VAL B 1 106 ? -16.672 -20.188 -2.109 1 81.44 106 VAL B CA 1
ATOM 5690 C C . VAL B 1 106 ? -16.797 -18.672 -2.186 1 81.44 106 VAL B C 1
ATOM 5692 O O . VAL B 1 106 ? -16.578 -18.078 -3.242 1 81.44 106 VAL B O 1
ATOM 5695 N N . GLN B 1 107 ? -17.078 -18.031 -1.084 1 75.25 107 GLN B N 1
ATOM 5696 C CA . GLN B 1 107 ? -17.156 -16.578 -1.008 1 75.25 107 GLN B CA 1
ATOM 5697 C C . GLN B 1 107 ? -15.828 -15.977 -0.57 1 75.25 107 GLN B C 1
ATOM 5699 O O . GLN B 1 107 ? -15.25 -16.406 0.433 1 75.25 107 GLN B O 1
ATOM 5704 N N . PRO B 1 108 ? -15.336 -15.102 -1.437 1 68 108 PRO B N 1
ATOM 5705 C CA . PRO B 1 108 ? -14.086 -14.469 -1.011 1 68 108 PRO B CA 1
ATOM 5706 C C . PRO B 1 108 ? -14.266 -13.586 0.224 1 68 108 PRO B C 1
ATOM 5708 O O . PRO B 1 108 ? -15.383 -13.172 0.538 1 68 108 PRO B O 1
ATOM 5711 N N . GLN B 1 109 ? -13.094 -13.461 1.003 1 59.38 109 GLN B N 1
ATOM 5712 C CA . GLN B 1 109 ? -13.133 -12.555 2.145 1 59.38 109 GLN B CA 1
ATOM 5713 C C . GLN B 1 109 ? -12.867 -11.117 1.711 1 59.38 109 GLN B C 1
ATOM 5715 O O . GLN B 1 109 ? -12.164 -10.875 0.723 1 59.38 109 GLN B O 1
ATOM 5720 N N . GLY B 1 110 ? -13.477 -10.133 2.266 1 53.72 110 GLY B N 1
ATOM 5721 C CA . GLY B 1 110 ? -13.227 -8.719 2.059 1 53.72 110 GLY B CA 1
ATOM 5722 C C . GLY B 1 110 ? -14.172 -8.078 1.054 1 53.72 110 GLY B C 1
ATOM 5723 O O . GLY B 1 110 ? -15.328 -8.484 0.938 1 53.72 110 GLY B O 1
ATOM 5724 N N . ASN B 1 111 ? -13.594 -7.098 0.216 1 47.09 111 ASN B N 1
ATOM 5725 C CA . ASN B 1 111 ? -14.406 -6.281 -0.684 1 47.09 111 ASN B CA 1
ATOM 5726 C C . ASN B 1 111 ? -14.648 -6.992 -2.014 1 47.09 111 ASN B C 1
ATOM 5728 O O . ASN B 1 111 ? -15.352 -6.465 -2.879 1 47.09 111 ASN B O 1
ATOM 5732 N N . VAL B 1 112 ? -13.953 -8.172 -2.164 1 54.47 112 VAL B N 1
ATOM 5733 C CA . VAL B 1 112 ? -14.195 -8.828 -3.443 1 54.47 112 VAL B CA 1
ATOM 5734 C C . VAL B 1 112 ? -15.523 -9.586 -3.398 1 54.47 112 VAL B C 1
ATOM 5736 O O . VAL B 1 112 ? -15.758 -10.391 -2.5 1 54.47 112 VAL B O 1
ATOM 5739 N N . LYS B 1 113 ? -16.266 -9.281 -4.422 1 60.97 113 LYS B N 1
ATOM 5740 C CA . LYS B 1 113 ? -17.688 -9.633 -4.332 1 60.97 113 LYS B CA 1
ATOM 5741 C C . LYS B 1 113 ? -18 -10.859 -5.176 1 60.97 113 LYS B C 1
ATOM 5743 O O . LYS B 1 113 ? -19.078 -11.453 -5.043 1 60.97 113 LYS B O 1
ATOM 5748 N N . THR B 1 114 ? -17 -11.375 -5.984 1 72.12 114 THR B N 1
ATOM 5749 C CA . THR B 1 114 ? -17.516 -12.43 -6.855 1 72.12 114 THR B CA 1
ATOM 5750 C C . THR B 1 114 ? -17.203 -13.805 -6.289 1 72.12 114 THR B C 1
ATOM 5752 O O . THR B 1 114 ? -16.062 -14.086 -5.91 1 72.12 114 THR B O 1
ATOM 5755 N N . PRO B 1 115 ? -18.219 -14.609 -6.172 1 80.75 115 PRO B N 1
ATOM 5756 C CA . PRO B 1 115 ? -18 -15.953 -5.645 1 80.75 115 PRO B CA 1
ATOM 5757 C C . PRO B 1 115 ? -17.141 -16.812 -6.57 1 80.75 115 PRO B C 1
ATOM 5759 O O . PRO B 1 115 ? -17.141 -16.625 -7.785 1 80.75 115 PRO B O 1
ATOM 5762 N N . HIS B 1 116 ? -16.391 -17.719 -5.973 1 84 116 HIS B N 1
ATOM 5763 C CA . HIS B 1 116 ? -15.656 -18.766 -6.695 1 84 116 HIS B CA 1
ATOM 5764 C C . HIS B 1 116 ? -16.344 -20.109 -6.547 1 84 116 HIS B C 1
ATOM 5766 O O . HIS B 1 116 ? -17.156 -20.312 -5.648 1 84 116 HIS B O 1
ATOM 5772 N N . TYR B 1 117 ? -16.062 -20.984 -7.523 1 89.38 117 TYR B N 1
ATOM 5773 C CA . TYR B 1 117 ? -16.688 -22.312 -7.52 1 89.38 117 TYR B CA 1
ATOM 5774 C C . TYR B 1 117 ? -15.641 -23.406 -7.652 1 89.38 117 TYR B C 1
ATOM 5776 O O . TYR B 1 117 ? -14.609 -23.219 -8.312 1 89.38 117 TYR B O 1
ATOM 5784 N N . VAL B 1 118 ? -15.898 -24.531 -6.98 1 91.5 118 VAL B N 1
ATOM 5785 C CA . VAL B 1 118 ? -15.047 -25.719 -7.102 1 91.5 118 VAL B CA 1
ATOM 5786 C C . VAL B 1 118 ? -15.914 -26.953 -7.371 1 91.5 118 VAL B C 1
ATOM 5788 O O . VAL B 1 118 ? -16.891 -27.188 -6.668 1 91.5 118 VAL B O 1
ATOM 5791 N N . ILE B 1 119 ? -15.609 -27.672 -8.391 1 95.75 119 ILE B N 1
ATOM 5792 C CA . ILE B 1 119 ? -16.25 -28.953 -8.672 1 95.75 119 ILE B CA 1
ATOM 5793 C C . ILE B 1 119 ? -15.383 -30.094 -8.125 1 95.75 119 ILE B C 1
ATOM 5795 O O . ILE B 1 119 ? -14.188 -30.188 -8.445 1 95.75 119 ILE B O 1
ATOM 5799 N N . PHE B 1 120 ? -15.969 -30.906 -7.262 1 95.5 120 PHE B N 1
ATOM 5800 C CA . PHE B 1 120 ? -15.406 -32.188 -6.879 1 95.5 120 PHE B CA 1
ATOM 5801 C C . PHE B 1 120 ? -16.156 -33.344 -7.562 1 95.5 120 PHE B C 1
ATOM 5803 O O . PHE B 1 120 ? -17.344 -33.531 -7.34 1 95.5 120 PHE B O 1
ATOM 5810 N N . ALA B 1 121 ? -15.453 -34.031 -8.414 1 97.94 121 ALA B N 1
ATOM 5811 C CA . ALA B 1 121 ? -16.062 -35.156 -9.109 1 97.94 121 ALA B CA 1
ATOM 5812 C C . ALA B 1 121 ? -15.273 -36.438 -8.844 1 97.94 121 ALA B C 1
ATOM 5814 O O . ALA B 1 121 ? -14.039 -36.438 -8.906 1 97.94 121 ALA B O 1
ATOM 5815 N N . ASN B 1 122 ? -16.016 -37.5 -8.492 1 97.06 122 ASN B N 1
ATOM 5816 C CA . ASN B 1 122 ? -15.391 -38.781 -8.125 1 97.06 122 ASN B CA 1
ATOM 5817 C C . ASN B 1 122 ? -16.016 -39.938 -8.867 1 97.06 122 ASN B C 1
ATOM 5819 O O . ASN B 1 122 ? -17.234 -40.156 -8.773 1 97.06 122 ASN B O 1
ATOM 5823 N N . TYR B 1 123 ? -15.242 -40.594 -9.688 1 97.5 123 TYR B N 1
ATOM 5824 C CA . TYR B 1 123 ? -15.594 -41.906 -10.25 1 97.5 123 TYR B CA 1
ATOM 5825 C C . TYR B 1 123 ? -14.75 -43 -9.625 1 97.5 123 TYR B C 1
ATOM 5827 O O . TYR B 1 123 ? -13.555 -43.094 -9.891 1 97.5 123 TYR B O 1
ATOM 5835 N N . PHE B 1 124 ? -15.391 -43.781 -8.805 1 92.19 124 PHE B N 1
ATOM 5836 C CA . PHE B 1 124 ? -14.711 -44.844 -8.07 1 92.19 124 PHE B CA 1
ATOM 5837 C C . PHE B 1 124 ? -15.375 -46.188 -8.336 1 92.19 124 PHE B C 1
ATOM 5839 O O . PHE B 1 124 ? -16.531 -46.375 -7.984 1 92.19 124 PHE B O 1
ATOM 5846 N N . SER B 1 125 ? -14.602 -47.031 -8.945 1 88 125 SER B N 1
ATOM 5847 C CA . SER B 1 125 ? -15.18 -48.312 -9.32 1 88 125 SER B CA 1
ATOM 5848 C C . SER B 1 125 ? -14.719 -49.406 -8.375 1 88 125 SER B C 1
ATOM 5850 O O . SER B 1 125 ? -15.531 -50.188 -7.863 1 88 125 SER B O 1
ATOM 5852 N N . THR B 1 126 ? -13.422 -49.5 -8.18 1 85.12 126 THR B N 1
ATOM 5853 C CA . THR B 1 126 ? -12.883 -50.531 -7.305 1 85.12 126 THR B CA 1
ATOM 5854 C C . THR B 1 126 ? -11.578 -50.094 -6.66 1 85.12 126 THR B C 1
ATOM 5856 O O . THR B 1 126 ? -10.789 -49.375 -7.285 1 85.12 126 THR B O 1
ATOM 5859 N N . PRO B 1 127 ? -11.352 -50.5 -5.469 1 81 127 PRO B N 1
ATOM 5860 C CA . PRO B 1 127 ? -10.117 -50.094 -4.781 1 81 127 PRO B CA 1
ATOM 5861 C C . PRO B 1 127 ? -8.867 -50.719 -5.41 1 81 127 PRO B C 1
ATOM 5863 O O . PRO B 1 127 ? -7.75 -50.312 -5.098 1 81 127 PRO B O 1
ATOM 5866 N N . ALA B 1 128 ? -9.008 -51.656 -6.266 1 76.56 128 ALA B N 1
ATOM 5867 C CA . ALA B 1 128 ? -7.887 -52.312 -6.918 1 76.56 128 ALA B CA 1
ATOM 5868 C C . ALA B 1 128 ? -7.254 -51.406 -7.98 1 76.56 128 ALA B C 1
ATOM 5870 O O . ALA B 1 128 ? -6.133 -51.688 -8.43 1 76.56 128 ALA B O 1
ATOM 5871 N N . LYS B 1 129 ? -7.957 -50.406 -8.32 1 86.69 129 LYS B N 1
ATOM 5872 C CA . LYS B 1 129 ? -7.465 -49.5 -9.352 1 86.69 129 LYS B CA 1
ATOM 5873 C C . LYS B 1 129 ? -6.73 -48.312 -8.742 1 86.69 129 LYS B C 1
ATOM 5875 O O . LYS B 1 129 ? -7.059 -47.875 -7.633 1 86.69 129 LYS B O 1
ATOM 5880 N N . ASN B 1 130 ? -5.73 -47.844 -9.484 1 89.31 130 ASN B N 1
ATOM 5881 C CA . ASN B 1 130 ? -5.078 -46.625 -9.062 1 89.31 130 ASN B CA 1
ATOM 5882 C C . ASN B 1 130 ? -6.055 -45.438 -9.047 1 89.31 130 ASN B C 1
ATOM 5884 O O . ASN B 1 130 ? -6.996 -45.406 -9.836 1 89.31 130 ASN B O 1
ATOM 5888 N N . VAL B 1 131 ? -5.844 -44.531 -8.141 1 91.75 131 VAL B N 1
ATOM 5889 C CA . VAL B 1 131 ? -6.664 -43.312 -8.062 1 91.75 131 VAL B CA 1
ATOM 5890 C C . VAL B 1 131 ? -5.902 -42.125 -8.664 1 91.75 131 VAL B C 1
ATOM 5892 O O . VAL B 1 131 ? -4.832 -41.781 -8.172 1 91.75 131 VAL B O 1
ATOM 5895 N N . VAL B 1 132 ? -6.426 -41.562 -9.695 1 94.75 132 VAL B N 1
ATOM 5896 C CA . VAL B 1 132 ? -5.836 -40.406 -10.367 1 94.75 132 VAL B CA 1
ATOM 5897 C C . VAL B 1 132 ? -6.68 -39.188 -10.094 1 94.75 132 VAL B C 1
ATOM 5899 O O . VAL B 1 132 ? -7.898 -39.188 -10.289 1 94.75 132 VAL B O 1
ATOM 5902 N N . LEU B 1 133 ? -6.031 -38.156 -9.578 1 95.69 133 LEU B N 1
ATOM 5903 C CA . LEU B 1 133 ? -6.691 -36.875 -9.359 1 95.69 133 LEU B CA 1
ATOM 5904 C C . LEU B 1 133 ? -6.203 -35.844 -10.367 1 95.69 133 LEU B C 1
ATOM 5906 O O . LEU B 1 133 ? -5.012 -35.531 -10.406 1 95.69 133 LEU B O 1
ATOM 5910 N N . VAL B 1 134 ? -7.117 -35.312 -11.117 1 95.75 134 VAL B N 1
ATOM 5911 C CA . VAL B 1 134 ? -6.812 -34.281 -12.109 1 95.75 134 VAL B CA 1
ATOM 5912 C C . VAL B 1 134 ? -7.289 -32.938 -11.609 1 95.75 134 VAL B C 1
ATOM 5914 O O . VAL B 1 134 ? -8.461 -32.75 -11.25 1 95.75 134 VAL B O 1
ATOM 5917 N N . TYR B 1 135 ? -6.355 -32.031 -11.648 1 92.38 135 TYR B N 1
ATOM 5918 C CA . TYR B 1 135 ? -6.684 -30.656 -11.266 1 92.38 135 TYR B CA 1
ATOM 5919 C C . TYR B 1 135 ? -6.641 -29.734 -12.477 1 92.38 135 TYR B C 1
ATOM 5921 O O . TYR B 1 135 ? -5.723 -29.812 -13.297 1 92.38 135 TYR B O 1
ATOM 5929 N N . GLY B 1 136 ? -7.684 -28.812 -12.531 1 90 136 GLY B N 1
ATOM 5930 C CA . GLY B 1 136 ? -7.68 -27.812 -13.594 1 90 136 GLY B CA 1
ATOM 5931 C C . GLY B 1 136 ? -8.523 -26.594 -13.273 1 90 136 GLY B C 1
ATOM 5932 O O . GLY B 1 136 ? -9.578 -26.719 -12.648 1 90 136 GLY B O 1
ATOM 5933 N N . GLY B 1 137 ? -8.016 -25.484 -13.734 1 87.62 137 GLY B N 1
ATOM 5934 C CA . GLY B 1 137 ? -8.789 -24.25 -13.688 1 87.62 137 GLY B CA 1
ATOM 5935 C C . GLY B 1 137 ? -9.469 -23.938 -15 1 87.62 137 GLY B C 1
ATOM 5936 O O . GLY B 1 137 ? -8.969 -24.281 -16.062 1 87.62 137 GLY B O 1
ATOM 5937 N N . VAL B 1 138 ? -10.586 -23.109 -14.898 1 91.62 138 VAL B N 1
ATOM 5938 C CA . VAL B 1 138 ? -11.336 -22.906 -16.125 1 91.62 138 VAL B CA 1
ATOM 5939 C C . VAL B 1 138 ? -11.633 -21.422 -16.328 1 91.62 138 VAL B C 1
ATOM 5941 O O . VAL B 1 138 ? -12.43 -21.062 -17.188 1 91.62 138 VAL B O 1
ATOM 5944 N N . THR B 1 139 ? -11.023 -20.641 -15.594 1 87 139 THR B N 1
ATOM 5945 C CA . THR B 1 139 ? -11.203 -19.219 -15.797 1 87 139 THR B CA 1
ATOM 5946 C C . THR B 1 139 ? -10.188 -18.672 -16.797 1 87 139 THR B C 1
ATOM 5948 O O . THR B 1 139 ? -9.102 -19.25 -16.953 1 87 139 THR B O 1
ATOM 5951 N N . VAL B 1 140 ? -10.625 -17.578 -17.438 1 86.12 140 VAL B N 1
ATOM 5952 C CA . VAL B 1 140 ? -9.75 -16.969 -18.438 1 86.12 140 VAL B CA 1
ATOM 5953 C C . VAL B 1 140 ? -9.523 -15.5 -18.078 1 86.12 140 VAL B C 1
ATOM 5955 O O . VAL B 1 140 ? -10.281 -14.922 -17.297 1 86.12 140 VAL B O 1
ATOM 5958 N N . LYS B 1 141 ? -8.492 -14.953 -18.625 1 76.69 141 LYS B N 1
ATOM 5959 C CA . LYS B 1 141 ? -8.188 -13.539 -18.438 1 76.69 141 LYS B CA 1
ATOM 5960 C C . LYS B 1 141 ? -9.117 -12.656 -19.266 1 76.69 141 LYS B C 1
ATOM 5962 O O . LYS B 1 141 ? -9.617 -13.086 -20.312 1 76.69 141 LYS B O 1
ATOM 5967 N N . ASP B 1 142 ? -9.281 -11.461 -18.672 1 77.5 142 ASP B N 1
ATOM 5968 C CA . ASP B 1 142 ? -9.984 -10.469 -19.469 1 77.5 142 ASP B CA 1
ATOM 5969 C C . ASP B 1 142 ? -9.109 -9.953 -20.609 1 77.5 142 ASP B C 1
ATOM 5971 O O . ASP B 1 142 ? -7.957 -9.578 -20.391 1 77.5 142 ASP B O 1
ATOM 5975 N N . VAL B 1 143 ? -9.539 -10.102 -21.828 1 79 143 VAL B N 1
ATOM 5976 C CA . VAL B 1 143 ? -8.727 -9.719 -22.969 1 79 143 VAL B CA 1
ATOM 5977 C C . VAL B 1 143 ? -9.445 -8.641 -23.781 1 79 143 VAL B C 1
ATOM 5979 O O . VAL B 1 143 ? -10.672 -8.57 -23.781 1 79 143 VAL B O 1
ATOM 5982 N N . ASN B 1 144 ? -8.547 -7.848 -24.391 1 78.81 144 ASN B N 1
ATOM 5983 C CA . ASN B 1 144 ? -9.086 -6.918 -25.375 1 78.81 144 ASN B CA 1
ATOM 5984 C C . ASN B 1 144 ? -9.375 -7.613 -26.703 1 78.81 144 ASN B C 1
ATOM 5986 O O . ASN B 1 144 ? -8.461 -8.094 -27.359 1 78.81 144 ASN B O 1
ATOM 5990 N N . LYS B 1 145 ? -10.57 -7.555 -27.062 1 83 145 LYS B N 1
ATOM 5991 C CA . LYS B 1 145 ? -11.031 -8.273 -28.25 1 83 145 LYS B CA 1
ATOM 5992 C C . LYS B 1 145 ? -10.312 -7.785 -29.5 1 83 145 LYS B C 1
ATOM 5994 O O . LYS B 1 145 ? -10.07 -8.562 -30.422 1 83 145 LYS B O 1
ATOM 5999 N N . SER B 1 146 ? -9.898 -6.566 -29.406 1 82 146 SER B N 1
ATOM 6000 C CA . SER B 1 146 ? -9.281 -5.977 -30.594 1 82 146 SER B CA 1
ATOM 6001 C C . SER B 1 146 ? -7.875 -6.527 -30.812 1 82 146 SER B C 1
ATOM 6003 O O . SER B 1 146 ? -7.348 -6.461 -31.922 1 82 146 SER B O 1
ATOM 6005 N N . ASP B 1 147 ? -7.34 -7.156 -29.844 1 81.62 147 ASP B N 1
ATOM 6006 C CA . ASP B 1 147 ? -5.98 -7.676 -29.953 1 81.62 147 ASP B CA 1
ATOM 6007 C C . ASP B 1 147 ? -5.973 -9.07 -30.578 1 81.62 147 ASP B C 1
ATOM 6009 O O . ASP B 1 147 ? -4.922 -9.57 -30.984 1 81.62 147 ASP B O 1
ATOM 6013 N N . TRP B 1 148 ? -7.102 -9.625 -30.719 1 86.69 148 TRP B N 1
ATOM 6014 C CA . TRP B 1 148 ? -7.219 -10.992 -31.219 1 86.69 148 TRP B CA 1
ATOM 6015 C C . TRP B 1 148 ? -7.539 -11 -32.719 1 86.69 148 TRP B C 1
ATOM 6017 O O . TRP B 1 148 ? -8.281 -10.148 -33.188 1 86.69 148 TRP B O 1
ATOM 6027 N N . SER B 1 149 ? -6.941 -11.898 -33.438 1 87.06 149 SER B N 1
ATOM 6028 C CA . SER B 1 149 ? -7.246 -12.062 -34.844 1 87.06 149 SER B CA 1
ATOM 6029 C C . SER B 1 149 ? -8.656 -12.602 -35.062 1 87.06 149 SER B C 1
ATOM 6031 O O . SER B 1 149 ? -9.289 -12.336 -36.062 1 87.06 149 SER B O 1
ATOM 6033 N N . HIS B 1 150 ? -9.094 -13.438 -34.156 1 88.5 150 HIS B N 1
ATOM 6034 C CA . HIS B 1 150 ? -10.438 -13.984 -34.094 1 88.5 150 HIS B CA 1
ATOM 6035 C C . HIS B 1 150 ? -11.109 -13.711 -32.75 1 88.5 150 HIS B C 1
ATOM 6037 O O . HIS B 1 150 ? -10.422 -13.531 -31.75 1 88.5 150 HIS B O 1
ATOM 6043 N N . TYR B 1 151 ? -12.445 -13.625 -32.906 1 91.25 151 TYR B N 1
ATOM 6044 C CA . TYR B 1 151 ? -13.148 -13.336 -31.656 1 91.25 151 TYR B CA 1
ATOM 6045 C C . TYR B 1 151 ? -12.797 -14.359 -30.578 1 91.25 151 TYR B C 1
ATOM 6047 O O . TYR B 1 151 ? -12.969 -15.562 -30.781 1 91.25 151 TYR B O 1
ATOM 6055 N N . PRO B 1 152 ? -12.305 -13.945 -29.422 1 93 152 PRO B N 1
ATOM 6056 C CA . PRO B 1 152 ? -11.719 -14.852 -28.422 1 93 152 PRO B CA 1
ATOM 6057 C C . PRO B 1 152 ? -12.758 -15.797 -27.812 1 93 152 PRO B C 1
ATOM 6059 O O . PRO B 1 152 ? -12.414 -16.891 -27.359 1 93 152 PRO B O 1
ATOM 6062 N N . PHE B 1 153 ? -14.07 -15.445 -27.828 1 94.25 153 PHE B N 1
ATOM 6063 C CA . PHE B 1 153 ? -15.078 -16.266 -27.172 1 94.25 153 PHE B CA 1
ATOM 6064 C C . PHE B 1 153 ? -15.938 -17 -28.203 1 94.25 153 PHE B C 1
ATOM 6066 O O . PHE B 1 153 ? -17.141 -17.172 -28.016 1 94.25 153 PHE B O 1
ATOM 6073 N N . GLN B 1 154 ? -15.305 -17.297 -29.234 1 93.5 154 GLN B N 1
ATOM 6074 C CA . GLN B 1 154 ? -15.828 -18.172 -30.297 1 93.5 154 GLN B CA 1
ATOM 6075 C C . GLN B 1 154 ? -14.742 -19.094 -30.828 1 93.5 154 GLN B C 1
ATOM 6077 O O . GLN B 1 154 ? -13.688 -18.641 -31.266 1 93.5 154 GLN B O 1
ATOM 6082 N N . LEU B 1 155 ? -15.055 -20.406 -30.688 1 94.62 155 LEU B N 1
ATOM 6083 C CA . LEU B 1 155 ? -14.109 -21.344 -31.281 1 94.62 155 LEU B CA 1
ATOM 6084 C C . LEU B 1 155 ? -14.078 -21.219 -32.781 1 94.62 155 LEU B C 1
ATOM 6086 O O . LEU B 1 155 ? -15.078 -21.453 -33.469 1 94.62 155 LEU B O 1
ATOM 6090 N N . THR B 1 156 ? -12.945 -20.797 -33.25 1 92.94 156 THR B N 1
ATOM 6091 C CA . THR B 1 156 ? -12.805 -20.562 -34.688 1 92.94 156 THR B CA 1
ATOM 6092 C C . THR B 1 156 ? -11.734 -21.453 -35.281 1 92.94 156 THR B C 1
ATOM 6094 O O . THR B 1 156 ? -10.664 -21.625 -34.719 1 92.94 156 THR B O 1
ATOM 6097 N N . GLN B 1 157 ? -12.078 -22.047 -36.344 1 90.94 157 GLN B N 1
ATOM 6098 C CA . GLN B 1 157 ? -11.109 -22.844 -37.094 1 90.94 157 GLN B CA 1
ATOM 6099 C C . GLN B 1 157 ? -10.672 -22.141 -38.344 1 90.94 157 GLN B C 1
ATOM 6101 O O . GLN B 1 157 ? -11.508 -21.719 -39.156 1 90.94 157 GLN B O 1
ATOM 6106 N N . SER B 1 158 ? -9.469 -21.859 -38.438 1 88.62 158 SER B N 1
ATOM 6107 C CA . SER B 1 158 ? -8.852 -21.344 -39.656 1 88.62 158 SER B CA 1
ATOM 6108 C C . SER B 1 158 ? -7.852 -22.344 -40.25 1 88.62 158 SER B C 1
ATOM 6110 O O . SER B 1 158 ? -6.758 -22.516 -39.719 1 88.62 158 SER B O 1
ATOM 6112 N N . ASN B 1 159 ? -8.219 -23.031 -41.312 1 86.62 159 ASN B N 1
ATOM 6113 C CA . ASN B 1 159 ? -7.457 -24.156 -41.875 1 86.62 159 ASN B CA 1
ATOM 6114 C C . ASN B 1 159 ? -7.336 -25.281 -40.844 1 86.62 159 ASN B C 1
ATOM 6116 O O . ASN B 1 159 ? -8.344 -25.891 -40.469 1 86.62 159 ASN B O 1
ATOM 6120 N N . GLN B 1 160 ? -6.191 -25.453 -40.344 1 87.69 160 GLN B N 1
ATOM 6121 C CA . GLN B 1 160 ? -6.02 -26.562 -39.406 1 87.69 160 GLN B CA 1
ATOM 6122 C C . GLN B 1 160 ? -5.898 -26.062 -37.969 1 87.69 160 GLN B C 1
ATOM 6124 O O . GLN B 1 160 ? -5.879 -26.859 -37.031 1 87.69 160 GLN B O 1
ATOM 6129 N N . ASP B 1 161 ? -5.996 -24.75 -37.906 1 88.69 161 ASP B N 1
ATOM 6130 C CA . ASP B 1 161 ? -5.758 -24.188 -36.594 1 88.69 161 ASP B CA 1
ATOM 6131 C C . ASP B 1 161 ? -7.07 -23.812 -35.906 1 88.69 161 ASP B C 1
ATOM 6133 O O . ASP B 1 161 ? -8 -23.344 -36.562 1 88.69 161 ASP B O 1
ATOM 6137 N N . LEU B 1 162 ? -7.141 -24.109 -34.625 1 91.81 162 LEU B N 1
ATOM 6138 C CA . LEU B 1 162 ? -8.25 -23.719 -33.75 1 91.81 162 LEU B CA 1
ATOM 6139 C C . LEU B 1 162 ? -7.836 -22.578 -32.812 1 91.81 162 LEU B C 1
ATOM 6141 O O . LEU B 1 162 ? -6.711 -22.562 -32.312 1 91.81 162 LEU B O 1
ATOM 6145 N N . PHE B 1 163 ? -8.75 -21.609 -32.75 1 91.12 163 PHE B N 1
ATOM 6146 C CA . PHE B 1 163 ? -8.484 -20.469 -31.875 1 91.12 163 PHE B CA 1
ATOM 6147 C C . PHE B 1 163 ? -9.625 -20.266 -30.891 1 91.12 163 PHE B C 1
ATOM 6149 O O . PHE B 1 163 ? -10.797 -20.453 -31.234 1 91.12 163 PHE B O 1
ATOM 6156 N N . GLY B 1 164 ? -9.273 -19.906 -29.672 1 92.06 164 GLY B N 1
ATOM 6157 C CA . GLY B 1 164 ? -10.234 -19.578 -28.625 1 92.06 164 GLY B CA 1
ATOM 6158 C C . GLY B 1 164 ? -9.594 -19.312 -27.281 1 92.06 164 GLY B C 1
ATOM 6159 O O . GLY B 1 164 ? -8.609 -19.953 -26.922 1 92.06 164 GLY B O 1
ATOM 6160 N N . ASN B 1 165 ? -10.18 -18.391 -26.578 1 91.06 165 ASN B N 1
ATOM 6161 C CA . ASN B 1 165 ? -9.641 -18.047 -25.266 1 91.06 165 ASN B CA 1
ATOM 6162 C C . ASN B 1 165 ? -9.82 -19.172 -24.266 1 91.06 165 ASN B C 1
ATOM 6164 O O . ASN B 1 165 ? -10.945 -19.609 -24 1 91.06 165 ASN B O 1
ATOM 6168 N N . GLY B 1 166 ? -8.75 -19.719 -23.781 1 90.5 166 GLY B N 1
ATOM 6169 C CA . GLY B 1 166 ? -8.773 -20.812 -22.812 1 90.5 166 GLY B CA 1
ATOM 6170 C C . GLY B 1 166 ? -8.617 -22.172 -23.453 1 90.5 166 GLY B C 1
ATOM 6171 O O . GLY B 1 166 ? -8.5 -23.188 -22.766 1 90.5 166 GLY B O 1
ATOM 6172 N N . LEU B 1 167 ? -8.523 -22.203 -24.703 1 91.19 167 LEU B N 1
ATOM 6173 C CA . LEU B 1 167 ? -8.477 -23.453 -25.422 1 91.19 167 LEU B CA 1
ATOM 6174 C C . LEU B 1 167 ? -7.223 -24.25 -25.062 1 91.19 167 LEU B C 1
ATOM 6176 O O . LEU B 1 167 ? -7.277 -25.469 -24.922 1 91.19 167 LEU B O 1
ATOM 6180 N N . THR B 1 168 ? -6.125 -23.578 -24.906 1 88.06 168 THR B N 1
ATOM 6181 C CA . THR B 1 168 ? -4.867 -24.281 -24.672 1 88.06 168 THR B CA 1
ATOM 6182 C C . THR B 1 168 ? -4.43 -24.141 -23.203 1 88.06 168 THR B C 1
ATOM 6184 O O . THR B 1 168 ? -3.605 -24.906 -22.734 1 88.06 168 THR B O 1
ATOM 6187 N N . SER B 1 169 ? -5.004 -23.281 -22.5 1 84.38 169 SER B N 1
ATOM 6188 C CA . SER B 1 169 ? -4.434 -22.938 -21.203 1 84.38 169 SER B CA 1
ATOM 6189 C C . SER B 1 169 ? -5.328 -23.422 -20.062 1 84.38 169 SER B C 1
ATOM 6191 O O . SER B 1 169 ? -4.836 -23.922 -19.047 1 84.38 169 SER B O 1
ATOM 6193 N N . THR B 1 170 ? -6.574 -23.25 -20.172 1 89.38 170 THR B N 1
ATOM 6194 C CA . THR B 1 170 ? -7.434 -23.5 -19.016 1 89.38 170 THR B CA 1
ATOM 6195 C C . THR B 1 170 ? -8.57 -24.453 -19.375 1 89.38 170 THR B C 1
ATOM 6197 O O . THR B 1 170 ? -8.484 -25.656 -19.109 1 89.38 170 THR B O 1
ATOM 6200 N N . LYS B 1 171 ? -9.5 -24.109 -20.234 1 92.88 171 LYS B N 1
ATOM 6201 C CA . LYS B 1 171 ? -10.695 -24.875 -20.547 1 92.88 171 LYS B CA 1
ATOM 6202 C C . LYS B 1 171 ? -10.359 -26.109 -21.375 1 92.88 171 LYS B C 1
ATOM 6204 O O . LYS B 1 171 ? -10.898 -27.188 -21.141 1 92.88 171 LYS B O 1
ATOM 6209 N N . GLY B 1 172 ? -9.531 -25.906 -22.297 1 92.62 172 GLY B N 1
ATOM 6210 C CA . GLY B 1 172 ? -9.188 -26.984 -23.219 1 92.62 172 GLY B CA 1
ATOM 6211 C C . GLY B 1 172 ? -8.68 -28.219 -22.531 1 92.62 172 GLY B C 1
ATOM 6212 O O . GLY B 1 172 ? -9.211 -29.312 -22.719 1 92.62 172 GLY B O 1
ATOM 6213 N N . PRO B 1 173 ? -7.66 -28.094 -21.719 1 93.88 173 PRO B N 1
ATOM 6214 C CA . PRO B 1 173 ? -7.129 -29.266 -21.031 1 93.88 173 PRO B CA 1
ATOM 6215 C C . PRO B 1 173 ? -8.188 -29.984 -20.188 1 93.88 173 PRO B C 1
ATOM 6217 O O . PRO B 1 173 ? -8.242 -31.219 -20.188 1 93.88 173 PRO B O 1
ATOM 6220 N N . VAL B 1 174 ? -8.992 -29.297 -19.516 1 95.69 174 VAL B N 1
ATOM 6221 C CA . VAL B 1 174 ? -10.047 -29.891 -18.703 1 95.69 174 VAL B CA 1
ATOM 6222 C C . VAL B 1 174 ? -11.016 -30.672 -19.594 1 95.69 174 VAL B C 1
ATOM 6224 O O . VAL B 1 174 ? -11.391 -31.797 -19.266 1 95.69 174 VAL B O 1
ATOM 6227 N N . LEU B 1 175 ? -11.398 -30.109 -20.672 1 96.5 175 LEU B N 1
ATOM 6228 C CA . LEU B 1 175 ? -12.32 -30.766 -21.594 1 96.5 175 LEU B CA 1
ATOM 6229 C C . LEU B 1 175 ? -11.711 -32.062 -22.156 1 96.5 175 LEU B C 1
ATOM 6231 O O . LEU B 1 175 ? -12.391 -33.062 -22.266 1 96.5 175 LEU B O 1
ATOM 6235 N N . CYS B 1 176 ? -10.477 -31.969 -22.469 1 95.69 176 CYS B N 1
ATOM 6236 C CA . CYS B 1 176 ? -9.812 -33.125 -23.031 1 95.69 176 CYS B CA 1
ATOM 6237 C C . CYS B 1 176 ? -9.812 -34.281 -22.047 1 95.69 176 CYS B C 1
ATOM 6239 O O . CYS B 1 176 ? -9.977 -35.438 -22.438 1 95.69 176 CYS B O 1
ATOM 6241 N N . TRP B 1 177 ? -9.617 -34 -20.828 1 97.25 177 TRP B N 1
ATOM 6242 C CA . TRP B 1 177 ? -9.68 -35.031 -19.797 1 97.25 177 TRP B CA 1
ATOM 6243 C C . TRP B 1 177 ? -11.078 -35.625 -19.719 1 97.25 177 TRP B C 1
ATOM 6245 O O . TRP B 1 177 ? -11.234 -36.844 -19.594 1 97.25 177 TRP B O 1
ATOM 6255 N N . ILE B 1 178 ? -12.055 -34.812 -19.734 1 98 178 ILE B N 1
ATOM 6256 C CA . ILE B 1 178 ? -13.438 -35.25 -19.641 1 98 178 ILE B CA 1
ATOM 6257 C C . ILE B 1 178 ? -13.773 -36.125 -20.859 1 98 178 ILE B C 1
ATOM 6259 O O . ILE B 1 178 ? -14.398 -37.188 -20.703 1 98 178 ILE B O 1
ATOM 6263 N N . PHE B 1 179 ? -13.312 -35.719 -22.016 1 98 179 PHE B N 1
ATOM 6264 C CA . PHE B 1 179 ? -13.586 -36.5 -23.234 1 98 179 PHE B CA 1
ATOM 6265 C C . PHE B 1 179 ? -12.859 -37.812 -23.219 1 98 179 PHE B C 1
ATOM 6267 O O . PHE B 1 179 ? -13.367 -38.812 -23.734 1 98 179 PHE B O 1
ATOM 6274 N N . ALA B 1 180 ? -11.68 -37.812 -22.688 1 97.5 180 ALA B N 1
ATOM 6275 C CA . ALA B 1 180 ? -10.953 -39.062 -22.547 1 97.5 180 ALA B CA 1
ATOM 6276 C C . ALA B 1 180 ? -11.711 -40.031 -21.641 1 97.5 180 ALA B C 1
ATOM 6278 O O . ALA B 1 180 ? -11.828 -41.219 -21.953 1 97.5 180 ALA B O 1
ATOM 6279 N N . ALA B 1 181 ? -12.188 -39.562 -20.547 1 98 181 ALA B N 1
ATOM 6280 C CA . ALA B 1 181 ? -12.992 -40.406 -19.656 1 98 181 ALA B CA 1
ATOM 6281 C C . ALA B 1 181 ? -14.25 -40.906 -20.344 1 98 181 ALA B C 1
ATOM 6283 O O . ALA B 1 181 ? -14.625 -42.062 -20.203 1 98 181 ALA B O 1
ATOM 6284 N N . GLN B 1 182 ? -14.867 -40 -21.094 1 97.94 182 GLN B N 1
ATOM 6285 C CA . GLN B 1 182 ? -16.078 -40.344 -21.844 1 97.94 182 GLN B CA 1
ATOM 6286 C C . GLN B 1 182 ? -15.797 -41.5 -22.828 1 97.94 182 GLN B C 1
ATOM 6288 O O . GLN B 1 182 ? -16.594 -42.406 -22.953 1 97.94 182 GLN B O 1
ATOM 6293 N N . ALA B 1 183 ? -14.719 -41.406 -23.453 1 97.94 183 ALA B N 1
ATOM 6294 C CA . ALA B 1 183 ? -14.367 -42.438 -24.438 1 97.94 183 ALA B CA 1
ATOM 6295 C C . ALA B 1 183 ? -14.227 -43.812 -23.781 1 97.94 183 ALA B C 1
ATOM 6297 O O . ALA B 1 183 ? -14.68 -44.812 -24.312 1 97.94 183 ALA B O 1
ATOM 6298 N N . TRP B 1 184 ? -13.555 -43.844 -22.672 1 97.62 184 TRP B N 1
ATOM 6299 C CA . TRP B 1 184 ? -13.414 -45.094 -21.922 1 97.62 184 TRP B CA 1
ATOM 6300 C C . TRP B 1 184 ? -14.781 -45.625 -21.5 1 97.62 184 TRP B C 1
ATOM 6302 O O . TRP B 1 184 ? -15.062 -46.812 -21.656 1 97.62 184 TRP B O 1
ATOM 6312 N N . LEU B 1 185 ? -15.617 -44.781 -21 1 97.06 185 LEU B N 1
ATOM 6313 C CA . LEU B 1 185 ? -16.938 -45.188 -20.516 1 97.06 185 LEU B CA 1
ATOM 6314 C C . LEU B 1 185 ? -17.828 -45.656 -21.656 1 97.06 185 LEU B C 1
ATOM 6316 O O . LEU B 1 185 ? -18.578 -46.625 -21.516 1 97.06 185 LEU B O 1
ATOM 6320 N N . ASP B 1 186 ? -17.688 -44.969 -22.75 1 96.69 186 ASP B N 1
ATOM 6321 C CA . ASP B 1 186 ? -18.484 -45.375 -23.922 1 96.69 186 ASP B CA 1
ATOM 6322 C C . ASP B 1 186 ? -18.062 -46.75 -24.422 1 96.69 186 ASP B C 1
ATOM 6324 O O . ASP B 1 186 ? -18.922 -47.531 -24.812 1 96.69 186 ASP B O 1
ATOM 6328 N N . ALA B 1 187 ? -16.797 -47 -24.422 1 96.75 187 ALA B N 1
ATOM 6329 C CA . ALA B 1 187 ? -16.281 -48.219 -25.047 1 96.75 187 ALA B CA 1
ATOM 6330 C C . ALA B 1 187 ? -16.266 -49.375 -24.062 1 96.75 187 ALA B C 1
ATOM 6332 O O . ALA B 1 187 ? -16.547 -50.531 -24.438 1 96.75 187 ALA B O 1
ATOM 6333 N N . MET B 1 188 ? -15.891 -49.156 -22.797 1 94.88 188 MET B N 1
ATOM 6334 C CA . MET B 1 188 ? -15.602 -50.219 -21.844 1 94.88 188 MET B CA 1
ATOM 6335 C C . MET B 1 188 ? -16.578 -50.188 -20.688 1 94.88 188 MET B C 1
ATOM 6337 O O . MET B 1 188 ? -16.531 -51.062 -19.812 1 94.88 188 MET B O 1
ATOM 6341 N N . HIS B 1 189 ? -17.516 -49.25 -20.625 1 94.44 189 HIS B N 1
ATOM 6342 C CA . HIS B 1 189 ? -18.516 -49.062 -19.578 1 94.44 189 HIS B CA 1
ATOM 6343 C C . HIS B 1 189 ? -17.859 -48.969 -18.203 1 94.44 189 HIS B C 1
ATOM 6345 O O . HIS B 1 189 ? -18.484 -49.25 -17.188 1 94.44 189 HIS B O 1
ATOM 6351 N N . ASP B 1 190 ? -16.562 -48.688 -18.25 1 94.44 190 ASP B N 1
ATOM 6352 C CA . ASP B 1 190 ? -15.789 -48.438 -17.047 1 94.44 190 ASP B CA 1
ATOM 6353 C C . ASP B 1 190 ? -14.484 -47.719 -17.359 1 94.44 190 ASP B C 1
ATOM 6355 O O . ASP B 1 190 ? -14.07 -47.656 -18.516 1 94.44 190 ASP B O 1
ATOM 6359 N N . LEU B 1 191 ? -13.953 -47.094 -16.312 1 96.06 191 LEU B N 1
ATOM 6360 C CA . LEU B 1 191 ? -12.641 -46.469 -16.453 1 96.06 191 LEU B CA 1
ATOM 6361 C C . LEU B 1 191 ? -11.531 -47.406 -16.016 1 96.06 191 LEU B C 1
ATOM 6363 O O . LEU B 1 191 ? -11.742 -48.281 -15.172 1 96.06 191 LEU B O 1
ATOM 6367 N N . PRO B 1 192 ? -10.391 -47.281 -16.641 1 95 192 PRO B N 1
ATOM 6368 C CA . PRO B 1 192 ? -9.297 -48.156 -16.266 1 95 192 PRO B CA 1
ATOM 6369 C C . PRO B 1 192 ? -8.672 -47.781 -14.914 1 95 192 PRO B C 1
ATOM 6371 O O . PRO B 1 192 ? -7.918 -48.594 -14.344 1 95 192 PRO B O 1
ATOM 6374 N N . VAL B 1 193 ? -8.938 -46.625 -14.391 1 94.94 193 VAL B N 1
ATOM 6375 C CA . VAL B 1 193 ? -8.492 -46.125 -13.094 1 94.94 193 VAL B CA 1
ATOM 6376 C C . VAL B 1 193 ? -9.656 -45.469 -12.367 1 94.94 193 VAL B C 1
ATOM 6378 O O . VAL B 1 193 ? -10.711 -45.219 -12.961 1 94.94 193 VAL B O 1
ATOM 6381 N N . ASN B 1 194 ? -9.523 -45.375 -11 1 94.06 194 ASN B N 1
ATOM 6382 C CA . ASN B 1 194 ? -10.398 -44.438 -10.32 1 94.06 194 ASN B CA 1
ATOM 6383 C C . ASN B 1 194 ? -10.008 -43 -10.625 1 94.06 194 ASN B C 1
ATOM 6385 O O . ASN B 1 194 ? -8.844 -42.625 -10.508 1 94.06 194 ASN B O 1
ATOM 6389 N N . LEU B 1 195 ? -10.93 -42.219 -11.086 1 97.62 195 LEU B N 1
ATOM 6390 C CA . LEU B 1 195 ? -10.625 -40.875 -11.586 1 97.62 195 LEU B CA 1
ATOM 6391 C C . LEU B 1 195 ? -11.367 -39.812 -10.789 1 97.62 195 LEU B C 1
ATOM 6393 O O . LEU B 1 195 ? -12.578 -39.906 -10.594 1 97.62 195 LEU B O 1
ATOM 6397 N N . ARG B 1 196 ? -10.625 -38.875 -10.297 1 97 196 ARG B N 1
ATOM 6398 C CA . ARG B 1 196 ? -11.18 -37.75 -9.578 1 97 196 ARG B CA 1
ATOM 6399 C C . ARG B 1 196 ? -10.812 -36.438 -10.258 1 97 196 ARG B C 1
ATOM 6401 O O . ARG B 1 196 ? -9.727 -36.312 -10.812 1 97 196 ARG B O 1
ATOM 6408 N N . PHE B 1 197 ? -11.766 -35.438 -10.234 1 97.31 197 PHE B N 1
ATOM 6409 C CA . PHE B 1 197 ? -11.516 -34.125 -10.773 1 97.31 197 PHE B CA 1
ATOM 6410 C C . PHE B 1 197 ? -11.711 -33.062 -9.703 1 97.31 197 PHE B C 1
ATOM 6412 O O . PHE B 1 197 ? -12.641 -33.156 -8.898 1 97.31 197 PHE B O 1
ATOM 6419 N N . ILE B 1 198 ? -10.75 -32.156 -9.633 1 93.88 198 ILE B N 1
ATOM 6420 C CA . ILE B 1 198 ? -10.977 -30.859 -8.992 1 93.88 198 ILE B CA 1
ATOM 6421 C C . ILE B 1 198 ? -10.875 -29.75 -10.039 1 93.88 198 ILE B C 1
ATOM 6423 O O . ILE B 1 198 ? -9.812 -29.516 -10.617 1 93.88 198 ILE B O 1
ATOM 6427 N N . ILE B 1 199 ? -11.969 -29.078 -10.305 1 93.94 199 ILE B N 1
ATOM 6428 C CA . ILE B 1 199 ? -12.047 -27.984 -11.258 1 93.94 199 ILE B CA 1
ATOM 6429 C C . ILE B 1 199 ? -12.516 -26.719 -10.555 1 93.94 199 ILE B C 1
ATOM 6431 O O . ILE B 1 199 ? -13.555 -26.703 -9.898 1 93.94 199 ILE B O 1
ATOM 6435 N N . ASP B 1 200 ? -11.734 -25.688 -10.688 1 89.19 200 ASP B N 1
ATOM 6436 C CA . ASP B 1 200 ? -12.117 -24.5 -9.914 1 89.19 200 ASP B CA 1
ATOM 6437 C C . ASP B 1 200 ? -12.055 -23.25 -10.773 1 89.19 200 ASP B C 1
ATOM 6439 O O . ASP B 1 200 ? -11.672 -23.297 -11.945 1 89.19 200 ASP B O 1
ATOM 6443 N N . THR B 1 201 ? -12.547 -22.141 -10.156 1 87 201 THR B N 1
ATOM 6444 C CA . THR B 1 201 ? -12.539 -20.844 -10.805 1 87 201 THR B CA 1
ATOM 6445 C C . THR B 1 201 ? -11.664 -19.859 -10.031 1 87 201 THR B C 1
ATOM 6447 O O . THR B 1 201 ? -11.891 -18.641 -10.07 1 87 201 THR B O 1
ATOM 6450 N N . PHE B 1 202 ? -10.812 -20.484 -9.336 1 74.12 202 PHE B N 1
ATOM 6451 C CA . PHE B 1 202 ? -10.008 -19.625 -8.5 1 74.12 202 PHE B CA 1
ATOM 6452 C C . PHE B 1 202 ? -9.039 -18.797 -9.344 1 74.12 202 PHE B C 1
ATOM 6454 O O . PHE B 1 202 ? -8.602 -19.25 -10.406 1 74.12 202 PHE B O 1
ATOM 6461 N N . ASP B 1 203 ? -9.062 -17.625 -8.883 1 56.12 203 ASP B N 1
ATOM 6462 C CA . ASP B 1 203 ? -8.094 -16.766 -9.539 1 56.12 203 ASP B CA 1
ATOM 6463 C C . ASP B 1 203 ? -6.723 -16.875 -8.875 1 56.12 203 ASP B C 1
ATOM 6465 O O . ASP B 1 203 ? -6.121 -17.953 -8.844 1 56.12 203 ASP B O 1
ATOM 6469 N N . THR B 1 204 ? -6.375 -15.711 -8.148 1 48.62 204 THR B N 1
ATOM 6470 C CA . THR B 1 204 ? -5.027 -15.57 -7.617 1 48.62 204 THR B CA 1
ATOM 6471 C C . THR B 1 204 ? -4.977 -16 -6.152 1 48.62 204 THR B C 1
ATOM 6473 O O . THR B 1 204 ? -3.916 -16.359 -5.641 1 48.62 204 THR B O 1
ATOM 6476 N N . GLU B 1 205 ? -5.98 -15.75 -5.336 1 50.84 205 GLU B N 1
ATOM 6477 C CA . GLU B 1 205 ? -5.848 -15.961 -3.898 1 50.84 205 GLU B CA 1
ATOM 6478 C C . GLU B 1 205 ? -6.141 -17.406 -3.521 1 50.84 205 GLU B C 1
ATOM 6480 O O . GLU B 1 205 ? -6.848 -17.672 -2.543 1 50.84 205 GLU B O 1
ATOM 6485 N N . TYR B 1 206 ? -5.543 -18.359 -4.395 1 57.94 206 TYR B N 1
ATOM 6486 C CA . TYR B 1 206 ? -5.961 -19.75 -4.508 1 57.94 206 TYR B CA 1
ATOM 6487 C C . TYR B 1 206 ? -5.828 -20.469 -3.172 1 57.94 206 TYR B C 1
ATOM 6489 O O . TYR B 1 206 ? -6.73 -21.203 -2.762 1 57.94 206 TYR B O 1
ATOM 6497 N N . ASN B 1 207 ? -4.707 -20.016 -2.445 1 57.53 207 ASN B N 1
ATOM 6498 C CA . ASN B 1 207 ? -4.285 -21 -1.465 1 57.53 207 ASN B CA 1
ATOM 6499 C C . ASN B 1 207 ? -5.191 -21 -0.237 1 57.53 207 ASN B C 1
ATOM 6501 O O . ASN B 1 207 ? -5.621 -22.062 0.225 1 57.53 207 ASN B O 1
ATOM 6505 N N . GLN B 1 208 ? -5.555 -19.75 0.078 1 61.12 208 GLN B N 1
ATOM 6506 C CA . GLN B 1 208 ? -6.312 -19.719 1.325 1 61.12 208 GLN B CA 1
ATOM 6507 C C . GLN B 1 208 ? -7.746 -20.203 1.109 1 61.12 208 GLN B C 1
ATOM 6509 O O . GLN B 1 208 ? -8.297 -20.922 1.945 1 61.12 208 GLN B O 1
ATOM 6514 N N . MET B 1 209 ? -8.242 -19.875 0.015 1 65.38 209 MET B N 1
ATOM 6515 C CA . MET B 1 209 ? -9.625 -20.25 -0.251 1 65.38 209 MET B CA 1
ATOM 6516 C C . MET B 1 209 ? -9.727 -21.75 -0.501 1 65.38 209 MET B C 1
ATOM 6518 O O . MET B 1 209 ? -10.664 -22.406 -0.028 1 65.38 209 MET B O 1
ATOM 6522 N N . LEU B 1 210 ? -8.781 -22.266 -1.218 1 69.94 210 LEU B N 1
ATOM 6523 C CA . LEU B 1 210 ? -8.773 -23.688 -1.515 1 69.94 210 LEU B CA 1
ATOM 6524 C C . LEU B 1 210 ? -8.609 -24.516 -0.239 1 69.94 210 LEU B C 1
ATOM 6526 O O . LEU B 1 210 ? -9.25 -25.562 -0.08 1 69.94 210 LEU B O 1
ATOM 6530 N N . ARG B 1 211 ? -7.82 -23.906 0.637 1 71.44 211 ARG B N 1
ATOM 6531 C CA . ARG B 1 211 ? -7.578 -24.609 1.891 1 71.44 211 ARG B CA 1
ATOM 6532 C C . ARG B 1 211 ? -8.875 -24.781 2.678 1 71.44 211 ARG B C 1
ATOM 6534 O O . ARG B 1 211 ? -9.133 -25.859 3.223 1 71.44 211 ARG B O 1
ATOM 6541 N N . LYS B 1 212 ? -9.625 -23.734 2.674 1 71.06 212 LYS B N 1
ATOM 6542 C CA . LYS B 1 212 ? -10.875 -23.797 3.428 1 71.06 212 LYS B CA 1
ATOM 6543 C C . LYS B 1 212 ? -11.82 -24.844 2.857 1 71.06 212 LYS B C 1
ATOM 6545 O O . LYS B 1 212 ? -12.469 -25.578 3.609 1 71.06 212 LYS B O 1
ATOM 6550 N N . VAL B 1 213 ? -11.828 -24.938 1.578 1 78.44 213 VAL B N 1
ATOM 6551 C CA . VAL B 1 213 ? -12.75 -25.844 0.915 1 78.44 213 VAL B CA 1
ATOM 6552 C C . VAL B 1 213 ? -12.266 -27.281 1.074 1 78.44 213 VAL B C 1
ATOM 6554 O O . VAL B 1 213 ? -13.062 -28.203 1.309 1 78.44 213 VAL B O 1
ATOM 6557 N N . ILE B 1 214 ? -10.969 -27.469 1.003 1 78.62 214 ILE B N 1
ATOM 6558 C CA . ILE B 1 214 ? -10.391 -28.797 0.995 1 78.62 214 ILE B CA 1
ATOM 6559 C C . ILE B 1 214 ? -10.406 -29.375 2.408 1 78.62 214 ILE B C 1
ATOM 6561 O O . ILE B 1 214 ? -10.578 -30.594 2.59 1 78.62 214 ILE B O 1
ATOM 6565 N N . ASP B 1 215 ? -10.305 -28.469 3.402 1 74.25 215 ASP B N 1
ATOM 6566 C CA . ASP B 1 215 ? -10.234 -28.922 4.789 1 74.25 215 ASP B CA 1
ATOM 6567 C C . ASP B 1 215 ? -11.5 -29.703 5.176 1 74.25 215 ASP B C 1
ATOM 6569 O O . ASP B 1 215 ? -11.438 -30.625 5.98 1 74.25 215 ASP B O 1
ATOM 6573 N N . ASP B 1 216 ? -12.539 -29.328 4.555 1 76.75 216 ASP B N 1
ATOM 6574 C CA . ASP B 1 216 ? -13.805 -29.984 4.867 1 76.75 216 ASP B CA 1
ATOM 6575 C C . ASP B 1 216 ? -14.008 -31.234 4.02 1 76.75 216 ASP B C 1
ATOM 6577 O O . ASP B 1 216 ? -14.984 -31.969 4.195 1 76.75 216 ASP B O 1
ATOM 6581 N N . ARG B 1 217 ? -13.039 -31.562 3.184 1 84.94 217 ARG B N 1
ATOM 6582 C CA . ARG B 1 217 ? -13.227 -32.656 2.227 1 84.94 217 ARG B CA 1
ATOM 6583 C C . ARG B 1 217 ? -11.969 -33.5 2.121 1 84.94 217 ARG B C 1
ATOM 6585 O O . ARG B 1 217 ? -11.578 -33.906 1.022 1 84.94 217 ARG B O 1
ATOM 6592 N N . LYS B 1 218 ? -11.422 -33.75 3.225 1 79.38 218 LYS B N 1
ATOM 6593 C CA . LYS B 1 218 ? -10.156 -34.5 3.273 1 79.38 218 LYS B CA 1
ATOM 6594 C C . LYS B 1 218 ? -10.328 -35.906 2.76 1 79.38 218 LYS B C 1
ATOM 6596 O O . LYS B 1 218 ? -9.391 -36.5 2.189 1 79.38 218 LYS B O 1
ATOM 6601 N N . VAL B 1 219 ? -11.531 -36.375 2.902 1 82 219 VAL B N 1
ATOM 6602 C CA . VAL B 1 219 ? -11.812 -37.75 2.498 1 82 219 VAL B CA 1
ATOM 6603 C C . VAL B 1 219 ? -11.664 -37.875 0.983 1 82 219 VAL B C 1
ATOM 6605 O O . VAL B 1 219 ? -11.297 -38.938 0.48 1 82 219 VAL B O 1
ATOM 6608 N N . PHE B 1 220 ? -11.883 -36.844 0.282 1 89.75 220 PHE B N 1
ATOM 6609 C CA . PHE B 1 220 ? -11.797 -36.844 -1.173 1 89.75 220 PHE B CA 1
ATOM 6610 C C . PHE B 1 220 ? -10.383 -37.156 -1.639 1 89.75 220 PHE B C 1
ATOM 6612 O O . PHE B 1 220 ? -10.188 -37.688 -2.744 1 89.75 220 PHE B O 1
ATOM 6619 N N . PHE B 1 221 ? -9.438 -36.938 -0.79 1 88.56 221 PHE B N 1
ATOM 6620 C CA . PHE B 1 221 ? -8.039 -37.062 -1.178 1 88.56 221 PHE B CA 1
ATOM 6621 C C . PHE B 1 221 ? -7.469 -38.406 -0.728 1 88.56 221 PHE B C 1
ATOM 6623 O O . PHE B 1 221 ? -6.32 -38.75 -1.037 1 88.56 221 PHE B O 1
ATOM 6630 N N . LYS B 1 222 ? -8.25 -39.125 -0.098 1 80.62 222 LYS B N 1
ATOM 6631 C CA . LYS B 1 222 ? -7.797 -40.406 0.404 1 80.62 222 LYS B CA 1
ATOM 6632 C C . LYS B 1 222 ? -7.465 -41.375 -0.744 1 80.62 222 LYS B C 1
ATOM 6634 O O . LYS B 1 222 ? -8.25 -41.5 -1.684 1 80.62 222 LYS B O 1
ATOM 6639 N N . GLY B 1 223 ? -6.254 -41.938 -0.735 1 82.06 223 GLY B N 1
ATOM 6640 C CA . GLY B 1 223 ? -5.871 -43 -1.656 1 82.06 223 GLY B CA 1
ATOM 6641 C C . GLY B 1 223 ? -5.395 -42.469 -2.998 1 82.06 223 GLY B C 1
ATOM 6642 O O . GLY B 1 223 ? -5.156 -43.25 -3.924 1 82.06 223 GLY B O 1
ATOM 6643 N N . VAL B 1 224 ? -5.258 -41.219 -3.131 1 90.5 224 VAL B N 1
ATOM 6644 C CA . VAL B 1 224 ? -4.805 -40.656 -4.406 1 90.5 224 VAL B CA 1
ATOM 6645 C C . VAL B 1 224 ? -3.371 -41.125 -4.68 1 90.5 224 VAL B C 1
ATOM 6647 O O . VAL B 1 224 ? -2.49 -40.969 -3.83 1 90.5 224 VAL B O 1
ATOM 6650 N N . ASP B 1 225 ? -3.191 -41.656 -5.863 1 88.44 225 ASP B N 1
ATOM 6651 C CA . ASP B 1 225 ? -1.877 -42.156 -6.258 1 88.44 225 ASP B CA 1
ATOM 6652 C C . ASP B 1 225 ? -1.138 -41.156 -7.121 1 88.44 225 ASP B C 1
ATOM 6654 O O . ASP B 1 225 ? 0.089 -41.062 -7.062 1 88.44 225 ASP B O 1
ATOM 6658 N N . LEU B 1 226 ? -1.844 -40.531 -7.875 1 91.56 226 LEU B N 1
ATOM 6659 C CA . LEU B 1 226 ? -1.254 -39.594 -8.844 1 91.56 226 LEU B CA 1
ATOM 6660 C C . LEU B 1 226 ? -2.057 -38.312 -8.93 1 91.56 226 LEU B C 1
ATOM 6662 O O . LEU B 1 226 ? -3.277 -38.344 -9.094 1 91.56 226 LEU B O 1
ATOM 6666 N N . LEU B 1 227 ? -1.395 -37.281 -8.664 1 92.38 227 LEU B N 1
ATOM 6667 C CA . LEU B 1 227 ? -1.95 -35.938 -8.859 1 92.38 227 LEU B CA 1
ATOM 6668 C C . LEU B 1 227 ? -1.416 -35.312 -10.133 1 92.38 227 LEU B C 1
ATOM 6670 O O . LEU B 1 227 ? -0.203 -35.156 -10.305 1 92.38 227 LEU B O 1
ATOM 6674 N N . ILE B 1 228 ? -2.322 -34.875 -11.031 1 92 228 ILE B N 1
ATOM 6675 C CA . ILE B 1 228 ? -1.891 -34.406 -12.344 1 92 228 ILE B CA 1
ATOM 6676 C C . ILE B 1 228 ? -2.467 -33 -12.609 1 92 228 ILE B C 1
ATOM 6678 O O . ILE B 1 228 ? -3.617 -32.719 -12.266 1 92 228 ILE B O 1
ATOM 6682 N N . THR B 1 229 ? -1.628 -32.188 -13.133 1 89.44 229 THR B N 1
ATOM 6683 C CA . THR B 1 229 ? -2.082 -30.953 -13.781 1 89.44 229 THR B CA 1
ATOM 6684 C C . THR B 1 229 ? -1.546 -30.859 -15.203 1 89.44 229 THR B C 1
ATOM 6686 O O . THR B 1 229 ? -0.533 -31.484 -15.531 1 89.44 229 THR B O 1
ATOM 6689 N N . THR B 1 230 ? -2.314 -30.219 -16.031 1 84.94 230 THR B N 1
ATOM 6690 C CA . THR B 1 230 ? -1.905 -30.109 -17.438 1 84.94 230 THR B CA 1
ATOM 6691 C C . THR B 1 230 ? -1.61 -28.656 -17.797 1 84.94 230 THR B C 1
ATOM 6693 O O . THR B 1 230 ? -2.275 -28.078 -18.656 1 84.94 230 THR B O 1
ATOM 6696 N N . THR B 1 231 ? -0.675 -28.094 -17.094 1 69.06 231 THR B N 1
ATOM 6697 C CA . THR B 1 231 ? -0.388 -26.688 -17.297 1 69.06 231 THR B CA 1
ATOM 6698 C C . THR B 1 231 ? 1.028 -26.5 -17.844 1 69.06 231 THR B C 1
ATOM 6700 O O . THR B 1 231 ? 1.44 -25.375 -18.141 1 69.06 231 THR B O 1
ATOM 6703 N N . ASN B 1 232 ? 1.705 -27.453 -18.125 1 69.81 232 ASN B N 1
ATOM 6704 C CA . ASN B 1 232 ? 3.082 -27.312 -18.578 1 69.81 232 ASN B CA 1
ATOM 6705 C C . ASN B 1 232 ? 3.158 -27.219 -20.109 1 69.81 232 ASN B C 1
ATOM 6707 O O . ASN B 1 232 ? 2.146 -27.344 -20.797 1 69.81 232 ASN B O 1
ATOM 6711 N N . LEU B 1 233 ? 4.422 -26.922 -20.562 1 74.31 233 LEU B N 1
ATOM 6712 C CA . LEU B 1 233 ? 4.582 -26.625 -21.984 1 74.31 233 LEU B CA 1
ATOM 6713 C C . LEU B 1 233 ? 5.582 -27.594 -22.609 1 74.31 233 LEU B C 1
ATOM 6715 O O . LEU B 1 233 ? 6.367 -28.234 -21.906 1 74.31 233 LEU B O 1
ATOM 6719 N N . TRP B 1 234 ? 5.363 -27.703 -23.953 1 80.44 234 TRP B N 1
ATOM 6720 C CA . TRP B 1 234 ? 6.457 -28.266 -24.734 1 80.44 234 TRP B CA 1
ATOM 6721 C C . TRP B 1 234 ? 7.566 -27.234 -24.938 1 80.44 234 TRP B C 1
ATOM 6723 O O . TRP B 1 234 ? 7.32 -26.125 -25.406 1 80.44 234 TRP B O 1
ATOM 6733 N N . ILE B 1 235 ? 8.781 -27.609 -24.562 1 82.25 235 ILE B N 1
ATOM 6734 C CA . ILE B 1 235 ? 9.875 -26.641 -24.609 1 82.25 235 ILE B CA 1
ATOM 6735 C C . ILE B 1 235 ? 10.32 -26.438 -26.047 1 82.25 235 ILE B C 1
ATOM 6737 O O . ILE B 1 235 ? 10.984 -25.438 -26.359 1 82.25 235 ILE B O 1
ATOM 6741 N N . THR B 1 236 ? 10.125 -27.375 -26.906 1 82.06 236 THR B N 1
ATOM 6742 C CA . THR B 1 236 ? 10.227 -27.297 -28.359 1 82.06 236 THR B CA 1
ATOM 6743 C C . THR B 1 236 ? 8.961 -27.844 -29.016 1 82.06 236 THR B C 1
ATOM 6745 O O . THR B 1 236 ? 8.094 -28.391 -28.344 1 82.06 236 THR B O 1
ATOM 6748 N N . PRO B 1 237 ? 8.82 -27.641 -30.281 1 78.38 237 PRO B N 1
ATOM 6749 C CA . PRO B 1 237 ? 7.645 -28.203 -30.938 1 78.38 237 PRO B CA 1
ATOM 6750 C C . PRO B 1 237 ? 7.602 -29.734 -30.844 1 78.38 237 PRO B C 1
ATOM 6752 O O . PRO B 1 237 ? 6.543 -30.328 -31.062 1 78.38 237 PRO B O 1
ATOM 6755 N N . THR B 1 238 ? 8.633 -30.344 -30.422 1 84.56 238 THR B N 1
ATOM 6756 C CA . THR B 1 238 ? 8.664 -31.797 -30.438 1 84.56 238 THR B CA 1
ATOM 6757 C C . THR B 1 238 ? 9.125 -32.344 -29.094 1 84.56 238 THR B C 1
ATOM 6759 O O . THR B 1 238 ? 9.422 -33.531 -28.969 1 84.56 238 THR B O 1
ATOM 6762 N N . THR B 1 239 ? 9.258 -31.531 -28.172 1 87 239 THR B N 1
ATOM 6763 C CA . THR B 1 239 ? 9.766 -32.031 -26.891 1 87 239 THR B CA 1
ATOM 6764 C C . THR B 1 239 ? 8.844 -31.594 -25.75 1 87 239 THR B C 1
ATOM 6766 O O . THR B 1 239 ? 9.039 -30.547 -25.141 1 87 239 THR B O 1
ATOM 6769 N N . PRO B 1 240 ? 7.934 -32.531 -25.375 1 89.88 240 PRO B N 1
ATOM 6770 C CA . PRO B 1 240 ? 7.152 -32.25 -24.156 1 89.88 240 PRO B CA 1
ATOM 6771 C C . PRO B 1 240 ? 7.992 -32.312 -22.891 1 89.88 240 PRO B C 1
ATOM 6773 O O . PRO B 1 240 ? 8.812 -33.25 -22.734 1 89.88 240 PRO B O 1
ATOM 6776 N N . LEU B 1 241 ? 7.867 -31.391 -22.062 1 88.31 241 LEU B N 1
ATOM 6777 C CA . LEU B 1 241 ? 8.586 -31.359 -20.797 1 88.31 241 LEU B CA 1
ATOM 6778 C C . LEU B 1 241 ? 7.691 -31.859 -19.656 1 88.31 241 LEU B C 1
ATOM 6780 O O . LEU B 1 241 ? 6.812 -31.125 -19.203 1 88.31 241 LEU B O 1
ATOM 6784 N N . LEU B 1 242 ? 7.922 -33.094 -19.219 1 88.56 242 LEU B N 1
ATOM 6785 C CA . LEU B 1 242 ? 7.219 -33.656 -18.062 1 88.56 242 LEU B CA 1
ATOM 6786 C C . LEU B 1 242 ? 7.871 -33.188 -16.766 1 88.56 242 LEU B C 1
ATOM 6788 O O . LEU B 1 242 ? 9.016 -33.531 -16.484 1 88.56 242 LEU B O 1
ATOM 6792 N N . THR B 1 243 ? 7.191 -32.406 -16.016 1 82.94 243 THR B N 1
ATOM 6793 C CA . THR B 1 243 ? 7.789 -31.891 -14.781 1 82.94 243 THR B CA 1
ATOM 6794 C C . THR B 1 243 ? 7.352 -32.719 -13.578 1 82.94 243 THR B C 1
ATOM 6796 O O . THR B 1 243 ? 6.16 -33 -13.406 1 82.94 243 THR B O 1
ATOM 6799 N N . THR B 1 244 ? 8.383 -33.125 -12.836 1 82.31 244 THR B N 1
ATOM 6800 C CA . THR B 1 244 ? 8.141 -34 -11.695 1 82.31 244 THR B CA 1
ATOM 6801 C C . THR B 1 244 ? 8.531 -33.312 -10.391 1 82.31 244 THR B C 1
ATOM 6803 O O . THR B 1 244 ? 8.297 -33.844 -9.305 1 82.31 244 THR B O 1
ATOM 6806 N N . SER B 1 245 ? 9.094 -32.188 -10.531 1 85.69 245 SER B N 1
ATOM 6807 C CA . SER B 1 245 ? 9.469 -31.406 -9.359 1 85.69 245 SER B CA 1
ATOM 6808 C C . SER B 1 245 ? 8.797 -30.047 -9.367 1 85.69 245 SER B C 1
ATOM 6810 O O . SER B 1 245 ? 8.609 -29.438 -10.43 1 85.69 245 SER B O 1
ATOM 6812 N N . HIS B 1 246 ? 8.461 -29.641 -8.188 1 86.31 246 HIS B N 1
ATOM 6813 C CA . HIS B 1 246 ? 7.797 -28.344 -8.047 1 86.31 246 HIS B CA 1
ATOM 6814 C C . HIS B 1 246 ? 8.461 -27.5 -6.965 1 86.31 246 HIS B C 1
ATOM 6816 O O . HIS B 1 246 ? 8.875 -28.031 -5.93 1 86.31 246 HIS B O 1
ATOM 6822 N N . SER B 1 247 ? 8.508 -26.234 -7.289 1 88.75 247 SER B N 1
ATOM 6823 C CA . SER B 1 247 ? 9.156 -25.312 -6.359 1 88.75 247 SER B CA 1
ATOM 6824 C C . SER B 1 247 ? 8.289 -25.078 -5.125 1 88.75 247 SER B C 1
ATOM 6826 O O . SER B 1 247 ? 7.059 -25.188 -5.191 1 88.75 247 SER B O 1
ATOM 6828 N N . GLY B 1 248 ? 8.961 -24.828 -4.016 1 87.38 248 GLY B N 1
ATOM 6829 C CA . GLY B 1 248 ? 8.312 -24.344 -2.805 1 87.38 248 GLY B CA 1
ATOM 6830 C C . GLY B 1 248 ? 8.477 -22.859 -2.596 1 87.38 248 GLY B C 1
ATOM 6831 O O . GLY B 1 248 ? 9.156 -22.188 -3.375 1 87.38 248 GLY B O 1
ATOM 6832 N N . TYR B 1 249 ? 7.762 -22.391 -1.547 1 87.94 249 TYR B N 1
ATOM 6833 C CA . TYR B 1 249 ? 7.836 -20.953 -1.272 1 87.94 249 TYR B CA 1
ATOM 6834 C C . TYR B 1 249 ? 7.738 -20.688 0.223 1 87.94 249 TYR B C 1
ATOM 6836 O O . TYR B 1 249 ? 7.102 -21.438 0.959 1 87.94 249 TYR B O 1
ATOM 6844 N N . ILE B 1 250 ? 8.438 -19.719 0.576 1 90.44 250 ILE B N 1
ATOM 6845 C CA . ILE B 1 250 ? 8.234 -19.125 1.892 1 90.44 250 ILE B CA 1
ATOM 6846 C C . ILE B 1 250 ? 7.793 -17.672 1.736 1 90.44 250 ILE B C 1
ATOM 6848 O O . ILE B 1 250 ? 8.461 -16.891 1.057 1 90.44 250 ILE B O 1
ATOM 6852 N N . TYR B 1 251 ? 6.68 -17.359 2.338 1 88.5 251 TYR B N 1
ATOM 6853 C CA . TYR B 1 251 ? 6.16 -15.992 2.289 1 88.5 251 TYR B CA 1
ATOM 6854 C C . TYR B 1 251 ? 6.438 -15.258 3.592 1 88.5 251 TYR B C 1
ATOM 6856 O O . TYR B 1 251 ? 6.012 -15.695 4.664 1 88.5 251 TYR B O 1
ATOM 6864 N N . PHE B 1 252 ? 7.098 -14.141 3.4 1 91.25 252 PHE B N 1
ATOM 6865 C CA . PHE B 1 252 ? 7.535 -13.383 4.566 1 91.25 252 PHE B CA 1
ATOM 6866 C C . PHE B 1 252 ? 6.82 -12.039 4.641 1 91.25 252 PHE B C 1
ATOM 6868 O O . PHE B 1 252 ? 6.484 -11.445 3.609 1 91.25 252 PHE B O 1
ATOM 6875 N N . GLU B 1 253 ? 6.605 -11.617 5.863 1 90.81 253 GLU B N 1
ATOM 6876 C CA . GLU B 1 253 ? 6.223 -10.242 6.18 1 90.81 253 GLU B CA 1
ATOM 6877 C C . GLU B 1 253 ? 7.219 -9.602 7.141 1 90.81 253 GLU B C 1
ATOM 6879 O O . GLU B 1 253 ? 7.492 -10.141 8.211 1 90.81 253 GLU B O 1
ATOM 6884 N N . LEU B 1 254 ? 7.797 -8.539 6.703 1 93.56 254 LEU B N 1
ATOM 6885 C CA . LEU B 1 254 ? 8.688 -7.75 7.543 1 93.56 254 LEU B CA 1
ATOM 6886 C C . LEU B 1 254 ? 8 -6.461 7.996 1 93.56 254 LEU B C 1
ATOM 6888 O O . LEU B 1 254 ? 7.551 -5.672 7.164 1 93.56 254 LEU B O 1
ATOM 6892 N N . GLU B 1 255 ? 7.895 -6.301 9.336 1 89.5 255 GLU B N 1
ATOM 6893 C CA . GLU B 1 255 ? 7.246 -5.117 9.891 1 89.5 255 GLU B CA 1
ATOM 6894 C C . GLU B 1 255 ? 8.25 -4.234 10.633 1 89.5 255 GLU B C 1
ATOM 6896 O O . GLU B 1 255 ? 9.055 -4.73 11.422 1 89.5 255 GLU B O 1
ATOM 6901 N N . VAL B 1 256 ? 8.266 -2.959 10.266 1 87.94 256 VAL B N 1
ATOM 6902 C CA . VAL B 1 256 ? 9.023 -1.949 10.992 1 87.94 256 VAL B CA 1
ATOM 6903 C C . VAL B 1 256 ? 8.078 -0.938 11.625 1 87.94 256 VAL B C 1
ATOM 6905 O O . VAL B 1 256 ? 7.195 -0.397 10.953 1 87.94 256 VAL B O 1
ATOM 6908 N N . LYS B 1 257 ? 8.172 -0.765 12.914 1 79.88 257 LYS B N 1
ATOM 6909 C CA . LYS B 1 257 ? 7.23 0.146 13.555 1 79.88 257 LYS B CA 1
ATOM 6910 C C . LYS B 1 257 ? 7.949 1.091 14.516 1 79.88 257 LYS B C 1
ATOM 6912 O O . LYS B 1 257 ? 9.031 0.777 15.008 1 79.88 257 LYS B O 1
ATOM 6917 N N . GLU B 1 258 ? 7.363 2.256 14.586 1 71.38 258 GLU B N 1
ATOM 6918 C CA . GLU B 1 258 ? 7.871 3.234 15.539 1 71.38 258 GLU B CA 1
ATOM 6919 C C . GLU B 1 258 ? 7.559 2.818 16.969 1 71.38 258 GLU B C 1
ATOM 6921 O O . GLU B 1 258 ? 6.551 2.148 17.219 1 71.38 258 GLU B O 1
ATOM 6926 N N . ASN B 1 259 ? 8.539 2.609 17.969 1 56.31 259 ASN B N 1
ATOM 6927 C CA . ASN B 1 259 ? 8.438 2.145 19.344 1 56.31 259 ASN B CA 1
ATOM 6928 C C . ASN B 1 259 ? 7.379 2.918 20.125 1 56.31 259 ASN B C 1
ATOM 6930 O O . ASN B 1 259 ? 7.637 3.393 21.234 1 56.31 259 ASN B O 1
ATOM 6934 N N . ALA B 1 260 ? 6.496 3.561 19.453 1 51.25 260 ALA B N 1
ATOM 6935 C CA . ALA B 1 260 ? 5.598 4.25 20.375 1 51.25 260 ALA B CA 1
ATOM 6936 C C . ALA B 1 260 ? 4.879 3.256 21.281 1 51.25 260 ALA B C 1
ATOM 6938 O O . ALA B 1 260 ? 4.328 2.26 20.812 1 51.25 260 ALA B O 1
ATOM 6939 N N . LYS B 1 261 ? 5.508 3.209 22.484 1 44.69 261 LYS B N 1
ATOM 6940 C CA . LYS B 1 261 ? 4.965 2.348 23.531 1 44.69 261 LYS B CA 1
ATOM 6941 C C . LYS B 1 261 ? 3.529 1.937 23.219 1 44.69 261 LYS B C 1
ATOM 6943 O O . LYS B 1 261 ? 3.029 0.946 23.75 1 44.69 261 LYS B O 1
ATOM 6948 N N . LYS B 1 262 ? 2.584 2.852 23.281 1 43.69 262 LYS B N 1
ATOM 6949 C CA . LYS B 1 262 ? 1.165 2.568 23.484 1 43.69 262 LYS B CA 1
ATOM 6950 C C . LYS B 1 262 ? 0.521 2.086 22.188 1 43.69 262 LYS B C 1
ATOM 6952 O O . LYS B 1 262 ? 1.003 2.396 21.094 1 43.69 262 LYS B O 1
ATOM 6957 N N . ASN B 1 263 ? -0.245 1.059 22.312 1 39.22 263 ASN B N 1
ATOM 6958 C CA . ASN B 1 263 ? -1.219 0.353 21.484 1 39.22 263 ASN B CA 1
ATOM 6959 C C . ASN B 1 263 ? -1.843 1.276 20.438 1 39.22 263 ASN B C 1
ATOM 6961 O O . ASN B 1 263 ? -2.801 0.897 19.766 1 39.22 263 ASN B O 1
ATOM 6965 N N . SER B 1 264 ? -1.913 2.514 20.734 1 38.97 264 SER B N 1
ATOM 6966 C CA . SER B 1 264 ? -2.803 3.205 19.812 1 38.97 264 SER B CA 1
ATOM 6967 C C . SER B 1 264 ? -2.107 3.486 18.484 1 38.97 264 SER B C 1
ATOM 6969 O O . SER B 1 264 ? -0.968 3.955 18.453 1 38.97 264 SER B O 1
ATOM 6971 N N . PRO B 1 265 ? -2.373 2.754 17.594 1 42.5 265 PRO B N 1
ATOM 6972 C CA . PRO B 1 265 ? -1.9 3.162 16.266 1 42.5 265 PRO B CA 1
ATOM 6973 C C . PRO B 1 265 ? -1.7 4.672 16.156 1 42.5 265 PRO B C 1
ATOM 6975 O O . PRO B 1 265 ? -2.648 5.441 16.344 1 42.5 265 PRO B O 1
ATOM 6978 N N . GLU B 1 266 ? -0.712 5.234 16.766 1 46.22 266 GLU B N 1
ATOM 6979 C CA . GLU B 1 266 ? -0.557 6.684 16.688 1 46.22 266 GLU B CA 1
ATOM 6980 C C . GLU B 1 266 ? -0.893 7.203 15.297 1 46.22 266 GLU B C 1
ATOM 6982 O O . GLU B 1 266 ? -0.568 6.562 14.297 1 46.22 266 GLU B O 1
ATOM 6987 N N . GLU B 1 267 ? -1.912 7.91 15.273 1 49.19 267 GLU B N 1
ATOM 6988 C CA . GLU B 1 267 ? -2.408 8.602 14.086 1 49.19 267 GLU B CA 1
ATOM 6989 C C . GLU B 1 267 ? -1.26 9.18 13.266 1 49.19 267 GLU B C 1
ATOM 6991 O O . GLU B 1 267 ? -0.323 9.758 13.82 1 49.19 267 GLU B O 1
ATOM 6996 N N . PRO B 1 268 ? -1.118 8.609 12.086 1 52.22 268 PRO B N 1
ATOM 6997 C CA . PRO B 1 268 ? -0.148 9.203 11.164 1 52.22 268 PRO B CA 1
ATOM 6998 C C . PRO B 1 268 ? -0.093 10.727 11.273 1 52.22 268 PRO B C 1
ATOM 7000 O O . PRO B 1 268 ? -1.13 11.375 11.438 1 52.22 268 PRO B O 1
ATOM 7003 N N . GLU B 1 269 ? 1.063 11.219 11.742 1 59.06 269 GLU B N 1
ATOM 7004 C CA . GLU B 1 269 ? 1.244 12.672 11.75 1 59.06 269 GLU B CA 1
ATOM 7005 C C . GLU B 1 269 ? 1.367 13.211 10.328 1 59.06 269 GLU B C 1
ATOM 7007 O O . GLU B 1 269 ? 1.953 12.57 9.453 1 59.06 269 GLU B O 1
ATOM 7012 N N . PRO B 1 270 ? 0.551 14.164 10.07 1 57.12 270 PRO B N 1
ATOM 7013 C CA . PRO B 1 270 ? 0.762 14.805 8.766 1 57.12 270 PRO B CA 1
ATOM 7014 C C . PRO B 1 270 ? 2.234 15.094 8.484 1 57.12 270 PRO B C 1
ATOM 7016 O O . PRO B 1 270 ? 2.994 15.398 9.406 1 57.12 270 PRO B O 1
ATOM 7019 N N . ALA B 1 271 ? 2.602 14.742 7.215 1 53.97 271 ALA B N 1
ATOM 7020 C CA . ALA B 1 271 ? 3.977 14.945 6.766 1 53.97 271 ALA B CA 1
ATOM 7021 C C . ALA B 1 271 ? 4.543 16.266 7.293 1 53.97 271 ALA B C 1
ATOM 7023 O O . ALA B 1 271 ? 5.719 16.344 7.652 1 53.97 271 ALA B O 1
ATOM 7024 N N . GLU B 1 272 ? 3.641 17.188 7.371 1 54.16 272 GLU B N 1
ATOM 7025 C CA . GLU B 1 272 ? 4.02 18.547 7.699 1 54.16 272 GLU B CA 1
ATOM 7026 C C . GLU B 1 272 ? 4.398 18.688 9.172 1 54.16 272 GLU B C 1
ATOM 7028 O O . GLU B 1 272 ? 5.152 19.578 9.547 1 54.16 272 GLU B O 1
ATOM 7033 N N . CYS B 1 273 ? 3.773 17.75 9.945 1 51.34 273 CYS B N 1
ATOM 7034 C CA . CYS B 1 273 ? 3.982 17.828 11.383 1 51.34 273 CYS B CA 1
ATOM 7035 C C . CYS B 1 273 ? 5.016 16.812 11.844 1 51.34 273 CYS B C 1
ATOM 7037 O O . CYS B 1 273 ? 5.484 16.859 12.984 1 51.34 273 CYS B O 1
ATOM 7039 N N . SER B 1 274 ? 5.168 15.711 11.023 1 49.94 274 SER B N 1
ATOM 7040 C CA . SER B 1 274 ? 5.793 14.469 11.461 1 49.94 274 SER B CA 1
ATOM 7041 C C . SER B 1 274 ? 7.293 14.648 11.672 1 49.94 274 SER B C 1
ATOM 7043 O O . SER B 1 274 ? 8.047 13.672 11.703 1 49.94 274 SER B O 1
ATOM 7045 N N . LYS B 1 275 ? 7.824 15.742 11.984 1 55.25 275 LYS B N 1
ATOM 7046 C CA . LYS B 1 275 ? 9.273 15.578 12.047 1 55.25 275 LYS B CA 1
ATOM 7047 C C . LYS B 1 275 ? 9.688 14.859 13.328 1 55.25 275 LYS B C 1
ATOM 7049 O O . LYS B 1 275 ? 10.086 15.5 14.305 1 55.25 275 LYS B O 1
ATOM 7054 N N . LYS B 1 276 ? 9.328 13.484 13.297 1 58.91 276 LYS B N 1
ATOM 7055 C CA . LYS B 1 276 ? 9.727 12.555 14.352 1 58.91 276 LYS B CA 1
ATOM 7056 C C . LYS B 1 276 ? 11.25 12.516 14.5 1 58.91 276 LYS B C 1
ATOM 7058 O O . LYS B 1 276 ? 11.977 12.617 13.508 1 58.91 276 LYS B O 1
ATOM 7063 N N . PRO B 1 277 ? 11.57 12.773 15.711 1 62.78 277 PRO B N 1
ATOM 7064 C CA . PRO B 1 277 ? 13.008 12.758 15.984 1 62.78 277 PRO B CA 1
ATOM 7065 C C . PRO B 1 277 ? 13.672 11.43 15.625 1 62.78 277 PRO B C 1
ATOM 7067 O O . PRO B 1 277 ? 14.891 11.297 15.727 1 62.78 277 PRO B O 1
ATOM 7070 N N . THR B 1 278 ? 12.852 10.586 15.141 1 66.06 278 THR B N 1
ATOM 7071 C CA . THR B 1 278 ? 13.398 9.258 14.867 1 66.06 278 THR B CA 1
ATOM 7072 C C . THR B 1 278 ? 13.5 9.016 13.367 1 66.06 278 THR B C 1
ATOM 7074 O O . THR B 1 278 ? 13.016 9.828 12.562 1 66.06 278 THR B O 1
ATOM 7077 N N . ARG B 1 279 ? 14.219 7.973 13.102 1 76.31 279 ARG B N 1
ATOM 7078 C CA . ARG B 1 279 ? 14.258 7.547 11.703 1 76.31 279 ARG B CA 1
ATOM 7079 C C . ARG B 1 279 ? 12.859 7.188 11.211 1 76.31 279 ARG B C 1
ATOM 7081 O O . ARG B 1 279 ? 12.023 6.699 11.977 1 76.31 279 ARG B O 1
ATOM 7088 N N . GLN B 1 280 ? 12.672 7.469 10.055 1 81.38 280 GLN B N 1
ATOM 7089 C CA . GLN B 1 280 ? 11.375 7.141 9.461 1 81.38 280 GLN B CA 1
ATOM 7090 C C . GLN B 1 280 ? 11.273 5.648 9.164 1 81.38 280 GLN B C 1
ATOM 7092 O O . GLN B 1 280 ? 12.156 5.074 8.523 1 81.38 280 GLN B O 1
ATOM 7097 N N . PRO B 1 281 ? 10.227 5.043 9.602 1 84.31 281 PRO B N 1
ATOM 7098 C CA . PRO B 1 281 ? 10.07 3.6 9.398 1 84.31 281 PRO B CA 1
ATOM 7099 C C . PRO B 1 281 ? 10.219 3.195 7.93 1 84.31 281 PRO B C 1
ATOM 7101 O O . PRO B 1 281 ? 10.82 2.164 7.625 1 84.31 281 PRO B O 1
ATOM 7104 N N . LEU B 1 282 ? 9.656 3.953 7.039 1 87.88 282 LEU B N 1
ATOM 7105 C CA . LEU B 1 282 ? 9.75 3.615 5.625 1 87.88 282 LEU B CA 1
ATOM 7106 C C . LEU B 1 282 ? 11.203 3.656 5.148 1 87.88 282 LEU B C 1
ATOM 7108 O O . LEU B 1 282 ? 11.609 2.84 4.32 1 87.88 282 LEU B O 1
ATOM 7112 N N . ALA B 1 283 ? 11.961 4.582 5.613 1 87.31 283 ALA B N 1
ATOM 7113 C CA . ALA B 1 283 ? 13.367 4.656 5.254 1 87.31 283 ALA B CA 1
ATOM 7114 C C . ALA B 1 283 ? 14.125 3.416 5.73 1 87.31 283 ALA B C 1
ATOM 7116 O O . ALA B 1 283 ? 14.93 2.848 4.988 1 87.31 283 ALA B O 1
ATOM 7117 N N . GLU B 1 284 ? 13.883 3.1 6.914 1 88.19 284 GLU B N 1
ATOM 7118 C CA . GLU B 1 284 ? 14.547 1.919 7.453 1 88.19 284 GLU B CA 1
ATOM 7119 C C . GLU B 1 284 ? 14.117 0.653 6.719 1 88.19 284 GLU B C 1
ATOM 7121 O O . GLU B 1 284 ? 14.922 -0.248 6.492 1 88.19 284 GLU B O 1
ATOM 7126 N N . MET B 1 285 ? 12.828 0.562 6.438 1 91.38 285 MET B N 1
ATOM 7127 C CA . MET B 1 285 ? 12.328 -0.577 5.672 1 91.38 285 MET B CA 1
ATOM 7128 C C . MET B 1 285 ? 13.055 -0.698 4.336 1 91.38 285 MET B C 1
ATOM 7130 O O . MET B 1 285 ? 13.492 -1.786 3.959 1 91.38 285 MET B O 1
ATOM 7134 N N . CYS B 1 286 ? 13.188 0.398 3.646 1 90 286 CYS B N 1
ATOM 7135 C CA . CYS B 1 286 ? 13.867 0.384 2.355 1 90 286 CYS B CA 1
ATOM 7136 C C . CYS B 1 286 ? 15.312 -0.061 2.508 1 90 286 CYS B C 1
ATOM 7138 O O . CYS B 1 286 ? 15.844 -0.773 1.651 1 90 286 CYS B O 1
ATOM 7140 N N . LEU B 1 287 ? 15.984 0.374 3.574 1 89.31 287 LEU B N 1
ATOM 7141 C CA . LEU B 1 287 ? 17.359 -0.038 3.836 1 89.31 287 LEU B CA 1
ATOM 7142 C C . LEU B 1 287 ? 17.453 -1.553 3.988 1 89.31 287 LEU B C 1
ATOM 7144 O O . LEU B 1 287 ? 18.328 -2.189 3.391 1 89.31 287 LEU B O 1
ATOM 7148 N N . LEU B 1 288 ? 16.578 -2.01 4.762 1 91.56 288 LEU B N 1
ATOM 7149 C CA . LEU B 1 288 ? 16.594 -3.445 5.031 1 91.56 288 LEU B CA 1
ATOM 7150 C C . LEU B 1 288 ? 16.266 -4.234 3.768 1 91.56 288 LEU B C 1
ATOM 7152 O O . LEU B 1 288 ? 16.953 -5.215 3.451 1 91.56 288 LEU B O 1
ATOM 7156 N N . MET B 1 289 ? 15.273 -3.846 3.025 1 90.94 289 MET B N 1
ATOM 7157 C CA . MET B 1 289 ? 14.867 -4.539 1.807 1 90.94 289 MET B CA 1
ATOM 7158 C C . MET B 1 289 ? 15.992 -4.523 0.771 1 90.94 289 MET B C 1
ATOM 7160 O O . MET B 1 289 ? 16.156 -5.48 0.017 1 90.94 289 MET B O 1
ATOM 7164 N N . ASN B 1 290 ? 16.766 -3.504 0.807 1 88.88 290 ASN B N 1
ATOM 7165 C CA . ASN B 1 290 ? 17.844 -3.352 -0.165 1 88.88 290 ASN B CA 1
ATOM 7166 C C . ASN B 1 290 ? 18.984 -4.305 0.123 1 88.88 290 ASN B C 1
ATOM 7168 O O . ASN B 1 290 ? 19.875 -4.492 -0.718 1 88.88 290 ASN B O 1
ATOM 7172 N N . THR B 1 291 ? 18.953 -4.852 1.214 1 90.94 291 THR B N 1
ATOM 7173 C CA . THR B 1 291 ? 20.031 -5.785 1.534 1 90.94 291 THR B CA 1
ATOM 7174 C C . THR B 1 291 ? 19.734 -7.168 0.961 1 90.94 291 THR B C 1
ATOM 7176 O O . THR B 1 291 ? 20.625 -8.023 0.901 1 90.94 291 THR B O 1
ATOM 7179 N N . LEU B 1 292 ? 18.531 -7.418 0.573 1 90 292 LEU B N 1
ATOM 7180 C CA . LEU B 1 292 ? 18.109 -8.75 0.157 1 90 292 LEU B CA 1
ATOM 7181 C C . LEU B 1 292 ? 18.625 -9.07 -1.243 1 90 292 LEU B C 1
ATOM 7183 O O . LEU B 1 292 ? 18.859 -10.242 -1.576 1 90 292 LEU B O 1
ATOM 7187 N N . THR B 1 293 ? 18.719 -8.109 -2.025 1 80.88 293 THR B N 1
ATOM 7188 C CA . THR B 1 293 ? 19.219 -8.273 -3.383 1 80.88 293 THR B CA 1
ATOM 7189 C C . THR B 1 293 ? 20.219 -7.168 -3.729 1 80.88 293 THR B C 1
ATOM 7191 O O . THR B 1 293 ? 20.188 -6.09 -3.133 1 80.88 293 THR B O 1
ATOM 7194 N N . ASP B 1 294 ? 21.125 -7.402 -4.598 1 74.62 294 ASP B N 1
ATOM 7195 C CA . ASP B 1 294 ? 22.047 -6.367 -5.047 1 74.62 294 ASP B CA 1
ATOM 7196 C C . ASP B 1 294 ? 21.484 -5.617 -6.254 1 74.62 294 ASP B C 1
ATOM 7198 O O . ASP B 1 294 ? 20.453 -5.996 -6.801 1 74.62 294 ASP B O 1
ATOM 7202 N N . PRO B 1 295 ? 22.109 -4.531 -6.613 1 65.38 295 PRO B N 1
ATOM 7203 C CA . PRO B 1 295 ? 21.609 -3.738 -7.738 1 65.38 295 PRO B CA 1
ATOM 7204 C C . PRO B 1 295 ? 21.516 -4.547 -9.031 1 65.38 295 PRO B C 1
ATOM 7206 O O . PRO B 1 295 ? 20.797 -4.156 -9.953 1 65.38 295 PRO B O 1
ATOM 7209 N N . LYS B 1 296 ? 22.219 -5.711 -9.109 1 63.69 296 LYS B N 1
ATOM 7210 C CA . LYS B 1 296 ? 22.156 -6.59 -10.273 1 63.69 296 LYS B CA 1
ATOM 7211 C C . LYS B 1 296 ? 21.156 -7.719 -10.055 1 63.69 296 LYS B C 1
ATOM 7213 O O . LYS B 1 296 ? 21.125 -8.68 -10.82 1 63.69 296 LYS B O 1
ATOM 7218 N N . SER B 1 297 ? 20.375 -7.641 -8.969 1 65.31 297 SER B N 1
ATOM 7219 C CA . SER B 1 297 ? 19.297 -8.562 -8.602 1 65.31 297 SER B CA 1
ATOM 7220 C C . SER B 1 297 ? 19.859 -9.898 -8.133 1 65.31 297 SER B C 1
ATOM 7222 O O . SER B 1 297 ? 19.188 -10.93 -8.258 1 65.31 297 SER B O 1
ATOM 7224 N N . LYS B 1 298 ? 21.094 -9.883 -7.805 1 71.94 298 LYS B N 1
ATOM 7225 C CA . LYS B 1 298 ? 21.641 -11.094 -7.188 1 71.94 298 LYS B CA 1
ATOM 7226 C C . LYS B 1 298 ? 21.203 -11.211 -5.73 1 71.94 298 LYS B C 1
ATOM 7228 O O . LYS B 1 298 ? 21.156 -10.219 -5.008 1 71.94 298 LYS B O 1
ATOM 7233 N N . LEU B 1 299 ? 20.797 -12.414 -5.41 1 80.19 299 LEU B N 1
ATOM 7234 C CA . LEU B 1 299 ? 20.391 -12.68 -4.031 1 80.19 299 LEU B CA 1
ATOM 7235 C C . LEU B 1 299 ? 21.578 -12.555 -3.086 1 80.19 299 LEU B C 1
ATOM 7237 O O . LEU B 1 299 ? 22.641 -13.141 -3.326 1 80.19 299 LEU B O 1
ATOM 7241 N N . MET B 1 300 ? 21.406 -11.766 -2.055 1 85.62 300 MET B N 1
ATOM 7242 C CA . MET B 1 300 ? 22.5 -11.523 -1.116 1 85.62 300 MET B CA 1
ATOM 7243 C C . MET B 1 300 ? 22.5 -12.578 -0.01 1 85.62 300 MET B C 1
ATOM 7245 O O . MET B 1 300 ? 23.438 -12.633 0.792 1 85.62 300 MET B O 1
ATOM 7249 N N . ILE B 1 301 ? 21.484 -13.289 0.042 1 89.56 301 ILE B N 1
ATOM 7250 C CA . ILE B 1 301 ? 21.406 -14.422 0.957 1 89.56 301 ILE B CA 1
ATOM 7251 C C . ILE B 1 301 ? 21.906 -15.68 0.255 1 89.56 301 ILE B C 1
ATOM 7253 O O . ILE B 1 301 ? 21.453 -16 -0.85 1 89.56 301 ILE B O 1
ATOM 7257 N N . ASN B 1 302 ? 22.828 -16.312 0.727 1 86.44 302 ASN B N 1
ATOM 7258 C CA . ASN B 1 302 ? 23.328 -17.531 0.115 1 86.44 302 ASN B CA 1
ATOM 7259 C C . ASN B 1 302 ? 22.375 -18.703 0.32 1 86.44 302 ASN B C 1
ATOM 7261 O O . ASN B 1 302 ? 22.391 -19.359 1.362 1 86.44 302 ASN B O 1
ATOM 7265 N N . LEU B 1 303 ? 21.625 -18.953 -0.666 1 88.25 303 LEU B N 1
ATOM 7266 C CA . LEU B 1 303 ? 20.656 -20.031 -0.6 1 88.25 303 LEU B CA 1
ATOM 7267 C C . LEU B 1 303 ? 21.172 -21.266 -1.329 1 88.25 303 LEU B C 1
ATOM 7269 O O . LEU B 1 303 ? 20.422 -22.219 -1.549 1 88.25 303 LEU B O 1
ATOM 7273 N N . ASP B 1 304 ? 22.391 -21.25 -1.668 1 82.19 304 ASP B N 1
ATOM 7274 C CA . ASP B 1 304 ? 22.906 -22.266 -2.586 1 82.19 304 ASP B CA 1
ATOM 7275 C C . ASP B 1 304 ? 23.172 -23.578 -1.861 1 82.19 304 ASP B C 1
ATOM 7277 O O . ASP B 1 304 ? 23.328 -24.625 -2.5 1 82.19 304 ASP B O 1
ATOM 7281 N N . ARG B 1 305 ? 23.031 -23.344 -0.562 1 77.75 305 ARG B N 1
ATOM 7282 C CA . ARG B 1 305 ? 23.25 -24.578 0.181 1 77.75 305 ARG B CA 1
ATOM 7283 C C . ARG B 1 305 ? 22.125 -25.562 -0.051 1 77.75 305 ARG B C 1
ATOM 7285 O O . ARG B 1 305 ? 20.938 -25.188 -0.007 1 77.75 305 ARG B O 1
ATOM 7292 N N . HIS B 1 306 ? 22.266 -26.719 -0.554 1 80.38 306 HIS B N 1
ATOM 7293 C CA . HIS B 1 306 ? 21.328 -27.812 -0.754 1 80.38 306 HIS B CA 1
ATOM 7294 C C . HIS B 1 306 ? 20.609 -27.703 -2.1 1 80.38 306 HIS B C 1
ATOM 7296 O O . HIS B 1 306 ? 19.484 -28.172 -2.256 1 80.38 306 HIS B O 1
ATOM 7302 N N . VAL B 1 307 ? 21.109 -26.797 -2.873 1 87.62 307 VAL B N 1
ATOM 7303 C CA . VAL B 1 307 ? 20.625 -26.797 -4.25 1 87.62 307 VAL B CA 1
ATOM 7304 C C . VAL B 1 307 ? 21.297 -27.906 -5.039 1 87.62 307 VAL B C 1
ATOM 7306 O O . VAL B 1 307 ? 22.531 -28.016 -5.039 1 87.62 307 VAL B O 1
ATOM 7309 N N . LEU B 1 308 ? 20.531 -28.719 -5.613 1 84.25 308 LEU B N 1
ATOM 7310 C CA . LEU B 1 308 ? 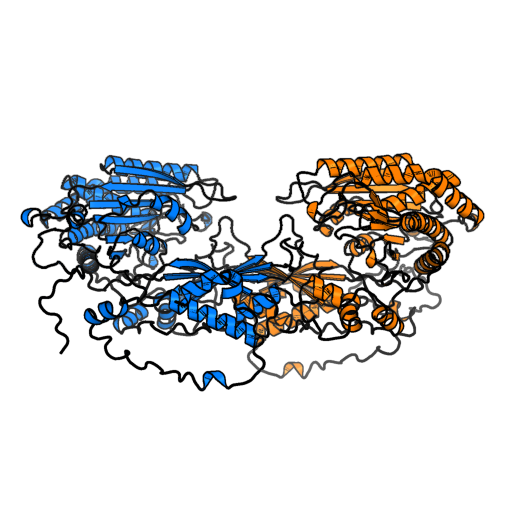21.062 -29.812 -6.426 1 84.25 308 LEU B CA 1
ATOM 7311 C C . LEU B 1 308 ? 21.781 -29.266 -7.652 1 84.25 308 LEU B C 1
ATOM 7313 O O . LEU B 1 308 ? 21.328 -28.297 -8.266 1 84.25 308 LEU B O 1
ATOM 7317 N N . PRO B 1 309 ? 22.953 -29.781 -7.906 1 85.56 309 PRO B N 1
ATOM 7318 C CA . PRO B 1 309 ? 23.625 -29.344 -9.133 1 85.56 309 PRO B CA 1
ATOM 7319 C C . PRO B 1 309 ? 22.812 -29.641 -10.391 1 85.56 309 PRO B C 1
ATOM 7321 O O . PRO B 1 309 ? 22.156 -30.672 -10.469 1 85.56 309 PRO B O 1
ATOM 7324 N N . VAL B 1 310 ? 22.969 -28.766 -11.297 1 87.5 310 VAL B N 1
ATOM 7325 C CA . VAL B 1 310 ? 22.312 -28.984 -12.578 1 87.5 310 VAL B CA 1
ATOM 7326 C C . VAL B 1 310 ? 23 -30.109 -13.344 1 87.5 310 VAL B C 1
ATOM 7328 O O . VAL B 1 310 ? 24.203 -30.047 -13.602 1 87.5 310 VAL B O 1
ATOM 7331 N N . THR B 1 311 ? 22.25 -31.094 -13.703 1 85.69 311 THR B N 1
ATOM 7332 C CA . THR B 1 311 ? 22.812 -32.25 -14.367 1 85.69 311 THR B CA 1
ATOM 7333 C C . THR B 1 311 ? 23.031 -31.984 -15.852 1 85.69 311 THR B C 1
ATOM 7335 O O . THR B 1 311 ? 22.531 -31 -16.391 1 85.69 311 THR B O 1
ATOM 7338 N N . HIS B 1 312 ? 23.812 -32.875 -16.484 1 87.44 312 HIS B N 1
ATOM 7339 C CA . HIS B 1 312 ? 24.031 -32.781 -17.922 1 87.44 312 HIS B CA 1
ATOM 7340 C C . HIS B 1 312 ? 22.703 -32.875 -18.672 1 87.44 312 HIS B C 1
ATOM 7342 O O . HIS B 1 312 ? 22.5 -32.219 -19.688 1 87.44 312 HIS B O 1
ATOM 7348 N N . ARG B 1 313 ? 21.875 -33.719 -18.203 1 85.69 313 ARG B N 1
ATOM 7349 C CA . ARG B 1 313 ? 20.547 -33.875 -18.797 1 85.69 313 ARG B CA 1
ATOM 7350 C C . ARG B 1 313 ? 19.766 -32.562 -18.734 1 85.69 313 ARG B C 1
ATOM 7352 O O . ARG B 1 313 ? 19.156 -32.156 -19.734 1 85.69 313 ARG B O 1
ATOM 7359 N N . ASP B 1 314 ? 19.781 -31.984 -17.594 1 88.25 314 ASP B N 1
ATOM 7360 C CA . ASP B 1 314 ? 19.062 -30.719 -17.438 1 88.25 314 ASP B CA 1
ATOM 7361 C C . ASP B 1 314 ? 19.656 -29.625 -18.328 1 88.25 314 ASP B C 1
ATOM 7363 O O . ASP B 1 314 ? 18.922 -28.828 -18.922 1 88.25 314 ASP B O 1
ATOM 7367 N N . TRP B 1 315 ? 20.938 -29.641 -18.438 1 88.12 315 TRP B N 1
ATOM 7368 C CA . TRP B 1 315 ? 21.594 -28.656 -19.297 1 88.12 315 TRP B CA 1
ATOM 7369 C C . TRP B 1 315 ? 21.188 -28.859 -20.75 1 88.12 315 TRP B C 1
ATOM 7371 O O . TRP B 1 315 ? 21.031 -27.891 -21.5 1 88.12 315 TRP B O 1
ATOM 7381 N N . ASP B 1 316 ? 21.078 -30.094 -21.109 1 86.25 316 ASP B N 1
ATOM 7382 C CA . ASP B 1 316 ? 20.641 -30.406 -22.469 1 86.25 316 ASP B CA 1
ATOM 7383 C C . ASP B 1 316 ? 19.234 -29.875 -22.719 1 86.25 316 ASP B C 1
ATOM 7385 O O . ASP B 1 316 ? 18.953 -29.312 -23.781 1 86.25 316 ASP B O 1
ATOM 7389 N N . ILE B 1 317 ? 18.375 -30.109 -21.781 1 86.69 317 ILE B N 1
ATOM 7390 C CA . ILE B 1 317 ? 17 -29.625 -21.891 1 86.69 317 ILE B CA 1
ATOM 7391 C C . ILE B 1 317 ? 17 -28.094 -21.953 1 86.69 317 ILE B C 1
ATOM 7393 O O . ILE B 1 317 ? 16.328 -27.516 -22.812 1 86.69 317 ILE B O 1
ATOM 7397 N N . LEU B 1 318 ? 17.781 -27.469 -21.094 1 84 318 LEU B N 1
ATOM 7398 C CA . LEU B 1 318 ? 17.828 -26.016 -21.016 1 84 318 LEU B CA 1
ATOM 7399 C C . LEU B 1 318 ? 18.359 -25.422 -22.328 1 84 318 LEU B C 1
ATOM 7401 O O . LEU B 1 318 ? 17.875 -24.375 -22.781 1 84 318 LEU B O 1
ATOM 7405 N N . SER B 1 319 ? 19.281 -26.031 -22.891 1 82.56 319 SER B N 1
ATOM 7406 C CA . SER B 1 319 ? 19.906 -25.531 -24.109 1 82.56 319 SER B CA 1
ATOM 7407 C C . SER B 1 319 ? 18.984 -25.672 -25.312 1 82.56 319 SER B C 1
ATOM 7409 O O . SER B 1 319 ? 19.016 -24.844 -26.234 1 82.56 319 SER B O 1
ATOM 7411 N N . LYS B 1 320 ? 18.109 -26.641 -25.281 1 81.25 320 LYS B N 1
ATOM 7412 C CA . LYS B 1 320 ? 17.234 -26.922 -26.422 1 81.25 320 LYS B CA 1
ATOM 7413 C C . LYS B 1 320 ? 15.93 -26.141 -26.312 1 81.25 320 LYS B C 1
ATOM 7415 O O . LYS B 1 320 ? 15.203 -26 -27.297 1 81.25 320 LYS B O 1
ATOM 7420 N N . ALA B 1 321 ? 15.664 -25.656 -25.141 1 80.81 321 ALA B N 1
ATOM 7421 C CA . ALA B 1 321 ? 14.391 -24.984 -24.922 1 80.81 321 ALA B CA 1
ATOM 7422 C C . ALA B 1 321 ? 14.25 -23.75 -25.828 1 80.81 321 ALA B C 1
ATOM 7424 O O . ALA B 1 321 ? 15.203 -22.984 -26 1 80.81 321 ALA B O 1
ATOM 7425 N N . GLU B 1 322 ? 13.117 -23.672 -26.562 1 74 322 GLU B N 1
ATOM 7426 C CA . GLU B 1 322 ? 12.859 -22.547 -27.469 1 74 322 GLU B CA 1
ATOM 7427 C C . GLU B 1 322 ? 12.016 -21.469 -26.781 1 74 322 GLU B C 1
ATOM 7429 O O . GLU B 1 322 ? 10.914 -21.156 -27.219 1 74 322 GLU B O 1
ATOM 7434 N N . MET B 1 323 ? 12.133 -21.25 -25.578 1 66.31 323 MET B N 1
ATOM 7435 C CA . MET B 1 323 ? 11.445 -20.172 -24.859 1 66.31 323 MET B CA 1
ATOM 7436 C C . MET B 1 323 ? 12.25 -18.875 -24.922 1 66.31 323 MET B C 1
ATOM 7438 O O . MET B 1 323 ? 12.891 -18.5 -23.938 1 66.31 323 MET B O 1
ATOM 7442 N N . GLY B 1 324 ? 12.844 -18.578 -26.031 1 56.34 324 GLY B N 1
ATOM 7443 C CA . GLY B 1 324 ? 13.992 -17.75 -26.359 1 56.34 324 GLY B CA 1
ATOM 7444 C C . GLY B 1 324 ? 13.984 -16.406 -25.656 1 56.34 324 GLY B C 1
ATOM 7445 O O . GLY B 1 324 ? 12.914 -15.875 -25.328 1 56.34 324 GLY B O 1
ATOM 7446 N N . ILE B 1 325 ? 15.164 -15.992 -25.125 1 63 325 ILE B N 1
ATOM 7447 C CA . ILE B 1 325 ? 15.641 -14.75 -24.531 1 63 325 ILE B CA 1
ATOM 7448 C C . ILE B 1 325 ? 15.086 -13.555 -25.312 1 63 325 ILE B C 1
ATOM 7450 O O . ILE B 1 325 ? 14.672 -12.555 -24.734 1 63 325 ILE B O 1
ATOM 7454 N N . MET B 1 326 ? 14.977 -13.844 -26.609 1 62.62 326 MET B N 1
ATOM 7455 C CA . MET B 1 326 ? 14.547 -12.727 -27.453 1 62.62 326 MET B CA 1
ATOM 7456 C C . MET B 1 326 ? 13.062 -12.438 -27.25 1 62.62 326 MET B C 1
ATOM 7458 O O . MET B 1 326 ? 12.656 -11.273 -27.234 1 62.62 326 MET B O 1
ATOM 7462 N N . ASP B 1 327 ? 12.328 -13.578 -27.047 1 63.38 327 ASP B N 1
ATOM 7463 C CA . ASP B 1 327 ? 10.898 -13.391 -26.797 1 63.38 327 ASP B CA 1
ATOM 7464 C C . ASP B 1 327 ? 10.664 -12.641 -25.484 1 63.38 327 ASP B C 1
ATOM 7466 O O . ASP B 1 327 ? 9.812 -11.75 -25.422 1 63.38 327 ASP B O 1
ATOM 7470 N N . PHE B 1 328 ? 11.461 -13.016 -24.594 1 64.94 328 PHE B N 1
ATOM 7471 C CA . PHE B 1 328 ? 11.336 -12.344 -23.312 1 64.94 328 PHE B CA 1
ATOM 7472 C C . PHE B 1 328 ? 11.797 -10.898 -23.406 1 64.94 328 PHE B C 1
ATOM 7474 O O . PHE B 1 328 ? 11.156 -10 -22.844 1 64.94 328 PHE B O 1
ATOM 7481 N N . LYS B 1 329 ? 12.914 -10.688 -24.094 1 66.94 329 LYS B N 1
ATOM 7482 C CA . LYS B 1 329 ? 13.43 -9.336 -24.266 1 66.94 329 LYS B CA 1
ATOM 7483 C C . LYS B 1 329 ? 12.422 -8.445 -24.969 1 66.94 329 LYS B C 1
ATOM 7485 O O . LYS B 1 329 ? 12.227 -7.285 -24.594 1 66.94 329 LYS B O 1
ATOM 7490 N N . ASN B 1 330 ? 11.789 -9.016 -25.969 1 64.12 330 ASN B N 1
ATOM 7491 C CA . ASN B 1 330 ? 10.805 -8.258 -26.719 1 64.12 330 ASN B CA 1
ATOM 7492 C C . ASN B 1 330 ? 9.547 -7.996 -25.906 1 64.12 330 ASN B C 1
ATOM 7494 O O . ASN B 1 330 ? 8.984 -6.902 -25.953 1 64.12 330 ASN B O 1
ATOM 7498 N N . ARG B 1 331 ? 9.188 -8.961 -25.156 1 63.28 331 ARG B N 1
ATOM 7499 C CA . ARG B 1 331 ? 7.961 -8.867 -24.359 1 63.28 331 ARG B CA 1
ATOM 7500 C C . ARG B 1 331 ? 8.094 -7.816 -23.266 1 63.28 331 ARG B C 1
ATOM 7502 O O . ARG B 1 331 ? 7.156 -7.059 -23 1 63.28 331 ARG B O 1
ATOM 7509 N N . TYR B 1 332 ? 9.234 -7.844 -22.719 1 62.75 332 TYR B N 1
ATOM 7510 C CA . TYR B 1 332 ? 9.43 -6.938 -21.594 1 62.75 332 TYR B CA 1
ATOM 7511 C C . TYR B 1 332 ? 10.18 -5.684 -22.016 1 62.75 332 TYR B C 1
ATOM 7513 O O . TYR B 1 332 ? 10.375 -4.766 -21.219 1 62.75 332 TYR B O 1
ATOM 7521 N N . ASN B 1 333 ? 10.492 -5.574 -23.344 1 63.72 333 ASN B N 1
ATOM 7522 C CA . ASN B 1 333 ? 11.211 -4.441 -23.922 1 63.72 333 ASN B CA 1
ATOM 7523 C C . ASN B 1 333 ? 12.453 -4.102 -23.109 1 63.72 333 ASN B C 1
ATOM 7525 O O . ASN B 1 333 ? 12.633 -2.959 -22.688 1 63.72 333 ASN B O 1
ATOM 7529 N N . VAL B 1 334 ? 13.148 -5.148 -22.875 1 63.72 334 VAL B N 1
ATOM 7530 C CA . VAL B 1 334 ? 14.391 -4.953 -22.141 1 63.72 334 VAL B CA 1
ATOM 7531 C C . VAL B 1 334 ? 15.578 -5.305 -23.031 1 63.72 334 VAL B C 1
ATOM 7533 O O . VAL B 1 334 ? 15.477 -6.184 -23.891 1 63.72 334 VAL B O 1
ATOM 7536 N N . LYS B 1 335 ? 16.594 -4.488 -22.906 1 62.12 335 LYS B N 1
ATOM 7537 C CA . LYS B 1 335 ? 17.797 -4.719 -23.719 1 62.12 335 LYS B CA 1
ATOM 7538 C C . LYS B 1 335 ? 18.641 -5.852 -23.125 1 62.12 335 LYS B C 1
ATOM 7540 O O . LYS B 1 335 ? 19.328 -6.555 -23.859 1 62.12 335 LYS B O 1
ATOM 7545 N N . ARG B 1 336 ? 18.562 -5.914 -21.812 1 61.47 336 ARG B N 1
ATOM 7546 C CA . ARG B 1 336 ? 19.391 -6.918 -21.156 1 61.47 336 ARG B CA 1
ATOM 7547 C C . ARG B 1 336 ? 18.578 -7.68 -20.109 1 61.47 336 ARG B C 1
ATOM 7549 O O . ARG B 1 336 ? 17.734 -7.098 -19.406 1 61.47 336 ARG B O 1
ATOM 7556 N N . LEU B 1 337 ? 18.641 -8.984 -20.25 1 64.44 337 LEU B N 1
ATOM 7557 C CA . LEU B 1 337 ? 18.031 -9.82 -19.234 1 64.44 337 LEU B CA 1
ATOM 7558 C C . LEU B 1 337 ? 18.969 -9.984 -18.031 1 64.44 337 LEU B C 1
ATOM 7560 O O . LEU B 1 337 ? 20.188 -9.797 -18.156 1 64.44 337 LEU B O 1
ATOM 7564 N N . ARG B 1 338 ? 18.297 -10.18 -16.875 1 62.94 338 ARG B N 1
ATOM 7565 C CA . ARG B 1 338 ? 19.094 -10.445 -15.68 1 62.94 338 ARG B CA 1
ATOM 7566 C C . ARG B 1 338 ? 20.062 -11.586 -15.906 1 62.94 338 ARG B C 1
ATOM 7568 O O . ARG B 1 338 ? 19.781 -12.523 -16.656 1 62.94 338 ARG B O 1
ATOM 7575 N N . HIS B 1 339 ? 21.312 -11.477 -15.336 1 59.28 339 HIS B N 1
ATOM 7576 C CA . HIS B 1 339 ? 22.359 -12.492 -15.258 1 59.28 339 HIS B CA 1
ATOM 7577 C C . HIS B 1 339 ? 23.078 -12.648 -16.594 1 59.28 339 HIS B C 1
ATOM 7579 O O . HIS B 1 339 ? 23.609 -13.719 -16.891 1 59.28 339 HIS B O 1
ATOM 7585 N N . GLU B 1 340 ? 23.156 -11.25 -17.453 1 56.84 340 GLU B N 1
ATOM 7586 C CA . GLU B 1 340 ? 23.969 -11.039 -18.641 1 56.84 340 GLU B CA 1
ATOM 7587 C C . GLU B 1 340 ? 24 -12.297 -19.516 1 56.84 340 GLU B C 1
ATOM 7589 O O . GLU B 1 340 ? 24.609 -12.297 -20.594 1 56.84 340 GLU B O 1
ATOM 7594 N N . GLU B 1 341 ? 23.516 -13.516 -19.094 1 59.84 341 GLU B N 1
ATOM 7595 C CA . GLU B 1 341 ? 24.094 -14.75 -19.609 1 59.84 341 GLU B CA 1
ATOM 7596 C C . GLU B 1 341 ? 23.25 -15.32 -20.734 1 59.84 341 GLU B C 1
ATOM 7598 O O . GLU B 1 341 ? 22.141 -14.852 -21 1 59.84 341 GLU B O 1
ATOM 7603 N N . SER B 1 342 ? 23.469 -16.453 -21.312 1 67.88 342 SER B N 1
ATOM 7604 C CA . SER B 1 342 ? 22.906 -17.375 -22.312 1 67.88 342 SER B CA 1
ATOM 7605 C C . SER B 1 342 ? 21.5 -17.828 -21.906 1 67.88 342 SER B C 1
ATOM 7607 O O . SER B 1 342 ? 21.125 -17.734 -20.734 1 67.88 342 SER B O 1
ATOM 7609 N N . GLN B 1 343 ? 20.656 -17.984 -22.844 1 73.12 343 GLN B N 1
ATOM 7610 C CA . GLN B 1 343 ? 19.328 -18.531 -22.641 1 73.12 343 GLN B CA 1
ATOM 7611 C C . GLN B 1 343 ? 19.344 -19.656 -21.594 1 73.12 343 GLN B C 1
ATOM 7613 O O . GLN B 1 343 ? 18.484 -19.703 -20.719 1 73.12 343 GLN B O 1
ATOM 7618 N N . ALA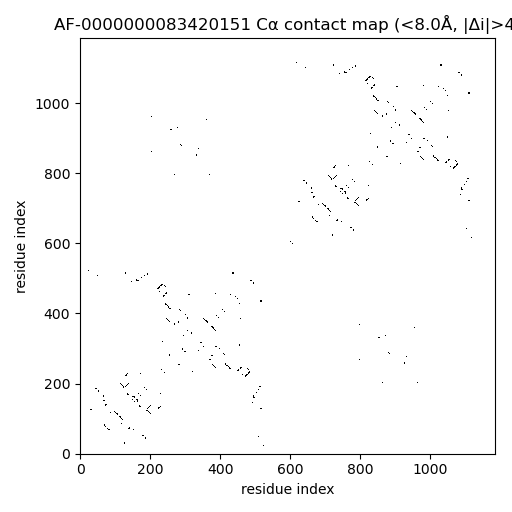 B 1 344 ? 20.359 -20.406 -21.734 1 76.38 344 ALA B N 1
ATOM 7619 C CA . ALA B 1 344 ? 20.469 -21.531 -20.812 1 76.38 344 ALA B CA 1
ATOM 7620 C C . ALA B 1 344 ? 20.672 -21.062 -19.391 1 76.38 344 ALA B C 1
ATOM 7622 O O . ALA B 1 344 ? 20.078 -21.609 -18.453 1 76.38 344 ALA B O 1
ATOM 7623 N N . SER B 1 345 ? 21.406 -20.016 -19.281 1 76.56 345 SER B N 1
ATOM 7624 C CA . SER B 1 345 ? 21.656 -19.484 -17.938 1 76.56 345 SER B CA 1
ATOM 7625 C C . SER B 1 345 ? 20.422 -18.828 -17.359 1 76.56 345 SER B C 1
ATOM 7627 O O . SER B 1 345 ? 20.172 -18.938 -16.156 1 76.56 345 SER B O 1
ATOM 7629 N N . PHE B 1 346 ? 19.766 -18.25 -18.156 1 77.38 346 PHE B N 1
ATOM 7630 C CA . PHE B 1 346 ? 18.531 -17.609 -17.719 1 77.38 346 PHE B CA 1
ATOM 7631 C C . PHE B 1 346 ? 17.516 -18.656 -17.25 1 77.38 346 PHE B C 1
ATOM 7633 O O . PHE B 1 346 ? 16.938 -18.516 -16.172 1 77.38 346 PHE B O 1
ATOM 7640 N N . LEU B 1 347 ? 17.328 -19.656 -18.047 1 79.44 347 LEU B N 1
ATOM 7641 C CA . LEU B 1 347 ? 16.359 -20.688 -17.703 1 79.44 347 LEU B CA 1
ATOM 7642 C C . LEU B 1 347 ? 16.812 -21.469 -16.469 1 79.44 347 LEU B C 1
ATOM 7644 O O . LEU B 1 347 ? 15.977 -21.922 -15.68 1 79.44 347 LEU B O 1
ATOM 7648 N N . LYS B 1 348 ? 18.094 -21.609 -16.375 1 82.06 348 LYS B N 1
ATOM 7649 C CA . LYS B 1 348 ? 18.625 -22.25 -15.172 1 82.06 348 LYS B CA 1
ATOM 7650 C C . LYS B 1 348 ? 18.188 -21.516 -13.906 1 82.06 348 LYS B C 1
ATOM 7652 O O . LYS B 1 348 ? 17.766 -22.125 -12.93 1 82.06 348 LYS B O 1
ATOM 7657 N N . HIS B 1 349 ? 18.297 -20.266 -13.953 1 79.25 349 HIS B N 1
ATOM 7658 C CA . HIS B 1 349 ? 17.922 -19.453 -12.797 1 79.25 349 HIS B CA 1
ATOM 7659 C C . HIS B 1 349 ? 16.422 -19.5 -12.547 1 79.25 349 HIS B C 1
ATOM 7661 O O . HIS B 1 349 ? 15.977 -19.438 -11.398 1 79.25 349 HIS B O 1
ATOM 7667 N N . ARG B 1 350 ? 15.742 -19.609 -13.547 1 79.19 350 ARG B N 1
ATOM 7668 C CA . ARG B 1 350 ? 14.289 -19.609 -13.438 1 79.19 350 ARG B CA 1
ATOM 7669 C C . ARG B 1 350 ? 13.781 -20.969 -12.938 1 79.19 350 ARG B C 1
ATOM 7671 O O . ARG B 1 350 ? 12.852 -21.016 -12.133 1 79.19 350 ARG B O 1
ATOM 7678 N N . TRP B 1 351 ? 14.453 -22.016 -13.367 1 83.12 351 TRP B N 1
ATOM 7679 C CA . TRP B 1 351 ? 13.82 -23.312 -13.164 1 83.12 351 TRP B CA 1
ATOM 7680 C C . TRP B 1 351 ? 14.617 -24.156 -12.164 1 83.12 351 TRP B C 1
ATOM 7682 O O . TRP B 1 351 ? 14.094 -25.125 -11.617 1 83.12 351 TRP B O 1
ATOM 7692 N N . CYS B 1 352 ? 15.852 -23.781 -11.906 1 86.38 352 CYS B N 1
ATOM 7693 C CA . CYS B 1 352 ? 16.672 -24.703 -11.125 1 86.38 352 CYS B CA 1
ATOM 7694 C C . CYS B 1 352 ? 17.219 -24.016 -9.875 1 86.38 352 CYS B C 1
ATOM 7696 O O . CYS B 1 352 ? 17.719 -24.672 -8.961 1 86.38 352 CYS B O 1
ATOM 7698 N N . MET B 1 353 ? 17.047 -22.719 -9.844 1 84.5 353 MET B N 1
ATOM 7699 C CA . MET B 1 353 ? 17.688 -22.016 -8.734 1 84.5 353 MET B CA 1
ATOM 7700 C C . MET B 1 353 ? 16.641 -21.328 -7.855 1 84.5 353 MET B C 1
ATOM 7702 O O . MET B 1 353 ? 15.562 -20.969 -8.328 1 84.5 353 MET B O 1
ATOM 7706 N N . PRO B 1 354 ? 17.016 -21.234 -6.527 1 88.62 354 PRO B N 1
ATOM 7707 C CA . PRO B 1 354 ? 16.125 -20.422 -5.672 1 88.62 354 PRO B CA 1
ATOM 7708 C C . PRO B 1 354 ? 16.156 -18.938 -6.035 1 88.62 354 PRO B C 1
ATOM 7710 O O . PRO B 1 354 ? 17 -18.516 -6.82 1 88.62 354 PRO B O 1
ATOM 7713 N N . GLY B 1 355 ? 15.164 -18.25 -5.496 1 83.88 355 GLY B N 1
ATOM 7714 C CA . GLY B 1 355 ? 15.062 -16.828 -5.777 1 83.88 355 GLY B CA 1
ATOM 7715 C C . GLY B 1 355 ? 14.234 -16.062 -4.75 1 83.88 355 GLY B C 1
ATOM 7716 O O . GLY B 1 355 ? 13.633 -16.672 -3.861 1 83.88 355 GLY B O 1
ATOM 7717 N N . LEU B 1 356 ? 14.352 -14.742 -4.871 1 87.56 356 LEU B N 1
ATOM 7718 C CA . LEU B 1 356 ? 13.617 -13.867 -3.969 1 87.56 356 LEU B CA 1
ATOM 7719 C C . LEU B 1 356 ? 12.797 -12.844 -4.75 1 87.56 356 LEU B C 1
ATOM 7721 O O . LEU B 1 356 ? 13.266 -12.297 -5.746 1 87.56 356 LEU B O 1
ATOM 7725 N N . SER B 1 357 ? 11.547 -12.688 -4.367 1 85.38 357 SER B N 1
ATOM 7726 C CA . SER B 1 357 ? 10.648 -11.727 -4.992 1 85.38 357 SER B CA 1
ATOM 7727 C C . SER B 1 357 ? 10.109 -10.727 -3.971 1 85.38 357 SER B C 1
ATOM 7729 O O . SER B 1 357 ? 9.742 -11.109 -2.859 1 85.38 357 SER B O 1
ATOM 7731 N N . LEU B 1 358 ? 10.18 -9.5 -4.379 1 86.69 358 LEU B N 1
ATOM 7732 C CA . LEU B 1 358 ? 9.578 -8.453 -3.564 1 86.69 358 LEU B CA 1
ATOM 7733 C C . LEU B 1 358 ? 8.164 -8.133 -4.043 1 86.69 358 LEU B C 1
ATOM 7735 O O . LEU B 1 358 ? 7.934 -7.953 -5.238 1 86.69 358 LEU B O 1
ATOM 7739 N N . HIS B 1 359 ? 7.246 -8.062 -3.131 1 84.06 359 HIS B N 1
ATOM 7740 C CA . HIS B 1 359 ? 5.852 -7.977 -3.543 1 84.06 359 HIS B CA 1
ATOM 7741 C C . HIS B 1 359 ? 5.258 -6.613 -3.199 1 84.06 359 HIS B C 1
ATOM 7743 O O . HIS B 1 359 ? 4.652 -5.961 -4.051 1 84.06 359 HIS B O 1
ATOM 7749 N N . LYS B 1 360 ? 5.383 -6.227 -1.852 1 84.56 360 LYS B N 1
ATOM 7750 C CA . LYS B 1 360 ? 4.656 -5.035 -1.432 1 84.56 360 LYS B CA 1
ATOM 7751 C C . LYS B 1 360 ? 5.344 -4.355 -0.251 1 84.56 360 LYS B C 1
ATOM 7753 O O . LYS B 1 360 ? 6.051 -5.008 0.52 1 84.56 360 LYS B O 1
ATOM 7758 N N . VAL B 1 361 ? 5.137 -3.107 -0.181 1 86.56 361 VAL B N 1
ATOM 7759 C CA . VAL B 1 361 ? 5.379 -2.287 1.001 1 86.56 361 VAL B CA 1
ATOM 7760 C C . VAL B 1 361 ? 4.113 -1.506 1.354 1 86.56 361 VAL B C 1
ATOM 7762 O O . VAL B 1 361 ? 3.59 -0.757 0.527 1 86.56 361 VAL B O 1
ATOM 7765 N N . GLU B 1 362 ? 3.576 -1.813 2.484 1 80.19 362 GLU B N 1
ATOM 7766 C CA . GLU B 1 362 ? 2.303 -1.181 2.812 1 80.19 362 GLU B CA 1
ATOM 7767 C C . GLU B 1 362 ? 2.324 -0.594 4.223 1 80.19 362 GLU B C 1
ATOM 7769 O O . GLU B 1 362 ? 3.131 -1.006 5.059 1 80.19 362 GLU B O 1
ATOM 7774 N N . HIS B 1 363 ? 1.604 0.494 4.301 1 74.94 363 HIS B N 1
ATOM 7775 C CA . HIS B 1 363 ? 1.382 1.043 5.633 1 74.94 363 HIS B CA 1
ATOM 7776 C C . HIS B 1 363 ? 0.111 0.476 6.258 1 74.94 363 HIS B C 1
ATOM 7778 O O . HIS B 1 363 ? -0.835 0.131 5.547 1 74.94 363 HIS B O 1
ATOM 7784 N N . ARG B 1 364 ? 0.087 0.047 7.387 1 56.16 364 ARG B N 1
ATOM 7785 C CA . ARG B 1 364 ? -1.141 -0.381 8.047 1 56.16 364 ARG B CA 1
ATOM 7786 C C . ARG B 1 364 ? -1.943 0.818 8.539 1 56.16 364 ARG B C 1
ATOM 7788 O O . ARG B 1 364 ? -1.454 1.609 9.352 1 56.16 364 ARG B O 1
ATOM 7795 N N . SER B 1 365 ? -2.539 1.502 7.469 1 49.94 365 SER B N 1
ATOM 7796 C CA . SER B 1 365 ? -3.164 2.807 7.664 1 49.94 365 SER B CA 1
ATOM 7797 C C . SER B 1 365 ? -4.41 2.697 8.539 1 49.94 365 SER B C 1
ATOM 7799 O O . SER B 1 365 ? -5.055 1.649 8.578 1 49.94 365 SER B O 1
ATOM 7801 N N . TYR B 1 366 ? -4.387 3.453 9.445 1 43.38 366 TYR B N 1
ATOM 7802 C CA . TYR B 1 366 ? -5.672 3.768 10.062 1 43.38 366 TYR B CA 1
ATOM 7803 C C . TYR B 1 366 ? -6.617 4.41 9.055 1 43.38 366 TYR B C 1
ATOM 7805 O O . TYR B 1 366 ? -6.176 5.035 8.094 1 43.38 366 TYR B O 1
ATOM 7813 N N . GLY B 1 367 ? -7.734 3.891 8.797 1 43.03 367 GLY B N 1
ATOM 7814 C CA . GLY B 1 367 ? -8.805 4.465 8 1 43.03 367 GLY B CA 1
ATOM 7815 C C . GLY B 1 367 ? -8.695 5.969 7.844 1 43.03 367 GLY B C 1
ATOM 7816 O O . GLY B 1 367 ? -8.398 6.68 8.805 1 43.03 367 GLY B O 1
ATOM 7817 N N . GLY B 1 368 ? -8.812 6.535 6.605 1 44.28 368 GLY B N 1
ATOM 7818 C CA . GLY B 1 368 ? -8.992 7.957 6.348 1 44.28 368 GLY B CA 1
ATOM 7819 C C . GLY B 1 368 ? -7.684 8.719 6.262 1 44.28 368 GLY B C 1
ATOM 7820 O O . GLY B 1 368 ? -7.648 9.93 6.488 1 44.28 368 GLY B O 1
ATOM 7821 N N . MET B 1 369 ? -6.602 7.93 6.035 1 48.38 369 MET B N 1
ATOM 7822 C CA . MET B 1 369 ? -5.301 8.578 6.199 1 48.38 369 MET B CA 1
ATOM 7823 C C . MET B 1 369 ? -5 9.492 5.023 1 48.38 369 MET B C 1
ATOM 7825 O O . MET B 1 369 ? -5.457 9.25 3.904 1 48.38 369 MET B O 1
ATOM 7829 N N . ARG B 1 370 ? -4.305 10.578 5.352 1 56.03 370 ARG B N 1
ATOM 7830 C CA . ARG B 1 370 ? -3.764 11.586 4.445 1 56.03 370 ARG B CA 1
ATOM 7831 C C . ARG B 1 370 ? -2.84 10.953 3.41 1 56.03 370 ARG B C 1
ATOM 7833 O O . ARG B 1 370 ? -2.266 9.883 3.654 1 56.03 370 ARG B O 1
ATOM 7840 N N . GLU B 1 371 ? -2.939 11.398 2.178 1 60.59 371 GLU B N 1
ATOM 7841 C CA . GLU B 1 371 ? -2.043 10.945 1.119 1 60.59 371 GLU B CA 1
ATOM 7842 C C . GLU B 1 371 ? -0.581 11.109 1.527 1 60.59 371 GLU B C 1
ATOM 7844 O O . GLU B 1 371 ? 0.256 10.258 1.205 1 60.59 371 GLU B O 1
ATOM 7849 N N . PHE B 1 372 ? -0.363 12.172 2.248 1 62.91 372 PHE B N 1
ATOM 7850 C CA . PHE B 1 372 ? 1.019 12.414 2.641 1 62.91 372 PHE B CA 1
ATOM 7851 C C . PHE B 1 372 ? 1.16 12.406 4.156 1 62.91 372 PHE B C 1
ATOM 7853 O O . PHE B 1 372 ? 0.941 13.422 4.816 1 62.91 372 PHE B O 1
ATOM 7860 N N . PHE B 1 373 ? 1.315 11.328 4.684 1 71.44 373 PHE B N 1
ATOM 7861 C CA . PHE B 1 373 ? 1.567 11.109 6.102 1 71.44 373 PHE B CA 1
ATOM 7862 C C . PHE B 1 373 ? 2.791 10.219 6.305 1 71.44 373 PHE B C 1
ATOM 7864 O O . PHE B 1 373 ? 3.203 9.508 5.391 1 71.44 373 PHE B O 1
ATOM 7871 N N . THR B 1 374 ? 3.377 10.406 7.379 1 73.94 374 THR B N 1
ATOM 7872 C CA . THR B 1 374 ? 4.484 9.516 7.715 1 73.94 374 THR B CA 1
ATOM 7873 C C . THR B 1 374 ? 3.984 8.297 8.492 1 73.94 374 THR B C 1
ATOM 7875 O O . THR B 1 374 ? 3.488 8.438 9.617 1 73.94 374 THR B O 1
ATOM 7878 N N . PRO B 1 375 ? 4.121 7.199 7.887 1 77.56 375 PRO B N 1
ATOM 7879 C CA . PRO B 1 375 ? 3.604 6.008 8.562 1 77.56 375 PRO B CA 1
ATOM 7880 C C . PRO B 1 375 ? 4.422 5.625 9.797 1 77.56 375 PRO B C 1
ATOM 7882 O O . PRO B 1 375 ? 5.645 5.766 9.797 1 77.56 375 PRO B O 1
ATOM 7885 N N . SER B 1 376 ? 3.684 5.262 10.844 1 77.25 376 SER B N 1
ATOM 7886 C CA . SER B 1 376 ? 4.352 4.801 12.055 1 77.25 376 SER B CA 1
ATOM 7887 C C . SER B 1 376 ? 4.648 3.305 11.984 1 77.25 376 SER B C 1
ATOM 7889 O O . SER B 1 376 ? 5.453 2.793 12.766 1 77.25 376 SER B O 1
ATOM 7891 N N . ARG B 1 377 ? 3.953 2.674 11.094 1 81.19 377 ARG B N 1
ATOM 7892 C CA . ARG B 1 377 ? 4.121 1.236 10.914 1 81.19 377 ARG B CA 1
ATOM 7893 C C . ARG B 1 377 ? 4.156 0.867 9.438 1 81.19 377 ARG B C 1
ATOM 7895 O O . ARG B 1 377 ? 3.268 1.255 8.672 1 81.19 377 ARG B O 1
ATOM 7902 N N . ILE B 1 378 ? 5.203 0.131 9.086 1 86.69 378 ILE B N 1
ATOM 7903 C CA . ILE B 1 378 ? 5.371 -0.281 7.699 1 86.69 378 ILE B CA 1
ATOM 7904 C C . ILE B 1 378 ? 5.551 -1.796 7.629 1 86.69 378 ILE B C 1
ATOM 7906 O O . ILE B 1 378 ? 6.25 -2.383 8.461 1 86.69 378 ILE B O 1
ATOM 7910 N N . VAL B 1 379 ? 4.828 -2.369 6.699 1 89.38 379 VAL B N 1
ATOM 7911 C CA . VAL B 1 379 ? 4.949 -3.809 6.484 1 89.38 379 VAL B CA 1
ATOM 7912 C C . VAL B 1 379 ? 5.375 -4.082 5.043 1 89.38 379 VAL B C 1
ATOM 7914 O O . VAL B 1 379 ? 4.789 -3.547 4.102 1 89.38 379 VAL B O 1
ATOM 7917 N N . SER B 1 380 ? 6.418 -4.82 4.898 1 91.19 380 SER B N 1
ATOM 7918 C CA . SER B 1 380 ? 6.844 -5.273 3.58 1 91.19 380 SER B CA 1
ATOM 7919 C C . SER B 1 380 ? 6.633 -6.777 3.418 1 91.19 380 SER B C 1
ATOM 7921 O O . SER B 1 380 ? 6.805 -7.539 4.371 1 91.19 380 SER B O 1
ATOM 7923 N N . LYS B 1 381 ? 6.199 -7.133 2.238 1 89.31 381 LYS B N 1
ATOM 7924 C CA . LYS B 1 381 ? 5.98 -8.539 1.92 1 89.31 381 LYS B CA 1
ATOM 7925 C C . LYS B 1 381 ? 6.93 -9.008 0.822 1 89.31 381 LYS B C 1
ATOM 7927 O O . LYS B 1 381 ? 7.105 -8.328 -0.188 1 89.31 381 LYS B O 1
ATOM 7932 N N . PHE B 1 382 ? 7.586 -10.102 1.011 1 89.75 382 PHE B N 1
ATOM 7933 C CA . PHE B 1 382 ? 8.453 -10.727 0.018 1 89.75 382 PHE B CA 1
ATOM 7934 C C . PHE B 1 382 ? 8.43 -12.242 0.146 1 89.75 382 PHE B C 1
ATOM 7936 O O . PHE B 1 382 ? 7.906 -12.781 1.126 1 89.75 382 PHE B O 1
ATOM 7943 N N . SER B 1 383 ? 8.859 -12.891 -0.854 1 89.44 383 SER B N 1
ATOM 7944 C CA . SER B 1 383 ? 8.844 -14.352 -0.846 1 89.44 383 SER B CA 1
ATOM 7945 C C . SER B 1 383 ? 10.164 -14.93 -1.345 1 89.44 383 SER B C 1
ATOM 7947 O O . SER B 1 383 ? 10.914 -14.25 -2.049 1 89.44 383 SER B O 1
ATOM 7949 N N . VAL B 1 384 ? 10.438 -16.125 -0.891 1 90.12 384 VAL B N 1
ATOM 7950 C CA . VAL B 1 384 ? 11.609 -16.875 -1.336 1 90.12 384 VAL B CA 1
ATOM 7951 C C . VAL B 1 384 ? 11.164 -18.172 -1.998 1 90.12 384 VAL B C 1
ATOM 7953 O O . VAL B 1 384 ? 10.43 -18.969 -1.401 1 90.12 384 VAL B O 1
ATOM 7956 N N . LYS B 1 385 ? 11.547 -18.312 -3.199 1 89.19 385 LYS B N 1
ATOM 7957 C CA . LYS B 1 385 ? 11.305 -19.547 -3.922 1 89.19 385 LYS B CA 1
ATOM 7958 C C . LYS B 1 385 ? 12.297 -20.641 -3.498 1 89.19 385 LYS B C 1
ATOM 7960 O O . LYS B 1 385 ? 13.5 -20.406 -3.453 1 89.19 385 LYS B O 1
ATOM 7965 N N . LEU B 1 386 ? 11.789 -21.781 -3.24 1 90.94 386 LEU B N 1
ATOM 7966 C CA . LEU B 1 386 ? 12.617 -22.938 -2.879 1 90.94 386 LEU B CA 1
ATOM 7967 C C . LEU B 1 386 ? 12.68 -23.938 -4.02 1 90.94 386 LEU B C 1
ATOM 7969 O O . LEU B 1 386 ? 11.742 -24.031 -4.82 1 90.94 386 LEU B O 1
ATOM 7973 N N . VAL B 1 387 ? 13.758 -24.594 -4.086 1 89.75 387 VAL B N 1
ATOM 7974 C CA . VAL B 1 387 ? 13.922 -25.672 -5.043 1 89.75 387 VAL B CA 1
ATOM 7975 C C . VAL B 1 387 ? 14.008 -27 -4.297 1 89.75 387 VAL B C 1
ATOM 7977 O O . VAL B 1 387 ? 14.125 -27.031 -3.07 1 89.75 387 VAL B O 1
ATOM 7980 N N . PRO B 1 388 ? 13.891 -28.109 -5.031 1 85.06 388 PRO B N 1
ATOM 7981 C CA . PRO B 1 388 ? 13.859 -29.422 -4.383 1 85.06 388 PRO B CA 1
ATOM 7982 C C . PRO B 1 388 ? 15.023 -29.625 -3.414 1 85.06 388 PRO B C 1
ATOM 7984 O O . PRO B 1 388 ? 16.141 -29.203 -3.691 1 85.06 388 PRO B O 1
ATOM 7987 N N . ASP B 1 389 ? 14.812 -30.172 -2.287 1 81.62 389 ASP B N 1
ATOM 7988 C CA . ASP B 1 389 ? 15.766 -30.594 -1.261 1 81.62 389 ASP B CA 1
ATOM 7989 C C . ASP B 1 389 ? 16.094 -29.453 -0.312 1 81.62 389 ASP B C 1
ATOM 7991 O O . ASP B 1 389 ? 16.812 -29.625 0.668 1 81.62 389 ASP B O 1
ATOM 7995 N N . GLN B 1 390 ? 15.578 -28.297 -0.634 1 89.69 390 GLN B N 1
ATOM 7996 C CA . GLN B 1 390 ? 15.758 -27.203 0.322 1 89.69 390 GLN B CA 1
ATOM 7997 C C . GLN B 1 390 ? 14.758 -27.312 1.469 1 89.69 390 GLN B C 1
ATOM 7999 O O . GLN B 1 390 ? 13.617 -27.734 1.27 1 89.69 390 GLN B O 1
ATOM 8004 N N . ASP B 1 391 ? 15.258 -26.938 2.631 1 87.88 391 ASP B N 1
ATOM 8005 C CA . ASP B 1 391 ? 14.453 -27.016 3.846 1 87.88 391 ASP B CA 1
ATOM 8006 C C . ASP B 1 391 ? 13.891 -25.641 4.227 1 87.88 391 ASP B C 1
ATOM 8008 O O . ASP B 1 391 ? 14.617 -24.656 4.242 1 87.88 391 ASP B O 1
ATOM 8012 N N . ILE B 1 392 ? 12.656 -25.672 4.512 1 89.31 392 ILE B N 1
ATOM 8013 C CA . ILE B 1 392 ? 11.953 -24.422 4.828 1 89.31 392 ILE B CA 1
ATOM 8014 C C . ILE B 1 392 ? 12.562 -23.797 6.074 1 89.31 392 ILE B C 1
ATOM 8016 O O . ILE B 1 392 ? 12.82 -22.578 6.102 1 89.31 392 ILE B O 1
ATOM 8020 N N . ASP B 1 393 ? 12.773 -24.594 7.102 1 87.75 393 ASP B N 1
ATOM 8021 C CA . ASP B 1 393 ? 13.289 -24.078 8.359 1 87.75 393 ASP B CA 1
ATOM 8022 C C . ASP B 1 393 ? 14.695 -23.5 8.18 1 87.75 393 ASP B C 1
ATOM 8024 O O . ASP B 1 393 ? 15.008 -22.438 8.719 1 87.75 393 ASP B O 1
ATOM 8028 N N . TYR B 1 394 ? 15.469 -24.219 7.438 1 89.56 394 TYR B N 1
ATOM 8029 C CA . TYR B 1 394 ? 16.844 -23.766 7.207 1 89.56 394 TYR B CA 1
ATOM 8030 C C . TYR B 1 394 ? 16.859 -22.453 6.434 1 89.56 394 TYR B C 1
ATOM 8032 O O . TYR B 1 394 ? 17.594 -21.531 6.789 1 89.56 394 TYR B O 1
ATOM 8040 N N . VAL B 1 395 ? 16.109 -22.391 5.363 1 92.44 395 VAL B N 1
ATOM 8041 C CA . VAL B 1 395 ? 16.062 -21.172 4.555 1 92.44 395 VAL B CA 1
ATOM 8042 C C . VAL B 1 395 ? 15.5 -20.016 5.387 1 92.44 395 VAL B C 1
ATOM 8044 O O . VAL B 1 395 ? 15.969 -18.891 5.277 1 92.44 395 VAL B O 1
ATOM 8047 N N . THR B 1 396 ? 14.508 -20.312 6.203 1 91.06 396 THR B N 1
ATOM 8048 C CA . THR B 1 396 ? 13.961 -19.297 7.105 1 91.06 396 THR B CA 1
ATOM 8049 C C . THR B 1 396 ? 15.047 -18.75 8.031 1 91.06 396 THR B C 1
ATOM 8051 O O . THR B 1 396 ? 15.125 -17.547 8.25 1 91.06 396 THR B O 1
ATOM 8054 N N . PHE B 1 397 ? 15.797 -19.656 8.539 1 90.19 397 PHE B N 1
ATOM 8055 C CA . PHE B 1 397 ? 16.906 -19.266 9.406 1 90.19 397 PHE B CA 1
ATOM 8056 C C . PHE B 1 397 ? 17.875 -18.359 8.664 1 90.19 397 PHE B C 1
ATOM 8058 O O . PHE B 1 397 ? 18.328 -17.344 9.211 1 90.19 397 PHE B O 1
ATOM 8065 N N . LEU B 1 398 ? 18.234 -18.703 7.438 1 92.5 398 LEU B N 1
ATOM 8066 C CA . LEU B 1 398 ? 19.172 -17.891 6.656 1 92.5 398 LEU B CA 1
ATOM 8067 C C . LEU B 1 398 ? 18.625 -16.484 6.43 1 92.5 398 LEU B C 1
ATOM 8069 O O . LEU B 1 398 ? 19.375 -15.516 6.508 1 92.5 398 LEU B O 1
ATOM 8073 N N . VAL B 1 399 ? 17.344 -16.359 6.086 1 93 399 VAL B N 1
ATOM 8074 C CA . VAL B 1 399 ? 16.719 -15.07 5.824 1 93 399 VAL B CA 1
ATOM 8075 C C . VAL B 1 399 ? 16.719 -14.234 7.102 1 93 399 VAL B C 1
ATOM 8077 O O . VAL B 1 399 ? 17.078 -13.055 7.074 1 93 399 VAL B O 1
ATOM 8080 N N . ARG B 1 400 ? 16.328 -14.828 8.125 1 91.38 400 ARG B N 1
ATOM 8081 C CA . ARG B 1 400 ? 16.297 -14.141 9.414 1 91.38 400 ARG B CA 1
ATOM 8082 C C . ARG B 1 400 ? 17.703 -13.664 9.812 1 91.38 400 ARG B C 1
ATOM 8084 O O . ARG B 1 400 ? 17.875 -12.523 10.227 1 91.38 400 ARG B O 1
ATOM 8091 N N . ASP B 1 401 ? 18.625 -14.586 9.727 1 92 401 ASP B N 1
ATOM 8092 C CA . ASP B 1 401 ? 20 -14.266 10.078 1 92 401 ASP B CA 1
ATOM 8093 C C . ASP B 1 401 ? 20.531 -13.102 9.242 1 92 401 ASP B C 1
ATOM 8095 O O . ASP B 1 401 ? 21.203 -12.219 9.766 1 92 401 ASP B O 1
ATOM 8099 N N . HIS B 1 402 ? 20.266 -13.148 8.023 1 93.69 402 HIS B N 1
ATOM 8100 C CA . HIS B 1 402 ? 20.688 -12.078 7.125 1 93.69 402 HIS B CA 1
ATOM 8101 C C . HIS B 1 402 ? 20.078 -10.742 7.535 1 93.69 402 HIS B C 1
ATOM 8103 O O . HIS B 1 402 ? 20.781 -9.727 7.586 1 93.69 402 HIS B O 1
ATOM 8109 N N . LEU B 1 403 ? 18.797 -10.703 7.793 1 93.75 403 LEU B N 1
ATOM 8110 C CA . LEU B 1 403 ? 18.109 -9.461 8.141 1 93.75 403 LEU B CA 1
ATOM 8111 C C . LEU B 1 403 ? 18.578 -8.938 9.492 1 93.75 403 LEU B C 1
ATOM 8113 O O . LEU B 1 403 ? 18.688 -7.727 9.695 1 93.75 403 LEU B O 1
ATOM 8117 N N . GLU B 1 404 ? 18.812 -9.82 10.406 1 90.38 404 GLU B N 1
ATOM 8118 C CA . GLU B 1 404 ? 19.328 -9.422 11.711 1 90.38 404 GLU B CA 1
ATOM 8119 C C . GLU B 1 404 ? 20.719 -8.797 11.578 1 90.38 404 GLU B C 1
ATOM 8121 O O . GLU B 1 404 ? 21.016 -7.785 12.219 1 90.38 404 GLU B O 1
ATOM 8126 N N . ASP B 1 405 ? 21.562 -9.461 10.82 1 93.5 405 ASP B N 1
ATOM 8127 C CA . ASP B 1 405 ? 22.891 -8.914 10.562 1 93.5 405 ASP B CA 1
ATOM 8128 C C . ASP B 1 405 ? 22.797 -7.543 9.898 1 93.5 405 ASP B C 1
ATOM 8130 O O . ASP B 1 405 ? 23.531 -6.625 10.258 1 93.5 405 ASP B O 1
ATOM 8134 N N . ALA B 1 406 ? 22 -7.469 8.922 1 91.44 406 ALA B N 1
ATOM 8135 C CA . ALA B 1 406 ? 21.812 -6.195 8.234 1 91.44 406 ALA B CA 1
ATOM 8136 C C . ALA B 1 406 ? 21.297 -5.125 9.195 1 91.44 406 ALA B C 1
ATOM 8138 O O . ALA B 1 406 ? 21.75 -3.977 9.148 1 91.44 406 ALA B O 1
ATOM 8139 N N . TYR B 1 407 ? 20.344 -5.484 10.023 1 89.25 407 TYR B N 1
ATOM 8140 C CA . TYR B 1 407 ? 19.781 -4.578 11.023 1 89.25 407 TYR B CA 1
ATOM 8141 C C . TYR B 1 407 ? 20.875 -3.99 11.906 1 89.25 407 TYR B C 1
ATOM 8143 O O . TYR B 1 407 ? 20.875 -2.785 12.172 1 89.25 407 TYR B O 1
ATOM 8151 N N . LYS B 1 408 ? 21.797 -4.801 12.305 1 88.38 408 LYS B N 1
ATOM 8152 C CA . LYS B 1 408 ? 22.906 -4.375 13.148 1 88.38 408 LYS B CA 1
ATOM 8153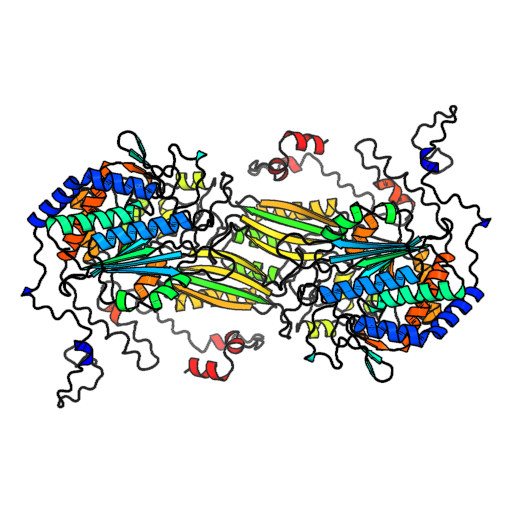 C C . LYS B 1 408 ? 23.922 -3.551 12.359 1 88.38 408 LYS B C 1
ATOM 8155 O O . LYS B 1 408 ? 24.344 -2.48 12.805 1 88.38 408 LYS B O 1
ATOM 8160 N N . ARG B 1 409 ? 24.266 -4.027 11.211 1 89.56 409 ARG B N 1
ATOM 8161 C CA . ARG B 1 409 ? 25.266 -3.385 10.375 1 89.56 409 ARG B CA 1
ATOM 8162 C C . ARG B 1 409 ? 24.828 -1.989 9.953 1 89.56 409 ARG B C 1
ATOM 8164 O O . ARG B 1 409 ? 25.625 -1.062 9.898 1 89.56 409 ARG B O 1
ATOM 8171 N N . LEU B 1 410 ? 23.578 -1.875 9.672 1 86.25 410 LEU B N 1
ATOM 8172 C CA . LEU B 1 410 ? 23.047 -0.608 9.188 1 86.25 410 LEU B CA 1
ATOM 8173 C C . LEU B 1 410 ? 22.609 0.28 10.352 1 86.25 410 LEU B C 1
ATOM 8175 O O . LEU B 1 410 ? 22.125 1.392 10.141 1 86.25 410 LEU B O 1
ATOM 8179 N N . LYS B 1 411 ? 22.75 -0.226 11.57 1 81.69 411 LYS B N 1
ATOM 8180 C CA . LYS B 1 411 ? 22.438 0.512 12.789 1 81.69 411 LYS B CA 1
ATOM 8181 C C . LYS B 1 411 ? 20.984 0.984 12.789 1 81.69 411 LYS B C 1
ATOM 8183 O O . LYS B 1 411 ? 20.719 2.162 13.023 1 81.69 411 LYS B O 1
ATOM 8188 N N . CYS B 1 412 ? 20.156 0.053 12.328 1 81.38 412 CYS B N 1
ATOM 8189 C CA . CYS B 1 412 ? 18.719 0.331 12.438 1 81.38 412 CYS B CA 1
ATOM 8190 C C . CYS B 1 412 ? 18.312 0.514 13.891 1 81.38 412 CYS B C 1
ATOM 8192 O O . CYS B 1 412 ? 18.922 -0.067 14.789 1 81.38 412 CYS B O 1
ATOM 8194 N N . GLU B 1 413 ? 17.312 1.4 14.133 1 77.62 413 GLU B N 1
ATOM 8195 C CA . GLU B 1 413 ? 16.938 1.733 15.5 1 77.62 413 GLU B CA 1
ATOM 8196 C C . GLU B 1 413 ? 15.5 1.322 15.797 1 77.62 413 GLU B C 1
ATOM 8198 O O . GLU B 1 413 ? 15.133 1.097 16.953 1 77.62 413 GLU B O 1
ATOM 8203 N N . LEU B 1 414 ? 14.719 1.288 14.82 1 80.31 414 LEU B N 1
ATOM 8204 C CA . LEU B 1 414 ? 13.305 0.99 15.031 1 80.31 414 LEU B CA 1
ATOM 8205 C C . LEU B 1 414 ? 13.078 -0.514 15.141 1 80.31 414 LEU B C 1
ATOM 8207 O O . LEU B 1 414 ? 13.742 -1.298 14.453 1 80.31 414 LEU B O 1
ATOM 8211 N N . PRO B 1 415 ? 12.133 -0.926 15.984 1 82.75 415 PRO B N 1
ATOM 8212 C CA . PRO B 1 415 ? 11.82 -2.355 16.078 1 82.75 415 PRO B CA 1
ATOM 8213 C C . PRO B 1 415 ? 11.383 -2.947 14.734 1 82.75 415 PRO B C 1
ATOM 8215 O O . PRO B 1 415 ? 10.594 -2.328 14.016 1 82.75 415 PRO B O 1
ATOM 8218 N N . ALA B 1 416 ? 11.984 -4.098 14.453 1 88.25 416 ALA B N 1
ATOM 8219 C CA . ALA B 1 416 ? 11.641 -4.828 13.234 1 88.25 416 ALA B CA 1
ATOM 8220 C C . ALA B 1 416 ? 11.219 -6.262 13.562 1 88.25 416 ALA B C 1
ATOM 8222 O O . ALA B 1 416 ? 11.828 -6.914 14.406 1 88.25 416 ALA B O 1
ATOM 8223 N N . TYR B 1 417 ? 10.094 -6.715 12.906 1 87.81 417 TYR B N 1
ATOM 8224 C CA . TYR B 1 417 ? 9.547 -8.047 13.141 1 87.81 417 TYR B CA 1
ATOM 8225 C C . TYR B 1 417 ? 9.391 -8.812 11.828 1 87.81 417 TYR B C 1
ATOM 8227 O O . TYR B 1 417 ? 8.836 -8.289 10.859 1 87.81 417 TYR B O 1
ATOM 8235 N N . LEU B 1 418 ? 9.969 -10.031 11.828 1 92.12 418 LEU B N 1
ATOM 8236 C CA . LEU B 1 418 ? 9.828 -10.914 10.672 1 92.12 418 LEU B CA 1
ATOM 8237 C C . LEU B 1 418 ? 8.844 -12.047 10.969 1 92.12 418 LEU B C 1
ATOM 8239 O O . LEU B 1 418 ? 8.953 -12.711 12.008 1 92.12 418 LEU B O 1
ATOM 8243 N N . ARG B 1 419 ? 7.867 -12.188 10.102 1 89.38 419 ARG B N 1
ATOM 8244 C CA . ARG B 1 419 ? 6.887 -13.258 10.25 1 89.38 419 ARG B CA 1
ATOM 8245 C C . ARG B 1 419 ? 6.727 -14.039 8.953 1 89.38 419 ARG B C 1
ATOM 8247 O O . ARG B 1 419 ? 6.848 -13.477 7.863 1 89.38 419 ARG B O 1
ATOM 8254 N N . ILE B 1 420 ? 6.57 -15.336 9.109 1 90.12 420 ILE B N 1
ATOM 8255 C CA . ILE B 1 420 ? 6.184 -16.172 7.98 1 90.12 420 ILE B CA 1
ATOM 8256 C C . ILE B 1 420 ? 4.664 -16.25 7.891 1 90.12 420 ILE B C 1
ATOM 8258 O O . ILE B 1 420 ? 3.996 -16.641 8.859 1 90.12 420 ILE B O 1
ATOM 8262 N N . THR B 1 421 ? 4.156 -15.805 6.828 1 82.75 421 THR B N 1
ATOM 8263 C CA . THR B 1 421 ? 2.707 -15.812 6.68 1 82.75 421 THR B CA 1
ATOM 8264 C C . THR B 1 421 ? 2.229 -17.141 6.102 1 82.75 421 THR B C 1
ATOM 8266 O O . THR B 1 421 ? 1.103 -17.578 6.367 1 82.75 421 THR B O 1
ATOM 8269 N N . ASP B 1 422 ? 2.99 -17.75 5.25 1 80.75 422 ASP B N 1
ATOM 8270 C CA . ASP B 1 422 ? 2.676 -19.016 4.617 1 80.75 422 ASP B CA 1
ATOM 8271 C C . ASP B 1 422 ? 3.934 -19.672 4.047 1 80.75 422 ASP B C 1
ATOM 8273 O O . ASP B 1 422 ? 4.969 -19.031 3.91 1 80.75 422 ASP B O 1
ATOM 8277 N N . SER B 1 423 ? 3.898 -20.969 3.861 1 85.88 423 SER B N 1
ATOM 8278 C CA . SER B 1 423 ? 5.012 -21.672 3.246 1 85.88 423 SER B CA 1
ATOM 8279 C C . SER B 1 423 ? 4.531 -22.906 2.484 1 85.88 423 SER B C 1
ATOM 8281 O O . SER B 1 423 ? 3.508 -23.5 2.836 1 85.88 423 SER B O 1
ATOM 8283 N N . LEU B 1 424 ? 5.16 -23.203 1.428 1 83.56 424 LEU B N 1
ATOM 8284 C CA . LEU B 1 424 ? 4.938 -24.391 0.61 1 83.56 424 LEU B CA 1
ATOM 8285 C C . LEU B 1 424 ? 6.215 -25.219 0.488 1 83.56 424 LEU B C 1
ATOM 8287 O O . LEU B 1 424 ? 7.258 -24.688 0.088 1 83.56 424 LEU B O 1
ATOM 8291 N N . LYS B 1 425 ? 6.082 -26.453 0.813 1 85.44 425 LYS B N 1
ATOM 8292 C CA . LYS B 1 425 ? 7.238 -27.328 0.695 1 85.44 425 LYS B CA 1
ATOM 8293 C C . LYS B 1 425 ? 7.492 -27.719 -0.76 1 85.44 425 LYS B C 1
ATOM 8295 O O . LYS B 1 425 ? 6.551 -28.031 -1.496 1 85.44 425 LYS B O 1
ATOM 8300 N N . PRO B 1 426 ? 8.734 -27.625 -1.2 1 88.81 426 PRO B N 1
ATOM 8301 C CA . PRO B 1 426 ? 9.016 -28.094 -2.555 1 88.81 426 PRO B CA 1
ATOM 8302 C C . PRO B 1 426 ? 8.766 -29.594 -2.715 1 88.81 426 PRO B C 1
ATOM 8304 O O . PRO B 1 426 ? 8.836 -30.344 -1.739 1 88.81 426 PRO B O 1
ATOM 8307 N N . ILE B 1 427 ? 8.391 -30 -3.904 1 85.25 427 ILE B N 1
ATOM 8308 C CA . ILE B 1 427 ? 8.141 -31.406 -4.238 1 85.25 427 ILE B CA 1
ATOM 8309 C C . ILE B 1 427 ? 9.234 -31.922 -5.176 1 85.25 427 ILE B C 1
ATOM 8311 O O . ILE B 1 427 ? 9.633 -31.219 -6.109 1 85.25 427 ILE B O 1
ATOM 8315 N N . ASN B 1 428 ? 9.82 -33 -4.844 1 81.81 428 ASN B N 1
ATOM 8316 C CA . ASN B 1 428 ? 10.812 -33.656 -5.691 1 81.81 428 ASN B CA 1
ATOM 8317 C C . ASN B 1 428 ? 10.445 -35.094 -5.957 1 81.81 428 ASN B C 1
ATOM 8319 O O . ASN B 1 428 ? 10.625 -35.969 -5.086 1 81.81 428 ASN B O 1
ATOM 8323 N N . GLU B 1 429 ? 9.906 -35.375 -7.137 1 78.5 429 GLU B N 1
ATOM 8324 C CA . GLU B 1 429 ? 9.594 -36.75 -7.531 1 78.5 429 GLU B CA 1
ATOM 8325 C C . GLU B 1 429 ? 10.742 -37.344 -8.32 1 78.5 429 GLU B C 1
ATOM 8327 O O . GLU B 1 429 ? 11.43 -36.656 -9.078 1 78.5 429 GLU B O 1
ATOM 8332 N N . ALA B 1 430 ? 10.867 -38.625 -8.117 1 74.56 430 ALA B N 1
ATOM 8333 C CA . ALA B 1 430 ? 11.906 -39.312 -8.867 1 74.56 430 ALA B CA 1
ATOM 8334 C C . ALA B 1 430 ? 11.57 -39.344 -10.359 1 74.56 430 ALA B C 1
ATOM 8336 O O . ALA B 1 430 ? 10.414 -39.594 -10.734 1 74.56 430 ALA B O 1
ATOM 8337 N N . ARG B 1 431 ? 12.602 -39.125 -11.141 1 78.12 431 ARG B N 1
ATOM 8338 C CA . ARG B 1 431 ? 12.43 -39.125 -12.594 1 78.12 431 ARG B CA 1
ATOM 8339 C C . ARG B 1 431 ? 11.859 -40.469 -13.062 1 78.12 431 ARG B C 1
ATOM 8341 O O . ARG B 1 431 ? 11.07 -40.5 -14.008 1 78.12 431 ARG B O 1
ATOM 8348 N N . HIS B 1 432 ? 12.25 -41.562 -12.383 1 77.5 432 HIS B N 1
ATOM 8349 C CA . HIS B 1 432 ? 11.844 -42.906 -12.844 1 77.5 432 HIS B CA 1
ATOM 8350 C C . HIS B 1 432 ? 10.648 -43.406 -12.039 1 77.5 432 HIS B C 1
ATOM 8352 O O . HIS B 1 432 ? 10.406 -44.625 -12 1 77.5 432 HIS B O 1
ATOM 8358 N N . ALA B 1 433 ? 10.016 -42.469 -11.406 1 81.62 433 ALA B N 1
ATOM 8359 C CA . ALA B 1 433 ? 8.773 -42.875 -10.766 1 81.62 433 ALA B CA 1
ATOM 8360 C C . ALA B 1 433 ? 7.82 -43.531 -11.766 1 81.62 433 ALA B C 1
ATOM 8362 O O . ALA B 1 433 ? 7.773 -43.125 -12.938 1 81.62 433 ALA B O 1
ATOM 8363 N N . PRO B 1 434 ? 7.078 -44.469 -11.383 1 82.19 434 PRO B N 1
ATOM 8364 C CA . PRO B 1 434 ? 6.301 -45.312 -12.305 1 82.19 434 PRO B CA 1
ATOM 8365 C C . PRO B 1 434 ? 5.332 -44.469 -13.156 1 82.19 434 PRO B C 1
ATOM 8367 O O . PRO B 1 434 ? 5.195 -44.75 -14.359 1 82.19 434 PRO B O 1
ATOM 8370 N N . PHE B 1 435 ? 4.707 -43.562 -12.617 1 89.25 435 PHE B N 1
ATOM 8371 C CA . PHE B 1 435 ? 3.707 -42.844 -13.375 1 89.25 435 PHE B CA 1
ATOM 8372 C C . PHE B 1 435 ? 4.371 -41.875 -14.367 1 89.25 435 PHE B C 1
ATOM 8374 O O . PHE B 1 435 ? 3.787 -41.562 -15.398 1 89.25 435 PHE B O 1
ATOM 8381 N N . ASN B 1 436 ? 5.578 -41.438 -14.078 1 88.38 436 ASN B N 1
ATOM 8382 C CA . ASN B 1 436 ? 6.328 -40.656 -15.062 1 88.38 436 ASN B CA 1
ATOM 8383 C C . ASN B 1 436 ? 6.652 -41.469 -16.297 1 88.38 436 ASN B C 1
ATOM 8385 O O . ASN B 1 436 ? 6.559 -40.969 -17.422 1 88.38 436 ASN B O 1
ATOM 8389 N N . LEU B 1 437 ? 6.973 -42.656 -16.016 1 86.75 437 LEU B N 1
ATOM 8390 C CA . LEU B 1 437 ? 7.293 -43.562 -17.125 1 86.75 437 LEU B CA 1
ATOM 8391 C C . LEU B 1 437 ? 6.043 -43.875 -17.938 1 86.75 437 LEU B C 1
ATOM 8393 O O . LEU B 1 437 ? 6.109 -44 -19.156 1 86.75 437 LEU B O 1
ATOM 8397 N N . ALA B 1 438 ? 4.945 -44 -17.234 1 90.69 438 ALA B N 1
ATOM 8398 C CA . ALA B 1 438 ? 3.676 -44.219 -17.938 1 90.69 438 ALA B CA 1
ATOM 8399 C C . ALA B 1 438 ? 3.367 -43.031 -18.859 1 90.69 438 ALA B C 1
ATOM 8401 O O . ALA B 1 438 ? 2.939 -43.25 -20 1 90.69 438 ALA B O 1
ATOM 8402 N N . ALA B 1 439 ? 3.617 -41.875 -18.359 1 93 439 ALA B N 1
ATOM 8403 C CA . ALA B 1 439 ? 3.373 -40.656 -19.172 1 93 439 ALA B CA 1
ATOM 8404 C C . ALA B 1 439 ? 4.32 -40.625 -20.359 1 93 439 ALA B C 1
ATOM 8406 O O . ALA B 1 439 ? 3.918 -40.25 -21.469 1 93 439 ALA B O 1
ATOM 8407 N N . LYS B 1 440 ? 5.547 -40.969 -20.125 1 90.25 440 LYS B N 1
ATOM 8408 C CA . LYS B 1 440 ? 6.527 -41 -21.219 1 90.25 440 LYS B CA 1
ATOM 8409 C C . LYS B 1 440 ? 6.086 -41.938 -22.328 1 90.25 440 LYS B C 1
ATOM 8411 O O . LYS B 1 440 ? 6.148 -41.594 -23.5 1 90.25 440 LYS B O 1
ATOM 8416 N N . ARG B 1 441 ? 5.617 -43.094 -22 1 92.38 441 ARG B N 1
ATOM 8417 C CA . ARG B 1 441 ? 5.148 -44.062 -22.969 1 92.38 441 ARG B CA 1
ATOM 8418 C C . ARG B 1 441 ? 3.936 -43.562 -23.734 1 92.38 441 ARG B C 1
ATOM 8420 O O . ARG B 1 441 ? 3.812 -43.75 -24.938 1 92.38 441 ARG B O 1
ATOM 8427 N N . ALA B 1 442 ? 3.08 -42.906 -23.016 1 94.69 442 ALA B N 1
ATOM 8428 C CA . ALA B 1 442 ? 1.89 -42.344 -23.656 1 94.69 442 ALA B CA 1
ATOM 8429 C C . ALA B 1 442 ? 2.268 -41.312 -24.719 1 94.69 442 ALA B C 1
ATOM 8431 O O . ALA B 1 442 ? 1.718 -41.344 -25.828 1 94.69 442 ALA B O 1
ATOM 8432 N N . TYR B 1 443 ? 3.209 -40.469 -24.406 1 93.62 443 TYR B N 1
ATOM 8433 C CA . TYR B 1 443 ? 3.65 -39.469 -25.375 1 93.62 443 TYR B CA 1
ATOM 8434 C C . TYR B 1 443 ? 4.309 -40.125 -26.578 1 93.62 443 TYR B C 1
ATOM 8436 O O . TYR B 1 443 ? 4.105 -39.719 -27.719 1 93.62 443 TYR B O 1
ATOM 8444 N N . GLU B 1 444 ? 5.098 -41.125 -26.312 1 91.5 444 GLU B N 1
ATOM 8445 C CA . GLU B 1 444 ? 5.766 -41.844 -27.391 1 91.5 444 GLU B CA 1
ATOM 8446 C C . GLU B 1 444 ? 4.754 -42.531 -28.312 1 91.5 444 GLU B C 1
ATOM 8448 O O . GLU B 1 444 ? 4.902 -42.5 -29.531 1 91.5 444 GLU B O 1
ATOM 8453 N N . ARG B 1 445 ? 3.801 -43.031 -27.75 1 93 445 ARG B N 1
ATOM 8454 C CA . ARG B 1 445 ? 2.803 -43.781 -28.516 1 93 445 ARG B CA 1
ATOM 8455 C C . ARG B 1 445 ? 1.961 -42.844 -29.375 1 93 445 ARG B C 1
ATOM 8457 O O . ARG B 1 445 ? 1.628 -43.156 -30.516 1 93 445 ARG B O 1
ATOM 8464 N N . ILE B 1 446 ? 1.623 -41.719 -28.875 1 93.88 446 ILE B N 1
ATOM 8465 C CA . ILE B 1 446 ? 0.61 -40.906 -29.531 1 93.88 446 ILE B CA 1
ATOM 8466 C C . ILE B 1 446 ? 1.286 -39.844 -30.406 1 93.88 446 ILE B C 1
ATOM 8468 O O . ILE B 1 446 ? 0.836 -39.594 -31.516 1 93.88 446 ILE B O 1
ATOM 8472 N N . PHE B 1 447 ? 2.389 -39.281 -29.938 1 92.75 447 PHE B N 1
ATOM 8473 C CA . PHE B 1 447 ? 3.018 -38.188 -30.672 1 92.75 447 PHE B CA 1
ATOM 8474 C C . PHE B 1 447 ? 4.344 -38.625 -31.281 1 92.75 447 PHE B C 1
ATOM 8476 O O . PHE B 1 447 ? 4.961 -37.875 -32.031 1 92.75 447 PHE B O 1
ATOM 8483 N N . ASP B 1 448 ? 4.809 -39.781 -30.969 1 91.38 448 ASP B N 1
ATOM 8484 C CA . ASP B 1 448 ? 6.082 -40.312 -31.453 1 91.38 448 ASP B CA 1
ATOM 8485 C C . ASP B 1 448 ? 7.238 -39.406 -31.047 1 91.38 448 ASP B C 1
ATOM 8487 O O . ASP B 1 448 ? 8.07 -39.062 -31.891 1 91.38 448 ASP B O 1
ATOM 8491 N N . VAL B 1 449 ? 7.164 -38.906 -29.875 1 90.25 449 VAL B N 1
ATOM 8492 C CA . VAL B 1 449 ? 8.211 -38.062 -29.328 1 90.25 449 VAL B CA 1
ATOM 8493 C C . VAL B 1 449 ? 8.656 -38.594 -27.969 1 90.25 449 VAL B C 1
ATOM 8495 O O . VAL B 1 449 ? 7.941 -39.375 -27.344 1 90.25 449 VAL B O 1
ATOM 8498 N N . GLU B 1 450 ? 9.859 -38.188 -27.672 1 86.38 450 GLU B N 1
ATOM 8499 C CA . GLU B 1 450 ? 10.359 -38.531 -26.328 1 86.38 450 GLU B CA 1
ATOM 8500 C C . GLU B 1 450 ? 10.188 -37.344 -25.375 1 86.38 450 GLU B C 1
ATOM 8502 O O . GLU B 1 450 ? 10.797 -36.281 -25.578 1 86.38 450 GLU B O 1
ATOM 8507 N N . ALA B 1 451 ? 9.336 -37.625 -24.391 1 89 451 ALA B N 1
ATOM 8508 C CA . ALA B 1 451 ? 9.141 -36.562 -23.391 1 89 451 ALA B CA 1
ATOM 8509 C C . ALA B 1 451 ? 10.391 -36.375 -22.531 1 89 451 ALA B C 1
ATOM 8511 O O . ALA B 1 451 ? 11.031 -37.375 -22.141 1 89 451 ALA B O 1
ATOM 8512 N N . ALA B 1 452 ? 10.781 -35.188 -22.391 1 88.25 452 ALA B N 1
ATOM 8513 C CA . ALA B 1 452 ? 11.898 -34.844 -21.516 1 88.25 452 ALA B CA 1
ATOM 8514 C C . ALA B 1 452 ? 11.461 -34.844 -20.047 1 88.25 452 ALA B C 1
ATOM 8516 O O . ALA B 1 452 ? 10.422 -34.25 -19.719 1 88.25 452 ALA B O 1
ATOM 8517 N N . ILE B 1 453 ? 12.148 -35.531 -19.172 1 88.69 453 ILE B N 1
ATOM 8518 C CA . ILE B 1 453 ? 11.945 -35.5 -17.734 1 88.69 453 ILE B CA 1
ATOM 8519 C C . ILE B 1 453 ? 13.188 -34.938 -17.047 1 88.69 453 ILE B C 1
ATOM 8521 O O . ILE B 1 453 ? 14.203 -35.625 -16.922 1 88.69 453 ILE B O 1
ATOM 8525 N N . PRO B 1 454 ? 13.102 -33.719 -16.594 1 87.31 454 PRO B N 1
ATOM 8526 C CA . PRO B 1 454 ? 14.273 -33.125 -15.953 1 87.31 454 PRO B CA 1
ATOM 8527 C C . PRO B 1 454 ? 14.57 -33.719 -14.586 1 87.31 454 PRO B C 1
ATOM 8529 O O . PRO B 1 454 ? 13.711 -34.406 -14.008 1 87.31 454 PRO B O 1
ATOM 8532 N N . ASP B 1 455 ? 15.797 -33.469 -14.148 1 79.06 455 ASP B N 1
ATOM 8533 C CA . ASP B 1 455 ? 16.219 -33.969 -12.852 1 79.06 455 ASP B CA 1
ATOM 8534 C C . ASP B 1 455 ? 15.93 -32.969 -11.742 1 79.06 455 ASP B C 1
ATOM 8536 O O . ASP B 1 455 ? 15.492 -33.344 -10.656 1 79.06 455 ASP B O 1
ATOM 8540 N N . THR B 1 456 ? 16.266 -31.75 -12.055 1 80.62 456 THR B N 1
ATOM 8541 C CA . THR B 1 456 ? 16.25 -30.766 -10.977 1 80.62 456 THR B CA 1
ATOM 8542 C C . THR B 1 456 ? 15.328 -29.594 -11.32 1 80.62 456 THR B C 1
ATOM 8544 O O . THR B 1 456 ? 15.078 -28.734 -10.484 1 80.62 456 THR B O 1
ATOM 8547 N N . MET B 1 457 ? 14.812 -29.562 -12.484 1 83 457 MET B N 1
ATOM 8548 C CA . MET B 1 457 ? 13.977 -28.438 -12.898 1 83 457 MET B CA 1
ATOM 8549 C C . MET B 1 457 ? 12.625 -28.484 -12.188 1 83 457 MET B C 1
ATOM 8551 O O . MET B 1 457 ? 12.031 -29.547 -12.031 1 83 457 MET B O 1
ATOM 8555 N N . CYS B 1 458 ? 12.32 -27.328 -11.672 1 82.69 458 CYS B N 1
ATOM 8556 C CA . CYS B 1 458 ? 11.055 -27.281 -10.953 1 82.69 458 CYS B CA 1
ATOM 8557 C C . CYS B 1 458 ? 10.117 -26.25 -11.562 1 82.69 458 CYS B C 1
ATOM 8559 O O . CYS B 1 458 ? 10.562 -25.234 -12.117 1 82.69 458 CYS B O 1
ATOM 8561 N N . THR B 1 459 ? 8.867 -26.562 -11.547 1 77.19 459 THR B N 1
ATOM 8562 C CA . THR B 1 459 ? 7.82 -25.625 -11.969 1 77.19 459 THR B CA 1
ATOM 8563 C C . THR B 1 459 ? 7.121 -25.016 -10.766 1 77.19 459 THR B C 1
ATOM 8565 O O . THR B 1 459 ? 7.203 -25.547 -9.656 1 77.19 459 THR B O 1
ATOM 8568 N N . CYS B 1 460 ? 6.551 -23.891 -11.102 1 72.94 460 CYS B N 1
ATOM 8569 C CA . CYS B 1 460 ? 5.863 -23.172 -10.031 1 72.94 460 CYS B CA 1
ATOM 8570 C C . CYS B 1 460 ? 4.352 -23.328 -10.156 1 72.94 460 CYS B C 1
ATOM 8572 O O . CYS B 1 460 ? 3.695 -22.547 -10.836 1 72.94 460 CYS B O 1
ATOM 8574 N N . ILE B 1 461 ? 3.797 -24.297 -9.453 1 74.88 461 ILE B N 1
ATOM 8575 C CA . ILE B 1 461 ? 2.352 -24.469 -9.367 1 74.88 461 ILE B CA 1
ATOM 8576 C C . ILE B 1 461 ? 1.94 -24.672 -7.914 1 74.88 461 ILE B C 1
ATOM 8578 O O . ILE B 1 461 ? 1.728 -25.812 -7.48 1 74.88 461 ILE B O 1
ATOM 8582 N N . PRO B 1 462 ? 1.732 -23.609 -7.23 1 76.25 462 PRO B N 1
ATOM 8583 C CA . PRO B 1 462 ? 1.509 -23.688 -5.785 1 76.25 462 PRO B CA 1
ATOM 8584 C C . PRO B 1 462 ? 0.323 -24.578 -5.414 1 76.25 462 PRO B C 1
ATOM 8586 O O . PRO B 1 462 ? 0.329 -25.203 -4.355 1 76.25 462 PRO B O 1
ATOM 8589 N N . VAL B 1 463 ? -0.594 -24.656 -6.262 1 77.5 463 VAL B N 1
ATOM 8590 C CA . VAL B 1 463 ? -1.793 -25.422 -5.957 1 77.5 463 VAL B CA 1
ATOM 8591 C C . VAL B 1 463 ? -1.431 -26.906 -5.797 1 77.5 463 VAL B C 1
ATOM 8593 O O . VAL B 1 463 ? -2.014 -27.609 -4.969 1 77.5 463 VAL B O 1
ATOM 8596 N N . LEU B 1 464 ? -0.536 -27.328 -6.57 1 80.81 464 LEU B N 1
ATOM 8597 C CA . LEU B 1 464 ? -0.13 -28.734 -6.48 1 80.81 464 LEU B CA 1
ATOM 8598 C C . LEU B 1 464 ? 0.548 -29.016 -5.145 1 80.81 464 LEU B C 1
ATOM 8600 O O . LEU B 1 464 ? 0.343 -30.078 -4.555 1 80.81 464 LEU B O 1
ATOM 8604 N N . ASN B 1 465 ? 1.342 -28.047 -4.781 1 80.88 465 ASN B N 1
ATOM 8605 C CA . ASN B 1 465 ? 1.971 -28.188 -3.471 1 80.88 465 ASN B CA 1
ATOM 8606 C C . ASN B 1 465 ? 0.932 -28.281 -2.357 1 80.88 465 ASN B C 1
ATOM 8608 O O . ASN B 1 465 ? 1.072 -29.078 -1.433 1 80.88 465 ASN B O 1
ATOM 8612 N N . GLU B 1 466 ? -0.032 -27.531 -2.502 1 78.06 466 GLU B N 1
ATOM 8613 C CA . GLU B 1 466 ? -1.083 -27.5 -1.49 1 78.06 466 GLU B CA 1
ATOM 8614 C C . GLU B 1 466 ? -1.891 -28.797 -1.5 1 78.06 466 GLU B C 1
ATOM 8616 O O . GLU B 1 466 ? -2.199 -29.344 -0.443 1 78.06 466 GLU B O 1
ATOM 8621 N N . LEU B 1 467 ? -2.256 -29.219 -2.678 1 83.31 467 LEU B N 1
ATOM 8622 C CA . LEU B 1 467 ? -3.068 -30.422 -2.795 1 83.31 467 LEU B CA 1
ATOM 8623 C C . LEU B 1 467 ? -2.301 -31.641 -2.303 1 83.31 467 LEU B C 1
ATOM 8625 O O . LEU B 1 467 ? -2.889 -32.562 -1.714 1 83.31 467 LEU B O 1
ATOM 8629 N N . ARG B 1 468 ? -1.076 -31.641 -2.578 1 83.44 468 ARG B N 1
ATOM 8630 C CA . ARG B 1 468 ? -0.246 -32.75 -2.17 1 83.44 468 ARG B CA 1
ATOM 8631 C C . ARG B 1 468 ? -0.261 -32.938 -0.654 1 83.44 468 ARG B C 1
ATOM 8633 O O . ARG B 1 468 ? -0.19 -34.062 -0.15 1 83.44 468 ARG B O 1
ATOM 8640 N N . LYS B 1 469 ? -0.397 -31.859 -0.002 1 77.44 469 LYS B N 1
ATOM 8641 C CA . LYS B 1 469 ? -0.453 -31.906 1.456 1 77.44 469 LYS B CA 1
ATOM 8642 C C . LYS B 1 469 ? -1.62 -32.75 1.937 1 77.44 469 LYS B C 1
ATOM 8644 O O . LYS B 1 469 ? -1.541 -33.375 2.994 1 77.44 469 LYS B O 1
ATOM 8649 N N . TYR B 1 470 ? -2.639 -32.781 1.173 1 78.94 470 TYR B N 1
ATOM 8650 C CA . TYR B 1 470 ? -3.846 -33.469 1.603 1 78.94 470 TYR B CA 1
ATOM 8651 C C . TYR B 1 470 ? -3.861 -34.906 1.081 1 78.94 470 TYR B C 1
ATOM 8653 O O . TYR B 1 470 ? -4.637 -35.75 1.559 1 78.94 470 TYR B O 1
ATOM 8661 N N . CYS B 1 471 ? -3.152 -35.031 -0.05 1 78.06 471 CYS B N 1
ATOM 8662 C CA . CYS B 1 471 ? -3.064 -36.406 -0.578 1 78.06 471 CYS B CA 1
ATOM 8663 C C . CYS B 1 471 ? -2.184 -37.281 0.308 1 78.06 471 CYS B C 1
ATOM 8665 O O . CYS B 1 471 ? -1.159 -36.812 0.816 1 78.06 471 CYS B O 1
ATOM 8667 N N . MET B 1 472 ? -2.711 -37.719 1.447 1 58.28 472 MET B N 1
ATOM 8668 C CA . MET B 1 472 ? -1.965 -38.5 2.432 1 58.28 472 MET B CA 1
ATOM 8669 C C . MET B 1 472 ? -0.585 -38.875 1.899 1 58.28 472 MET B C 1
ATOM 8671 O O . MET B 1 472 ? -0.332 -38.75 0.697 1 58.28 472 MET B O 1
ATOM 8675 N N . SER B 1 473 ? 0.351 -39.531 2.594 1 54.09 473 SER B N 1
ATOM 8676 C CA . SER B 1 473 ? 1.791 -39.719 2.75 1 54.09 473 SER B CA 1
ATOM 8677 C C . SER B 1 473 ? 2.395 -40.406 1.541 1 54.09 473 SER B C 1
ATOM 8679 O O . SER B 1 473 ? 3.533 -40.906 1.597 1 54.09 473 SER B O 1
ATOM 8681 N N . ASN B 1 474 ? 1.867 -40.031 -0.104 1 64.38 474 ASN B N 1
ATOM 8682 C CA . ASN B 1 474 ? 2.842 -40.406 -1.114 1 64.38 474 ASN B CA 1
ATOM 8683 C C . ASN B 1 474 ? 2.252 -40.344 -2.52 1 64.38 474 ASN B C 1
ATOM 8685 O O . ASN B 1 474 ? 2.555 -41.188 -3.367 1 64.38 474 ASN B O 1
ATOM 8689 N N . ALA B 1 475 ? 1.309 -39.312 -2.754 1 83.88 475 ALA B N 1
ATOM 8690 C CA . ALA B 1 475 ? 0.832 -39.188 -4.129 1 83.88 475 ALA B CA 1
ATOM 8691 C C . ALA B 1 475 ? 1.893 -38.562 -5.023 1 83.88 475 ALA B C 1
ATOM 8693 O O . ALA B 1 475 ? 2.564 -37.594 -4.621 1 83.88 475 ALA B O 1
ATOM 8694 N N . GLN B 1 476 ? 2.113 -39.219 -6.137 1 87.19 476 GLN B N 1
ATOM 8695 C CA . GLN B 1 476 ? 3.021 -38.625 -7.105 1 87.19 476 GLN B CA 1
ATOM 8696 C C . GLN B 1 476 ? 2.383 -37.406 -7.773 1 87.19 476 GLN B C 1
ATOM 8698 O O . GLN B 1 476 ? 1.192 -37.438 -8.094 1 87.19 476 GLN B O 1
ATOM 8703 N N . VAL B 1 477 ? 3.18 -36.406 -7.898 1 88.81 477 VAL B N 1
ATOM 8704 C CA . VAL B 1 477 ? 2.699 -35.188 -8.555 1 88.81 477 VAL B CA 1
ATOM 8705 C C . VAL B 1 477 ? 3.326 -35.094 -9.945 1 88.81 477 VAL B C 1
ATOM 8707 O O . VAL B 1 477 ? 4.527 -35.312 -10.117 1 88.81 477 VAL B O 1
ATOM 8710 N N . MET B 1 478 ? 2.469 -34.75 -10.891 1 88.88 478 MET B N 1
ATOM 8711 C CA . MET B 1 478 ? 2.963 -34.688 -12.258 1 88.88 478 MET B CA 1
ATOM 8712 C C . MET B 1 478 ? 2.365 -33.469 -12.984 1 88.88 478 MET B C 1
ATOM 8714 O O . MET B 1 478 ? 1.15 -33.281 -12.961 1 88.88 478 MET B O 1
ATOM 8718 N N . GLY B 1 479 ? 3.281 -32.719 -13.57 1 88.31 479 GLY B N 1
ATOM 8719 C CA . GLY B 1 479 ? 2.863 -31.703 -14.539 1 88.31 479 GLY B CA 1
ATOM 8720 C C . GLY B 1 479 ? 3 -32.156 -15.977 1 88.31 479 GLY B C 1
ATOM 8721 O O . GLY B 1 479 ? 4.113 -32.344 -16.469 1 88.31 479 GLY B O 1
ATOM 8722 N N . MET B 1 480 ? 1.877 -32.281 -16.641 1 89.19 480 MET B N 1
ATOM 8723 C CA . MET B 1 480 ? 1.885 -32.812 -18 1 89.19 480 MET B CA 1
ATOM 8724 C C . MET B 1 480 ? 1.779 -31.656 -19.016 1 89.19 480 MET B C 1
ATOM 8726 O O . MET B 1 480 ? 0.918 -30.797 -18.891 1 89.19 480 MET B O 1
ATOM 8730 N N . PRO B 1 481 ? 2.691 -31.75 -19.984 1 88.31 481 PRO B N 1
ATOM 8731 C CA . PRO B 1 481 ? 2.596 -30.703 -21.016 1 88.31 481 PRO B CA 1
ATOM 8732 C C . PRO B 1 481 ? 1.412 -30.922 -21.953 1 88.31 481 PRO B C 1
ATOM 8734 O O . PRO B 1 481 ? 1.153 -32.062 -22.391 1 88.31 481 PRO B O 1
ATOM 8737 N N . PHE B 1 482 ? 0.724 -29.844 -22.25 1 86.12 482 PHE B N 1
ATOM 8738 C CA . PHE B 1 482 ? -0.47 -29.906 -23.078 1 86.12 482 PHE B CA 1
ATOM 8739 C C . PHE B 1 482 ? -0.205 -29.281 -24.453 1 86.12 482 PHE B C 1
ATOM 8741 O O . PHE B 1 482 ? -0.665 -29.812 -25.469 1 86.12 482 PHE B O 1
ATOM 8748 N N . CYS B 1 483 ? 0.558 -28.203 -24.438 1 81.06 483 CYS B N 1
ATOM 8749 C CA . CYS B 1 483 ? 0.76 -27.5 -25.688 1 81.06 483 CYS B CA 1
ATOM 8750 C C . CYS B 1 483 ? 2.193 -27 -25.812 1 81.06 483 CYS B C 1
ATOM 8752 O O . CYS B 1 483 ? 2.924 -26.938 -24.828 1 81.06 483 CYS B O 1
ATOM 8754 N N . SER B 1 484 ? 2.494 -26.766 -27.062 1 76.88 484 SER B N 1
ATOM 8755 C CA . SER B 1 484 ? 3.83 -26.234 -27.312 1 76.88 484 SER B CA 1
ATOM 8756 C C . SER B 1 484 ? 3.906 -24.734 -26.984 1 76.88 484 SER B C 1
ATOM 8758 O O . SER B 1 484 ? 2.881 -24.062 -26.938 1 76.88 484 SER B O 1
ATOM 8760 N N . VAL B 1 485 ? 5.074 -24.281 -26.766 1 72 485 VAL B N 1
ATOM 8761 C CA . VAL B 1 485 ? 5.336 -22.891 -26.438 1 72 485 VAL B CA 1
ATOM 8762 C C . VAL B 1 485 ? 4.867 -21.984 -27.578 1 72 485 VAL B C 1
ATOM 8764 O O . VAL B 1 485 ? 4.516 -20.828 -27.344 1 72 485 VAL B O 1
ATOM 8767 N N . HIS B 1 486 ? 4.738 -22.5 -28.734 1 68.81 486 HIS B N 1
ATOM 8768 C CA . HIS B 1 486 ? 4.383 -21.703 -29.906 1 68.81 486 HIS B CA 1
ATOM 8769 C C . HIS B 1 486 ? 2.871 -21.562 -30.031 1 68.81 486 HIS B C 1
ATOM 8771 O O . HIS B 1 486 ? 2.383 -20.797 -30.859 1 68.81 486 HIS B O 1
ATOM 8777 N N . MET B 1 487 ? 2.176 -22.219 -29.172 1 69.5 487 MET B N 1
ATOM 8778 C CA . MET B 1 487 ? 0.717 -22.234 -29.266 1 69.5 487 MET B CA 1
ATOM 8779 C C . MET B 1 487 ? 0.111 -21.156 -28.359 1 69.5 487 MET B C 1
ATOM 8781 O O . MET B 1 487 ? -1.109 -21.094 -28.203 1 69.5 487 MET B O 1
ATOM 8785 N N . LEU B 1 488 ? 0.957 -20.375 -27.781 1 61.12 488 LEU B N 1
ATOM 8786 C CA . LEU B 1 488 ? 0.642 -19.109 -27.125 1 61.12 488 LEU B CA 1
ATOM 8787 C C . LEU B 1 488 ? -0.37 -19.328 -26 1 61.12 488 LEU B C 1
ATOM 8789 O O . LEU B 1 488 ? -1.364 -18.609 -25.906 1 61.12 488 LEU B O 1
ATOM 8793 N N . GLY B 1 489 ? -0.173 -20.391 -25.219 1 64.88 489 GLY B N 1
ATOM 8794 C CA . GLY B 1 489 ? -1.079 -20.672 -24.125 1 64.88 489 GLY B CA 1
ATOM 8795 C C . GLY B 1 489 ? -1.257 -19.484 -23.188 1 64.88 489 GLY B C 1
ATOM 8796 O O . GLY B 1 489 ? -0.281 -18.969 -22.641 1 64.88 489 GLY B O 1
ATOM 8797 N N . GLY B 1 490 ? -2.549 -19.047 -23.047 1 65.62 490 GLY B N 1
ATOM 8798 C CA . GLY B 1 490 ? -2.877 -17.953 -22.141 1 65.62 490 GLY B CA 1
ATOM 8799 C C . GLY B 1 490 ? -2.572 -16.578 -22.734 1 65.62 490 GLY B C 1
ATOM 8800 O O . GLY B 1 490 ? -2.754 -15.562 -22.062 1 65.62 490 GLY B O 1
ATOM 8801 N N . GLN B 1 491 ? -2.156 -16.594 -23.922 1 73 491 GLN B N 1
ATOM 8802 C CA . GLN B 1 491 ? -1.826 -15.344 -24.594 1 73 491 GLN B CA 1
ATOM 8803 C C . GLN B 1 491 ? -2.838 -15.023 -25.688 1 73 491 GLN B C 1
ATOM 8805 O O . GLN B 1 491 ? -3.77 -15.789 -25.922 1 73 491 GLN B O 1
ATOM 8810 N N . ILE B 1 492 ? -2.604 -13.867 -26.266 1 80.38 492 ILE B N 1
ATOM 8811 C CA . ILE B 1 492 ? -3.463 -13.43 -27.359 1 80.38 492 ILE B CA 1
ATOM 8812 C C . ILE B 1 492 ? -3.34 -14.406 -28.531 1 80.38 492 ILE B C 1
ATOM 8814 O O . ILE B 1 492 ? -2.236 -14.836 -28.875 1 80.38 492 ILE B O 1
ATOM 8818 N N . ASN B 1 493 ? -4.457 -14.836 -28.984 1 84.19 493 ASN B N 1
ATOM 8819 C CA . ASN B 1 493 ? -4.551 -15.742 -30.125 1 84.19 493 ASN B CA 1
ATOM 8820 C C . ASN B 1 493 ? -4.105 -17.156 -29.766 1 84.19 493 ASN B C 1
ATOM 8822 O O . ASN B 1 493 ? -3.475 -17.844 -30.562 1 84.19 493 ASN B O 1
ATOM 8826 N N . GLU B 1 494 ? -4.305 -17.469 -28.531 1 86.81 494 GLU B N 1
ATOM 8827 C CA . GLU B 1 494 ? -4.004 -18.844 -28.141 1 86.81 494 GLU B CA 1
ATOM 8828 C C . GLU B 1 494 ? -4.801 -19.828 -28.984 1 86.81 494 GLU B C 1
ATOM 8830 O O . GLU B 1 494 ? -5.965 -19.594 -29.312 1 86.81 494 GLU B O 1
ATOM 8835 N N . GLY B 1 495 ? -4.094 -20.875 -29.406 1 85.38 495 GLY B N 1
ATOM 8836 C CA . GLY B 1 495 ? -4.703 -21.922 -30.219 1 85.38 495 GLY B CA 1
ATOM 8837 C C . GLY B 1 495 ? -3.73 -23 -30.641 1 85.38 495 GLY B C 1
ATOM 8838 O O . GLY B 1 495 ? -2.539 -22.922 -30.328 1 85.38 495 GLY B O 1
ATOM 8839 N N . PHE B 1 496 ? -4.273 -24.078 -31.141 1 86.44 496 PHE B N 1
ATOM 8840 C CA . PHE B 1 496 ? -3.465 -25.141 -31.734 1 86.44 496 PHE B CA 1
ATOM 8841 C C . PHE B 1 496 ? -4.234 -25.859 -32.844 1 86.44 496 PHE B C 1
ATOM 8843 O O . PHE B 1 496 ? -5.363 -25.484 -33.156 1 86.44 496 PHE B O 1
ATOM 8850 N N . THR B 1 497 ? -3.613 -26.766 -33.406 1 87.06 497 THR B N 1
ATOM 8851 C CA . THR B 1 497 ? -4.227 -27.422 -34.562 1 87.06 497 THR B CA 1
ATOM 8852 C C . THR B 1 497 ? -5.301 -28.406 -34.125 1 87.06 497 THR B C 1
ATOM 8854 O O . THR B 1 497 ? -5.242 -28.938 -33 1 87.06 497 THR B O 1
ATOM 8857 N N . ARG B 1 498 ? -6.227 -28.547 -35 1 89.56 498 ARG B N 1
ATOM 8858 C CA . ARG B 1 498 ? -7.258 -29.547 -34.75 1 89.56 498 ARG B CA 1
ATOM 8859 C C . ARG B 1 498 ? -6.641 -30.922 -34.5 1 89.56 498 ARG B C 1
ATOM 8861 O O . ARG B 1 498 ? -7.094 -31.672 -33.625 1 89.56 498 ARG B O 1
ATOM 8868 N N . GLU B 1 499 ? -5.707 -31.219 -35.219 1 89.19 499 GLU B N 1
ATOM 8869 C CA . GLU B 1 499 ? -5.008 -32.5 -35.031 1 89.19 499 GLU B CA 1
ATOM 8870 C C . GLU B 1 499 ? -4.43 -32.594 -33.625 1 89.19 499 GLU B C 1
ATOM 8872 O O . GLU B 1 499 ? -4.555 -33.656 -32.969 1 89.19 499 GLU B O 1
ATOM 8877 N N . HIS B 1 500 ? -3.783 -31.578 -33.219 1 89.69 500 HIS B N 1
ATOM 8878 C CA . HIS B 1 500 ? -3.193 -31.578 -31.891 1 89.69 500 HIS B CA 1
ATOM 8879 C C . HIS B 1 500 ? -4.262 -31.734 -30.812 1 89.69 500 HIS B C 1
ATOM 8881 O O . HIS B 1 500 ? -4.023 -32.375 -29.781 1 89.69 500 HIS B O 1
ATOM 8887 N N . PHE B 1 501 ? -5.367 -31.156 -31.062 1 91.44 501 PHE B N 1
ATOM 8888 C CA . PHE B 1 501 ? -6.48 -31.281 -30.125 1 91.44 501 PHE B CA 1
ATOM 8889 C C . PHE B 1 501 ? -6.863 -32.75 -29.938 1 91.44 501 PHE B C 1
ATOM 8891 O O . PHE B 1 501 ? -6.918 -33.25 -28.812 1 91.44 501 PHE B O 1
ATOM 8898 N N . PHE B 1 502 ? -7.082 -33.406 -30.938 1 93 502 PHE B N 1
ATOM 8899 C CA . PHE B 1 502 ? -7.543 -34.781 -30.859 1 93 502 PHE B CA 1
ATOM 8900 C C . PHE B 1 502 ? -6.41 -35.688 -30.406 1 93 502 PHE B C 1
ATOM 8902 O O . PHE B 1 502 ? -6.645 -36.688 -29.719 1 93 502 PHE B O 1
ATOM 8909 N N . LYS B 1 503 ? -5.219 -35.375 -30.766 1 93 503 LYS B N 1
ATOM 8910 C CA . LYS B 1 503 ? -4.082 -36.156 -30.266 1 93 503 LYS B CA 1
ATOM 8911 C C . LYS B 1 503 ? -3.965 -36.031 -28.75 1 93 503 LYS B C 1
ATOM 8913 O O . LYS B 1 503 ? -3.553 -37 -28.094 1 93 503 LYS B O 1
ATOM 8918 N N . ASN B 1 504 ? -4.281 -34.906 -28.297 1 93.31 504 ASN B N 1
ATOM 8919 C CA . ASN B 1 504 ? -4.281 -34.75 -26.844 1 93.31 504 ASN B CA 1
ATOM 8920 C C . ASN B 1 504 ? -5.352 -35.625 -26.203 1 93.31 504 ASN B C 1
ATOM 8922 O O . ASN B 1 504 ? -5.145 -36.156 -25.109 1 93.31 504 ASN B O 1
ATOM 8926 N N . LEU B 1 505 ? -6.488 -35.75 -26.859 1 95.19 505 LEU B N 1
ATOM 8927 C CA . LEU B 1 505 ? -7.516 -36.656 -26.344 1 95.19 505 LEU B CA 1
ATOM 8928 C C . LEU B 1 505 ? -6.988 -38.094 -26.281 1 95.19 505 LEU B C 1
ATOM 8930 O O . LEU B 1 505 ? -7.172 -38.781 -25.281 1 95.19 505 LEU B O 1
ATOM 8934 N N . GLU B 1 506 ? -6.379 -38.438 -27.359 1 96.31 506 GLU B N 1
ATOM 8935 C CA . GLU B 1 506 ? -5.785 -39.75 -27.406 1 96.31 506 GLU B CA 1
ATOM 8936 C C . GLU B 1 506 ? -4.727 -39.938 -26.328 1 96.31 506 GLU B C 1
ATOM 8938 O O . GLU B 1 506 ? -4.629 -41 -25.703 1 96.31 506 GLU B O 1
ATOM 8943 N N . LEU B 1 507 ? -4 -38.906 -26.203 1 96.12 507 LEU B N 1
ATOM 8944 C CA . LEU B 1 507 ? -2.928 -38.938 -25.203 1 96.12 507 LEU B CA 1
ATOM 8945 C C . LEU B 1 507 ? -3.48 -39.188 -23.812 1 96.12 507 LEU B C 1
ATOM 8947 O O . LEU B 1 507 ? -2.969 -40.062 -23.094 1 96.12 507 LEU B O 1
ATOM 8951 N N . PHE B 1 508 ? -4.496 -38.5 -23.438 1 97.25 508 PHE B N 1
ATOM 8952 C CA . PHE B 1 508 ? -5.039 -38.656 -22.094 1 97.25 508 PHE B CA 1
ATOM 8953 C C . PHE B 1 508 ? -5.711 -40 -21.906 1 97.25 508 PHE B C 1
ATOM 8955 O O . PHE B 1 508 ? -5.598 -40.625 -20.844 1 97.25 508 PHE B O 1
ATOM 8962 N N . ALA B 1 509 ? -6.398 -40.469 -22.906 1 97.5 509 ALA B N 1
ATOM 8963 C CA . ALA B 1 509 ? -6.973 -41.812 -22.859 1 97.5 509 ALA B CA 1
ATOM 8964 C C . ALA B 1 509 ? -5.887 -42.875 -22.703 1 97.5 509 ALA B C 1
ATOM 8966 O O . ALA B 1 509 ? -6.035 -43.812 -21.922 1 97.5 509 ALA B O 1
ATOM 8967 N N . THR B 1 510 ? -4.844 -42.719 -23.469 1 96.75 510 THR B N 1
ATOM 8968 C CA . THR B 1 510 ? -3.727 -43.656 -23.422 1 96.75 510 THR B CA 1
ATOM 8969 C C . THR B 1 510 ? -3.002 -43.562 -22.094 1 96.75 510 THR B C 1
ATOM 8971 O O . THR B 1 510 ? -2.531 -44.594 -21.578 1 96.75 510 THR B O 1
ATOM 8974 N N . LEU B 1 511 ? -2.869 -42.375 -21.578 1 97.06 511 LEU B N 1
ATOM 8975 C CA . LEU B 1 511 ? -2.236 -42.219 -20.281 1 97.06 511 LEU B CA 1
ATOM 8976 C C . LEU B 1 511 ? -3.004 -43 -19.203 1 97.06 511 LEU B C 1
ATOM 8978 O O . LEU B 1 511 ? -2.4 -43.656 -18.359 1 97.06 511 LEU B O 1
ATOM 8982 N N . LEU B 1 512 ? -4.309 -42.875 -19.219 1 96.94 512 LEU B N 1
ATOM 8983 C CA . LEU B 1 512 ? -5.113 -43.594 -18.25 1 96.94 512 LEU B CA 1
ATOM 8984 C C . LEU B 1 512 ? -4.879 -45.125 -18.375 1 96.94 512 LEU B C 1
ATOM 8986 O O . LEU B 1 512 ? -4.844 -45.812 -17.375 1 96.94 512 LEU B O 1
ATOM 8990 N N . PHE B 1 513 ? -4.711 -45.562 -19.594 1 95 513 PHE B N 1
ATOM 8991 C CA . PHE B 1 513 ? -4.375 -46.969 -19.859 1 95 513 PHE B CA 1
ATOM 8992 C C . PHE B 1 513 ? -3.027 -47.312 -19.25 1 95 513 PHE B C 1
ATOM 8994 O O . PHE B 1 513 ? -2.91 -48.312 -18.531 1 95 513 PHE B O 1
ATOM 9001 N N . GLU B 1 514 ? -2.047 -46.469 -19.531 1 93.19 514 GLU B N 1
ATOM 9002 C CA . GLU B 1 514 ? -0.696 -46.719 -19.047 1 93.19 514 GLU B CA 1
ATOM 9003 C C . GLU B 1 514 ? -0.646 -46.719 -17.516 1 93.19 514 GLU B C 1
ATOM 9005 O O . GLU B 1 514 ? 0.089 -47.469 -16.891 1 93.19 514 GLU B O 1
ATOM 9010 N N . VAL B 1 515 ? -1.36 -45.812 -16.922 1 93.12 515 VAL B N 1
ATOM 9011 C CA . VAL B 1 515 ? -1.408 -45.688 -15.469 1 93.12 515 VAL B CA 1
ATOM 9012 C C . VAL B 1 515 ? -2.061 -46.938 -14.867 1 93.12 515 VAL B C 1
ATOM 9014 O O . VAL B 1 515 ? -1.662 -47.406 -13.797 1 93.12 515 VAL B O 1
ATOM 9017 N N . ALA B 1 516 ? -3.053 -47.469 -15.508 1 91.44 516 ALA B N 1
ATOM 9018 C CA . ALA B 1 516 ? -3.75 -48.656 -15.039 1 91.44 516 ALA B CA 1
ATOM 9019 C C . ALA B 1 516 ? -2.809 -49.844 -14.984 1 91.44 516 ALA B C 1
ATOM 9021 O O . ALA B 1 516 ? -3.023 -50.781 -14.203 1 91.44 516 ALA B O 1
ATOM 9022 N N . LEU B 1 517 ? -1.793 -49.844 -15.812 1 86.31 517 LEU B N 1
ATOM 9023 C CA . LEU B 1 517 ? -0.854 -50.969 -15.898 1 86.31 517 LEU B CA 1
ATOM 9024 C C . LEU B 1 517 ? 0.166 -50.906 -14.766 1 86.31 517 LEU B C 1
ATOM 9026 O O . LEU B 1 517 ? 0.875 -51.875 -14.508 1 86.31 517 LEU B O 1
ATOM 9030 N N . VAL B 1 518 ? 0.267 -49.781 -14.102 1 84.06 518 VAL B N 1
ATOM 9031 C CA . VAL B 1 518 ? 1.169 -49.656 -12.961 1 84.06 518 VAL B CA 1
ATOM 9032 C C . VAL B 1 518 ? 0.559 -50.312 -11.734 1 84.06 518 VAL B C 1
ATOM 9034 O O . VAL B 1 518 ? -0.573 -50 -11.352 1 84.06 518 VAL B O 1
ATOM 9037 N N . PRO B 1 519 ? 1.309 -51.312 -11.172 1 71.69 519 PRO B N 1
ATOM 9038 C CA . PRO B 1 519 ? 0.752 -52 -9.992 1 71.69 519 PRO B CA 1
ATOM 9039 C C . PRO B 1 519 ? 0.554 -51.031 -8.812 1 71.69 519 PRO B C 1
ATOM 9041 O O . PRO B 1 519 ? 1.405 -50.188 -8.555 1 71.69 519 PRO B O 1
ATOM 9044 N N . PRO B 1 520 ? -0.623 -51.031 -8.289 1 59.91 520 PRO B N 1
ATOM 9045 C CA . PRO B 1 520 ? -0.879 -50.156 -7.145 1 59.91 520 PRO B CA 1
ATOM 9046 C C . PRO B 1 520 ? 0.031 -50.438 -5.957 1 59.91 520 PRO B C 1
ATOM 9048 O O . PRO B 1 520 ? 0.396 -51.594 -5.719 1 59.91 520 PRO B O 1
ATOM 9051 N N . GLU B 1 521 ? 0.949 -49.531 -5.527 1 53.22 521 GLU B N 1
ATOM 9052 C CA . GLU B 1 521 ? 1.847 -49.719 -4.395 1 53.22 521 GLU B CA 1
ATOM 9053 C C . GLU B 1 521 ? 1.077 -49.719 -3.078 1 53.22 521 GLU B C 1
ATOM 9055 O O . GLU B 1 521 ? 0.055 -49.062 -2.941 1 53.22 521 GLU B O 1
ATOM 9060 N N . CYS B 1 522 ? 1.275 -50.781 -2.256 1 41.91 522 CYS B N 1
ATOM 9061 C CA . CYS B 1 522 ? 0.742 -50.844 -0.9 1 41.91 522 CYS B CA 1
ATOM 9062 C C . CYS B 1 522 ? 1.185 -49.625 -0.091 1 41.91 522 CYS B C 1
ATOM 9064 O O . CYS B 1 522 ? 2.377 -49.344 -0.008 1 41.91 522 CYS B O 1
ATOM 9066 N N . LYS B 1 523 ? 0.525 -48.469 -0.044 1 42.53 523 LYS B N 1
ATOM 9067 C CA . LYS B 1 523 ? 0.91 -47.219 0.574 1 42.53 523 LYS B CA 1
ATOM 9068 C C . LYS B 1 523 ? 0.692 -47.25 2.084 1 42.53 523 LYS B C 1
ATOM 9070 O O . LYS B 1 523 ? -0.359 -46.844 2.576 1 42.53 523 LYS B O 1
ATOM 9075 N N . CYS B 1 524 ? 1.046 -48.25 2.908 1 34.16 524 CYS B N 1
ATOM 9076 C CA . CYS B 1 524 ? 0.983 -48.125 4.359 1 34.16 524 CYS B CA 1
ATOM 9077 C C . CYS B 1 524 ? 1.883 -46.969 4.852 1 34.16 524 CYS B C 1
ATOM 9079 O O . CYS B 1 524 ? 3.072 -47.188 5.098 1 34.16 524 CYS B O 1
ATOM 9081 N N . THR B 1 525 ? 1.878 -45.906 4.289 1 32.25 525 THR B N 1
ATOM 9082 C CA . THR B 1 525 ? 2.754 -44.844 4.746 1 32.25 525 THR B CA 1
ATOM 9083 C C . THR B 1 525 ? 2.377 -44.375 6.156 1 32.25 525 THR B C 1
ATOM 9085 O O . THR B 1 525 ? 2.943 -43.438 6.684 1 32.25 525 THR B O 1
ATOM 9088 N N . GLU B 1 526 ? 1.37 -44.812 6.75 1 31.08 526 GLU B N 1
ATOM 9089 C CA . GLU B 1 526 ? 1.14 -44.156 8.023 1 31.08 526 GLU B CA 1
ATOM 9090 C C . GLU B 1 526 ? 2.332 -44.312 8.961 1 31.08 526 GLU B C 1
ATOM 9092 O O . GLU B 1 526 ? 2.318 -43.812 10.086 1 31.08 526 GLU B O 1
ATOM 9097 N N . ILE B 1 527 ? 3.281 -45.125 8.68 1 29.72 527 ILE B N 1
ATOM 9098 C CA . ILE B 1 527 ? 4.262 -45.438 9.727 1 29.72 527 ILE B CA 1
ATOM 9099 C C . ILE B 1 527 ? 5.16 -44.219 9.938 1 29.72 527 ILE B C 1
ATOM 9101 O O . ILE B 1 527 ? 5.891 -44.125 10.93 1 29.72 527 ILE B O 1
ATOM 9105 N N . LYS B 1 528 ? 5.289 -43.438 8.898 1 29.69 528 LYS B N 1
ATOM 9106 C CA . LYS B 1 528 ? 6.398 -42.531 9.172 1 29.69 528 LYS B CA 1
ATOM 9107 C C . LYS B 1 528 ? 6.016 -41.5 10.234 1 29.69 528 LYS B C 1
ATOM 9109 O O . LYS B 1 528 ? 6.836 -41.156 11.078 1 29.69 528 LYS B O 1
ATOM 9114 N N . ASP B 1 529 ? 4.844 -40.906 10.102 1 28.55 529 ASP B N 1
ATOM 9115 C CA . ASP B 1 529 ? 4.75 -39.719 10.914 1 28.55 529 ASP B CA 1
ATOM 9116 C C . ASP B 1 529 ? 4.527 -40.062 12.383 1 28.55 529 ASP B C 1
ATOM 9118 O O . ASP B 1 529 ? 4.473 -39.156 13.234 1 28.55 529 ASP B O 1
ATOM 9122 N N . TYR B 1 530 ? 4.039 -41.219 12.672 1 27.47 530 TYR B N 1
ATOM 9123 C CA . TYR B 1 530 ? 3.723 -41.281 14.094 1 27.47 530 TYR B CA 1
ATOM 9124 C C . TYR B 1 530 ? 4.992 -41.375 14.93 1 27.47 530 TYR B C 1
ATOM 9126 O O . TYR B 1 530 ? 4.93 -41.531 16.156 1 27.47 530 TYR B O 1
ATOM 9134 N N . CYS B 1 531 ? 6.09 -41.75 14.273 1 26.45 531 CYS B N 1
ATOM 9135 C CA . CYS B 1 531 ? 7.156 -41.969 15.25 1 26.45 531 CYS B CA 1
ATOM 9136 C C . CYS B 1 531 ? 7.613 -40.625 15.836 1 26.45 531 CYS B C 1
ATOM 9138 O O . CYS B 1 531 ? 8.719 -40.156 15.547 1 26.45 531 CYS B O 1
ATOM 9140 N N . PHE B 1 532 ? 6.84 -39.562 15.586 1 24.66 532 PHE B N 1
ATOM 9141 C CA . PHE B 1 532 ? 7.301 -38.375 16.297 1 24.66 532 PHE B CA 1
ATOM 9142 C C . PHE B 1 532 ? 7.289 -38.625 17.812 1 24.66 532 PHE B C 1
ATOM 9144 O O . PHE B 1 532 ? 6.27 -38.406 18.469 1 24.66 532 PHE B O 1
ATOM 9151 N N . GLU B 1 533 ? 7.738 -39.75 18.281 1 25.17 533 GLU B N 1
ATOM 9152 C CA . GLU B 1 533 ? 7.82 -39.562 19.719 1 25.17 533 GLU B CA 1
ATOM 9153 C C . GLU B 1 533 ? 8.555 -38.281 20.078 1 25.17 533 GLU B C 1
ATOM 9155 O O . GLU B 1 533 ? 7.957 -37.344 20.625 1 25.17 533 GLU B O 1
ATOM 9160 N N . THR B 1 534 ? 9.773 -38.5 20.844 1 24.09 534 THR B N 1
ATOM 9161 C CA . THR B 1 534 ? 10.492 -37.438 21.516 1 24.09 534 THR B CA 1
ATOM 9162 C C . THR B 1 534 ? 11.039 -36.438 20.5 1 24.09 534 THR B C 1
ATOM 9164 O O . THR B 1 534 ? 11.156 -36.75 19.312 1 24.09 534 THR B O 1
ATOM 9167 N N . GLY B 1 535 ? 11.648 -35.188 20.828 1 24.81 535 GLY B N 1
ATOM 9168 C CA . GLY B 1 535 ? 12.062 -33.969 20.156 1 24.81 535 GLY B CA 1
ATOM 9169 C C . GLY B 1 535 ? 12.852 -34.219 18.891 1 24.81 535 GLY B C 1
ATOM 9170 O O . GLY B 1 535 ? 13.148 -33.281 18.141 1 24.81 535 GLY B O 1
ATOM 9171 N N . LYS B 1 536 ? 13.75 -35.25 18.891 1 25.62 536 LYS B N 1
ATOM 9172 C CA . LYS B 1 536 ? 14.875 -35.25 17.969 1 25.62 536 LYS B CA 1
ATOM 9173 C C . LYS B 1 536 ? 14.469 -35.844 16.609 1 25.62 536 LYS B C 1
ATOM 9175 O O . LYS B 1 536 ? 13.867 -36.906 16.547 1 25.62 536 LYS B O 1
ATOM 9180 N N . THR B 1 537 ? 14.227 -35 15.617 1 25.36 537 THR B N 1
ATOM 9181 C CA . THR B 1 537 ? 13.828 -35.156 14.219 1 25.36 537 THR B CA 1
ATOM 9182 C C . THR B 1 537 ? 14.711 -36.188 13.523 1 25.36 537 THR B C 1
ATOM 9184 O O . THR B 1 537 ? 15.914 -35.969 13.352 1 25.36 537 THR B O 1
ATOM 9187 N N . VAL B 1 538 ? 14.586 -37.5 13.75 1 25.38 538 VAL B N 1
ATOM 9188 C CA . VAL B 1 538 ? 15.305 -38.625 13.156 1 25.38 538 VAL B CA 1
ATOM 9189 C C . VAL B 1 538 ? 15.055 -38.656 11.648 1 25.38 538 VAL B C 1
ATOM 9191 O O . VAL B 1 538 ? 15.188 -39.688 11.008 1 25.38 538 VAL B O 1
ATOM 9194 N N . TYR B 1 539 ? 14.469 -37.719 11.031 1 26.53 539 TYR B N 1
ATOM 9195 C CA . TYR B 1 539 ? 14.094 -37.75 9.625 1 26.53 539 TYR B CA 1
ATOM 9196 C C . TYR B 1 539 ? 15.32 -37.906 8.734 1 26.53 539 TYR B C 1
ATOM 9198 O O . TYR B 1 539 ? 15.219 -38.438 7.621 1 26.53 539 TYR B O 1
ATOM 9206 N N . ARG B 1 540 ? 16.5 -37.625 9.109 1 26.83 540 ARG B N 1
ATOM 9207 C CA . ARG B 1 540 ? 17.641 -37.438 8.203 1 26.83 540 ARG B CA 1
ATOM 9208 C C . ARG B 1 540 ? 18.109 -38.781 7.664 1 26.83 540 ARG B C 1
ATOM 9210 O O . ARG B 1 540 ? 18.469 -38.906 6.488 1 26.83 540 ARG B O 1
ATOM 9217 N N . ASP B 1 541 ? 18.125 -39.875 8.422 1 27.98 541 ASP B N 1
ATOM 9218 C CA . ASP B 1 541 ? 18.859 -41.062 8.062 1 27.98 541 ASP B CA 1
ATOM 9219 C C . ASP B 1 541 ? 18.094 -41.906 7.035 1 27.98 541 ASP B C 1
ATOM 9221 O O . ASP B 1 541 ? 18.703 -42.562 6.176 1 27.98 541 ASP B O 1
ATOM 9225 N N . PHE B 1 542 ? 16.75 -41.938 6.98 1 28.05 542 PHE B N 1
ATOM 9226 C CA . PHE B 1 542 ? 16.031 -42.812 6.078 1 28.05 542 PHE B CA 1
ATOM 9227 C C . PHE B 1 542 ? 16.234 -42.406 4.629 1 28.05 542 PHE B C 1
ATOM 9229 O O . PHE B 1 542 ? 16.469 -43.25 3.76 1 28.05 542 PHE B O 1
ATOM 9236 N N . ILE B 1 543 ? 16.359 -41.219 4.234 1 27.31 543 ILE B N 1
ATOM 9237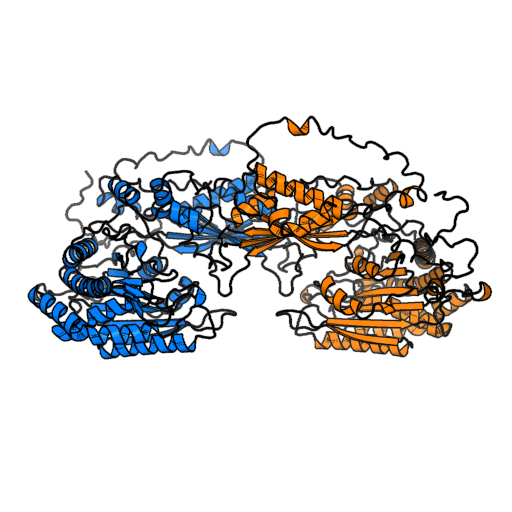 C CA . ILE B 1 543 ? 16.578 -40.75 2.871 1 27.31 543 ILE B CA 1
ATOM 9238 C C . ILE B 1 543 ? 17.953 -41.219 2.389 1 27.31 543 ILE B C 1
ATOM 9240 O O . ILE B 1 543 ? 18.125 -41.531 1.212 1 27.31 543 ILE B O 1
ATOM 9244 N N . ARG B 1 544 ? 18.891 -41.375 3.154 1 28.77 544 ARG B N 1
ATOM 9245 C CA . ARG B 1 544 ? 20.234 -41.781 2.76 1 28.77 544 ARG B CA 1
ATOM 9246 C C . ARG B 1 544 ? 20.234 -43.219 2.219 1 28.77 544 ARG B C 1
ATOM 9248 O O . ARG B 1 544 ? 21.016 -43.562 1.315 1 28.77 544 ARG B O 1
ATOM 9255 N N . MET B 1 545 ? 19.547 -44.156 2.746 1 28.3 545 MET B N 1
ATOM 9256 C CA . MET B 1 545 ? 19.625 -45.562 2.373 1 28.3 545 MET B CA 1
ATOM 9257 C C . MET B 1 545 ? 19.094 -45.781 0.959 1 28.3 545 MET B C 1
ATOM 9259 O O . MET B 1 545 ? 19.625 -46.625 0.212 1 28.3 545 MET B O 1
ATOM 9263 N N . MET B 1 546 ? 17.953 -45.25 0.463 1 28.39 546 MET B N 1
ATOM 9264 C CA . MET B 1 546 ? 17.375 -45.625 -0.822 1 28.39 546 MET B CA 1
ATOM 9265 C C . MET B 1 546 ? 18.141 -45 -1.975 1 28.39 546 MET B C 1
ATOM 9267 O O . MET B 1 546 ? 17.953 -45.375 -3.133 1 28.39 546 MET B O 1
ATOM 9271 N N . HIS B 1 547 ? 18.75 -43.688 -1.896 1 25.08 547 HIS B N 1
ATOM 9272 C CA . HIS B 1 547 ? 19.594 -43.188 -2.963 1 25.08 547 HIS B CA 1
ATOM 9273 C C . HIS B 1 547 ? 21.078 -43.25 -2.576 1 25.08 547 HIS B C 1
ATOM 9275 O O . HIS B 1 547 ? 21.562 -42.375 -1.841 1 25.08 547 HIS B O 1
ATOM 9281 N N . PRO B 1 548 ? 21.797 -44.312 -2.869 1 25.81 548 PRO B N 1
ATOM 9282 C CA . PRO B 1 548 ? 23.219 -44.562 -2.561 1 25.81 548 PRO B CA 1
ATOM 9283 C C . PRO B 1 548 ? 24.125 -43.438 -3.066 1 25.81 548 PRO B C 1
ATOM 9285 O O . PRO B 1 548 ? 25.234 -43.281 -2.557 1 25.81 548 PRO B O 1
ATOM 9288 N N . ARG B 1 549 ? 23.953 -42.969 -4.203 1 28.73 549 ARG B N 1
ATOM 9289 C CA . ARG B 1 549 ? 25.016 -42.125 -4.703 1 28.73 549 ARG B CA 1
ATOM 9290 C C . ARG B 1 549 ? 25.156 -40.844 -3.854 1 28.73 549 ARG B C 1
ATOM 9292 O O . ARG B 1 549 ? 26.078 -40.062 -4.051 1 28.73 549 ARG B O 1
ATOM 9299 N N . GLU B 1 550 ? 24.203 -40.375 -3.143 1 27.81 550 GLU B N 1
ATOM 9300 C CA . GLU B 1 550 ? 24.531 -39.219 -2.355 1 27.81 550 GLU B CA 1
ATOM 9301 C C . GLU B 1 550 ? 25.391 -39.562 -1.146 1 27.81 550 GLU B C 1
ATOM 9303 O O . GLU B 1 550 ? 24.875 -39.656 -0.026 1 27.81 550 GLU B O 1
ATOM 9308 N N . ARG B 1 551 ? 26.359 -40.469 -1.249 1 27 551 ARG B N 1
ATOM 9309 C CA . ARG B 1 551 ? 27.375 -40.75 -0.242 1 27 551 ARG B CA 1
ATOM 9310 C C . ARG B 1 551 ? 28.125 -39.5 0.174 1 27 551 ARG B C 1
ATOM 9312 O O . ARG B 1 551 ? 28.422 -39.312 1.354 1 27 551 ARG B O 1
ATOM 9319 N N . GLN B 1 552 ? 28.828 -38.781 -0.714 1 24.7 552 GLN B N 1
ATOM 9320 C CA . GLN B 1 552 ? 30 -38 -0.329 1 24.7 552 GLN B CA 1
ATOM 9321 C C . GLN B 1 552 ? 29.594 -36.75 0.467 1 24.7 552 GLN B C 1
ATOM 9323 O O . GLN B 1 552 ? 30.438 -36.125 1.1 1 24.7 552 GLN B O 1
ATOM 9328 N N . VAL B 1 553 ? 28.656 -36.156 0.194 1 24.42 553 VAL B N 1
ATOM 9329 C CA . VAL B 1 553 ? 28.656 -34.844 0.861 1 24.42 553 VAL B CA 1
ATOM 9330 C C . VAL B 1 553 ? 28.312 -35.031 2.336 1 24.42 553 VAL B C 1
ATOM 9332 O O . VAL B 1 553 ? 27.141 -34.938 2.717 1 24.42 553 VAL B O 1
ATOM 9335 N N . SER B 1 554 ? 28.641 -36.125 3.016 1 24.44 554 SER B N 1
ATOM 9336 C CA . SER B 1 554 ? 28.234 -36.406 4.387 1 24.44 554 SER B CA 1
ATOM 9337 C C . SER B 1 554 ? 28.719 -35.312 5.348 1 24.44 554 SER B C 1
ATOM 9339 O O . SER B 1 554 ? 27.938 -34.781 6.133 1 24.44 554 SER B O 1
ATOM 9341 N N . ASP B 1 555 ? 30.094 -35.344 5.973 1 23.25 555 ASP B N 1
ATOM 9342 C CA . ASP B 1 555 ? 30.656 -35.188 7.309 1 23.25 555 ASP B CA 1
ATOM 9343 C C . ASP B 1 555 ? 30.969 -33.75 7.602 1 23.25 555 ASP B C 1
ATOM 9345 O O . ASP B 1 555 ? 31.625 -33.438 8.602 1 23.25 555 ASP B O 1
ATOM 9349 N N . VAL B 1 556 ? 31.234 -32.906 6.793 1 22.98 556 VAL B N 1
ATOM 9350 C CA . VAL B 1 556 ? 31.906 -31.719 7.336 1 22.98 556 VAL B CA 1
ATOM 9351 C C . VAL B 1 556 ? 31 -31.031 8.367 1 22.98 556 VAL B C 1
ATOM 9353 O O . VAL B 1 556 ? 30.016 -30.391 8 1 22.98 556 VAL B O 1
ATOM 9356 N N . LEU B 1 557 ? 30.703 -31.766 9.539 1 22.94 557 LEU B N 1
ATOM 9357 C CA . LEU B 1 557 ? 30.203 -31.312 10.828 1 22.94 557 LEU B CA 1
ATOM 9358 C C . LEU B 1 557 ? 31.062 -30.172 11.375 1 22.94 557 LEU B C 1
ATOM 9360 O O . LEU B 1 557 ? 32.25 -30.359 11.609 1 22.94 557 LEU B O 1
ATOM 9364 N N . PHE B 1 558 ? 31.047 -28.922 10.938 1 23.09 558 PHE B N 1
ATOM 9365 C CA . PHE B 1 558 ? 31.781 -27.875 11.641 1 23.09 558 PHE B CA 1
ATOM 9366 C C . PHE B 1 558 ? 31.578 -27.984 13.148 1 23.09 558 PHE B C 1
ATOM 9368 O O . PHE B 1 558 ? 30.438 -28 13.617 1 23.09 558 PHE B O 1
ATOM 9375 N N . GLU B 1 559 ? 32.406 -28.578 13.867 1 23.16 559 GLU B N 1
ATOM 9376 C CA . GLU B 1 559 ? 32.656 -28.453 15.305 1 23.16 559 GLU B CA 1
ATOM 9377 C C . GLU B 1 559 ? 32.875 -27 15.711 1 23.16 559 GLU B C 1
ATOM 9379 O O . GLU B 1 559 ? 33.938 -26.422 15.461 1 23.16 559 GLU B O 1
ATOM 9384 N N . LEU B 1 560 ? 31.953 -26.078 15.547 1 22.75 560 LEU B N 1
ATOM 9385 C CA . LEU B 1 560 ? 32.156 -24.75 16.109 1 22.75 560 LEU B CA 1
ATOM 9386 C C . LEU B 1 560 ? 32.562 -24.844 17.578 1 22.75 560 LEU B C 1
ATOM 9388 O O . LEU B 1 560 ? 31.906 -25.5 18.375 1 22.75 560 LEU B O 1
ATOM 9392 N N . ASP B 1 561 ? 33.781 -24.844 17.812 1 22.25 561 ASP B N 1
ATOM 9393 C CA . ASP B 1 561 ? 34.406 -24.703 19.109 1 22.25 561 ASP B CA 1
ATOM 9394 C C . ASP B 1 561 ? 33.781 -23.562 19.922 1 22.25 561 ASP B C 1
ATOM 9396 O O . ASP B 1 561 ? 33.594 -22.469 19.406 1 22.25 561 ASP B O 1
ATOM 9400 N N . GLU B 1 562 ? 33.062 -23.766 21 1 26.05 562 GLU B N 1
ATOM 9401 C CA . GLU B 1 562 ? 32.438 -23 22.078 1 26.05 562 GLU B CA 1
ATOM 9402 C C . GLU B 1 562 ? 33.344 -21.875 22.547 1 26.05 562 GLU B C 1
ATOM 9404 O O . GLU B 1 562 ? 32.875 -20.812 22.953 1 26.05 562 GLU B O 1
ATOM 9409 N N . ALA B 1 563 ? 34.594 -22.156 22.609 1 24.11 563 ALA B N 1
ATOM 9410 C CA . ALA B 1 563 ? 35.562 -21.297 23.312 1 24.11 563 ALA B CA 1
ATOM 9411 C C . ALA B 1 563 ? 35.719 -19.953 22.594 1 24.11 563 ALA B C 1
ATOM 9413 O O . ALA B 1 563 ? 35.875 -18.922 23.25 1 24.11 563 ALA B O 1
ATOM 9414 N N . GLN B 1 564 ? 35.875 -20.031 21.297 1 24 564 GLN B N 1
ATOM 9415 C CA . GLN B 1 564 ? 36.406 -18.781 20.734 1 24 564 GLN B CA 1
ATOM 9416 C C . GLN B 1 564 ? 35.281 -17.781 20.453 1 24 564 GLN B C 1
ATOM 9418 O O . GLN B 1 564 ? 35.562 -16.656 20.031 1 24 564 GLN B O 1
ATOM 9423 N N . ILE B 1 565 ? 34.062 -18.25 20.328 1 24.55 565 ILE B N 1
ATOM 9424 C CA . ILE B 1 565 ? 33 -17.281 20.109 1 24.55 565 ILE B CA 1
ATOM 9425 C C . ILE B 1 565 ? 32.875 -16.344 21.297 1 24.55 565 ILE B C 1
ATOM 9427 O O . ILE B 1 565 ? 32.25 -15.289 21.203 1 24.55 565 ILE B O 1
ATOM 9431 N N . ASP B 1 566 ? 33.312 -16.766 22.422 1 23.81 566 ASP B N 1
ATOM 9432 C CA . ASP B 1 566 ? 33.125 -16.047 23.688 1 23.81 566 ASP B CA 1
ATOM 9433 C C . ASP B 1 566 ? 33.938 -14.742 23.688 1 23.81 566 ASP B C 1
ATOM 9435 O O . ASP B 1 566 ? 33.688 -13.867 24.516 1 23.81 566 ASP B O 1
ATOM 9439 N N . LYS B 1 567 ? 35.188 -14.836 23.203 1 24.69 567 LYS B N 1
ATOM 9440 C CA . LYS B 1 567 ? 36.125 -13.805 23.672 1 24.69 567 LYS B CA 1
ATOM 9441 C C . LYS B 1 567 ? 35.844 -12.477 22.969 1 24.69 567 LYS B C 1
ATOM 9443 O O . LYS B 1 567 ? 36.625 -11.523 23.141 1 24.69 567 LYS B O 1
ATOM 9448 N N . ALA B 1 568 ? 35.156 -12.383 21.688 1 23.53 568 ALA B N 1
ATOM 9449 C CA . ALA B 1 568 ? 35.5 -10.984 21.438 1 23.53 568 ALA B CA 1
ATOM 9450 C C . ALA B 1 568 ? 34.656 -10.047 22.312 1 23.53 568 ALA B C 1
ATOM 9452 O O . ALA B 1 568 ? 33.438 -10.188 22.391 1 23.53 568 ALA B O 1
ATOM 9453 N N . PRO B 1 569 ? 35.031 -9.289 23.328 1 23.77 569 PRO B N 1
ATOM 9454 C CA . PRO B 1 569 ? 34.531 -8.516 24.469 1 23.77 569 PRO B CA 1
ATOM 9455 C C . PRO B 1 569 ? 33.438 -7.512 24.062 1 23.77 569 PRO B C 1
ATOM 9457 O O . PRO B 1 569 ? 32.812 -6.883 24.938 1 23.77 569 PRO B O 1
ATOM 9460 N N . GLY B 1 570 ? 33.438 -6.973 22.797 1 24.23 570 GLY B N 1
ATOM 9461 C CA . GLY B 1 570 ? 32.938 -5.621 22.984 1 24.23 570 GLY B CA 1
ATOM 9462 C C . GLY B 1 570 ? 31.469 -5.582 23.359 1 24.23 570 GLY B C 1
ATOM 9463 O O . GLY B 1 570 ? 30.797 -6.613 23.359 1 24.23 570 GLY B O 1
ATOM 9464 N N . ASN B 1 571 ? 30.75 -4.316 23.5 1 21.44 571 ASN B N 1
ATOM 9465 C CA . ASN B 1 571 ? 29.609 -3.785 24.234 1 21.44 571 ASN B CA 1
ATOM 9466 C C . ASN B 1 571 ? 28.297 -4.34 23.703 1 21.44 571 ASN B C 1
ATOM 9468 O O . ASN B 1 571 ? 27.812 -3.914 22.656 1 21.44 571 ASN B O 1
ATOM 9472 N N . ARG B 1 572 ? 27.984 -5.637 23.844 1 24.45 572 ARG B N 1
ATOM 9473 C CA . ARG B 1 572 ? 26.828 -6.469 23.531 1 24.45 572 ARG B CA 1
ATOM 9474 C C . ARG B 1 572 ? 25.578 -5.91 24.172 1 24.45 572 ARG B C 1
ATOM 9476 O O . ARG B 1 572 ? 25.328 -6.141 25.359 1 24.45 572 ARG B O 1
ATOM 9483 N N . ARG B 1 573 ? 25.172 -4.676 23.906 1 25.52 573 ARG B N 1
ATOM 9484 C CA . ARG B 1 573 ? 23.984 -4.328 24.688 1 25.52 573 ARG B CA 1
ATOM 9485 C C . ARG B 1 573 ? 22.891 -5.359 24.5 1 25.52 573 ARG B C 1
ATOM 9487 O O . ARG B 1 573 ? 22.703 -5.891 23.406 1 25.52 573 ARG B O 1
ATOM 9494 N N . ASP B 1 574 ? 22.375 -6.105 25.5 1 25.31 574 ASP B N 1
ATOM 9495 C CA . ASP B 1 574 ? 21.391 -7.109 25.891 1 25.31 574 ASP B CA 1
ATOM 9496 C C . ASP B 1 574 ? 20.031 -6.816 25.281 1 25.31 574 ASP B C 1
ATOM 9498 O O . ASP B 1 574 ? 19.156 -6.227 25.922 1 25.31 574 ASP B O 1
ATOM 9502 N N . TYR B 1 575 ? 20 -6.316 24.141 1 25.34 575 TYR B N 1
ATOM 9503 C CA . TYR B 1 575 ? 18.609 -6.012 23.828 1 25.34 575 TYR B CA 1
ATOM 9504 C C . TYR B 1 575 ? 17.797 -7.289 23.641 1 25.34 575 TYR B C 1
ATOM 9506 O O . TYR B 1 575 ? 18.312 -8.297 23.156 1 25.34 575 TYR B O 1
ATOM 9514 N N . PRO B 1 576 ? 16.734 -7.566 24.359 1 27.98 576 PRO B N 1
ATOM 9515 C CA . PRO B 1 576 ? 15.977 -8.82 24.297 1 27.98 576 PRO B CA 1
ATOM 9516 C C . PRO B 1 576 ? 15.68 -9.25 22.859 1 27.98 576 PRO B C 1
ATOM 9518 O O . PRO B 1 576 ? 15.609 -8.414 21.953 1 27.98 576 PRO B O 1
ATOM 9521 N N . SER B 1 577 ? 16.016 -10.398 22.625 1 29.3 577 SER B N 1
ATOM 9522 C CA . SER B 1 577 ? 15.898 -11.008 21.297 1 29.3 577 SER B CA 1
ATOM 9523 C C . SER B 1 577 ? 14.484 -10.883 20.75 1 29.3 577 SER B C 1
ATOM 9525 O O . SER B 1 577 ? 13.531 -10.695 21.516 1 29.3 577 SER B O 1
ATOM 9527 N N . ILE B 1 578 ? 14.367 -10.711 19.578 1 27.48 578 ILE B N 1
ATOM 9528 C CA . ILE B 1 578 ? 13.047 -10.609 18.953 1 27.48 578 ILE B CA 1
ATOM 9529 C C . ILE B 1 578 ? 12.18 -11.789 19.391 1 27.48 578 ILE B C 1
ATOM 9531 O O . ILE B 1 578 ? 10.977 -11.633 19.609 1 27.48 578 ILE B O 1
ATOM 9535 N N . THR B 1 579 ? 12.758 -12.945 19.656 1 26.22 579 THR B N 1
ATOM 9536 C CA . THR B 1 579 ? 12.07 -14.141 20.125 1 26.22 579 THR B CA 1
ATOM 9537 C C . THR B 1 579 ? 11.438 -13.898 21.5 1 26.22 579 THR B C 1
ATOM 9539 O O . THR B 1 579 ? 10.289 -14.273 21.734 1 26.22 579 THR B O 1
ATOM 9542 N N . GLU B 1 580 ? 12.258 -13.352 22.281 1 31 580 GLU B N 1
ATOM 9543 C CA . GLU B 1 580 ? 11.812 -13.109 23.656 1 31 580 GLU B CA 1
ATOM 9544 C C . GLU B 1 580 ? 10.656 -12.109 23.688 1 31 580 GLU B C 1
ATOM 9546 O O . GLU B 1 580 ? 9.75 -12.227 24.516 1 31 580 GLU B O 1
ATOM 9551 N N . MET B 1 581 ? 10.727 -11.156 22.844 1 29.2 581 MET B N 1
ATOM 9552 C CA . MET B 1 581 ? 9.703 -10.117 22.797 1 29.2 581 MET B CA 1
ATOM 9553 C C . MET B 1 581 ? 8.367 -10.695 22.344 1 29.2 581 MET B C 1
ATOM 9555 O O . MET B 1 581 ? 7.305 -10.281 22.812 1 29.2 581 MET B O 1
ATOM 9559 N N . LEU B 1 582 ? 8.383 -11.664 21.406 1 28.42 582 LEU B N 1
ATOM 9560 C CA . LEU B 1 582 ? 7.164 -12.242 20.844 1 28.42 582 LEU B CA 1
ATOM 9561 C C . LEU B 1 582 ? 6.605 -13.32 21.766 1 28.42 582 LEU B C 1
ATOM 9563 O O . LEU B 1 582 ? 5.387 -13.453 21.922 1 28.42 582 LEU B O 1
ATOM 9567 N N . LEU B 1 583 ? 7.395 -14.32 22.172 1 32.19 583 LEU B N 1
ATOM 9568 C CA . LEU B 1 583 ? 6.902 -15.578 22.734 1 32.19 583 LEU B CA 1
ATOM 9569 C C . LEU B 1 583 ? 6.715 -15.469 24.25 1 32.19 583 LEU B C 1
ATOM 9571 O O . LEU B 1 583 ? 6.129 -16.359 24.859 1 32.19 583 LEU B O 1
ATOM 9575 N N . GLY B 1 584 ? 6.453 -14.43 24.891 1 31.8 584 GLY B N 1
ATOM 9576 C CA . GLY B 1 584 ? 6.469 -14.398 26.344 1 31.8 584 GLY B CA 1
ATOM 9577 C C . GLY B 1 584 ? 7.516 -15.312 26.953 1 31.8 584 GLY B C 1
ATOM 9578 O O . GLY B 1 584 ? 8.086 -16.156 26.25 1 31.8 584 GLY B O 1
ATOM 9579 N N . LYS B 1 585 ? 8.141 -15.18 28.219 1 33 585 LYS B N 1
ATOM 9580 C CA . LYS B 1 585 ? 9.188 -15.883 28.953 1 33 585 LYS B CA 1
ATOM 9581 C C . LYS B 1 585 ? 8.938 -17.391 28.969 1 33 585 LYS B C 1
ATOM 9583 O O . LYS B 1 585 ? 9.867 -18.188 28.781 1 33 585 LYS B O 1
ATOM 9588 N N . ARG B 1 586 ? 7.836 -17.797 29.391 1 32.66 586 ARG B N 1
ATOM 9589 C CA . ARG B 1 586 ? 7.566 -19.188 29.719 1 32.66 586 ARG B CA 1
ATOM 9590 C C . ARG B 1 586 ? 7.664 -20.078 28.484 1 32.66 586 ARG B C 1
ATOM 9592 O O . ARG B 1 586 ? 8.258 -21.156 28.531 1 32.66 586 ARG B O 1
ATOM 9599 N N . SER B 1 587 ? 6.977 -19.641 27.516 1 32.34 587 SER B N 1
ATOM 9600 C CA . SER B 1 587 ? 6.887 -20.562 26.391 1 32.34 587 SER B CA 1
ATOM 9601 C C . SER B 1 587 ? 8.188 -20.594 25.594 1 32.34 587 SER B C 1
ATOM 9603 O O . SER B 1 587 ? 8.445 -21.547 24.859 1 32.34 587 SER B O 1
ATOM 9605 N N . ALA B 1 588 ? 9.047 -19.688 25.641 1 32.16 588 ALA B N 1
ATOM 9606 C CA . ALA B 1 588 ? 10.406 -19.688 25.109 1 32.16 588 ALA B CA 1
ATOM 9607 C C . ALA B 1 588 ? 11.25 -20.781 25.766 1 32.16 588 ALA B C 1
ATOM 9609 O O . ALA B 1 588 ? 12.062 -21.438 25.109 1 32.16 588 ALA B O 1
ATOM 9610 N N . GLU B 1 589 ? 11.039 -20.953 27.016 1 31.36 589 GLU B N 1
ATOM 9611 C CA . GLU B 1 589 ? 11.742 -21.969 27.797 1 31.36 589 GLU B CA 1
ATOM 9612 C C . GLU B 1 589 ? 11.453 -23.359 27.25 1 31.36 589 GLU B C 1
ATOM 9614 O O . GLU B 1 589 ? 12.359 -24.188 27.141 1 31.36 589 GLU B O 1
ATOM 9619 N N . LYS B 1 590 ? 10.273 -23.609 26.859 1 31.97 590 LYS B N 1
ATOM 9620 C CA . LYS B 1 590 ? 9.875 -24.938 26.391 1 31.97 590 LYS B CA 1
ATOM 9621 C C . LYS B 1 590 ? 10.5 -25.25 25.031 1 31.97 590 LYS B C 1
ATOM 9623 O O . LYS B 1 590 ? 10.969 -26.359 24.797 1 31.97 590 LYS B O 1
ATOM 9628 N N . ALA B 1 591 ? 10.609 -24.141 24.25 1 31.44 591 ALA B N 1
ATOM 9629 C CA . ALA B 1 591 ? 11.203 -24.438 22.953 1 31.44 591 ALA B CA 1
ATOM 9630 C C . ALA B 1 591 ? 12.695 -24.75 23.094 1 31.44 591 ALA B C 1
ATOM 9632 O O . ALA B 1 591 ? 13.227 -25.609 22.375 1 31.44 591 ALA B O 1
ATOM 9633 N N . LYS B 1 592 ? 13.273 -24.203 24.094 1 35.19 592 LYS B N 1
ATOM 9634 C CA . LYS B 1 592 ? 14.672 -24.484 24.406 1 35.19 592 LYS B CA 1
ATOM 9635 C C . LYS B 1 592 ? 14.867 -25.953 24.781 1 35.19 592 LYS B C 1
ATOM 9637 O O . LYS B 1 592 ? 15.859 -26.578 24.391 1 35.19 592 LYS B O 1
ATOM 9642 N N . ARG B 1 593 ? 13.859 -26.594 25.328 1 33.09 593 ARG B N 1
ATOM 9643 C CA . ARG B 1 593 ? 13.953 -27.984 25.766 1 33.09 593 ARG B CA 1
ATOM 9644 C C . ARG B 1 593 ? 13.766 -28.938 24.594 1 33.09 593 ARG B C 1
ATOM 9646 O O . ARG B 1 593 ? 14.461 -29.953 24.484 1 33.09 593 ARG B O 1
#

Nearest PDB structures (foldseek):
  3dlj-assembly3_A  TM=7.394E-01  e=4.463E-40  Homo sapiens
  3dlj-assembly3_B  TM=7.090E-01  e=3.373E-40  Homo sapiens
  2zog-assembly1_B  TM=7.376E-01  e=2.530E-39  Mus musculus
  4ruh-assembly1_A  TM=7.219E-01  e=1.697E-38  Homo sapiens
  4g1p-assembly1_A-2  TM=7.362E-01  e=1.592E-37  Saccharomyces cerevisiae S288C

pLDDT: mean 72.79, std 24.43, range [13.45, 98.44]

Radius of gyration: 38.18 Å; Cα contacts (8 Å, |Δi|>4): 2043; chains: 2; bounding box: 64×127×83 Å

Sequence (1186 aa):
MICWGEQNCCGVFLDRDKNDRCDCLRDFCIRDYLPEDRITVSEKDLDKVIKALYDKEDFNMVYTSEIIAIKSILGNPMYVNETKQLIDRLSQRLTELEFDVEVVTVQPQGNVKTPHYVIFANYFSTPAKNVVLVYGGVTVKDVNKSDWSHYPFQLTQSNQDLFGNGLTSTKGPVLCWIFAAQAWLDAMHDLPVNLRFIIDTFDTEYNQMLRKVIDDRKVFFKGVDLLITTTNLWITPTTPLLTTSHSGYIYFELEVKENAKKNSPEEPEPAECSKKPTRQPLAEMCLLMNTLTDPKSKLMINLDRHVLPVTHRDWDILSKAEMGIMDFKNRYNVKRLRHEESQASFLKHRWCMPGLSLHKVEHRSYGGMREFFTPSRIVSKFSVKLVPDQDIDYVTFLVRDHLEDAYKRLKCELPAYLRITDSLKPINEARHAPFNLAAKRAYERIFDVEAAIPDTMCTCIPVLNELRKYCMSNAQVMGMPFCSVHMLGGQINEGFTREHFFKNLELFATLLFEVALVPPECKCTEIKDYCFETGKTVYRDFIRMMHPRERQVSDVLFELDEAQIDKAPGNRRDYPSITEMLLGKRSAEKAKRMICWGEQNCCGVFLDRDKNDRCDCLRDFCIRDYLPEDRITVSEKDLDKVIKALYDKEDFNMVYTSEIIAIKSILGNPMYVNETKQLIDRLSQRLTELEFDVEVVTVQPQGNVKTPHYVIFANYFSTPAKNVVLVYGGVTVKDVNKSDWSHYPFQLTQSNQDLFGNGLTSTKGPVLCWIFAAQAWLDAMHDLPVNLRFIIDTFDTEYNQMLRKVIDDRKVFFKGVDLLITTTNLWITPTTPLLTTSHSGYIYFELEVKENAKKNSPEEPEPAECSKKPTRQPLAEMCLLMNTLTDPKSKLMINLDRHVLPVTHRDWDILSKAEMGIMDFKNRYNVKRLRHEESQASFLKHRWCMPGLSLHKVEHRSYGGMREFFTPSRIVSKFSVKLVPDQDIDYVTFLVRDHLEDAYKRLKCELPAYLRITDSLKPINEARHAPFNLAAKRAYERIFDVEAAIPDTMCTCIPVLNELRKYCMSNAQVMGMPFCSVHMLGGQINEGFTREHFFKNLELFATLLFEVALVPPECKCTEIKDYCFETGKTVYRDFIRMMHPRERQVSDVLFELDEAQIDKAPGNRRDYPSITEMLLGKRSAEKAKR

Solvent-accessible surface area (backbone atoms only — not comparable to full-atom values): 65750 Å² total; per-residue (Å²): 130,101,83,98,69,92,71,79,81,54,82,63,76,64,58,86,79,72,81,81,68,75,62,74,64,54,69,76,51,65,60,77,59,58,77,84,56,54,70,83,82,50,71,67,54,52,53,44,19,54,50,41,40,59,75,38,42,66,58,54,49,53,52,48,33,53,56,31,42,44,56,26,33,51,93,38,71,90,25,50,64,36,36,51,48,50,51,50,51,52,49,51,52,43,39,75,72,64,27,51,70,45,79,46,80,43,74,54,82,78,88,53,80,60,68,31,45,36,38,42,33,42,35,79,83,54,72,58,34,43,25,37,35,38,44,42,46,53,45,34,75,82,72,64,60,83,74,29,92,53,62,43,52,37,60,40,72,60,91,58,33,34,34,20,56,31,44,56,46,19,42,30,51,51,50,34,50,52,49,20,53,46,14,28,35,72,55,65,73,42,66,66,38,20,42,32,39,43,39,31,44,62,70,62,64,41,65,67,56,47,46,61,59,43,68,77,42,53,72,78,29,61,73,37,45,34,38,36,34,51,74,32,42,11,39,33,95,64,30,36,35,39,38,36,23,27,36,13,35,40,33,37,36,41,34,26,31,55,47,44,78,62,86,57,78,67,70,59,34,46,54,69,67,39,78,56,52,51,76,52,30,59,59,53,48,28,54,57,59,47,58,50,33,44,85,78,63,43,68,61,58,85,70,66,70,56,51,69,76,84,45,72,67,38,49,52,52,42,62,59,40,61,79,46,55,62,58,51,26,60,58,40,57,39,95,64,52,51,75,84,50,55,58,39,53,43,47,40,48,66,29,49,40,61,46,78,45,61,35,48,47,41,61,77,66,60,87,83,64,42,90,56,20,34,46,48,35,32,36,33,34,34,36,36,43,35,35,42,79,48,51,67,69,59,52,50,49,51,53,51,51,51,51,51,50,47,39,59,75,57,57,61,83,61,53,64,46,81,42,76,79,49,72,40,67,39,39,70,48,62,66,80,34,67,64,51,50,24,46,35,51,21,39,33,71,66,68,68,30,67,50,41,63,50,81,61,45,30,43,64,52,65,64,56,48,56,49,49,70,52,21,53,88,74,41,44,55,38,33,36,44,68,40,35,63,86,28,31,56,82,42,79,66,12,25,49,36,53,66,57,52,54,46,48,26,50,28,48,38,41,27,43,51,38,45,37,70,49,77,68,72,88,76,77,42,72,67,66,72,66,69,64,69,73,92,71,80,70,68,68,63,66,64,50,68,82,50,63,82,75,56,76,88,67,70,88,68,79,77,75,65,75,71,68,74,65,61,73,74,73,90,70,77,81,63,76,49,67,61,51,73,71,51,46,75,67,62,47,54,58,71,75,103,78,106,32,91,62,96,60,80,80,52,84,59,75,63,55,86,78,67,82,80,68,75,62,74,66,54,68,74,52,66,61,75,60,59,76,86,57,55,70,83,82,52,74,69,53,52,52,44,20,54,49,40,41,58,73,39,42,66,58,53,51,52,53,49,34,55,58,31,42,45,56,25,33,53,97,39,72,90,24,50,65,36,35,48,49,49,52,50,52,52,50,50,52,43,40,74,71,64,27,52,70,44,77,45,80,42,74,56,80,78,91,52,80,59,68,32,45,36,38,41,32,43,36,78,83,54,71,56,36,44,26,37,35,39,44,41,47,51,45,34,77,82,71,65,64,83,72,30,91,54,63,43,54,38,61,40,72,60,89,59,33,33,34,20,56,30,45,54,46,20,42,31,52,49,49,34,51,52,48,20,53,46,14,29,36,71,56,64,73,41,65,65,38,18,44,30,38,42,38,31,45,62,68,66,64,41,66,65,56,48,45,62,58,44,68,78,42,52,71,76,28,61,75,37,43,32,37,36,34,50,75,33,41,11,41,33,94,65,29,36,34,39,36,38,23,27,36,12,37,40,33,39,36,40,34,25,32,56,48,44,76,61,86,57,78,65,72,60,35,46,53,69,66,40,77,56,51,50,76,51,30,57,60,52,47,28,53,56,58,47,57,50,34,45,84,75,61,43,69,60,61,86,68,65,70,56,52,67,75,84,46,72,65,38,49,52,51,42,63,60,40,62,78,45,56,63,59,51,26,62,59,40,55,41,94,64,53,52,75,87,53,52,60,38,52,45,47,40,48,66,29,48,40,62,49,76,45,63,35,48,47,41,60,77,68,62,86,81,64,38,88,58,20,33,44,48,36,30,38,34,34,34,35,36,42,34,34,44,80,47,51,68,68,59,51,48,49,51,53,51,51,50,51,52,50,47,38,58,74,57,59,62,81,62,54,71,48,82,43,75,78,50,72,40,67,39,39,72,48,61,67,79,34,67,63,51,49,22,46,36,50,21,39,32,71,66,69,68,30,66,50,42,63,50,80,62,45,30,44,65,50,64,64,56,48,55,50,50,68,52,22,52,88,75,43,43,55,37,33,36,43,69,40,36,63,86,28,31,60,81,42,80,67,11,23,49,36,53,66,56,53,53,46,48,26,49,30,47,39,41,28,43,51,39,46,36,70,50,76,68,72,88,76,78,43,72,67,64,71,66,68,62,69,71,93,72,82,72,69,69,64,66,63,48,70,83,49,63,82,75,55,78,89,67,70,91,69,80,76,76,66,75,69,68,74,64,63,73,75,69,93,70,76,81,64,79,49,71,64,54,73,69,50,47,74,67,61,49,54,58,69,73,103